Protein AF-0000000081638972 (afdb_homodimer)

Foldseek 3Di:
DDDPPPPDPDQPVPCPPVCLVVQVVQQPDFPQDPAWTFRDGPVATETEGAPPPPDDPVVVVQVVCVVVVNGPRYHYDHLCDAGPQSDGPLLSCLLSLVLVVNLRSLLSPHQQQRQTLQGDGSLLSNLQSLRQNSNQSSVQLPHDQQAAGLQLDGSLNSLCVHDDVSSVQSNQLVVQVLVLVLVCQVPVCCCVVPVTSVVSRDDPVVPPPPPPDDDDDPVPPVVPPPPPPPPPRQRQHFDDDPPATWGQDPLRDIDHDDDAAEHEPVQKAADPVDDWDKDDLDDFKIWTWIDRVPAIWIKIWGPDPPPPNDSCNNVQLLVVQQCSVQVPDDDPQAWHFRHWYAYSSRNTIMTITHAQDPAFQCCCLPVVVVVPVDPDPVLVVLQLVSVVVVLVVQQVQFKDQQQDASSQWTHRDRSGIHGGSSSQMWGQHPPRDIRGSRSDQDDPVRLLLFDPCSVVVHDDHSVRVVSSSVQRSCCSVPSDGRDNPD/DDDPPPDDPDQPVPCPVVCLVVQLVQQPDFPQDPAWTFRDGVVATETEGAPPPPDDPVVVVQVVCVVVVNGPRYHYDHLCDAGPQSDGPLLSCLLSLVLVVNLRSLLSPHQQQRQTLQGDGSLLSNLQSLRQNSNQSSVQLPHDQQAAGLQLDGSLNSLCVHDDVSSVQSNQLVVQVLVLVLVCQVPVCCCVVPVTSVVSRDDPVVPPPPPPDDDDDPVPPVVPPPPPPPPPRQRQHFDDDPPATWGQDPLRDIDHDDDAAEHEPVQKAADPVDDWDKDDLDDFKIWTWIDRVPAIWIKIWGPDPPDVNDSCNNVQLLVVQQCSVLVPDDDPQAWHFRHWYAYSSRNTIMTITHAQDPAFQCCCLPVVVVVPVDPDPVLVVLQLVSVVVVLVVQQVQFKDQQQDASSQWTHRDRSGIHGGSSSQMWGQHDPRDIRGSRSDQDDPVRLLLFDPCSVVVHDDHSVRVVSSSVQRSCCSVPSDGRDNPD

Organism: Gekko japonicus (NCBI:txid146911)

pLDDT: mean 76.45, std 24.0, range [19.0, 98.81]

Nearest PDB structures (foldseek):
  5hry-assembly4_G  TM=9.126E-01  e=1.509E-05  synthetic construct
  5hry-assembly2_E  TM=9.129E-01  e=5.934E-05  synthetic construct
  5y4f-assembly2_B  TM=8.318E-01  e=5.023E-04  Homo sapiens
  8v0e-assembly1_A  TM=8.570E-01  e=9.692E-04  Homo sapiens
  7uzu-assembly1_A  TM=7.551E-01  e=3.617E-04  Homo sapiens

Secondary structure (DSSP, 8-state):
-----------TT---TTTHHHHHHH---EEE-SS-EEEE-SS-EEEEE-TT-----HHHHHHHHHHTT-TT-EEEEETT-B-TTS-BHHHHHHHHT-HHHHHHHHHTT--TT---TTS--HHHHHHHHT-HHHHHHHHHTT--SS---TTS--HHHHHHHS-HHHHHHHHHHHHHHHHHHHHHHH-GGGGGT--SGGGGS--THHHH-------S-TTTTSS------------S--EESSS-EEEE-TT--EEEEEEEEEEEGGGEE--TTS---EEE-SSSEEEEEEEETTEEEEEEEE-----TT-GGGGGHHHHHHHHHHHTT---TTB--EEEEEE-TTS--EEEEEE--SSEEHHIIIIISGGG-S---HHHHHHHHHHHHHHHHHHHHTTEE-S---GGGEEEEETTEEEE--GGG-EEE-TTS-EEESS-PPPPGGGTTTS-HHHHTT----HHHHHHHHHHHHHHHHH--------/-----------TT---TTTHHHHHHH---EEE-SS-EEEE-SS-EEEEE-TT-----HHHHHHHHHHTT-TT-EEEEETT-B-TTS-BHHHHHHHHT-HHHHHHHHHTT--TT---TTS--HHHHHHHHT-HHHHHHHHHTT--SS---TTS--HHHHHHHS-HHHHHHHHHHHHHHHHHHHHHHH-GGGGGT--SGGGGS--GGGTT-------S-THHHHT------------S--EESSS-EEEE-TT--EEEEEEEEEEEGGGEE--TTS---EEE-SSSEEEEEEEETTEEEEEEEE-S---TT-GGGGGHHHHHHHHHHHTT---TTB--EEEEEE-TTS--EEEEEE--SSEEHHIIIIISGGG-S---HHHHHHHHHHHHHHHHHHHHTTEE-S---GGGEEEEETTEEEE--GGG-EEE-TTS-EEESS-PPPPGGGTTTS-HHHHTT----HHHHHHHHHHHHHHHHH--------

InterPro domains:
  IPR000719 Protein kinase domain [PS50011] (232-486)
  IPR001245 Serine-threonine/tyrosine-protein kinase, catalytic domain [PF07714] (296-478)
  IPR002110 Ankyrin repeat [PF12796] (82-147)
  IPR002110 Ankyrin repeat [PS50088] (85-117)
  IPR002110 Ankyrin repeat [PS50088] (118-150)
  IPR002110 Ankyrin repeat [SM00248] (85-114)
  IPR002110 Ankyrin repeat [SM00248] (118-147)
  IPR011009 Protein kinase-like domain superfamily [SSF56112] (296-480)
  IPR036770 Ankyrin repeat-containing domain superfamily [G3DSA:1.25.40.20] (53-187)
  IPR036770 Ankyrin repeat-containing domain superfamily [SSF48403] (80-172)
  IPR039339 Inactive serine/threonine-protein kinase TEX14 [PTHR23060] (77-481)

Solvent-accessible surface area (backbone atoms only — not comparable to full-atom values): 52242 Å² total; per-residue (Å²): 136,80,77,77,73,78,72,73,77,72,68,71,74,68,54,52,82,77,42,51,59,56,49,56,67,39,57,67,59,70,51,71,49,96,69,35,37,35,41,39,42,90,88,38,36,33,26,32,28,37,70,88,64,76,84,58,74,55,63,60,51,48,50,49,21,50,70,65,69,42,70,86,44,61,45,79,35,38,30,68,43,61,51,96,56,38,42,27,56,48,26,53,28,24,39,68,51,38,49,70,56,38,50,49,34,40,64,47,63,31,62,36,61,45,53,20,75,55,21,44,27,23,41,29,28,8,29,34,50,31,33,60,70,38,36,30,52,33,17,50,49,41,9,46,50,77,47,30,18,71,72,29,46,27,23,66,53,37,8,66,70,27,61,69,76,40,15,54,58,37,48,49,40,53,49,47,33,51,50,47,52,46,46,33,75,75,36,62,71,50,52,76,75,48,68,44,45,64,72,55,55,86,62,75,72,76,70,58,74,76,64,80,80,80,78,80,72,74,69,56,62,72,65,55,53,77,72,70,71,69,65,51,72,61,46,81,51,67,32,19,55,20,81,44,44,25,32,66,43,97,82,68,40,54,19,30,69,28,38,36,41,55,46,49,57,87,52,51,45,75,52,88,89,52,76,88,47,70,49,66,50,45,96,56,29,33,31,34,54,32,21,49,80,90,42,67,24,22,36,39,32,73,61,64,80,75,64,84,88,46,65,60,53,33,58,58,35,35,57,53,33,23,49,60,50,43,54,47,58,61,54,90,23,37,56,48,57,41,32,40,32,36,38,84,85,66,79,45,70,33,42,32,26,51,48,51,73,67,39,21,46,38,46,41,67,70,73,37,33,81,82,49,75,77,74,50,66,66,47,52,51,51,26,50,53,37,37,51,51,38,50,50,53,38,41,74,73,33,33,34,51,60,58,44,38,41,44,24,30,32,29,38,47,92,72,35,38,21,34,51,70,48,42,69,30,32,36,59,40,95,89,72,50,68,48,57,78,53,78,70,75,82,58,74,87,52,45,51,25,34,28,69,45,51,74,68,69,42,86,71,45,63,64,37,33,50,47,5,45,51,42,37,51,48,23,71,76,69,71,47,76,61,75,61,81,121,135,80,77,76,74,79,72,75,78,71,68,71,74,68,53,50,84,76,40,49,57,56,49,56,67,40,56,69,58,71,53,69,48,96,68,35,37,33,40,38,41,90,87,38,36,34,28,34,28,39,68,88,64,76,85,59,74,55,62,61,50,49,50,49,20,51,73,67,68,43,68,85,42,62,46,77,34,38,30,69,41,60,53,95,56,36,42,29,57,50,27,54,28,24,40,67,52,38,49,70,55,39,51,49,34,39,63,46,62,31,61,38,61,47,52,20,76,56,22,44,26,24,40,29,29,8,30,34,49,31,34,61,69,39,35,30,54,34,16,53,50,40,9,47,51,77,47,30,19,70,73,28,46,27,22,68,53,36,8,65,70,27,60,69,76,39,14,54,58,37,48,50,39,54,48,47,34,49,51,48,52,44,46,31,75,76,37,61,72,50,52,76,76,48,68,46,44,66,72,55,56,86,63,75,74,78,70,58,76,76,65,82,78,82,79,80,70,75,69,58,62,73,66,56,55,77,73,71,69,69,64,52,72,58,41,85,48,69,32,18,58,19,80,44,44,24,33,66,43,97,83,67,40,54,19,31,68,27,39,36,42,54,44,49,58,87,51,50,46,74,53,88,90,53,76,89,47,70,48,64,50,45,96,58,29,32,30,34,53,32,22,50,79,91,40,66,24,23,35,39,33,71,64,64,80,82,53,90,88,44,67,62,51,34,59,58,34,36,57,53,34,23,48,62,51,43,54,48,59,59,53,89,23,36,55,49,58,42,33,39,30,35,37,84,83,65,80,45,69,33,43,32,26,49,47,53,73,68,38,21,46,38,46,41,68,69,74,37,33,82,82,49,75,77,74,49,66,67,47,52,51,49,27,50,53,36,37,52,52,37,49,50,53,38,40,76,71,32,34,33,50,60,58,44,37,40,46,22,31,32,29,39,47,94,71,36,39,21,34,51,69,48,43,69,31,32,36,59,41,97,84,74,52,67,48,59,77,52,76,70,77,81,58,73,86,53,45,52,23,34,27,69,46,51,74,69,68,43,86,72,46,67,64,37,34,51,47,5,45,52,44,39,50,49,23,71,76,67,72,46,77,62,75,60,81,121

Structure (mmCIF, N/CA/C/O backbone):
data_AF-0000000081638972-model_v1
#
loop_
_entity.id
_entity.type
_entity.pdbx_description
1 polymer 'Inactive serine/threonine-protein kinase TEX14'
#
loop_
_atom_site.group_PDB
_atom_site.id
_atom_site.type_symbol
_atom_site.label_atom_id
_atom_site.label_alt_id
_atom_site.label_comp_id
_atom_site.label_asym_id
_atom_site.label_entity_id
_atom_site.label_seq_id
_atom_site.pdbx_PDB_ins_code
_atom_site.Cartn_x
_atom_site.Cartn_y
_atom_site.Cartn_z
_atom_site.occupancy
_atom_site.B_iso_or_equiv
_atom_site.auth_seq_id
_atom_site.auth_comp_id
_atom_site.auth_asym_id
_atom_site.auth_atom_id
_atom_site.pdbx_PDB_model_num
ATOM 1 N N . MET A 1 1 ? 4.227 33.844 55.656 1 19.73 1 MET A N 1
ATOM 2 C CA . MET A 1 1 ? 4.891 32.781 54.938 1 19.73 1 MET A CA 1
ATOM 3 C C . MET A 1 1 ? 4.633 32.875 53.438 1 19.73 1 MET A C 1
ATOM 5 O O . MET A 1 1 ? 3.492 32.781 53 1 19.73 1 MET A O 1
ATOM 9 N N . SER A 1 2 ? 5.227 33.594 52.656 1 20.03 2 SER A N 1
ATOM 10 C CA . SER A 1 2 ? 5.02 34.375 51.438 1 20.03 2 SER A CA 1
ATOM 11 C C . SER A 1 2 ? 5.094 33.469 50.188 1 20.03 2 SER A C 1
ATOM 13 O O . SER A 1 2 ? 6.031 32.688 50.031 1 20.03 2 SER A O 1
ATOM 15 N N . ARG A 1 3 ? 3.969 33.062 49.625 1 20.84 3 ARG A N 1
ATOM 16 C CA . ARG A 1 3 ? 3.613 32.125 48.562 1 20.84 3 ARG A CA 1
ATOM 17 C C . ARG A 1 3 ? 4.375 32.438 47.281 1 20.84 3 ARG A C 1
ATOM 19 O O . ARG A 1 3 ? 4.293 33.531 46.75 1 20.84 3 ARG A O 1
ATOM 26 N N . LEU A 1 4 ? 5.527 32.031 47.188 1 21.34 4 LEU A N 1
ATOM 27 C CA . LEU A 1 4 ? 6.473 32.344 46.094 1 21.34 4 LEU A CA 1
ATOM 28 C C . LEU A 1 4 ? 5.805 32.219 44.75 1 21.34 4 LEU A C 1
ATOM 30 O O . LEU A 1 4 ? 5.191 31.188 44.438 1 21.34 4 LEU A O 1
ATOM 34 N N . SER A 1 5 ? 5.27 33.25 44.188 1 19.56 5 SER A N 1
ATOM 35 C CA . SER A 1 5 ? 4.551 33.562 42.969 1 19.56 5 SER A CA 1
ATOM 36 C C . SER A 1 5 ? 5.242 32.969 41.75 1 19.56 5 SER A C 1
ATOM 38 O O . SER A 1 5 ? 6.406 33.281 41.469 1 19.56 5 SER A O 1
ATOM 40 N N . ILE A 1 6 ? 5.133 31.75 41.562 1 23.53 6 ILE A N 1
ATOM 41 C CA . ILE A 1 6 ? 5.75 30.953 40.5 1 23.53 6 ILE A CA 1
ATOM 42 C C . ILE A 1 6 ? 5.598 31.656 39.156 1 23.53 6 ILE A C 1
ATOM 44 O O . ILE A 1 6 ? 4.477 31.859 38.688 1 23.53 6 ILE A O 1
ATOM 48 N N . ASP A 1 7 ? 6.418 32.594 38.875 1 23.75 7 ASP A N 1
ATOM 49 C CA . ASP A 1 7 ? 6.586 33.469 37.719 1 23.75 7 ASP A CA 1
ATOM 50 C C . ASP A 1 7 ? 6.332 32.719 36.406 1 23.75 7 ASP A C 1
ATOM 52 O O . ASP A 1 7 ? 6.641 31.531 36.281 1 23.75 7 ASP A O 1
ATOM 56 N N . LYS A 1 8 ? 5.461 33.188 35.656 1 25.22 8 LYS A N 1
ATOM 57 C CA . LYS A 1 8 ? 4.797 32.812 34.406 1 25.22 8 LYS A CA 1
ATOM 58 C C . LYS A 1 8 ? 5.812 32.406 33.344 1 25.22 8 LYS A C 1
ATOM 60 O O . LYS A 1 8 ? 6.766 33.125 33.062 1 25.22 8 LYS A O 1
ATOM 65 N N . PRO A 1 9 ? 6.043 31.125 33.156 1 24.89 9 PRO A N 1
ATOM 66 C CA . PRO A 1 9 ? 7.117 30.688 32.281 1 24.89 9 PRO A CA 1
ATOM 67 C C . PRO A 1 9 ? 7.086 31.406 30.922 1 24.89 9 PRO A C 1
ATOM 69 O O . PRO A 1 9 ? 6.012 31.672 30.375 1 24.89 9 PRO A O 1
ATOM 72 N N . VAL A 1 10 ? 7.895 32.406 30.656 1 25.73 10 VAL A N 1
ATOM 73 C CA . VAL A 1 10 ? 8.109 33.156 29.438 1 25.73 10 VAL A CA 1
ATOM 74 C C . VAL A 1 10 ? 8.062 32.219 28.234 1 25.73 10 VAL A C 1
ATOM 76 O O . VAL A 1 10 ? 8.688 31.156 28.25 1 25.73 10 VAL A O 1
ATOM 79 N N . PRO A 1 11 ? 6.941 32.281 27.5 1 26.41 11 PRO A N 1
ATOM 80 C CA . PRO A 1 11 ? 6.602 31.438 26.359 1 26.41 11 PRO A CA 1
ATOM 81 C C . PRO A 1 11 ? 7.777 31.234 25.406 1 26.41 11 PRO A C 1
ATOM 83 O O . PRO A 1 11 ? 8.328 32.219 24.891 1 26.41 11 PRO A O 1
ATOM 86 N N . MET A 1 12 ? 8.594 30.484 25.719 1 25.58 12 MET A N 1
ATOM 87 C CA . MET A 1 12 ? 9.883 30.234 25.078 1 25.58 12 MET A CA 1
ATOM 88 C C . MET A 1 12 ? 9.742 30.219 23.547 1 25.58 12 MET A C 1
ATOM 90 O O . MET A 1 12 ? 10.734 30.281 22.828 1 25.58 12 MET A O 1
ATOM 94 N N . TRP A 1 13 ? 8.641 29.656 23.062 1 26.38 13 TRP A N 1
ATOM 95 C CA . TRP A 1 13 ? 8.367 29.234 21.703 1 26.38 13 TRP A CA 1
ATOM 96 C C . TRP A 1 13 ? 8.094 30.438 20.812 1 26.38 13 TRP A C 1
ATOM 98 O O . TRP A 1 13 ? 7.855 30.297 19.609 1 26.38 13 TRP A O 1
ATOM 108 N N . LYS A 1 14 ? 7.516 31.547 21.266 1 29.8 14 LYS A N 1
ATOM 109 C CA . LYS A 1 14 ? 7.551 32.875 20.656 1 29.8 14 LYS A CA 1
ATOM 110 C C . LYS A 1 14 ? 8.984 33.375 20.484 1 29.8 14 LYS A C 1
ATOM 112 O O . LYS A 1 14 ? 9.539 34 21.375 1 29.8 14 LYS A O 1
ATOM 117 N N . ILE A 1 15 ? 9.867 32.594 20.047 1 31.39 15 ILE A N 1
ATOM 118 C CA . ILE A 1 15 ? 11.094 33.312 19.703 1 31.39 15 ILE A CA 1
ATOM 119 C C . ILE A 1 15 ? 10.773 34.406 18.703 1 31.39 15 ILE A C 1
ATOM 121 O O . ILE A 1 15 ? 10.305 34.156 17.594 1 31.39 15 ILE A O 1
ATOM 125 N N . PRO A 1 16 ? 10.406 35.562 19.016 1 30.56 16 PRO A N 1
ATOM 126 C CA . PRO A 1 16 ? 10.289 36.625 18.016 1 30.56 16 PRO A CA 1
ATOM 127 C C . PRO A 1 16 ? 11.297 36.5 16.875 1 30.56 16 PRO A C 1
ATOM 129 O O . PRO A 1 16 ? 12.391 35.969 17.078 1 30.56 16 PRO A O 1
ATOM 132 N N . LEU A 1 17 ? 10.82 36.375 15.508 1 31.86 17 LEU A N 1
ATOM 133 C CA . LEU A 1 17 ? 11.719 36.406 14.367 1 31.86 17 LEU A CA 1
ATOM 134 C C . LEU A 1 17 ? 13.023 37.125 14.727 1 31.86 17 LEU A C 1
ATOM 136 O O . LEU A 1 17 ? 14.062 36.875 14.094 1 31.86 17 LEU A O 1
ATOM 140 N N . SER A 1 18 ? 12.984 38 15.539 1 32.44 18 SER A N 1
ATOM 141 C CA . SER A 1 18 ? 14.148 38.719 16.031 1 32.44 18 SER A CA 1
ATOM 142 C C . SER A 1 18 ? 15.117 37.812 16.766 1 32.44 18 SER A C 1
ATOM 144 O O . SER A 1 18 ? 16.312 38.094 16.844 1 32.44 18 SER A O 1
ATOM 146 N N . GLN A 1 19 ? 14.617 36.781 17.391 1 31.12 19 GLN A N 1
ATOM 147 C CA . GLN A 1 19 ? 15.508 35.969 18.219 1 31.12 19 GLN A CA 1
ATOM 148 C C . GLN A 1 19 ? 16.062 34.781 17.422 1 31.12 19 GLN A C 1
ATOM 150 O O . GLN A 1 19 ? 16.875 34 17.938 1 31.12 19 GLN A O 1
ATOM 155 N N . THR A 1 20 ? 15.477 34.469 16.344 1 33.41 20 THR A N 1
ATOM 156 C CA . THR A 1 20 ? 16.047 33.469 15.469 1 33.41 20 THR A CA 1
ATOM 157 C C . THR A 1 20 ? 17.531 33.719 15.242 1 33.41 20 THR A C 1
ATOM 159 O O . THR A 1 20 ? 18.328 32.781 15.102 1 33.41 20 THR A O 1
ATOM 162 N N . ALA A 1 21 ? 17.828 34.938 15.188 1 34.03 21 ALA A N 1
ATOM 163 C CA . ALA A 1 21 ? 19.25 35.281 15.016 1 34.03 21 ALA A CA 1
ATOM 164 C C . ALA A 1 21 ? 20.094 34.688 16.141 1 34.03 21 ALA A C 1
ATOM 166 O O . ALA A 1 21 ? 21.188 34.188 15.906 1 34.03 21 ALA A O 1
ATOM 167 N N . THR A 1 22 ? 19.594 34.812 17.297 1 32.72 22 THR A N 1
ATOM 168 C CA . THR A 1 22 ? 20.375 34.344 18.438 1 32.72 22 THR A CA 1
ATOM 169 C C . THR A 1 22 ? 20.453 32.812 18.422 1 32.72 22 THR A C 1
ATOM 171 O O . THR A 1 22 ? 21.516 32.25 18.734 1 32.72 22 THR A O 1
ATOM 174 N N . LEU A 1 23 ? 19.406 32.25 18.109 1 36.28 23 LEU A N 1
ATOM 175 C CA . LEU A 1 23 ? 19.453 30.781 18.109 1 36.28 23 LEU A CA 1
ATOM 176 C C . LEU A 1 23 ? 20.406 30.266 17.031 1 36.28 23 LEU A C 1
ATOM 178 O O . LEU A 1 23 ? 21.141 29.297 17.25 1 36.28 23 LEU A O 1
ATOM 182 N N . ARG A 1 24 ? 20.391 30.859 15.875 1 36.41 24 ARG A N 1
ATOM 183 C CA . ARG A 1 24 ? 21.359 30.5 14.836 1 36.41 24 ARG A CA 1
ATOM 184 C C . ARG A 1 24 ? 22.781 30.547 15.359 1 36.41 24 ARG A C 1
ATOM 186 O O . ARG A 1 24 ? 23.625 29.719 14.984 1 36.41 24 ARG A O 1
ATOM 193 N N . ARG A 1 25 ? 23.031 31.578 16.031 1 34.62 25 ARG A N 1
ATOM 194 C CA . ARG A 1 25 ? 24.391 31.75 16.562 1 34.62 25 ARG A CA 1
ATOM 195 C C . ARG A 1 25 ? 24.734 30.609 17.516 1 34.62 25 ARG A C 1
ATOM 197 O O . ARG A 1 25 ? 25.906 30.219 17.625 1 34.62 25 ARG A O 1
ATOM 204 N N . HIS A 1 26 ? 23.75 30.141 18.188 1 31.39 26 HIS A N 1
ATOM 205 C CA . HIS A 1 26 ? 24.094 29.156 19.219 1 31.39 26 HIS A CA 1
ATOM 206 C C . HIS A 1 26 ? 24.047 27.734 18.672 1 31.39 26 HIS A C 1
ATOM 208 O O . HIS A 1 26 ? 24.578 26.812 19.281 1 31.39 26 HIS A O 1
ATOM 214 N N . LEU A 1 27 ? 23.328 27.5 17.734 1 34.88 27 LEU A N 1
ATOM 215 C CA . LEU A 1 27 ? 23.219 26.125 17.234 1 34.88 27 LEU A CA 1
ATOM 216 C C . LEU A 1 27 ? 24.391 25.781 16.312 1 34.88 27 LEU A C 1
ATOM 218 O O . LEU A 1 27 ? 24.328 26.031 15.109 1 34.88 27 LEU A O 1
ATOM 222 N N . THR A 1 28 ? 25.594 26.062 16.609 1 31.84 28 THR A N 1
ATOM 223 C CA . THR A 1 28 ? 26.75 25.938 15.727 1 31.84 28 THR A CA 1
ATOM 224 C C . THR A 1 28 ? 27.047 24.469 15.422 1 31.84 28 THR A C 1
ATOM 226 O O . THR A 1 28 ? 27.516 24.141 14.336 1 31.84 28 THR A O 1
ATOM 229 N N . ASN A 1 29 ? 27.156 23.609 16.516 1 29.84 29 ASN A N 1
ATOM 230 C CA . ASN A 1 29 ? 27.844 22.359 16.188 1 29.84 29 ASN A CA 1
ATOM 231 C C . ASN A 1 29 ? 26.906 21.156 16.312 1 29.84 29 ASN A C 1
ATOM 233 O O . ASN A 1 29 ? 26.219 21 17.328 1 29.84 29 ASN A O 1
ATOM 237 N N . VAL A 1 30 ? 26.156 20.844 15.383 1 34.75 30 VAL A N 1
ATOM 238 C CA . VAL A 1 30 ? 25.344 19.625 15.32 1 34.75 30 VAL A CA 1
ATOM 239 C C . VAL A 1 30 ? 26.266 18.422 15.164 1 34.75 30 VAL A C 1
ATOM 241 O O . VAL A 1 30 ? 27.047 18.344 14.211 1 34.75 30 VAL A O 1
ATOM 244 N N . ILE A 1 31 ? 26.656 17.719 16.25 1 30.36 31 ILE A N 1
ATOM 245 C CA . ILE A 1 31 ? 27.391 16.453 16.172 1 30.36 31 ILE A CA 1
ATOM 246 C C . ILE A 1 31 ? 26.406 15.305 15.953 1 30.36 31 ILE A C 1
ATOM 248 O O . ILE A 1 31 ? 25.469 15.125 16.719 1 30.36 31 ILE A O 1
ATOM 252 N N . SER A 1 32 ? 26.156 14.898 14.781 1 31.92 32 SER A N 1
ATOM 253 C CA . SER A 1 32 ? 25.281 13.789 14.422 1 31.92 32 SER A CA 1
ATOM 254 C C . SER A 1 32 ? 25.984 12.453 14.586 1 31.92 32 SER A C 1
ATOM 256 O O . SER A 1 32 ? 27.125 12.289 14.141 1 31.92 32 SER A O 1
ATOM 258 N N . THR A 1 33 ? 25.781 11.836 15.727 1 32.88 33 THR A N 1
ATOM 259 C CA . THR A 1 33 ? 26.156 10.422 15.703 1 32.88 33 THR A CA 1
ATOM 260 C C . THR A 1 33 ? 25 9.57 15.172 1 32.88 33 THR A C 1
ATOM 262 O O . THR A 1 33 ? 23.891 10.07 15 1 32.88 33 THR A O 1
ATOM 265 N N . ILE A 1 34 ? 25.312 8.352 14.914 1 35.62 34 ILE A N 1
ATOM 266 C CA . ILE A 1 34 ? 24.391 7.402 14.297 1 35.62 34 ILE A CA 1
ATOM 267 C C . ILE A 1 34 ? 23.016 7.508 14.953 1 35.62 34 ILE A C 1
ATOM 269 O O . ILE A 1 34 ? 21.984 7.434 14.273 1 35.62 34 ILE A O 1
ATOM 273 N N . LEU A 1 35 ? 23.031 7.453 16.312 1 38.28 35 LEU A N 1
ATOM 274 C CA . LEU A 1 35 ? 21.781 7.223 17.016 1 38.28 35 LEU A CA 1
ATOM 275 C C . LEU A 1 35 ? 21.312 8.484 17.734 1 38.28 35 LEU A C 1
ATOM 277 O O . LEU A 1 35 ? 20.188 8.539 18.234 1 38.28 35 LEU A O 1
ATOM 281 N N . THR A 1 36 ? 22.188 9.336 17.953 1 41.5 36 THR A N 1
ATOM 282 C CA . THR A 1 36 ? 21.828 10.469 18.797 1 41.5 36 THR A CA 1
ATOM 283 C C . THR A 1 36 ? 22.312 11.781 18.172 1 41.5 36 THR A C 1
ATOM 285 O O . THR A 1 36 ? 23.406 11.836 17.609 1 41.5 36 THR A O 1
ATOM 288 N N . ALA A 1 37 ? 21.422 12.508 17.703 1 44.16 37 ALA A N 1
ATOM 289 C CA . ALA A 1 37 ? 21.828 13.867 17.328 1 44.16 37 ALA A CA 1
ATOM 290 C C . ALA A 1 37 ? 21.859 14.781 18.547 1 44.16 37 ALA A C 1
ATOM 292 O O . ALA A 1 37 ? 20.938 14.766 19.375 1 44.16 37 ALA A O 1
ATOM 293 N N . ILE A 1 38 ? 23.109 15.25 18.984 1 43.66 38 ILE A N 1
ATOM 294 C CA . ILE A 1 38 ? 23.281 16.125 20.141 1 43.66 38 ILE A CA 1
ATOM 295 C C . ILE A 1 38 ? 23.25 17.594 19.688 1 43.66 38 ILE A C 1
ATOM 297 O O . ILE A 1 38 ? 23.984 17.984 18.797 1 43.66 38 ILE A O 1
ATOM 301 N N . LEU A 1 39 ? 22.156 18.141 20 1 44.81 39 LEU A N 1
ATOM 302 C CA . LEU A 1 39 ? 22.016 19.578 19.828 1 44.81 39 LEU A CA 1
ATOM 303 C C . LEU A 1 39 ? 22.594 20.344 21.016 1 44.81 39 LEU A C 1
ATOM 305 O O . LEU A 1 39 ? 22.25 20.062 22.156 1 44.81 39 LEU A O 1
ATOM 309 N N . ILE A 1 40 ? 23.766 20.938 20.797 1 40.47 40 ILE A N 1
ATOM 310 C CA . ILE A 1 40 ? 24.422 21.672 21.859 1 40.47 40 ILE A CA 1
ATOM 311 C C . ILE A 1 40 ? 23.969 23.141 21.828 1 40.47 40 ILE A C 1
ATOM 313 O O . ILE A 1 40 ? 24.109 23.812 20.812 1 40.47 40 ILE A O 1
ATOM 317 N N . ASN A 1 41 ? 22.969 23.281 22.578 1 38.62 41 ASN A N 1
ATOM 318 C CA . ASN A 1 41 ? 22.734 24.703 22.828 1 38.62 41 ASN A CA 1
ATOM 319 C C . ASN A 1 41 ? 23.641 25.219 23.938 1 38.62 41 ASN A C 1
ATOM 321 O O . ASN A 1 41 ? 24.266 24.438 24.672 1 38.62 41 ASN A O 1
ATOM 325 N N . GLN A 1 42 ? 24 26.453 23.969 1 39.69 42 GLN A N 1
ATOM 326 C CA . GLN A 1 42 ? 24.906 27.031 24.969 1 39.69 42 GLN A CA 1
ATOM 327 C C . GLN A 1 42 ? 24.719 26.359 26.328 1 39.69 42 GLN A C 1
ATOM 329 O O . GLN A 1 42 ? 25.688 26.172 27.062 1 39.69 42 GLN A O 1
ATOM 334 N N . ALA A 1 43 ? 23.531 26.156 26.719 1 40.56 43 ALA A N 1
ATOM 335 C CA . ALA A 1 43 ? 23.312 25.766 28.109 1 40.56 43 ALA A CA 1
ATOM 336 C C . ALA A 1 43 ? 23.109 24.25 28.234 1 40.56 43 ALA A C 1
ATOM 338 O O . ALA A 1 43 ? 23.375 23.672 29.281 1 40.56 43 ALA A O 1
ATOM 339 N N . SER A 1 44 ? 22.5 23.656 27.188 1 44.41 44 SER A N 1
ATOM 340 C CA . SER A 1 44 ? 22.141 22.25 27.359 1 44.41 44 SER A CA 1
ATOM 341 C C . SER A 1 44 ? 22.375 21.453 26.078 1 44.41 44 SER A C 1
ATOM 343 O O . SER A 1 44 ? 22.438 22.016 24.984 1 44.41 44 SER A O 1
ATOM 345 N N . VAL A 1 45 ? 22.969 20.359 26.359 1 48.88 45 VAL A N 1
ATOM 346 C CA . VAL A 1 45 ? 23.172 19.391 25.281 1 48.88 45 VAL A CA 1
ATOM 347 C C . VAL A 1 45 ? 21.906 18.547 25.094 1 48.88 45 VAL A C 1
ATOM 349 O O . VAL A 1 45 ? 21.422 17.922 26.031 1 48.88 45 VAL A O 1
ATOM 352 N N . ILE A 1 46 ? 21.219 18.922 23.984 1 51.56 46 ILE A N 1
ATOM 353 C CA . ILE A 1 46 ? 20.031 18.125 23.703 1 51.56 46 ILE A CA 1
ATOM 354 C C . ILE A 1 46 ? 20.391 16.969 22.766 1 51.56 46 ILE A C 1
ATOM 356 O O . ILE A 1 46 ? 21.016 17.188 21.719 1 51.56 46 ILE A O 1
ATOM 360 N N . ALA A 1 47 ? 20.297 15.781 23.297 1 57.53 47 ALA A N 1
ATOM 361 C CA . ALA A 1 47 ? 20.484 14.578 22.484 1 57.53 47 ALA A CA 1
ATOM 362 C C . ALA A 1 47 ? 19.141 14.062 21.969 1 57.53 47 ALA A C 1
ATOM 364 O O . ALA A 1 47 ? 18.172 13.953 22.719 1 57.53 47 ALA A O 1
ATOM 365 N N . VAL A 1 48 ? 19.031 14.078 20.656 1 56.78 48 VAL A N 1
ATOM 366 C CA . VAL A 1 48 ? 17.797 13.625 20.031 1 56.78 48 VAL A CA 1
ATOM 367 C C . VAL A 1 48 ? 17.844 12.109 19.828 1 56.78 48 VAL A C 1
ATOM 369 O O . VAL A 1 48 ? 18.859 11.57 19.375 1 56.78 48 VAL A O 1
ATOM 372 N N . LYS A 1 49 ? 16.891 11.477 20.422 1 56.41 49 LYS A N 1
ATOM 373 C CA . LYS A 1 49 ? 16.75 10.031 20.25 1 56.41 49 LYS A CA 1
ATOM 374 C C . LYS A 1 49 ? 15.461 9.68 19.531 1 56.41 49 LYS A C 1
ATOM 376 O O . LYS A 1 49 ? 14.555 10.516 19.422 1 56.41 49 LYS A O 1
ATOM 381 N N . GLN A 1 50 ? 15.523 8.555 18.812 1 53.81 50 GLN A N 1
ATOM 382 C CA . GLN A 1 50 ? 14.266 8.047 18.266 1 53.81 50 GLN A CA 1
ATOM 383 C C . GLN A 1 50 ? 13.266 7.75 19.375 1 53.81 50 GLN A C 1
ATOM 385 O O . GLN A 1 50 ? 13.641 7.219 20.438 1 53.81 50 GLN A O 1
ATOM 390 N N . CYS A 1 51 ? 12.133 8.273 19.094 1 51.94 51 CYS A N 1
ATOM 391 C CA . CYS A 1 51 ? 11.109 8.062 20.109 1 51.94 51 CYS A CA 1
ATOM 392 C C . CYS A 1 51 ? 10.922 6.57 20.391 1 51.94 51 CYS A C 1
ATOM 394 O O . CYS A 1 51 ? 10.859 5.77 19.453 1 51.94 51 CYS A O 1
ATOM 396 N N . GLY A 1 52 ? 10.891 6.191 21.625 1 48.03 52 GLY A N 1
ATOM 397 C CA . GLY A 1 52 ? 10.672 4.816 22.047 1 48.03 52 GLY A CA 1
ATOM 398 C C . GLY A 1 52 ? 11.961 4.047 22.266 1 48.03 52 GLY A C 1
ATOM 399 O O . GLY A 1 52 ? 11.945 2.924 22.766 1 48.03 52 GLY A O 1
ATOM 400 N N . VAL A 1 53 ? 13.055 4.512 21.625 1 46.41 53 VAL A N 1
ATOM 401 C CA . VAL A 1 53 ? 14.32 3.801 21.828 1 46.41 53 VAL A CA 1
ATOM 402 C C . VAL A 1 53 ? 14.93 4.207 23.172 1 46.41 53 VAL A C 1
ATOM 404 O O . VAL A 1 53 ? 15.156 5.391 23.422 1 46.41 53 VAL A O 1
ATOM 407 N N . VAL A 1 54 ? 14.758 3.465 24.188 1 42.25 54 VAL A N 1
ATOM 408 C CA . VAL A 1 54 ? 15.188 3.738 25.562 1 42.25 54 VAL A CA 1
ATOM 409 C C . VAL A 1 54 ? 16.719 3.701 25.641 1 42.25 54 VAL A C 1
ATOM 411 O O . VAL A 1 54 ? 17.328 4.508 26.344 1 42.25 54 VAL A O 1
ATOM 414 N N . GLU A 1 55 ? 17.312 2.531 25.344 1 43.22 55 GLU A N 1
ATOM 415 C CA . GLU A 1 55 ? 18.672 2.309 25.844 1 43.22 55 GLU A CA 1
ATOM 416 C C . GLU A 1 55 ? 19.719 2.709 24.812 1 43.22 55 GLU A C 1
ATOM 418 O O . GLU A 1 55 ? 19.641 2.283 23.656 1 43.22 55 GLU A O 1
ATOM 423 N N . TYR A 1 56 ? 20.047 3.854 24.734 1 43.94 56 TYR A N 1
ATOM 424 C CA . TYR A 1 56 ? 21.234 4.117 23.938 1 43.94 56 TYR A CA 1
ATOM 425 C C . TYR A 1 56 ? 22.5 4.051 24.781 1 43.94 56 TYR A C 1
ATOM 427 O O . TYR A 1 56 ? 22.438 4.172 26 1 43.94 56 TYR A O 1
ATOM 435 N N . ASN A 1 57 ? 23.422 3.666 24.125 1 40.78 57 ASN A N 1
ATOM 436 C CA . ASN A 1 57 ? 24.734 3.6 24.797 1 40.78 57 ASN A CA 1
ATOM 437 C C . ASN A 1 57 ? 25.078 4.914 25.484 1 40.78 57 ASN A C 1
ATOM 439 O O . ASN A 1 57 ? 25.359 5.914 24.828 1 40.78 57 ASN A O 1
ATOM 443 N N . THR A 1 58 ? 24.625 4.977 26.625 1 47.84 58 THR A N 1
ATOM 444 C CA . THR A 1 58 ? 24.828 6.098 27.531 1 47.84 58 THR A CA 1
ATOM 445 C C . THR A 1 58 ? 26.297 6.488 27.609 1 47.84 58 THR A C 1
ATOM 447 O O . THR A 1 58 ? 26.625 7.637 27.922 1 47.84 58 THR A O 1
ATOM 450 N N . ALA A 1 59 ? 27.047 5.492 27.312 1 47.12 59 ALA A N 1
ATOM 451 C CA . ALA A 1 59 ? 28.469 5.793 27.469 1 47.12 59 ALA A CA 1
ATOM 452 C C . ALA A 1 59 ? 28.922 6.848 26.453 1 47.12 59 ALA A C 1
ATOM 454 O O . ALA A 1 59 ? 29.688 7.75 26.797 1 47.12 59 ALA A O 1
ATOM 455 N N . TYR A 1 60 ? 28.438 6.668 25.297 1 44.69 60 TYR A N 1
ATOM 456 C CA . TYR A 1 60 ? 28.828 7.625 24.266 1 44.69 60 TYR A CA 1
ATOM 457 C C . TYR A 1 60 ? 28.328 9.023 24.609 1 44.69 60 TYR A C 1
ATOM 459 O O . TYR A 1 60 ? 29.047 10.008 24.438 1 44.69 60 TYR A O 1
ATOM 467 N N . LEU A 1 61 ? 27.266 9 25.141 1 49.56 61 LEU A N 1
ATOM 468 C CA . LEU A 1 61 ? 26.688 10.289 25.5 1 49.56 61 LEU A CA 1
ATOM 469 C C . LEU A 1 61 ? 27.422 10.914 26.672 1 49.56 61 LEU A C 1
ATOM 471 O O . LEU A 1 61 ? 27.609 12.133 26.719 1 49.56 61 LEU A O 1
ATOM 475 N N . GLU A 1 62 ? 27.75 10.031 27.531 1 54.81 62 GLU A N 1
ATOM 476 C CA . GLU A 1 62 ? 28.531 10.508 28.656 1 54.81 62 GLU A CA 1
ATOM 477 C C . GLU A 1 62 ? 29.844 11.141 28.203 1 54.81 62 GLU A C 1
ATOM 479 O O . GLU A 1 62 ? 30.266 12.172 28.719 1 54.81 62 GLU A O 1
ATOM 484 N N . LYS A 1 63 ? 30.375 10.578 27.172 1 50.56 63 LYS A N 1
ATOM 485 C CA . LYS A 1 63 ? 31.625 11.117 26.641 1 50.56 63 LYS A CA 1
ATOM 486 C C . LYS A 1 63 ? 31.406 12.469 25.984 1 50.56 63 LYS A C 1
ATOM 488 O O . LYS A 1 63 ? 32.25 13.367 26.094 1 50.56 63 LYS A O 1
ATOM 493 N N . ILE A 1 64 ? 30.344 12.5 25.359 1 50.28 64 ILE A N 1
ATOM 494 C CA . ILE A 1 64 ? 30.031 13.773 24.734 1 50.28 64 ILE A CA 1
ATOM 495 C C . ILE A 1 64 ? 29.766 14.836 25.797 1 50.28 64 ILE A C 1
ATOM 497 O O . ILE A 1 64 ? 30.219 15.977 25.688 1 50.28 64 ILE A O 1
ATOM 501 N N . GLU A 1 65 ? 29.078 14.375 26.797 1 54.38 65 GLU A N 1
ATOM 502 C CA . GLU A 1 65 ? 28.828 15.266 27.922 1 54.38 65 GLU A CA 1
ATOM 503 C C . GLU A 1 65 ? 30.141 15.758 28.531 1 54.38 65 GLU A C 1
ATOM 505 O O . GLU A 1 65 ? 30.281 16.938 28.859 1 54.38 65 GLU A O 1
ATOM 510 N N . GLU A 1 66 ? 30.922 14.828 28.688 1 57 66 GLU A N 1
ATOM 511 C CA . GLU A 1 66 ? 32.219 15.164 29.281 1 57 66 GLU A CA 1
ATOM 512 C C . GLU A 1 66 ? 33 16.141 28.391 1 57 66 GLU A C 1
ATOM 514 O O . GLU A 1 66 ? 33.562 17.109 28.891 1 57 66 GLU A O 1
ATOM 519 N N . LYS A 1 67 ? 32.906 15.828 27.172 1 50.94 67 LYS A N 1
ATOM 520 C CA . LYS A 1 67 ? 33.656 16.672 26.234 1 50.94 67 LYS A CA 1
ATOM 521 C C . LYS A 1 67 ? 33.031 18.062 26.156 1 50.94 67 LYS A C 1
ATOM 523 O O . LYS A 1 67 ? 33.75 19.047 25.922 1 50.94 67 LYS A O 1
ATOM 528 N N . LEU A 1 68 ? 31.859 17.969 26.312 1 50.69 68 LEU A N 1
ATOM 529 C CA . LEU A 1 68 ? 31.188 19.266 26.25 1 50.69 68 LEU A CA 1
ATOM 530 C C . LEU A 1 68 ? 31.25 19.969 27.609 1 50.69 68 LEU A C 1
ATOM 532 O O . LEU A 1 68 ? 30.891 21.141 27.719 1 50.69 68 LEU A O 1
ATOM 536 N N . GLY A 1 69 ? 31.922 19.344 28.5 1 51.28 69 GLY A N 1
ATOM 537 C CA . GLY A 1 69 ? 32.094 19.906 29.828 1 51.28 69 GLY A CA 1
ATOM 538 C C . GLY A 1 69 ? 30.797 20.031 30.594 1 51.28 69 GLY A C 1
ATOM 539 O O . GLY A 1 69 ? 30.656 20.906 31.469 1 51.28 69 GLY A O 1
ATOM 540 N N . LYS A 1 70 ? 29.781 19.609 30.125 1 47.59 70 LYS A N 1
ATOM 541 C CA . LYS A 1 70 ? 28.5 19.672 30.797 1 47.59 70 LYS A CA 1
ATOM 542 C C . LYS A 1 70 ? 27.984 18.266 31.141 1 47.59 70 LYS A C 1
ATOM 544 O O . LYS A 1 70 ? 27.016 17.797 30.531 1 47.59 70 LYS A O 1
ATOM 549 N N . PRO A 1 71 ? 28.625 17.625 32.094 1 51.38 71 PRO A N 1
ATOM 550 C CA . PRO A 1 71 ? 28.234 16.25 32.469 1 51.38 71 PRO A CA 1
ATOM 551 C C . PRO A 1 71 ? 26.812 16.172 33.031 1 51.38 71 PRO A C 1
ATOM 553 O O . PRO A 1 71 ? 26.422 16.984 33.875 1 51.38 71 PRO A O 1
ATOM 556 N N . GLY A 1 72 ? 25.938 15.305 32.594 1 53.06 72 GLY A N 1
ATOM 557 C CA . GLY A 1 72 ? 24.609 15.039 33.094 1 53.06 72 GLY A CA 1
ATOM 558 C C . GLY A 1 72 ? 23.547 15.961 32.5 1 53.06 72 GLY A C 1
ATOM 559 O O . GLY A 1 72 ? 22.391 15.93 32.906 1 53.06 72 GLY A O 1
ATOM 560 N N . GLN A 1 73 ? 23.969 16.781 31.656 1 50.16 73 GLN A N 1
ATOM 561 C CA . GLN A 1 73 ? 23.016 17.766 31.188 1 50.16 73 GLN A CA 1
ATOM 562 C C . GLN A 1 73 ? 22.438 17.359 29.828 1 50.16 73 GLN A C 1
ATOM 564 O O . GLN A 1 73 ? 21.859 18.188 29.125 1 50.16 73 GLN A O 1
ATOM 569 N N . ILE A 1 74 ? 22.656 16.188 29.453 1 53.72 74 ILE A N 1
ATOM 570 C CA . ILE A 1 74 ? 22.078 15.781 28.172 1 53.72 74 ILE A CA 1
ATOM 571 C C . ILE A 1 74 ? 20.609 15.422 28.375 1 53.72 74 ILE A C 1
ATOM 573 O O . ILE A 1 74 ? 20.281 14.57 29.203 1 53.72 74 ILE A O 1
ATOM 577 N N . THR A 1 75 ? 19.75 16.281 27.859 1 53.44 75 THR A N 1
ATOM 578 C CA . THR A 1 75 ? 18.328 15.953 27.828 1 53.44 75 THR A CA 1
ATOM 579 C C . THR A 1 75 ? 17.984 15.195 26.547 1 53.44 75 THR A C 1
ATOM 581 O O . THR A 1 75 ? 18.266 15.664 2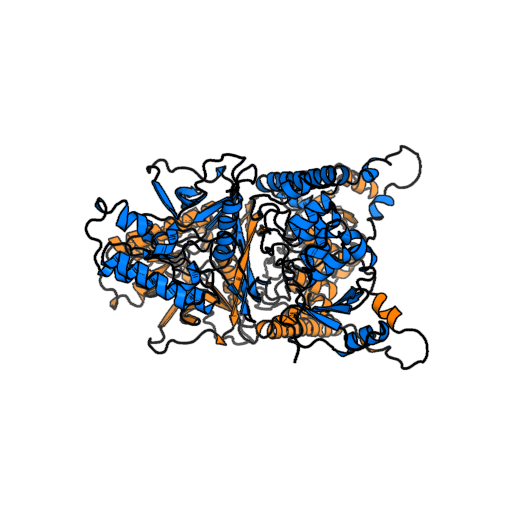5.453 1 53.44 75 THR A O 1
ATOM 584 N N . TRP A 1 76 ? 17.609 13.922 26.75 1 53.91 76 TRP A N 1
ATOM 585 C CA . TRP A 1 76 ? 17.156 13.086 25.641 1 53.91 76 TRP A CA 1
ATOM 586 C C . TRP A 1 76 ? 15.742 13.453 25.219 1 53.91 76 TRP A C 1
ATOM 588 O O . TRP A 1 76 ? 14.844 13.57 26.062 1 53.91 76 TRP A O 1
ATOM 598 N N . ILE A 1 77 ? 15.812 14 23.969 1 56.53 77 ILE A N 1
ATOM 599 C CA . ILE A 1 77 ? 14.445 14.258 23.516 1 56.53 77 ILE A CA 1
ATOM 600 C C . ILE A 1 77 ? 14.117 13.344 22.328 1 56.53 77 ILE A C 1
ATOM 602 O O . ILE A 1 77 ? 15.008 12.938 21.578 1 56.53 77 ILE A O 1
ATOM 606 N N . CYS A 1 78 ? 12.898 12.961 22.25 1 63.66 78 CYS A N 1
ATOM 607 C CA . CYS A 1 78 ? 12.367 12.25 21.094 1 63.66 78 CYS A CA 1
ATOM 608 C C . CYS A 1 78 ? 12.344 13.148 19.859 1 63.66 78 CYS A C 1
ATOM 610 O O . CYS A 1 78 ? 12.117 14.352 19.969 1 63.66 78 CYS A O 1
ATOM 612 N N . ALA A 1 79 ? 12.641 12.57 18.781 1 66.12 79 ALA A N 1
ATOM 613 C CA . ALA A 1 79 ? 12.695 13.312 17.531 1 66.12 79 ALA A CA 1
ATOM 614 C C . ALA A 1 79 ? 11.414 14.102 17.297 1 66.12 79 ALA A C 1
ATOM 616 O O . ALA A 1 79 ? 11.43 15.172 16.688 1 66.12 79 ALA A O 1
ATOM 617 N N . ASP A 1 80 ? 10.312 13.633 17.875 1 70.62 80 ASP A N 1
ATOM 618 C CA . ASP A 1 80 ? 9.047 14.312 17.625 1 70.62 80 ASP A CA 1
ATOM 619 C C . ASP A 1 80 ? 8.531 15 18.891 1 70.62 80 ASP A C 1
ATOM 621 O O . ASP A 1 80 ? 7.34 15.305 18.984 1 70.62 80 ASP A O 1
ATOM 625 N N . ALA A 1 81 ? 9.422 15.211 19.797 1 68.69 81 ALA A N 1
ATOM 626 C CA . ALA A 1 81 ? 9.031 15.977 20.969 1 68.69 81 ALA A CA 1
ATOM 627 C C . ALA A 1 81 ? 8.547 17.375 20.594 1 68.69 81 ALA A C 1
ATOM 629 O O . ALA A 1 81 ? 9.07 17.984 19.656 1 68.69 81 ALA A O 1
ATOM 630 N N . ILE A 1 82 ? 7.5 17.844 21.375 1 72.88 82 ILE A N 1
ATOM 631 C CA . ILE A 1 82 ? 6.887 19.109 20.969 1 72.88 82 ILE A CA 1
ATOM 632 C C . ILE A 1 82 ? 7.039 20.141 22.094 1 72.88 82 ILE A C 1
ATOM 634 O O . ILE A 1 82 ? 7.164 19.781 23.266 1 72.88 82 ILE A O 1
ATOM 638 N N . ASN A 1 83 ? 7.055 21.438 21.734 1 66.19 83 ASN A N 1
ATOM 639 C CA . ASN A 1 83 ? 7.07 22.516 22.703 1 66.19 83 ASN A CA 1
ATOM 640 C C . ASN A 1 83 ? 5.664 23.047 22.984 1 66.19 83 ASN A C 1
ATOM 642 O O . ASN A 1 83 ? 4.676 22.391 22.656 1 66.19 83 ASN A O 1
ATOM 646 N N . SER A 1 84 ? 5.578 24.203 23.641 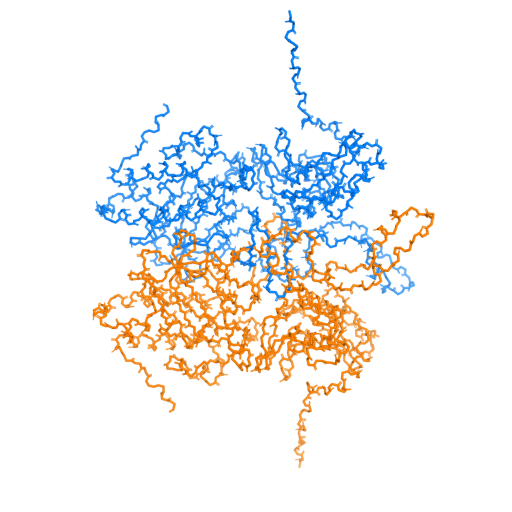1 69 84 SER A N 1
ATOM 647 C CA . SER A 1 84 ? 4.305 24.766 24.094 1 69 84 SER A CA 1
ATOM 648 C C . SER A 1 84 ? 3.439 25.203 22.922 1 69 84 SER A C 1
ATOM 650 O O . SER A 1 84 ? 2.232 25.391 23.078 1 69 84 SER A O 1
ATOM 652 N N . LEU A 1 85 ? 4.07 25.359 21.75 1 74.88 85 LEU A N 1
ATOM 653 C CA . LEU A 1 85 ? 3.316 25.75 20.562 1 74.88 85 LEU A CA 1
ATOM 654 C C . LEU A 1 85 ? 3.047 24.547 19.672 1 74.88 85 LEU A C 1
ATOM 656 O O . LEU A 1 85 ? 2.541 24.688 18.547 1 74.88 85 LEU A O 1
ATOM 660 N N . GLY A 1 86 ? 3.451 23.359 20.141 1 75.44 86 GLY A N 1
ATOM 661 C CA . GLY A 1 86 ? 3.262 22.141 19.359 1 75.44 86 GLY A CA 1
ATOM 662 C C . GLY A 1 86 ? 4.328 21.938 18.312 1 75.44 86 GLY A C 1
ATOM 663 O O . GLY A 1 86 ? 4.184 21.078 17.438 1 75.44 86 GLY A O 1
ATOM 664 N N . GLN A 1 87 ? 5.336 22.75 18.375 1 75.94 87 GLN A N 1
ATOM 665 C CA . GLN A 1 87 ? 6.391 22.672 17.359 1 75.94 87 GLN A CA 1
ATOM 666 C C . GLN A 1 87 ? 7.406 21.594 17.719 1 75.94 87 GLN A C 1
ATOM 668 O O . GLN A 1 87 ? 7.77 21.422 18.875 1 75.94 87 GLN A O 1
ATOM 673 N N . THR A 1 88 ? 7.77 20.875 16.703 1 78.06 88 THR A N 1
ATOM 674 C CA . THR A 1 88 ? 8.805 19.859 16.891 1 78.06 88 THR A CA 1
ATOM 675 C C . THR A 1 88 ? 10.188 20.453 16.672 1 78.06 88 THR A C 1
ATOM 677 O O . THR A 1 88 ? 10.32 21.594 16.203 1 78.06 88 THR A O 1
ATOM 680 N N . ALA A 1 89 ? 11.203 19.656 17.078 1 75.75 89 ALA A N 1
ATOM 681 C CA . ALA A 1 89 ? 12.578 20.062 16.797 1 75.75 89 ALA A CA 1
ATOM 682 C C . ALA A 1 89 ? 12.789 20.234 15.289 1 75.75 89 ALA A C 1
ATOM 684 O O . ALA A 1 89 ? 13.508 21.141 14.859 1 75.75 89 ALA A O 1
ATOM 685 N N . LEU A 1 90 ? 12.117 19.438 14.539 1 85.44 90 LEU A N 1
ATOM 686 C CA . LEU A 1 90 ? 12.219 19.531 13.086 1 85.44 90 LEU A CA 1
ATOM 687 C C . LEU A 1 90 ? 11.641 20.844 12.586 1 85.44 90 LEU A C 1
ATOM 689 O O . LEU A 1 90 ? 12.219 21.484 11.703 1 85.44 90 LEU A O 1
ATOM 693 N N . PHE A 1 91 ? 10.562 21.25 13.156 1 85.69 91 PHE A N 1
ATOM 694 C CA . PHE A 1 91 ? 9.953 22.516 12.789 1 85.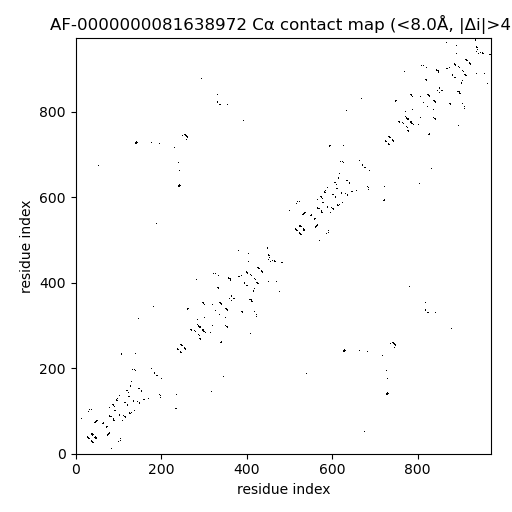69 91 PHE A CA 1
ATOM 695 C C . PHE A 1 91 ? 10.914 23.672 13.039 1 85.69 91 PHE A C 1
ATOM 697 O O . PHE A 1 91 ? 11.148 24.5 12.156 1 85.69 91 PHE A O 1
ATOM 704 N N . THR A 1 92 ? 11.484 23.719 14.156 1 79.12 92 THR A N 1
ATOM 705 C CA . THR A 1 92 ? 12.383 24.797 14.547 1 79.12 92 THR A CA 1
ATOM 706 C C . THR A 1 92 ? 13.641 24.797 13.688 1 79.12 92 THR A C 1
ATOM 708 O O . THR A 1 92 ? 14.094 25.844 13.227 1 79.12 92 THR A O 1
ATOM 711 N N . ALA A 1 93 ? 14.164 23.609 13.492 1 79.06 93 ALA A N 1
ATOM 712 C CA . ALA A 1 93 ? 15.344 23.5 12.648 1 79.06 93 ALA A CA 1
ATOM 713 C C . ALA A 1 93 ? 15.062 24 11.234 1 79.06 93 ALA A C 1
ATOM 715 O O . ALA A 1 93 ? 15.898 24.672 10.633 1 79.06 93 ALA A O 1
ATOM 716 N N . ALA A 1 94 ? 13.922 23.719 10.734 1 88 94 ALA A N 1
ATOM 717 C CA . ALA A 1 94 ? 13.516 24.156 9.398 1 88 94 ALA A CA 1
ATOM 718 C C . ALA A 1 94 ? 13.344 25.672 9.352 1 88 94 ALA A C 1
ATOM 720 O O . ALA A 1 94 ? 13.773 26.312 8.398 1 88 94 ALA A O 1
ATOM 721 N N . LEU A 1 95 ? 12.789 26.172 10.344 1 82.75 95 LEU A N 1
ATOM 722 C CA . LEU A 1 95 ? 12.547 27.609 10.422 1 82.75 95 LEU A CA 1
ATOM 723 C C . LEU A 1 95 ? 13.867 28.375 10.453 1 82.75 95 LEU A C 1
ATOM 725 O O . LEU A 1 95 ? 13.977 29.438 9.836 1 82.75 95 LEU A O 1
ATOM 729 N N . LEU A 1 96 ? 14.797 27.797 11.078 1 75.12 96 LEU A N 1
ATOM 730 C CA . LEU A 1 96 ? 16.078 28.469 11.258 1 75.12 96 LEU A CA 1
ATOM 731 C C . LEU A 1 96 ? 17.031 28.125 10.117 1 75.12 96 LEU A C 1
ATOM 733 O O . LEU A 1 96 ? 18.141 28.656 10.055 1 75.12 96 LEU A O 1
ATOM 737 N N . GLY A 1 97 ? 16.641 27.266 9.281 1 77.25 97 GLY A N 1
ATOM 738 C CA . GLY A 1 97 ? 17.469 26.906 8.133 1 77.25 97 GLY A CA 1
ATOM 739 C C . GLY A 1 97 ? 18.672 26.062 8.508 1 77.25 97 GLY A C 1
ATOM 740 O O . GLY A 1 97 ? 19.75 26.203 7.918 1 77.25 97 GLY A O 1
ATOM 741 N N . LEU A 1 98 ? 18.578 25.25 9.516 1 74.81 98 LEU A N 1
ATOM 742 C CA . LEU A 1 98 ? 19.672 24.391 9.969 1 74.81 98 LEU A CA 1
ATOM 743 C C . LEU A 1 98 ? 19.672 23.062 9.219 1 74.81 98 LEU A C 1
ATOM 745 O O . LEU A 1 98 ? 19.219 22.047 9.75 1 74.81 98 LEU A O 1
ATOM 749 N N . GLY A 1 99 ? 20.234 23 8.094 1 79.12 99 GLY A N 1
ATOM 750 C CA . GLY A 1 99 ? 20.172 21.875 7.168 1 79.12 99 GLY A CA 1
ATOM 751 C C . GLY A 1 99 ? 20.719 20.594 7.754 1 79.12 99 GLY A C 1
ATOM 752 O O . GLY A 1 99 ? 20.109 19.531 7.609 1 79.12 99 GLY A O 1
ATOM 753 N N . LYS A 1 100 ? 21.828 20.672 8.398 1 70.94 100 LYS A N 1
ATOM 754 C CA . LYS A 1 100 ? 22.438 19.469 8.961 1 70.94 100 LYS A CA 1
ATOM 755 C C . LYS A 1 100 ? 21.562 18.875 10.055 1 70.94 100 LYS A C 1
ATOM 757 O O . LYS A 1 100 ? 21.406 17.656 10.133 1 70.94 100 LYS A O 1
ATOM 762 N N . LEU A 1 101 ? 21.031 19.719 10.828 1 73.19 101 LEU A N 1
ATOM 763 C CA . LEU A 1 101 ? 20.156 19.234 11.883 1 73.19 101 LEU A CA 1
ATOM 764 C C . LEU A 1 101 ? 18.891 18.625 11.297 1 73.19 101 LEU A C 1
ATOM 766 O O . LEU A 1 101 ? 18.391 17.609 11.789 1 73.19 101 LEU A O 1
ATOM 770 N N . VAL A 1 102 ? 18.344 19.234 10.297 1 84.38 102 VAL A N 1
ATOM 771 C CA . VAL A 1 102 ? 17.172 18.719 9.609 1 84.38 102 VAL A CA 1
ATOM 772 C C . VAL A 1 102 ? 17.438 17.297 9.109 1 84.38 102 VAL A C 1
ATOM 774 O O . VAL A 1 102 ? 16.625 16.391 9.312 1 84.38 102 VAL A O 1
ATOM 777 N N . ASP A 1 103 ? 18.578 17.078 8.609 1 78.19 103 ASP A N 1
ATOM 778 C CA . ASP A 1 103 ? 18.969 15.766 8.117 1 78.19 103 ASP A CA 1
ATOM 779 C C . ASP A 1 103 ? 18.953 14.734 9.242 1 78.19 103 ASP A C 1
ATOM 781 O O . ASP A 1 103 ? 18.391 13.648 9.094 1 78.19 103 ASP A O 1
ATOM 785 N N . ILE A 1 104 ? 19.484 15.094 10.25 1 69.94 104 ILE A N 1
ATOM 786 C CA . ILE A 1 104 ? 19.625 14.18 11.375 1 69.94 104 ILE A CA 1
ATOM 787 C C . ILE A 1 104 ? 18.234 13.836 11.922 1 69.94 104 ILE A C 1
ATOM 789 O O . ILE A 1 104 ? 17.938 12.664 12.164 1 69.94 104 ILE A O 1
ATOM 793 N N . LEU A 1 105 ? 17.438 14.805 12.102 1 76.25 105 LEU A N 1
ATOM 794 C CA . LEU A 1 105 ? 16.094 14.586 12.656 1 76.25 105 LEU A CA 1
ATOM 795 C C . LEU A 1 105 ? 15.266 13.711 11.734 1 76.25 105 LEU A C 1
ATOM 797 O O . LEU A 1 105 ? 14.547 12.82 12.195 1 76.25 105 LEU A O 1
ATOM 801 N N . LEU A 1 106 ? 15.375 13.945 10.453 1 82.25 106 LEU A N 1
ATOM 802 C CA . LEU A 1 106 ? 14.648 13.125 9.484 1 82.25 106 LEU A CA 1
ATOM 803 C C . LEU A 1 106 ? 15.148 11.688 9.516 1 82.25 106 LEU A C 1
ATOM 805 O O . LEU A 1 106 ? 14.359 10.75 9.406 1 82.25 106 LEU A O 1
ATOM 809 N N . ASP A 1 107 ? 16.391 11.539 9.703 1 70.56 107 ASP A N 1
ATOM 810 C CA . ASP A 1 107 ? 16.969 10.203 9.773 1 70.56 107 ASP A CA 1
ATOM 811 C C . ASP A 1 107 ? 16.453 9.438 10.984 1 70.56 107 ASP A C 1
ATOM 813 O O . ASP A 1 107 ? 16.328 8.211 10.945 1 70.56 107 ASP A O 1
ATOM 817 N N . PHE A 1 108 ? 16.141 10.211 11.898 1 69.12 108 PHE A N 1
ATOM 818 C CA . PHE A 1 108 ? 15.664 9.57 13.117 1 69.12 108 PHE A CA 1
ATOM 819 C C . PHE A 1 108 ? 14.148 9.453 13.109 1 69.12 108 PHE A C 1
ATOM 821 O O . PHE A 1 108 ? 13.539 9.102 14.117 1 69.12 108 PHE A O 1
ATOM 828 N N . GLY A 1 109 ? 13.555 9.836 12.062 1 74.62 109 GLY A N 1
ATOM 829 C CA . GLY A 1 109 ? 12.156 9.516 11.883 1 74.62 109 GLY A CA 1
ATOM 830 C C . GLY A 1 109 ? 11.227 10.68 12.188 1 74.62 109 GLY A C 1
ATOM 831 O O . GLY A 1 109 ? 10.016 10.492 12.336 1 74.62 109 GLY A O 1
ATOM 832 N N . ALA A 1 110 ? 11.781 11.859 12.336 1 81.06 110 ALA A N 1
ATOM 833 C CA . ALA A 1 110 ? 10.906 13.008 12.547 1 81.06 110 ALA A CA 1
ATOM 834 C C . ALA A 1 110 ? 9.93 13.164 11.383 1 81.06 110 ALA A C 1
ATOM 836 O O . ALA A 1 110 ? 10.305 12.977 10.219 1 81.06 110 ALA A O 1
ATOM 837 N N . ASP A 1 111 ? 8.758 13.531 11.711 1 86.69 111 ASP A N 1
ATOM 838 C CA . ASP A 1 111 ? 7.699 13.648 10.711 1 86.69 111 ASP A CA 1
ATOM 839 C C . ASP A 1 111 ? 7.684 15.047 10.094 1 86.69 111 ASP A C 1
ATOM 841 O O . ASP A 1 111 ? 7.371 16.031 10.773 1 86.69 111 ASP A O 1
ATOM 845 N N . PRO A 1 112 ? 7.953 15.141 8.852 1 93.25 112 PRO A N 1
ATOM 846 C CA . PRO A 1 112 ? 7.934 16.453 8.203 1 93.25 112 PRO A CA 1
ATOM 847 C C . PRO A 1 112 ? 6.527 17.031 8.086 1 93.25 112 PRO A C 1
ATOM 849 O O . PRO A 1 112 ? 6.367 18.203 7.746 1 93.25 112 PRO A O 1
ATOM 852 N N . ASN A 1 113 ? 5.5 16.234 8.328 1 93.56 113 ASN A N 1
ATOM 853 C CA . ASN A 1 113 ? 4.121 16.703 8.203 1 93.56 113 ASN A CA 1
ATOM 854 C C . ASN A 1 113 ? 3.459 16.859 9.57 1 93.56 113 ASN A C 1
ATOM 856 O O . ASN A 1 113 ? 2.236 16.984 9.664 1 93.56 113 ASN A O 1
ATOM 860 N N . HIS A 1 114 ? 4.266 16.781 10.617 1 90.25 114 HIS A N 1
ATOM 861 C CA . HIS A 1 114 ? 3.699 17.016 11.938 1 90.25 114 HIS A CA 1
ATOM 862 C C . HIS A 1 114 ? 2.992 18.375 12 1 90.25 114 HIS A C 1
ATOM 864 O O . HIS A 1 114 ? 3.531 19.375 11.531 1 90.25 114 HIS A O 1
ATOM 870 N N . ARG A 1 115 ? 1.805 18.359 12.578 1 92.31 115 ARG A N 1
ATOM 871 C CA . ARG A 1 115 ? 1.041 19.609 12.688 1 92.31 115 ARG A CA 1
ATOM 872 C C . ARG A 1 115 ? 1.247 20.25 14.055 1 92.31 115 ARG A C 1
ATOM 874 O O . ARG A 1 115 ? 0.955 19.641 15.086 1 92.31 115 ARG A O 1
ATOM 881 N N . CYS A 1 116 ? 1.693 21.484 14.023 1 86.25 116 CYS A N 1
ATOM 882 C CA . CYS A 1 116 ? 1.714 22.281 15.25 1 86.25 116 CYS A CA 1
ATOM 883 C C . CYS A 1 116 ? 0.3 22.641 15.688 1 86.25 116 CYS A C 1
ATOM 885 O O . CYS A 1 116 ? -0.673 22.281 15.023 1 86.25 116 CYS A O 1
ATOM 887 N N . TYR A 1 117 ? 0.177 23.375 16.844 1 84 117 TYR A N 1
ATOM 888 C CA . TYR A 1 117 ? -1.155 23.688 17.328 1 84 117 TYR A CA 1
ATOM 889 C C . TYR A 1 117 ? -1.893 24.609 16.375 1 84 117 TYR A C 1
ATOM 891 O O . TYR A 1 117 ? -3.121 24.562 16.266 1 84 117 TYR A O 1
ATOM 899 N N . ASP A 1 118 ? -1.125 25.391 15.602 1 87.31 118 ASP A N 1
ATOM 900 C CA . ASP A 1 118 ? -1.767 26.266 14.625 1 87.31 118 ASP A CA 1
ATOM 901 C C . ASP A 1 118 ? -1.891 25.578 13.266 1 87.31 118 ASP A C 1
ATOM 903 O O . ASP A 1 118 ? -2.207 26.234 12.266 1 87.31 118 ASP A O 1
ATOM 907 N N . GLY A 1 119 ? -1.488 24.312 13.195 1 91.62 119 GLY A N 1
ATOM 908 C CA . GLY A 1 119 ? -1.655 23.531 11.984 1 91.62 119 GLY A CA 1
ATOM 909 C C . GLY A 1 119 ? -0.449 23.594 11.062 1 91.62 119 GLY A C 1
ATOM 910 O O . GLY A 1 119 ? -0.377 22.859 10.078 1 91.62 119 GLY A O 1
ATOM 911 N N . SER A 1 120 ? 0.507 24.469 11.383 1 93 120 SER A N 1
ATOM 912 C CA . SER A 1 120 ? 1.674 24.594 10.516 1 93 120 SER A CA 1
ATOM 913 C C . SER A 1 120 ? 2.584 23.375 10.641 1 93 120 SER A C 1
ATOM 915 O O . SER A 1 120 ? 2.584 22.703 11.672 1 93 120 SER A O 1
ATOM 917 N N . THR A 1 121 ? 3.283 23.109 9.586 1 95.31 121 THR A N 1
ATOM 918 C CA . THR A 1 121 ? 4.188 21.969 9.539 1 95.31 121 THR A CA 1
ATOM 919 C C . THR A 1 121 ? 5.629 22.422 9.336 1 95.31 121 THR A C 1
ATOM 921 O O . THR A 1 121 ? 5.875 23.594 8.992 1 95.31 121 THR A O 1
ATOM 924 N N . PRO A 1 122 ? 6.594 21.516 9.555 1 93.69 122 PRO A N 1
ATOM 925 C CA . PRO A 1 122 ? 7.984 21.844 9.227 1 93.69 122 PRO A CA 1
ATOM 926 C C . PRO A 1 122 ? 8.156 22.312 7.777 1 93.69 122 PRO A C 1
ATOM 928 O O . PRO A 1 122 ? 9.031 23.125 7.488 1 93.69 122 PRO A O 1
ATOM 931 N N . VAL A 1 123 ? 7.324 21.906 6.883 1 97.75 123 VAL A N 1
ATOM 932 C CA . VAL A 1 123 ? 7.375 22.344 5.488 1 97.75 123 VAL A CA 1
ATOM 933 C C . VAL A 1 123 ? 6.996 23.812 5.395 1 97.75 123 VAL A C 1
ATOM 935 O O . VAL A 1 123 ? 7.621 24.578 4.652 1 97.75 123 VAL A O 1
ATOM 938 N N . HIS A 1 124 ? 5.996 24.219 6.125 1 96.25 124 HIS A N 1
ATOM 939 C CA . HIS A 1 124 ? 5.676 25.641 6.227 1 96.25 124 HIS A CA 1
ATOM 940 C C . HIS A 1 124 ? 6.887 26.453 6.684 1 96.25 124 HIS A C 1
ATOM 942 O O . HIS A 1 124 ? 7.219 27.469 6.078 1 96.25 124 HIS A O 1
ATOM 948 N N . ALA A 1 125 ? 7.469 25.969 7.746 1 91.62 125 ALA A N 1
ATOM 949 C CA . ALA A 1 125 ? 8.609 26.641 8.344 1 91.62 125 ALA A CA 1
ATOM 950 C C . ALA A 1 125 ? 9.75 26.797 7.336 1 91.62 125 ALA A C 1
ATOM 952 O O . ALA A 1 125 ? 10.344 27.859 7.219 1 91.62 125 ALA A O 1
ATOM 953 N N . ALA A 1 126 ? 10.031 25.75 6.66 1 95 126 ALA A N 1
ATOM 954 C CA . ALA A 1 126 ? 11.094 25.781 5.656 1 95 126 ALA A CA 1
ATOM 955 C C . ALA A 1 126 ? 10.75 26.766 4.535 1 95 126 ALA A C 1
ATOM 957 O O . ALA A 1 126 ? 11.617 27.5 4.07 1 95 126 ALA A O 1
ATOM 958 N N . ALA A 1 127 ? 9.531 26.75 4.086 1 95.06 127 ALA A N 1
ATOM 959 C CA . ALA A 1 127 ? 9.086 27.672 3.039 1 95.06 127 ALA A CA 1
ATOM 960 C C . ALA A 1 127 ? 9.242 29.125 3.477 1 95.06 127 ALA A C 1
ATOM 962 O O . ALA A 1 127 ? 9.656 29.984 2.688 1 95.06 127 ALA A O 1
ATOM 963 N N . PHE A 1 128 ? 8.945 29.375 4.648 1 91.69 128 PHE A N 1
ATOM 964 C CA . PHE A 1 128 ? 9.039 30.719 5.191 1 91.69 128 PHE A CA 1
ATOM 965 C C . PHE A 1 128 ? 10.5 31.141 5.375 1 91.69 128 PHE A C 1
ATOM 967 O O . PHE A 1 128 ? 10.859 32.281 5.141 1 91.69 128 PHE A O 1
ATOM 974 N N . SER A 1 129 ? 11.328 30.234 5.832 1 85.44 129 SER A N 1
ATOM 975 C CA . SER A 1 129 ? 12.734 30.516 6.078 1 85.44 129 SER A CA 1
ATOM 976 C C . SER A 1 129 ? 13.461 30.891 4.789 1 85.44 129 SER A C 1
ATOM 978 O O . SER A 1 129 ? 14.477 31.594 4.82 1 85.44 129 SER A O 1
ATOM 980 N N . GLY A 1 130 ? 13.031 30.359 3.74 1 88.19 130 GLY A N 1
ATOM 981 C CA . GLY A 1 130 ? 13.633 30.641 2.445 1 88.19 130 GLY A CA 1
ATOM 982 C C . GLY A 1 130 ? 14.82 29.766 2.127 1 88.19 130 GLY A C 1
ATOM 983 O O . GLY A 1 130 ? 15.516 29.984 1.133 1 88.19 130 GLY A O 1
ATOM 984 N N . ASN A 1 131 ? 15.109 28.859 2.885 1 87.94 131 ASN A N 1
ATOM 985 C CA . ASN A 1 131 ? 16.219 27.953 2.645 1 87.94 131 ASN A CA 1
ATOM 986 C C . ASN A 1 131 ? 15.82 26.797 1.731 1 87.94 131 ASN A C 1
ATOM 988 O O . ASN A 1 131 ? 15.188 25.844 2.18 1 87.94 131 ASN A O 1
ATOM 992 N N . GLN A 1 132 ? 16.234 26.859 0.536 1 92.69 132 GLN A N 1
ATOM 993 C CA . GLN A 1 132 ? 15.805 25.891 -0.469 1 92.69 132 GLN A CA 1
ATOM 994 C C . GLN A 1 132 ? 16.328 24.484 -0.138 1 92.69 132 GLN A C 1
ATOM 996 O O . GLN A 1 132 ? 15.656 23.484 -0.384 1 92.69 132 GLN A O 1
ATOM 1001 N N . SER A 1 133 ? 17.5 24.453 0.411 1 90.62 133 SER A N 1
ATOM 1002 C CA . SER A 1 133 ? 18.094 23.172 0.764 1 90.62 133 SER A CA 1
ATOM 1003 C C . SER A 1 133 ? 17.266 22.453 1.824 1 90.62 133 SER A C 1
ATOM 1005 O O . SER A 1 133 ? 17 21.25 1.714 1 90.62 133 SER A O 1
ATOM 1007 N N . VAL A 1 134 ? 16.797 23.172 2.74 1 91.81 134 VAL A N 1
ATOM 1008 C CA . VAL A 1 134 ? 16 22.609 3.82 1 91.81 134 VAL A CA 1
ATOM 1009 C C . VAL A 1 134 ? 14.648 22.141 3.279 1 91.81 134 VAL A C 1
ATOM 1011 O O . VAL A 1 134 ? 14.18 21.062 3.609 1 91.81 134 VAL A O 1
ATOM 1014 N N . LEU A 1 135 ? 14.062 22.969 2.443 1 96.12 135 LEU A N 1
ATOM 1015 C CA . LEU A 1 135 ? 12.766 22.594 1.89 1 96.12 135 LEU A CA 1
ATOM 1016 C C . LEU A 1 135 ? 12.875 21.312 1.077 1 96.12 135 LEU A C 1
ATOM 1018 O O . LEU A 1 135 ? 12.039 20.422 1.214 1 96.12 135 LEU A O 1
ATOM 1022 N N . THR A 1 136 ? 13.867 21.188 0.268 1 95 136 THR A N 1
ATOM 1023 C CA . THR A 1 136 ? 14.008 20.016 -0.578 1 95 136 THR A CA 1
ATOM 1024 C C . THR A 1 136 ? 14.227 18.75 0.269 1 95 136 THR A C 1
ATOM 1026 O O . THR A 1 136 ? 13.711 17.688 -0.06 1 95 136 THR A O 1
ATOM 1029 N N . LYS A 1 137 ? 14.953 18.891 1.381 1 91.88 137 LYS A N 1
ATOM 1030 C CA . LYS A 1 137 ? 15.141 17.766 2.293 1 91.88 137 LYS A CA 1
ATOM 1031 C C . LYS A 1 137 ? 13.805 17.297 2.879 1 91.88 137 LYS A C 1
ATOM 1033 O O . LYS A 1 137 ? 13.539 16.094 2.961 1 91.88 137 LYS A O 1
ATOM 1038 N N . LEU A 1 138 ? 13.008 18.234 3.234 1 95.56 138 LEU A N 1
ATOM 1039 C CA . LEU A 1 138 ? 11.719 17.906 3.824 1 95.56 138 LEU A CA 1
ATOM 1040 C C . LEU A 1 138 ? 10.797 17.266 2.795 1 95.56 138 LEU A C 1
ATOM 1042 O O . LEU A 1 138 ? 10.094 16.297 3.104 1 95.56 138 LEU A O 1
ATOM 1046 N N . LEU A 1 139 ? 10.812 17.828 1.579 1 95.94 139 LEU A N 1
ATOM 1047 C CA . LEU A 1 139 ? 9.969 17.266 0.527 1 95.94 139 LEU A CA 1
ATOM 1048 C C . LEU A 1 139 ? 10.391 15.836 0.186 1 95.94 139 LEU A C 1
ATOM 1050 O O . LEU A 1 139 ? 9.547 14.961 0.006 1 95.94 139 LEU A O 1
ATOM 1054 N N . GLU A 1 140 ? 11.633 15.625 0.167 1 90.19 140 GLU A N 1
ATOM 1055 C CA . GLU A 1 140 ? 12.156 14.289 -0.115 1 90.19 140 GLU A CA 1
ATOM 1056 C C . GLU A 1 140 ? 11.719 13.289 0.952 1 90.19 140 GLU A C 1
ATOM 1058 O O . GLU A 1 140 ? 11.508 12.109 0.657 1 90.19 140 GLU A O 1
ATOM 1063 N N . ALA A 1 141 ? 11.648 13.789 2.105 1 89.5 141 ALA A N 1
ATOM 1064 C CA . ALA A 1 141 ? 11.25 12.938 3.223 1 89.5 141 ALA A CA 1
ATOM 1065 C C . ALA A 1 141 ? 9.734 12.75 3.266 1 89.5 141 ALA A C 1
ATOM 1067 O O . ALA A 1 141 ? 9.219 12.055 4.141 1 89.5 141 ALA A O 1
ATOM 1068 N N . GLY A 1 142 ? 9.023 13.383 2.375 1 92.44 142 GLY A N 1
ATOM 1069 C CA . GLY A 1 142 ? 7.586 13.172 2.301 1 92.44 142 GLY A CA 1
ATOM 1070 C C . GLY A 1 142 ? 6.785 14.383 2.748 1 92.44 142 GLY A C 1
ATOM 1071 O O . GLY A 1 142 ? 5.566 14.305 2.92 1 92.44 142 GLY A O 1
ATOM 1072 N N . GLY A 1 143 ? 7.48 15.477 3.002 1 95.75 143 GLY A N 1
ATOM 1073 C CA . GLY A 1 143 ? 6.758 16.688 3.33 1 95.75 143 GLY A CA 1
ATOM 1074 C C . GLY A 1 143 ? 5.746 17.094 2.271 1 95.75 143 GLY A C 1
ATOM 1075 O O . GLY A 1 143 ? 6.008 16.953 1.074 1 95.75 143 GLY A O 1
ATOM 1076 N N . ASP A 1 144 ? 4.66 17.625 2.711 1 96.44 144 ASP A N 1
ATOM 1077 C CA . ASP A 1 144 ? 3.549 17.891 1.804 1 96.44 144 ASP A CA 1
ATOM 1078 C C . ASP A 1 144 ? 3.311 19.391 1.651 1 96.44 144 ASP A C 1
ATOM 1080 O O . ASP A 1 144 ? 3.211 20.109 2.646 1 96.44 144 ASP A O 1
ATOM 1084 N N . LEU A 1 145 ? 3.229 19.844 0.404 1 97.06 145 LEU A N 1
ATOM 1085 C CA . LEU A 1 145 ? 3.029 21.25 0.085 1 97.06 145 LEU A CA 1
ATOM 1086 C C . LEU A 1 145 ? 1.547 21.609 0.118 1 97.06 145 LEU A C 1
ATOM 1088 O O . LEU A 1 145 ? 1.19 22.797 0.12 1 97.06 145 LEU A O 1
ATOM 1092 N N . ARG A 1 146 ? 0.71 20.656 0.297 1 95.25 146 ARG A N 1
ATOM 1093 C CA . ARG A 1 146 ? -0.724 20.875 0.131 1 95.25 146 ARG A CA 1
ATOM 1094 C C . ARG A 1 146 ? -1.388 21.188 1.467 1 95.25 146 ARG A C 1
ATOM 1096 O O . ARG A 1 146 ? -2.518 21.688 1.502 1 95.25 146 ARG A O 1
ATOM 1103 N N . VAL A 1 147 ? -0.757 20.875 2.533 1 94.94 147 VAL A N 1
ATOM 1104 C CA . VAL A 1 147 ? -1.39 20.969 3.844 1 94.94 147 VAL A CA 1
ATOM 1105 C C . VAL A 1 147 ? -1.495 22.438 4.262 1 94.94 147 VAL A C 1
ATOM 1107 O O . VAL A 1 147 ? -0.71 23.266 3.809 1 94.94 147 VAL A O 1
ATOM 1110 N N . HIS A 1 148 ? -2.443 22.75 5.203 1 94.06 148 HIS A N 1
ATOM 1111 C CA . HIS A 1 148 ? -2.732 24.125 5.574 1 94.06 148 HIS A CA 1
ATOM 1112 C C . HIS A 1 148 ? -2.59 24.328 7.078 1 94.06 148 HIS A C 1
ATOM 1114 O O . HIS A 1 148 ? -2.732 23.391 7.855 1 94.06 148 HIS A O 1
ATOM 1120 N N . ASP A 1 149 ? -2.268 25.578 7.422 1 91.06 149 ASP A N 1
ATOM 1121 C CA . ASP A 1 149 ? -2.375 25.953 8.82 1 91.06 149 ASP A CA 1
ATOM 1122 C C . ASP A 1 149 ? -3.814 26.312 9.188 1 91.06 149 ASP A C 1
ATOM 1124 O O . ASP A 1 149 ? -4.73 26.109 8.391 1 91.06 149 ASP A O 1
ATOM 1128 N N . GLU A 1 150 ? -4.043 26.797 10.398 1 88.56 150 GLU A N 1
ATOM 1129 C CA . GLU A 1 150 ? -5.391 27.062 10.898 1 88.56 150 GLU A CA 1
ATOM 1130 C C . GLU A 1 150 ? -6.059 28.188 10.125 1 88.56 150 GLU A C 1
ATOM 1132 O O . GLU A 1 150 ? -7.289 28.297 10.125 1 88.56 150 GLU A O 1
ATOM 1137 N N . ASN A 1 151 ? -5.238 29.047 9.469 1 88.75 151 ASN A N 1
ATOM 1138 C CA . ASN A 1 151 ? -5.777 30.156 8.703 1 88.75 151 ASN A CA 1
ATOM 1139 C C . ASN A 1 151 ? -5.973 29.797 7.234 1 88.75 151 ASN A C 1
ATOM 1141 O O . ASN A 1 151 ? -6.254 30.672 6.406 1 88.75 151 ASN A O 1
ATOM 1145 N N . GLY A 1 152 ? -5.734 28.531 6.93 1 90.62 152 GLY A N 1
ATOM 1146 C CA . GLY A 1 152 ? -5.938 28.078 5.57 1 90.62 152 GLY A CA 1
ATOM 1147 C C . GLY A 1 152 ? -4.762 28.359 4.656 1 90.62 152 GLY A C 1
ATOM 1148 O O . GLY A 1 152 ? -4.902 28.344 3.434 1 90.62 152 GLY A O 1
ATOM 1149 N N . LYS A 1 153 ? -3.643 28.734 5.219 1 92.56 153 LYS A N 1
ATOM 1150 C CA . LYS A 1 153 ? -2.459 29.062 4.426 1 92.56 153 LYS A CA 1
ATOM 1151 C C . LYS A 1 153 ? -1.562 27.828 4.258 1 92.56 153 LYS A C 1
ATOM 1153 O O . LYS A 1 153 ? -1.243 27.156 5.234 1 92.56 153 LYS A O 1
ATOM 1158 N N . ASN A 1 154 ? -1.212 27.594 3.025 1 94.56 154 ASN A N 1
ATOM 1159 C CA . ASN A 1 154 ? -0.305 26.484 2.746 1 94.56 154 ASN A CA 1
ATOM 1160 C C . ASN A 1 154 ? 1.145 26.953 2.664 1 94.56 154 ASN A C 1
ATOM 1162 O O . ASN A 1 154 ? 1.427 28.141 2.822 1 94.56 154 ASN A O 1
ATOM 1166 N N . PRO A 1 155 ? 2.125 26.062 2.504 1 96 155 PRO A N 1
ATOM 1167 C CA . PRO A 1 155 ? 3.537 26.453 2.465 1 96 155 PRO A CA 1
ATOM 1168 C C . PRO A 1 155 ? 3.84 27.469 1.368 1 96 155 PRO A C 1
ATOM 1170 O O . PRO A 1 155 ? 4.707 28.328 1.542 1 96 155 PRO A O 1
ATOM 1173 N N . GLU A 1 156 ? 3.18 27.438 0.292 1 95.19 156 GLU A N 1
ATOM 1174 C CA . GLU A 1 156 ? 3.357 28.438 -0.752 1 95.19 156 GLU A CA 1
ATOM 1175 C C . GLU A 1 156 ? 2.986 29.828 -0.249 1 95.19 156 GLU A C 1
ATOM 1177 O O . GLU A 1 156 ? 3.688 30.812 -0.532 1 95.19 156 GLU A O 1
ATOM 1182 N N . ASN A 1 157 ? 1.885 29.891 0.476 1 93.06 157 ASN A N 1
ATOM 1183 C CA . ASN A 1 157 ? 1.484 31.156 1.087 1 93.06 157 ASN A CA 1
ATOM 1184 C C . ASN A 1 157 ? 2.537 31.656 2.068 1 93.06 157 ASN A C 1
ATOM 1186 O O . ASN A 1 157 ? 2.834 32.844 2.102 1 93.06 157 ASN A O 1
ATOM 1190 N N . TRP A 1 158 ? 3.02 30.734 2.898 1 93.69 158 TRP A N 1
ATOM 1191 C CA . TRP A 1 158 ? 4.059 31.109 3.852 1 93.69 158 TRP A CA 1
ATOM 1192 C C . TRP A 1 158 ? 5.297 31.625 3.131 1 93.69 158 TRP A C 1
ATOM 1194 O O . TRP A 1 158 ? 5.91 32.594 3.568 1 93.69 158 TRP A O 1
ATOM 1204 N N . ALA A 1 159 ? 5.664 31.016 2.072 1 94 159 ALA A N 1
ATOM 1205 C CA . ALA A 1 159 ? 6.801 31.469 1.274 1 94 159 ALA A CA 1
ATOM 1206 C C . ALA A 1 159 ? 6.562 32.875 0.752 1 94 159 ALA A C 1
ATOM 1208 O O . ALA A 1 159 ? 7.473 33.719 0.76 1 94 159 ALA A O 1
ATOM 1209 N N . ALA A 1 160 ? 5.418 33.125 0.309 1 92.62 160 ALA A N 1
ATOM 1210 C CA . ALA A 1 160 ? 5.062 34.438 -0.243 1 92.62 160 ALA A CA 1
ATOM 1211 C C . ALA A 1 160 ? 5.129 35.531 0.83 1 92.62 160 ALA A C 1
ATOM 1213 O O . ALA A 1 160 ? 5.379 36.688 0.525 1 92.62 160 ALA A O 1
ATOM 1214 N N . SER A 1 161 ? 4.898 35.156 2.027 1 88 161 SER A N 1
ATOM 1215 C CA . SER A 1 161 ? 4.859 36.125 3.125 1 88 161 SER A CA 1
ATOM 1216 C C . SER A 1 161 ? 6.25 36.375 3.695 1 88 161 SER A C 1
ATOM 1218 O O . SER A 1 161 ? 6.438 37.25 4.539 1 88 161 SER A O 1
ATOM 1220 N N . ALA A 1 162 ? 7.191 35.562 3.271 1 85.25 162 ALA A N 1
ATOM 1221 C CA . ALA A 1 162 ? 8.57 35.719 3.742 1 85.25 162 ALA A CA 1
ATOM 1222 C C . ALA A 1 162 ? 9.227 36.938 3.129 1 85.25 162 ALA A C 1
ATOM 1224 O O . ALA A 1 162 ? 8.586 37.688 2.389 1 85.25 162 ALA A O 1
ATOM 1225 N N . ALA A 1 163 ? 10.531 37.188 3.545 1 77.69 163 ALA A N 1
ATOM 1226 C CA . ALA A 1 163 ? 11.273 38.312 2.984 1 77.69 163 ALA A CA 1
ATOM 1227 C C . ALA A 1 163 ? 11.398 38.188 1.469 1 77.69 163 ALA A C 1
ATOM 1229 O O . ALA A 1 163 ? 11.508 37.094 0.939 1 77.69 163 ALA A O 1
ATOM 1230 N N . LYS A 1 164 ? 11.484 39.344 0.792 1 74.12 164 LYS A N 1
ATOM 1231 C CA . LYS A 1 164 ? 11.281 39.469 -0.65 1 74.12 164 LYS A CA 1
ATOM 1232 C C . LYS A 1 164 ? 12.258 38.562 -1.412 1 74.12 164 LYS A C 1
ATOM 1234 O O . LYS A 1 164 ? 11.844 37.781 -2.27 1 74.12 164 LYS A O 1
ATOM 1239 N N . GLU A 1 165 ? 13.57 38.719 -1.195 1 76.75 165 GLU A N 1
ATOM 1240 C CA . GLU A 1 165 ? 14.523 37.969 -2.016 1 76.75 165 GLU A CA 1
ATOM 1241 C C . GLU A 1 165 ? 14.383 36.469 -1.809 1 76.75 165 GLU A C 1
ATOM 1243 O O . GLU A 1 165 ? 14.359 35.719 -2.775 1 76.75 165 GLU A O 1
ATOM 1248 N N . SER A 1 166 ? 14.195 36.031 -0.612 1 79.69 166 SER A N 1
ATOM 1249 C CA . SER A 1 166 ? 14.078 34.625 -0.301 1 79.69 166 SER A CA 1
ATOM 1250 C C . SER A 1 166 ? 12.734 34.062 -0.763 1 79.69 166 SER A C 1
ATOM 1252 O O . SER A 1 166 ? 12.648 32.906 -1.183 1 79.69 166 SER A O 1
ATOM 1254 N N . SER A 1 167 ? 11.828 34.938 -0.866 1 86.94 167 SER A N 1
ATOM 1255 C CA . SER A 1 167 ? 10.477 34.531 -1.235 1 86.94 167 SER A CA 1
ATOM 1256 C C . SER A 1 167 ? 10.398 34.156 -2.709 1 86.94 167 SER A C 1
ATOM 1258 O O . SER A 1 167 ? 9.789 33.125 -3.059 1 86.94 167 SER A O 1
ATOM 1260 N N . ILE A 1 168 ? 11.055 34.906 -3.529 1 90.31 168 ILE A N 1
ATOM 1261 C CA . ILE A 1 168 ? 10.969 34.656 -4.969 1 90.31 168 ILE A CA 1
ATOM 1262 C C . ILE A 1 168 ? 11.586 33.312 -5.312 1 90.31 168 ILE A C 1
ATOM 1264 O O . ILE A 1 168 ? 10.977 32.5 -6.027 1 90.31 168 ILE A O 1
ATOM 1268 N N . GLN A 1 169 ? 12.719 33.062 -4.801 1 89.62 169 GLN A N 1
ATOM 1269 C CA . GLN A 1 169 ? 13.406 31.812 -5.09 1 89.62 169 GLN A CA 1
ATOM 1270 C C . GLN A 1 169 ? 12.617 30.609 -4.562 1 89.62 169 GLN A C 1
ATOM 1272 O O . GLN A 1 169 ? 12.539 29.578 -5.223 1 89.62 169 GLN A O 1
ATOM 1277 N N . MET A 1 170 ? 12.07 30.812 -3.42 1 93.25 170 MET A N 1
ATOM 1278 C CA . MET A 1 170 ? 11.297 29.734 -2.803 1 93.25 170 MET A CA 1
ATOM 1279 C C . MET A 1 170 ? 10.031 29.438 -3.607 1 93.25 170 MET A C 1
ATOM 1281 O O . MET A 1 170 ? 9.703 28.281 -3.844 1 93.25 170 MET A O 1
ATOM 1285 N N . LEU A 1 171 ? 9.414 30.453 -4.023 1 94.69 171 LEU A N 1
ATOM 1286 C CA . LEU A 1 171 ? 8.195 30.297 -4.805 1 94.69 171 LEU A CA 1
ATOM 1287 C C . LEU A 1 171 ? 8.484 29.625 -6.145 1 94.69 171 LEU A C 1
ATOM 1289 O O . LEU A 1 171 ? 7.707 28.797 -6.613 1 94.69 171 LEU A O 1
ATOM 1293 N N . GLU A 1 172 ? 9.562 29.984 -6.707 1 93.81 172 GLU A N 1
ATOM 1294 C CA . GLU A 1 172 ? 9.961 29.359 -7.961 1 93.81 172 GLU A CA 1
ATOM 1295 C C . GLU A 1 172 ? 10.219 27.859 -7.77 1 93.81 172 GLU A C 1
ATOM 1297 O O . GLU A 1 172 ? 9.828 27.047 -8.609 1 93.81 172 GLU A O 1
ATOM 1302 N N . LEU A 1 173 ? 10.883 27.547 -6.727 1 94.56 173 LEU A N 1
ATOM 1303 C CA . LEU A 1 173 ? 11.141 26.141 -6.438 1 94.56 173 LEU A CA 1
ATOM 1304 C C . LEU A 1 173 ? 9.828 25.375 -6.27 1 94.56 173 LEU A C 1
ATOM 1306 O O . LEU A 1 173 ? 9.664 24.281 -6.828 1 94.56 173 LEU A O 1
ATOM 1310 N N . ILE A 1 174 ? 8.898 25.891 -5.504 1 96.12 174 ILE A N 1
ATOM 1311 C CA . ILE A 1 174 ? 7.613 25.25 -5.27 1 96.12 174 ILE A CA 1
ATOM 1312 C C . ILE A 1 174 ? 6.875 25.078 -6.594 1 96.12 174 ILE A C 1
ATOM 1314 O O . ILE A 1 174 ? 6.277 24.031 -6.844 1 96.12 174 ILE A O 1
ATOM 1318 N N . GLN A 1 175 ? 7 26.047 -7.426 1 94.62 175 GLN A N 1
ATOM 1319 C CA . GLN A 1 175 ? 6.355 25.969 -8.734 1 94.62 175 GLN A CA 1
ATOM 1320 C C . GLN A 1 175 ? 6.988 24.891 -9.602 1 94.62 175 GLN A C 1
ATOM 1322 O O . GLN A 1 175 ? 6.289 24.188 -10.328 1 94.62 175 GLN A O 1
ATOM 1327 N N . ARG A 1 176 ? 8.227 24.797 -9.562 1 93.81 176 ARG A N 1
ATOM 1328 C CA . ARG A 1 176 ? 8.906 23.75 -10.328 1 93.81 176 ARG A CA 1
ATOM 1329 C C . ARG A 1 176 ? 8.516 22.359 -9.836 1 93.81 176 ARG A C 1
ATOM 1331 O O . ARG A 1 176 ? 8.328 21.438 -10.633 1 93.81 176 ARG A O 1
ATOM 1338 N N . CYS A 1 177 ? 8.445 22.219 -8.531 1 94.38 177 CYS A N 1
ATOM 1339 C CA . CYS A 1 177 ? 8 20.938 -7.98 1 94.38 177 CYS A CA 1
ATOM 1340 C C . CYS A 1 177 ? 6.586 20.609 -8.445 1 94.38 177 CYS A C 1
ATOM 1342 O O . CYS A 1 177 ? 6.305 19.469 -8.836 1 94.38 177 CYS A O 1
ATOM 1344 N N . THR A 1 178 ? 5.734 21.594 -8.422 1 94.81 178 THR A N 1
ATOM 1345 C CA . THR A 1 178 ? 4.352 21.422 -8.852 1 94.81 178 THR A CA 1
ATOM 1346 C C . THR A 1 178 ? 4.285 21.047 -10.328 1 94.81 178 THR A C 1
ATOM 1348 O O . THR A 1 178 ? 3.58 20.109 -10.711 1 94.81 178 THR A O 1
ATOM 1351 N N . ALA A 1 179 ? 5.043 21.734 -11.094 1 93.12 179 ALA A N 1
ATOM 1352 C CA . ALA A 1 179 ? 5.062 21.484 -12.531 1 93.12 179 ALA A CA 1
ATOM 1353 C C . ALA A 1 179 ? 5.59 20.094 -12.836 1 93.12 179 ALA A C 1
ATOM 1355 O O . ALA A 1 179 ? 5.074 19.406 -13.719 1 93.12 179 ALA A O 1
ATOM 1356 N N . HIS A 1 180 ? 6.547 19.766 -12.141 1 91.56 180 HIS A N 1
ATOM 1357 C CA . HIS A 1 180 ? 7.105 18.438 -12.352 1 91.56 180 HIS A CA 1
ATOM 1358 C C . HIS A 1 180 ? 6.09 17.344 -11.992 1 91.56 180 HIS A C 1
ATOM 1360 O O . HIS A 1 180 ? 5.957 16.359 -12.711 1 91.56 180 HIS A O 1
ATOM 1366 N N . MET A 1 181 ? 5.438 17.516 -10.883 1 92.81 181 MET A N 1
ATOM 1367 C CA . MET A 1 181 ? 4.418 16.547 -10.484 1 92.81 181 MET A CA 1
ATOM 1368 C C . MET A 1 181 ? 3.309 16.453 -11.531 1 92.81 181 MET A C 1
ATOM 1370 O O . MET A 1 181 ? 2.854 15.367 -11.875 1 92.81 181 MET A O 1
ATOM 1374 N N . GLN A 1 182 ? 2.914 17.594 -12 1 91.94 182 GLN A N 1
ATOM 1375 C CA . GLN A 1 182 ? 1.9 17.625 -13.055 1 91.94 182 GLN A CA 1
ATOM 1376 C C . GLN A 1 182 ? 2.361 16.859 -14.289 1 91.94 182 GLN A C 1
ATOM 1378 O O . GLN A 1 182 ? 1.603 16.062 -14.852 1 91.94 182 GLN A O 1
ATOM 1383 N N . ALA A 1 183 ? 3.561 17.078 -14.625 1 89.06 183 ALA A N 1
ATOM 1384 C CA . ALA A 1 183 ? 4.125 16.406 -15.797 1 89.06 183 ALA A CA 1
ATOM 1385 C C . ALA A 1 183 ? 4.25 14.906 -15.578 1 89.06 183 ALA A C 1
ATOM 1387 O O . ALA A 1 183 ? 4.004 14.117 -16.484 1 89.06 183 ALA A O 1
ATOM 1388 N N . THR A 1 184 ? 4.613 14.562 -14.414 1 87.5 184 THR A N 1
ATOM 1389 C CA . THR A 1 184 ? 4.793 13.164 -14.062 1 87.5 184 THR A CA 1
ATOM 1390 C C . THR A 1 184 ? 3.461 12.414 -14.133 1 87.5 184 THR A C 1
ATOM 1392 O O . THR A 1 184 ? 3.42 11.242 -14.508 1 87.5 184 THR A O 1
ATOM 1395 N N . LEU A 1 185 ? 2.398 13.055 -13.734 1 87.12 185 LEU A N 1
ATOM 1396 C CA . LEU A 1 185 ? 1.076 12.445 -13.797 1 87.12 185 LEU A CA 1
ATOM 1397 C C . LEU A 1 185 ? 0.711 12.086 -15.227 1 87.12 185 LEU A C 1
ATOM 1399 O O . LEU A 1 185 ? -0.002 11.102 -15.469 1 87.12 185 LEU A O 1
ATOM 1403 N N . LEU A 1 186 ? 1.253 12.867 -16.125 1 82.25 186 LEU A N 1
ATOM 1404 C CA . LEU A 1 186 ? 0.95 12.648 -17.531 1 82.25 186 LEU A CA 1
ATOM 1405 C C . LEU A 1 186 ? 1.945 11.68 -18.156 1 82.25 186 LEU A C 1
ATOM 1407 O O . LEU A 1 186 ? 1.574 10.867 -19.016 1 82.25 186 LEU A O 1
ATOM 1411 N N . ASN A 1 187 ? 3.158 11.891 -17.703 1 79.31 187 ASN A N 1
ATOM 1412 C CA . ASN A 1 187 ? 4.246 11.086 -18.25 1 79.31 187 ASN A CA 1
ATOM 1413 C C . ASN A 1 187 ? 5.215 10.648 -17.156 1 79.31 187 ASN A C 1
ATOM 1415 O O . ASN A 1 187 ? 6.109 11.406 -16.766 1 79.31 187 ASN A O 1
ATOM 1419 N N . HIS A 1 188 ? 5.152 9.43 -16.844 1 75.88 188 HIS A N 1
ATOM 1420 C CA . HIS A 1 188 ? 5.918 8.93 -15.711 1 75.88 188 HIS A CA 1
ATOM 1421 C C . HIS A 1 188 ? 7.395 8.789 -16.062 1 75.88 188 HIS A C 1
ATOM 1423 O O . HIS A 1 188 ? 8.242 8.664 -15.172 1 75.88 188 HIS A O 1
ATOM 1429 N N . THR A 1 189 ? 7.742 8.828 -17.297 1 69.38 189 THR A N 1
ATOM 1430 C CA . THR A 1 189 ? 9.133 8.656 -17.719 1 69.38 189 THR A CA 1
ATOM 1431 C C . THR A 1 189 ? 9.984 9.82 -17.234 1 69.38 189 THR A C 1
ATOM 1433 O O . THR A 1 189 ? 11.211 9.719 -17.188 1 69.38 189 THR A O 1
ATOM 1436 N N . LEU A 1 190 ? 9.328 10.906 -16.844 1 74.12 190 LEU A N 1
ATOM 1437 C CA . LEU A 1 190 ? 10.047 12.078 -16.359 1 74.12 190 LEU A CA 1
ATOM 1438 C C . LEU A 1 190 ? 10.75 11.773 -15.039 1 74.12 190 LEU A C 1
ATOM 1440 O O . LEU A 1 190 ? 11.672 12.492 -14.648 1 74.12 190 LEU A O 1
ATOM 1444 N N . LEU A 1 191 ? 10.297 10.781 -14.375 1 75.94 191 LEU A N 1
ATOM 1445 C CA . LEU A 1 191 ? 10.883 10.398 -13.094 1 75.94 191 LEU A CA 1
ATOM 1446 C C . LEU A 1 191 ? 12.297 9.859 -13.281 1 75.94 191 LEU A C 1
ATOM 1448 O O . LEU A 1 191 ? 13.07 9.781 -12.328 1 75.94 191 LEU A O 1
ATOM 1452 N N . TYR A 1 192 ? 12.617 9.531 -14.445 1 65.81 192 TYR A N 1
ATOM 1453 C CA . TYR A 1 192 ? 13.969 9.047 -14.727 1 65.81 192 TYR A CA 1
ATOM 1454 C C . TYR A 1 192 ? 14.945 10.203 -14.867 1 65.81 192 TYR A C 1
ATOM 1456 O O . TYR A 1 192 ? 16.156 10.023 -14.711 1 65.81 192 TYR A O 1
ATOM 1464 N N . LYS A 1 193 ? 14.375 11.398 -15.078 1 65.75 193 LYS A N 1
ATOM 1465 C CA . LYS A 1 193 ? 15.211 12.578 -15.25 1 65.75 193 LYS A CA 1
ATOM 1466 C C . LYS A 1 193 ? 15.344 13.359 -13.945 1 65.75 193 LYS A C 1
ATOM 1468 O O . LYS A 1 193 ? 16.422 13.844 -13.609 1 65.75 193 LYS A O 1
ATOM 1473 N N . VAL A 1 194 ? 14.297 13.477 -13.344 1 77.56 194 VAL A N 1
ATOM 1474 C CA . VAL A 1 194 ? 14.234 14.188 -12.07 1 77.56 194 VAL A CA 1
ATOM 1475 C C . VAL A 1 194 ? 13.836 13.219 -10.953 1 77.56 194 VAL A C 1
ATOM 1477 O O . VAL A 1 194 ? 12.711 12.719 -10.938 1 77.56 194 VAL A O 1
ATOM 1480 N N . ARG A 1 195 ? 14.742 13.016 -10.016 1 75.94 195 ARG A N 1
ATOM 1481 C CA . ARG A 1 195 ? 14.492 11.984 -9.016 1 75.94 195 ARG A CA 1
ATOM 1482 C C . ARG A 1 195 ? 14.172 12.594 -7.66 1 75.94 195 ARG A C 1
ATOM 1484 O O . ARG A 1 195 ? 13.578 11.938 -6.801 1 75.94 195 ARG A O 1
ATOM 1491 N N . SER A 1 196 ? 14.664 13.812 -7.535 1 83.62 196 SER A N 1
ATOM 1492 C CA . SER A 1 196 ? 14.484 14.477 -6.25 1 83.62 196 SER A CA 1
ATOM 1493 C C . SER A 1 196 ? 14.18 15.953 -6.434 1 83.62 196 SER A C 1
ATOM 1495 O O . SER A 1 196 ? 14.516 16.547 -7.461 1 83.62 196 SER A O 1
ATOM 1497 N N . PRO A 1 197 ? 13.492 16.5 -5.508 1 89.31 197 PRO A N 1
ATOM 1498 C CA . PRO A 1 197 ? 13.281 17.953 -5.57 1 89.31 197 PRO A CA 1
ATOM 1499 C C . PRO A 1 197 ? 14.594 18.734 -5.609 1 89.31 197 PRO A C 1
ATOM 1501 O O . PRO A 1 197 ? 14.617 19.875 -6.066 1 89.31 197 PRO A O 1
ATOM 1504 N N . ARG A 1 198 ? 15.641 18.188 -5.141 1 85.44 198 ARG A N 1
ATOM 1505 C CA . ARG A 1 198 ? 16.938 18.844 -5.18 1 85.44 198 ARG A CA 1
ATOM 1506 C C . ARG A 1 198 ? 17.359 19.141 -6.617 1 85.44 198 ARG A C 1
ATOM 1508 O O . ARG A 1 198 ? 18.062 20.109 -6.875 1 85.44 198 ARG A O 1
ATOM 1515 N N . ASP A 1 199 ? 16.906 18.281 -7.504 1 82.44 199 ASP A N 1
ATOM 1516 C CA . ASP A 1 199 ? 17.219 18.422 -8.922 1 82.44 199 ASP A CA 1
ATOM 1517 C C . ASP A 1 199 ? 16.484 19.609 -9.523 1 82.44 199 ASP A C 1
ATOM 1519 O O . ASP A 1 199 ? 16.828 20.062 -10.625 1 82.44 199 ASP A O 1
ATOM 1523 N N . LEU A 1 200 ? 15.602 20.141 -8.781 1 87.06 200 LEU A N 1
ATOM 1524 C CA . LEU A 1 200 ? 14.766 21.219 -9.305 1 87.06 200 LEU A CA 1
ATOM 1525 C C . LEU A 1 200 ? 15.219 22.562 -8.758 1 87.06 200 LEU A C 1
ATOM 1527 O O . LEU A 1 200 ? 14.633 23.594 -9.086 1 87.06 200 LEU A O 1
ATOM 1531 N N . VAL A 1 201 ? 16.266 22.516 -7.926 1 84.12 201 VAL A N 1
ATOM 1532 C CA . VAL A 1 201 ? 16.797 23.766 -7.395 1 84.12 201 VAL A CA 1
ATOM 1533 C C . VAL A 1 201 ? 17.594 24.484 -8.477 1 84.12 201 VAL A C 1
ATOM 1535 O O . VAL A 1 201 ? 18.344 23.844 -9.234 1 84.12 201 VAL A O 1
ATOM 1538 N N . TYR A 1 202 ? 17.219 25.797 -9.023 1 64.62 202 TYR A N 1
ATOM 1539 C CA . TYR A 1 202 ? 17.891 26.578 -10.047 1 64.62 202 TYR A CA 1
ATOM 1540 C C . TYR A 1 202 ? 19.328 26.891 -9.625 1 64.62 202 TYR A C 1
ATOM 1542 O O . TYR A 1 202 ? 19.562 27.406 -8.539 1 64.62 202 TYR A O 1
ATOM 1550 N N . ASN A 1 203 ? 20.344 26.25 -10.055 1 51.22 203 ASN A N 1
ATOM 1551 C CA . ASN A 1 203 ? 21.688 26.766 -9.891 1 51.22 203 ASN A CA 1
ATOM 1552 C C . ASN A 1 203 ? 22.094 27.672 -11.055 1 51.22 203 ASN A C 1
ATOM 1554 O O . ASN A 1 203 ? 22.188 27.203 -12.195 1 51.22 203 ASN A O 1
ATOM 1558 N N . PRO A 1 204 ? 22.062 29.109 -11.047 1 41.81 204 PRO A N 1
ATOM 1559 C CA . PRO A 1 204 ? 22.531 29.953 -12.148 1 41.81 204 PRO A CA 1
ATOM 1560 C C . PRO A 1 204 ? 23.828 29.453 -12.773 1 41.81 204 PRO A C 1
ATOM 1562 O O . PRO A 1 204 ? 24.062 29.656 -13.969 1 41.81 204 PRO A O 1
ATOM 1565 N N . SER A 1 205 ? 24.969 29.328 -11.969 1 37.03 205 SER A N 1
ATOM 1566 C CA . SER A 1 205 ? 26.312 29.078 -12.477 1 37.03 205 SER A CA 1
ATOM 1567 C C . SER A 1 205 ? 26.359 27.828 -13.336 1 37.03 205 SER A C 1
ATOM 1569 O O . SER A 1 205 ? 27.375 27.531 -13.953 1 37.03 205 SER A O 1
ATOM 1571 N N . ARG A 1 206 ? 25.469 26.984 -13.242 1 37.84 206 ARG A N 1
ATOM 1572 C CA . ARG A 1 206 ? 25.609 25.781 -14.055 1 37.84 206 ARG A CA 1
ATOM 1573 C C . ARG A 1 206 ? 25.453 26.094 -15.531 1 37.84 206 ARG A C 1
ATOM 1575 O O . ARG A 1 206 ? 25.938 25.359 -16.391 1 37.84 206 ARG A O 1
ATOM 1582 N N . PHE A 1 207 ? 24.719 27.125 -15.953 1 34.19 207 PHE A N 1
ATOM 1583 C CA . PHE A 1 207 ? 24.656 27.453 -17.375 1 34.19 207 PHE A CA 1
ATOM 1584 C C . PHE A 1 207 ? 25.734 28.469 -17.75 1 34.19 207 PHE A C 1
ATOM 1586 O O . PHE A 1 207 ? 25.828 28.875 -18.906 1 34.19 207 PHE A O 1
ATOM 1593 N N . GLY A 1 208 ? 26.328 29.219 -16.812 1 31.36 208 GLY A N 1
ATOM 1594 C CA . GLY A 1 208 ? 27.188 30.266 -17.359 1 31.36 208 GLY A CA 1
ATOM 1595 C C . GLY A 1 208 ? 28.375 29.719 -18.125 1 31.36 208 GLY A C 1
ATOM 1596 O O . GLY A 1 208 ? 28.953 30.406 -18.984 1 31.36 208 GLY A O 1
ATOM 1597 N N . GLY A 1 209 ? 29.297 28.859 -17.578 1 28.62 209 GLY A N 1
ATOM 1598 C CA . GLY A 1 209 ? 30.656 28.797 -18.109 1 28.62 209 GLY A CA 1
ATOM 1599 C C . GLY A 1 209 ? 30.75 28.031 -19.406 1 28.62 209 GLY A C 1
ATOM 1600 O O . GLY A 1 209 ? 31.516 27.062 -19.5 1 28.62 209 GLY A O 1
ATOM 1601 N N . ILE A 1 210 ? 29.766 27.891 -20.219 1 31.27 210 ILE A N 1
ATOM 1602 C CA . ILE A 1 210 ? 30.172 27.359 -21.516 1 31.27 210 ILE A CA 1
ATOM 1603 C C . ILE A 1 210 ? 31.016 28.406 -22.25 1 31.27 210 ILE A C 1
ATOM 1605 O O . ILE A 1 210 ? 30.484 29.25 -22.953 1 31.27 210 ILE A O 1
ATOM 1609 N N . THR A 1 211 ? 31.938 29.094 -21.547 1 26.44 211 THR A N 1
ATOM 1610 C CA . THR A 1 211 ? 32.812 29.797 -22.469 1 26.44 211 THR A CA 1
ATOM 1611 C C . THR A 1 211 ? 33.5 28.828 -23.422 1 26.44 211 THR A C 1
ATOM 1613 O O . THR A 1 211 ? 33.719 27.672 -23.094 1 26.44 211 THR A O 1
ATOM 1616 N N . GLN A 1 212 ? 33.656 29.266 -24.734 1 26.22 212 GLN A N 1
ATOM 1617 C CA . GLN A 1 212 ? 34.188 28.75 -26 1 26.22 212 GLN A CA 1
ATOM 1618 C C . GLN A 1 212 ? 35.625 28.281 -25.844 1 26.22 212 GLN A C 1
ATOM 1620 O O . GLN A 1 212 ? 36.281 27.938 -26.844 1 26.22 212 GLN A O 1
ATOM 1625 N N . GLY A 1 213 ? 36.406 28.656 -24.797 1 25.38 213 GLY A N 1
ATOM 1626 C CA . GLY A 1 213 ? 37.812 28.469 -25.172 1 25.38 213 GLY A CA 1
ATOM 1627 C C . GLY A 1 213 ? 38.125 27.047 -25.547 1 25.38 213 GLY A C 1
ATOM 1628 O O . GLY A 1 213 ? 37.375 26.125 -25.219 1 25.38 213 GLY A O 1
ATOM 1629 N N . ARG A 1 214 ? 39.344 26.828 -26.281 1 26.84 214 ARG A N 1
ATOM 1630 C CA . ARG A 1 214 ? 40.031 25.797 -27.062 1 26.84 214 ARG A CA 1
ATOM 1631 C C . ARG A 1 214 ? 40.125 24.5 -26.266 1 26.84 214 ARG A C 1
ATOM 1633 O O . ARG A 1 214 ? 40.125 23.406 -26.844 1 26.84 214 ARG A O 1
ATOM 1640 N N . ASP A 1 215 ? 40.906 24.688 -25.219 1 25.72 215 ASP A N 1
ATOM 1641 C CA . ASP A 1 215 ? 41.656 23.469 -24.938 1 25.72 215 ASP A CA 1
ATOM 1642 C C . ASP A 1 215 ? 40.75 22.328 -24.531 1 25.72 215 ASP A C 1
ATOM 1644 O O . ASP A 1 215 ? 40.656 21.312 -25.234 1 25.72 215 ASP A O 1
ATOM 1648 N N . HIS A 1 216 ? 41 21.828 -23.188 1 25.98 216 HIS A N 1
ATOM 1649 C CA . HIS A 1 216 ? 41.094 20.469 -22.688 1 25.98 216 HIS A CA 1
ATOM 1650 C C . HIS A 1 216 ? 39.719 19.844 -22.531 1 25.98 216 HIS A C 1
ATOM 1652 O O . HIS A 1 216 ? 38.719 20.562 -22.453 1 25.98 216 HIS A O 1
ATOM 1658 N N . SER A 1 217 ? 39.719 18.359 -22.375 1 26.92 217 SER A N 1
ATOM 1659 C CA . SER A 1 217 ? 38.719 17.328 -22.641 1 26.92 217 SER A CA 1
ATOM 1660 C C . SER A 1 217 ? 37.531 17.484 -21.719 1 26.92 217 SER A C 1
ATOM 1662 O O . SER A 1 217 ? 37.688 17.609 -20.5 1 26.92 217 SER A O 1
ATOM 1664 N N . PRO A 1 218 ? 36.5 18.125 -22.266 1 28.06 218 PRO A N 1
ATOM 1665 C CA . PRO A 1 218 ? 35.219 18.391 -21.594 1 28.06 218 PRO A CA 1
ATOM 1666 C C . PRO A 1 218 ? 34.781 17.203 -20.734 1 28.06 218 PRO A C 1
ATOM 1668 O O . PRO A 1 218 ? 33.688 17.25 -20.141 1 28.06 218 PRO A O 1
ATOM 1671 N N . LEU A 1 219 ? 35.438 16.047 -21 1 28.14 219 LEU A N 1
ATOM 1672 C CA . LEU A 1 219 ? 35.062 14.836 -20.266 1 28.14 219 LEU A CA 1
ATOM 1673 C C . LEU A 1 219 ? 35.281 15.008 -18.766 1 28.14 219 LEU A C 1
ATOM 1675 O O . LEU A 1 219 ? 34.75 14.25 -17.969 1 28.14 219 LEU A O 1
ATOM 1679 N N . GLY A 1 220 ? 36.281 15.922 -18.422 1 26.3 220 GLY A N 1
ATOM 1680 C CA . GLY A 1 220 ? 36.719 16.031 -17.031 1 26.3 220 GLY A CA 1
ATOM 1681 C C . GLY A 1 220 ? 35.656 16.578 -16.109 1 26.3 220 GLY A C 1
ATOM 1682 O O . GLY A 1 220 ? 35.594 16.234 -14.922 1 26.3 220 GLY A O 1
ATOM 1683 N N . ARG A 1 221 ? 35.031 17.625 -16.609 1 29.56 221 ARG A N 1
ATOM 1684 C CA . ARG A 1 221 ? 34.188 18.359 -15.688 1 29.56 221 ARG A CA 1
ATOM 1685 C C . ARG A 1 221 ? 32.906 17.578 -15.336 1 29.56 221 ARG A C 1
ATOM 1687 O O . ARG A 1 221 ? 32.25 17.859 -14.336 1 29.56 221 ARG A O 1
ATOM 1694 N N . PHE A 1 222 ? 32.375 16.875 -16.359 1 29.14 222 PHE A N 1
ATOM 1695 C CA . PHE A 1 222 ? 31.172 16.125 -16.062 1 29.14 222 PHE A CA 1
ATOM 1696 C C . PHE A 1 222 ? 31.422 15.102 -14.969 1 29.14 222 PHE A C 1
ATOM 1698 O O . PHE A 1 222 ? 30.484 14.578 -14.375 1 29.14 222 PHE A O 1
ATOM 1705 N N . LEU A 1 223 ? 32.75 14.641 -14.898 1 28.89 223 LEU A N 1
ATOM 1706 C CA . LEU A 1 223 ? 33.094 13.68 -13.859 1 28.89 223 LEU A CA 1
ATOM 1707 C C . LEU A 1 223 ? 33.094 14.352 -12.484 1 28.89 223 LEU A C 1
ATOM 1709 O O . LEU A 1 223 ? 33.344 13.688 -11.469 1 28.89 223 LEU A O 1
ATOM 1713 N N . LYS A 1 224 ? 33.469 15.656 -12.492 1 28.81 224 LYS A N 1
ATOM 1714 C CA . LYS A 1 224 ? 33.562 16.25 -11.156 1 28.81 224 LYS A CA 1
ATOM 1715 C C . LYS A 1 224 ? 32.188 16.422 -10.547 1 28.81 224 LYS A C 1
ATOM 1717 O O . LYS A 1 224 ? 31.578 17.484 -10.688 1 28.81 224 LYS A O 1
ATOM 1722 N N . GLY A 1 225 ? 31.266 15.539 -10.859 1 29.23 225 GLY A N 1
ATOM 1723 C CA . GLY A 1 225 ? 30.094 15.547 -10.008 1 29.23 225 GLY A CA 1
ATOM 1724 C C . GLY A 1 225 ? 30.391 16 -8.594 1 29.23 225 GLY A C 1
ATOM 1725 O O . GLY A 1 225 ? 31.469 15.75 -8.062 1 29.23 225 GLY A O 1
ATOM 1726 N N . SER A 1 226 ? 29.984 17.266 -8.32 1 28.47 226 SER A N 1
ATOM 1727 C CA . SER A 1 226 ? 30.172 17.734 -6.953 1 28.47 226 SER A CA 1
ATOM 1728 C C . SER A 1 226 ? 30.188 16.578 -5.965 1 28.47 226 SER A C 1
ATOM 1730 O O . SER A 1 226 ? 29.328 15.688 -6.031 1 28.47 226 SER A O 1
ATOM 1732 N N . ASN A 1 227 ? 31.297 16.141 -5.527 1 28.73 227 ASN A N 1
ATOM 1733 C CA . ASN A 1 227 ? 31.703 15.352 -4.371 1 28.73 227 ASN A CA 1
ATOM 1734 C C . ASN A 1 227 ? 30.828 15.633 -3.158 1 28.73 227 ASN A C 1
ATOM 1736 O O . ASN A 1 227 ? 31.281 15.555 -2.018 1 28.73 227 ASN A O 1
ATOM 1740 N N . SER A 1 228 ? 29.969 16.688 -3.213 1 28.7 228 SER A N 1
ATOM 1741 C CA . SER A 1 228 ? 29.281 16.719 -1.924 1 28.7 228 SER A CA 1
ATOM 1742 C C . SER A 1 228 ? 28.75 15.344 -1.543 1 28.7 228 SER A C 1
ATOM 1744 O O . SER A 1 228 ? 28.094 14.68 -2.348 1 28.7 228 SER A O 1
ATOM 1746 N N . SER A 1 229 ? 29.5 14.586 -0.855 1 31.2 229 SER A N 1
ATOM 1747 C CA . SER A 1 229 ? 29.141 13.484 0.028 1 31.2 229 SER A CA 1
ATOM 1748 C C . SER A 1 229 ? 27.688 13.594 0.488 1 31.2 229 SER A C 1
ATOM 1750 O O . SER A 1 229 ? 27.422 13.852 1.663 1 31.2 229 SER A O 1
ATOM 1752 N N . GLU A 1 230 ? 26.891 14.398 -0.195 1 30.86 230 GLU A N 1
ATOM 1753 C CA . GLU A 1 230 ? 25.578 14.32 0.434 1 30.86 230 GLU A CA 1
ATOM 1754 C C . GLU A 1 230 ? 25.109 12.875 0.542 1 30.86 230 GLU A C 1
ATOM 1756 O O . GLU A 1 230 ? 25.016 12.172 -0.466 1 30.86 230 GLU A O 1
ATOM 1761 N N . LYS A 1 231 ? 25.344 12.227 1.581 1 32.47 231 LYS A N 1
ATOM 1762 C CA . LYS A 1 231 ? 24.812 11.023 2.215 1 32.47 231 LYS A CA 1
ATOM 1763 C C . LYS A 1 231 ? 23.391 10.727 1.721 1 32.47 231 LYS A C 1
ATOM 1765 O O . LYS A 1 231 ? 22.562 11.625 1.627 1 32.47 231 LYS A O 1
ATOM 1770 N N . CYS A 1 232 ? 23.312 10.008 0.63 1 34.88 232 CYS A N 1
ATOM 1771 C CA . CYS A 1 232 ? 22.016 9.445 0.282 1 34.88 232 CYS A CA 1
ATOM 1772 C C . CYS A 1 232 ? 21.125 9.328 1.513 1 34.88 232 CYS A C 1
ATOM 1774 O O . CYS A 1 232 ? 21.266 8.398 2.305 1 34.88 232 CYS A O 1
ATOM 1776 N N . LYS A 1 233 ? 20.797 10.492 2.129 1 38.28 233 LYS A N 1
ATOM 1777 C CA . LYS A 1 233 ? 19.953 10.625 3.307 1 38.28 233 LYS A CA 1
ATOM 1778 C C . LYS A 1 233 ? 18.656 9.828 3.15 1 38.28 233 LYS A C 1
ATOM 1780 O O . LYS A 1 233 ? 18 9.891 2.104 1 38.28 233 LYS A O 1
ATOM 1785 N N . GLN A 1 234 ? 18.594 8.656 3.754 1 39.22 234 GLN A N 1
ATOM 1786 C CA . GLN A 1 234 ? 17.719 7.535 4.039 1 39.22 234 GLN A CA 1
ATOM 1787 C C . GLN A 1 234 ? 16.297 8.016 4.336 1 39.22 234 GLN A C 1
ATOM 1789 O O . GLN A 1 234 ? 15.898 8.117 5.5 1 39.22 234 GLN A O 1
ATOM 1794 N N . PHE A 1 235 ? 15.844 9.094 3.717 1 35.47 235 PHE A N 1
ATOM 1795 C CA . PHE A 1 235 ? 14.484 9.422 4.137 1 35.47 235 PHE A CA 1
ATOM 1796 C C . PHE A 1 235 ? 13.516 8.328 3.707 1 35.47 235 PHE A C 1
ATOM 1798 O O . PHE A 1 235 ? 13.727 7.664 2.689 1 35.47 235 PHE A O 1
ATOM 1805 N N . GLY A 1 236 ? 12.406 8.008 4.465 1 51.31 236 GLY A N 1
ATOM 1806 C CA . GLY A 1 236 ? 11.297 7.137 4.809 1 51.31 236 GLY A CA 1
ATOM 1807 C C . GLY A 1 236 ? 11.469 5.719 4.301 1 51.31 236 GLY A C 1
ATOM 1808 O O . GLY A 1 236 ? 11.156 5.422 3.145 1 51.31 236 GLY A O 1
ATOM 1809 N N . ARG A 1 237 ? 12.609 5.062 4.988 1 62.66 237 ARG A N 1
ATOM 1810 C CA . ARG A 1 237 ? 13.531 4.023 4.539 1 62.66 237 ARG A CA 1
ATOM 1811 C C . ARG A 1 237 ? 12.789 2.717 4.273 1 62.66 237 ARG A C 1
ATOM 1813 O O . ARG A 1 237 ? 11.984 2.275 5.09 1 62.66 237 ARG A O 1
ATOM 1820 N N . ILE A 1 238 ? 12.531 2.537 3.16 1 80.69 238 ILE A N 1
ATOM 1821 C CA . ILE A 1 238 ? 12.188 1.185 2.732 1 80.69 238 ILE A CA 1
ATOM 1822 C C . ILE A 1 238 ? 13.359 0.244 3.029 1 80.69 238 ILE A C 1
ATOM 1824 O O . ILE A 1 238 ? 14.508 0.565 2.74 1 80.69 238 ILE A O 1
ATOM 1828 N N . PHE A 1 239 ? 13.102 -0.754 3.822 1 86.19 239 PHE A N 1
ATOM 1829 C CA . PHE A 1 239 ? 14.094 -1.759 4.191 1 86.19 239 PHE A CA 1
ATOM 1830 C C . PHE A 1 239 ? 13.914 -3.025 3.361 1 86.19 239 PHE A C 1
ATOM 1832 O O . PHE A 1 239 ? 12.797 -3.369 2.98 1 86.19 239 PHE A O 1
ATOM 1839 N N . SER A 1 240 ? 15.039 -3.615 3.041 1 91.5 240 SER A N 1
ATOM 1840 C CA . SER A 1 240 ? 15.023 -4.895 2.338 1 91.5 240 SER A CA 1
ATOM 1841 C C . SER A 1 240 ? 16.234 -5.734 2.688 1 91.5 240 SER A C 1
ATOM 1843 O O . SER A 1 240 ? 17.375 -5.316 2.457 1 91.5 240 SER A O 1
ATOM 1845 N N . PHE A 1 241 ? 16.031 -6.922 3.244 1 93.12 241 PHE A N 1
ATOM 1846 C CA . PHE A 1 241 ? 17.109 -7.805 3.656 1 93.12 241 PHE A CA 1
ATOM 1847 C C . PHE A 1 241 ? 16.984 -9.164 2.98 1 93.12 241 PHE A C 1
ATOM 1849 O O . PHE A 1 241 ? 17.547 -10.156 3.457 1 93.12 241 PHE A O 1
ATOM 1856 N N . GLY A 1 242 ? 16.141 -9.164 1.998 1 94.94 242 GLY A N 1
ATOM 1857 C CA . GLY A 1 242 ? 16 -10.398 1.244 1 94.94 242 GLY A CA 1
ATOM 1858 C C . GLY A 1 242 ? 14.656 -11.07 1.455 1 94.94 242 GLY A C 1
ATOM 1859 O O . GLY A 1 242 ? 14.43 -12.18 0.977 1 94.94 242 GLY A O 1
ATOM 1860 N N . PHE A 1 243 ? 13.781 -10.414 2.133 1 94.62 243 PHE A N 1
ATOM 1861 C CA . PHE A 1 243 ? 12.484 -11.008 2.436 1 94.62 243 PHE A CA 1
ATOM 1862 C C . PHE A 1 243 ? 11.352 -10.047 2.084 1 94.62 243 PHE A C 1
ATOM 1864 O O . PHE A 1 243 ? 10.32 -10.023 2.756 1 94.62 243 PHE A O 1
ATOM 1871 N N . GLY A 1 244 ? 11.602 -9.266 1.06 1 91.38 244 GLY A N 1
ATOM 1872 C CA . GLY A 1 244 ? 10.633 -8.266 0.644 1 91.38 244 GLY A CA 1
ATOM 1873 C C . GLY A 1 244 ? 10.977 -6.871 1.121 1 91.38 244 GLY A C 1
ATOM 1874 O O . GLY A 1 244 ? 11.789 -6.703 2.027 1 91.38 244 GLY A O 1
ATOM 1875 N N . LYS A 1 245 ? 10.336 -5.93 0.47 1 90 245 LYS A N 1
ATOM 1876 C CA . LYS A 1 245 ? 10.508 -4.539 0.868 1 90 245 LYS A CA 1
ATOM 1877 C C . LYS A 1 245 ? 9.461 -4.125 1.896 1 90 245 LYS A C 1
ATOM 1879 O O . LYS A 1 245 ? 8.266 -4.363 1.706 1 90 245 LYS A O 1
ATOM 1884 N N . PHE A 1 246 ? 9.977 -3.541 2.961 1 89.62 246 PHE A N 1
ATOM 1885 C CA . PHE A 1 246 ? 9.047 -3.152 4.016 1 89.62 246 PHE A CA 1
ATOM 1886 C C . PHE A 1 246 ? 9.477 -1.839 4.66 1 89.62 246 PHE A C 1
ATOM 1888 O O . PHE A 1 246 ? 10.57 -1.336 4.383 1 89.62 246 PHE A O 1
ATOM 1895 N N . TYR A 1 247 ? 8.633 -1.228 5.367 1 85.19 247 TYR A N 1
ATOM 1896 C CA . TYR A 1 247 ? 8.914 0.005 6.094 1 85.19 247 TYR A CA 1
ATOM 1897 C C . TYR A 1 247 ? 8.094 0.09 7.371 1 85.19 247 TYR A C 1
ATOM 1899 O O . TYR A 1 247 ? 7.238 -0.764 7.625 1 85.19 247 TYR A O 1
ATOM 1907 N N . LEU A 1 248 ? 8.484 1.015 8.133 1 78.5 248 LEU A N 1
ATOM 1908 C CA . LEU A 1 248 ? 7.746 1.28 9.359 1 78.5 248 LEU A CA 1
ATOM 1909 C C . LEU A 1 248 ? 6.699 2.365 9.141 1 78.5 248 LEU A C 1
ATOM 1911 O O . LEU A 1 248 ? 7.02 3.459 8.672 1 78.5 248 LEU A O 1
ATOM 1915 N N . THR A 1 249 ? 5.5 1.953 9.398 1 74.38 249 THR A N 1
ATOM 1916 C CA . THR A 1 249 ? 4.43 2.939 9.281 1 74.38 249 THR A CA 1
ATOM 1917 C C . THR A 1 249 ? 4.473 3.92 10.453 1 74.38 249 THR A C 1
ATOM 1919 O O . THR A 1 249 ? 5.309 3.789 11.352 1 74.38 249 THR A O 1
ATOM 1922 N N . GLY A 1 250 ? 3.697 4.996 10.297 1 63.78 250 GLY A N 1
ATOM 1923 C CA . GLY A 1 250 ? 3.623 5.984 11.359 1 63.78 250 GLY A CA 1
ATOM 1924 C C . GLY A 1 250 ? 3.33 5.379 12.719 1 63.78 250 GLY A C 1
ATOM 1925 O O . GLY A 1 250 ? 3.801 5.879 13.742 1 63.78 250 GLY A O 1
ATOM 1926 N N . SER A 1 251 ? 2.6 4.203 12.719 1 61.12 251 SER A N 1
ATOM 1927 C CA . SER A 1 251 ? 2.248 3.529 13.969 1 61.12 251 SER A CA 1
ATOM 1928 C C . SER A 1 251 ? 3.338 2.553 14.398 1 61.12 251 SER A C 1
ATOM 1930 O O . SER A 1 251 ? 3.125 1.726 15.281 1 61.12 251 SER A O 1
ATOM 1932 N N . LYS A 1 252 ? 4.465 2.666 13.695 1 66.56 252 LYS A N 1
ATOM 1933 C CA . LYS A 1 252 ? 5.625 1.829 13.984 1 66.56 252 LYS A CA 1
ATOM 1934 C C . LYS A 1 252 ? 5.305 0.354 13.766 1 66.56 252 LYS A C 1
ATOM 1936 O O . LYS A 1 252 ? 5.684 -0.497 14.57 1 66.56 252 LYS A O 1
ATOM 1941 N N . GLN A 1 253 ? 4.418 0.178 12.922 1 76.69 253 GLN A N 1
ATOM 1942 C CA . GLN A 1 253 ? 4.133 -1.19 12.508 1 76.69 253 GLN A CA 1
ATOM 1943 C C . GLN A 1 253 ? 4.875 -1.538 11.219 1 76.69 253 GLN A C 1
ATOM 1945 O O . GLN A 1 253 ? 5.016 -0.695 10.328 1 76.69 253 GLN A O 1
ATOM 1950 N N . LEU A 1 254 ? 5.344 -2.756 11.312 1 86.81 254 LEU A N 1
ATOM 1951 C CA . LEU A 1 254 ? 6.031 -3.232 10.117 1 86.81 254 LEU A CA 1
ATOM 1952 C C . LEU A 1 254 ? 5.031 -3.594 9.023 1 86.81 254 LEU A C 1
ATOM 1954 O O . LEU A 1 254 ? 4.027 -4.258 9.289 1 86.81 254 LEU A O 1
ATOM 1958 N N . GLY A 1 255 ? 5.254 -3.088 7.863 1 91.69 255 GLY A N 1
ATOM 1959 C CA . GLY A 1 255 ? 4.398 -3.418 6.738 1 91.69 255 GLY A CA 1
ATOM 1960 C C . GLY A 1 255 ? 5.152 -3.514 5.422 1 91.69 255 GLY A C 1
ATOM 1961 O O . GLY A 1 255 ? 6.105 -2.77 5.191 1 91.69 255 GLY A O 1
ATOM 1962 N N . TYR A 1 256 ? 4.715 -4.453 4.621 1 93.75 256 TYR A N 1
ATOM 1963 C CA . TYR A 1 256 ? 5.277 -4.559 3.279 1 93.75 256 TYR A CA 1
ATOM 1964 C C . TYR A 1 256 ? 4.781 -3.424 2.391 1 93.75 256 TYR A C 1
ATOM 1966 O O . TYR A 1 256 ? 3.67 -2.924 2.574 1 93.75 256 TYR A O 1
ATOM 1974 N N . LEU A 1 257 ? 5.625 -3.08 1.49 1 90.75 257 LEU A N 1
ATOM 1975 C CA . LEU A 1 257 ? 5.285 -2.018 0.549 1 90.75 257 LEU A CA 1
ATOM 1976 C C . LEU A 1 257 ? 4.113 -2.426 -0.333 1 90.75 257 LEU A C 1
ATOM 1978 O O . LEU A 1 257 ? 4.102 -3.527 -0.89 1 90.75 257 LEU A O 1
ATOM 1982 N N . SER A 1 258 ? 3.156 -1.639 -0.358 1 92.88 258 SER A N 1
ATOM 1983 C CA . SER A 1 258 ? 2.01 -1.733 -1.255 1 92.88 258 SER A CA 1
ATOM 1984 C C . SER A 1 258 ? 1.724 -0.396 -1.931 1 92.88 258 SER A C 1
ATOM 1986 O O . SER A 1 258 ? 2.5 0.552 -1.795 1 92.88 258 SER A O 1
ATOM 1988 N N . SER A 1 259 ? 0.665 -0.388 -2.809 1 92.06 259 SER A N 1
ATOM 1989 C CA . SER A 1 259 ? 0.444 0.835 -3.574 1 92.06 259 SER A CA 1
ATOM 1990 C C . SER A 1 259 ? -1.042 1.155 -3.688 1 92.06 259 SER A C 1
ATOM 1992 O O . SER A 1 259 ? -1.878 0.249 -3.701 1 92.06 259 SER A O 1
ATOM 1994 N N . LEU A 1 260 ? -1.309 2.395 -3.615 1 96.06 260 LEU A N 1
ATOM 1995 C CA . LEU A 1 260 ? -2.609 2.949 -3.975 1 96.06 260 LEU A CA 1
ATOM 1996 C C . LEU A 1 260 ? -2.547 3.641 -5.332 1 96.06 260 LEU A C 1
ATOM 1998 O O . LEU A 1 260 ? -1.817 4.617 -5.504 1 96.06 260 LEU A O 1
ATOM 2002 N N . PRO A 1 261 ? -3.322 3.199 -6.258 1 94.94 261 PRO A N 1
ATOM 2003 C CA . PRO A 1 261 ? -3.26 3.793 -7.594 1 94.94 261 PRO A CA 1
ATOM 2004 C C . PRO A 1 261 ? -3.543 5.293 -7.586 1 94.94 261 PRO A C 1
ATOM 2006 O O . PRO A 1 261 ? -4.418 5.758 -6.852 1 94.94 261 PRO A O 1
ATOM 2009 N N . LEU A 1 262 ? -2.74 5.98 -8.289 1 94.81 262 LEU A N 1
ATOM 2010 C CA . LEU A 1 262 ? -2.934 7.406 -8.539 1 94.81 262 LEU A CA 1
ATOM 2011 C C . LEU A 1 262 ? -3.508 7.641 -9.93 1 94.81 262 LEU A C 1
ATOM 2013 O O . LEU A 1 262 ? -2.92 7.215 -10.93 1 94.81 262 LEU A O 1
ATOM 2017 N N . ILE A 1 263 ? -4.672 8.352 -10.008 1 94.38 263 ILE A N 1
ATOM 2018 C CA . ILE A 1 263 ? -5.297 8.547 -11.305 1 94.38 263 ILE A CA 1
ATOM 2019 C C . ILE A 1 263 ? -5.613 10.031 -11.508 1 94.38 263 ILE A C 1
ATOM 2021 O O . ILE A 1 263 ? -5.48 10.828 -10.57 1 94.38 263 ILE A O 1
ATOM 2025 N N . THR A 1 264 ? -5.984 10.336 -12.727 1 93.44 264 THR A N 1
ATOM 2026 C CA . THR A 1 264 ? -6.328 11.719 -13.055 1 93.44 264 THR A CA 1
ATOM 2027 C C . THR A 1 264 ? -7.832 11.867 -13.25 1 93.44 264 THR A C 1
ATOM 2029 O O . THR A 1 264 ? -8.555 10.875 -13.359 1 93.44 264 THR A O 1
ATOM 2032 N N . GLU A 1 265 ? -8.273 13.047 -13.305 1 93.5 265 GLU A N 1
ATOM 2033 C CA . GLU A 1 265 ? -9.703 13.344 -13.398 1 93.5 265 GLU A CA 1
ATOM 2034 C C . GLU A 1 265 ? -10.289 12.828 -14.711 1 93.5 265 GLU A C 1
ATOM 2036 O O . GLU A 1 265 ? -11.477 12.516 -14.781 1 93.5 265 GLU A O 1
ATOM 2041 N N . LYS A 1 266 ? -9.484 12.672 -15.703 1 92.38 266 LYS A N 1
ATOM 2042 C CA . LYS A 1 266 ? -9.945 12.219 -17.016 1 92.38 266 LYS A CA 1
ATOM 2043 C C . LYS A 1 266 ? -10.391 10.758 -16.969 1 92.38 266 LYS A C 1
ATOM 2045 O O . LYS A 1 266 ? -11.117 10.297 -17.844 1 92.38 266 LYS A O 1
ATOM 2050 N N . GLU A 1 267 ? -9.977 10.102 -15.961 1 94.25 267 GLU A N 1
ATOM 2051 C CA . GLU A 1 267 ? -10.266 8.672 -15.875 1 94.25 267 GLU A CA 1
ATOM 2052 C C . GLU A 1 267 ? -11.609 8.422 -15.203 1 94.25 267 GLU A C 1
ATOM 2054 O O . GLU A 1 267 ? -12.109 7.293 -15.203 1 94.25 267 GLU A O 1
ATOM 2059 N N . LEU A 1 268 ? -12.195 9.438 -14.633 1 96.69 268 LEU A N 1
ATOM 2060 C CA . LEU A 1 268 ? -13.5 9.336 -13.984 1 96.69 268 LEU A CA 1
ATOM 2061 C C . LEU A 1 268 ? -14.578 10.016 -14.82 1 96.69 268 LEU A C 1
ATOM 2063 O O . LEU A 1 268 ? -14.383 11.125 -15.312 1 96.69 268 LEU A O 1
ATOM 2067 N N . PHE A 1 269 ? -15.719 9.312 -14.992 1 96.69 269 PHE A N 1
ATOM 2068 C CA . PHE A 1 269 ? -16.766 9.891 -15.812 1 96.69 269 PHE A CA 1
ATOM 2069 C C . PHE A 1 269 ? -18.141 9.359 -15.398 1 96.69 269 PHE A C 1
ATOM 2071 O O . PHE A 1 269 ? -18.234 8.352 -14.695 1 96.69 269 PHE A O 1
ATOM 2078 N N . GLN A 1 270 ? -19.156 10.039 -15.773 1 96.56 270 GLN A N 1
ATOM 2079 C CA . GLN A 1 270 ? -20.531 9.617 -15.516 1 96.56 270 GLN A CA 1
ATOM 2080 C C . GLN A 1 270 ? -20.953 8.508 -16.469 1 96.56 270 GLN A C 1
ATOM 2082 O O . GLN A 1 270 ? -20.75 8.602 -17.672 1 96.56 270 GLN A O 1
ATOM 2087 N N . ALA A 1 271 ? -21.5 7.5 -15.828 1 94.31 271 ALA A N 1
ATOM 2088 C CA . ALA A 1 271 ? -21.984 6.398 -16.656 1 94.31 271 ALA A CA 1
ATOM 2089 C C . ALA A 1 271 ? -23.141 6.844 -17.547 1 94.31 271 ALA A C 1
ATOM 2091 O O . ALA A 1 271 ? -24 7.613 -17.109 1 94.31 271 ALA A O 1
ATOM 2092 N N . ASP A 1 272 ? -23.281 6.277 -18.703 1 92.31 272 ASP A N 1
ATOM 2093 C CA . ASP A 1 272 ? -24.328 6.633 -19.656 1 92.31 272 ASP A CA 1
ATOM 2094 C C . ASP A 1 272 ? -25.656 6 -19.25 1 92.31 272 ASP A C 1
ATOM 2096 O O . ASP A 1 272 ? -26.719 6.543 -19.562 1 92.31 272 ASP A O 1
ATOM 2100 N N . ASP A 1 273 ? -25.578 4.941 -18.594 1 92.69 273 ASP A N 1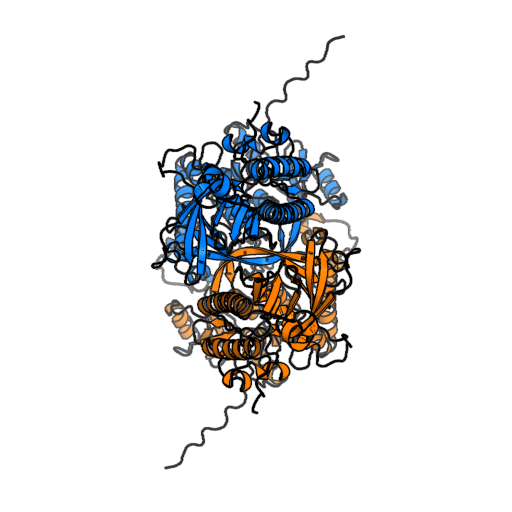
ATOM 2101 C CA . ASP A 1 273 ? -26.781 4.145 -18.359 1 92.69 273 ASP A CA 1
ATOM 2102 C C . ASP A 1 273 ? -27.375 4.43 -16.969 1 92.69 273 ASP A C 1
ATOM 2104 O O . ASP A 1 273 ? -28.281 3.73 -16.516 1 92.69 273 ASP A O 1
ATOM 2108 N N . GLU A 1 274 ? -26.797 5.336 -16.234 1 92.06 274 GLU A N 1
ATOM 2109 C CA . GLU A 1 274 ? -27.344 5.66 -14.922 1 92.06 274 GLU A CA 1
ATOM 2110 C C . GLU A 1 274 ? -27.375 7.172 -14.695 1 92.06 274 GLU A C 1
ATOM 2112 O O . GLU A 1 274 ? -26.516 7.898 -15.211 1 92.06 274 GLU A O 1
ATOM 2117 N N . ARG A 1 275 ? -28.328 7.578 -13.938 1 91.31 275 ARG A N 1
ATOM 2118 C CA . ARG A 1 275 ? -28.422 8.984 -13.578 1 91.31 275 ARG A CA 1
ATOM 2119 C C . ARG A 1 275 ? -27.375 9.359 -12.531 1 91.31 275 ARG A C 1
ATOM 2121 O O . ARG A 1 275 ? -26.906 8.508 -11.781 1 91.31 275 ARG A O 1
ATOM 2128 N N . THR A 1 276 ? -27.094 10.609 -12.555 1 92.56 276 THR A N 1
ATOM 2129 C CA . THR A 1 276 ? -26.141 11.109 -11.555 1 92.56 276 THR A CA 1
ATOM 2130 C C . THR A 1 276 ? -26.703 10.93 -10.148 1 92.56 276 THR A C 1
ATOM 2132 O O . THR A 1 276 ? -27.859 11.273 -9.883 1 92.56 276 THR A O 1
ATOM 2135 N N . PHE A 1 277 ? -26 10.32 -9.336 1 94.62 277 PHE A N 1
ATOM 2136 C CA . PHE A 1 277 ? -26.375 10.086 -7.953 1 94.62 277 PHE A CA 1
ATOM 2137 C C . PHE A 1 277 ? -25.312 10.602 -7 1 94.62 277 PHE A C 1
ATOM 2139 O O . PHE A 1 277 ? -24.172 10.133 -7.02 1 94.62 277 PHE A O 1
ATOM 2146 N N . SER A 1 278 ? -25.672 11.617 -6.215 1 95.19 278 SER A N 1
ATOM 2147 C CA . SER A 1 278 ? -24.797 12.219 -5.207 1 95.19 278 SER A CA 1
ATOM 2148 C C . SER A 1 278 ? -25.484 12.312 -3.855 1 95.19 278 SER A C 1
ATOM 2150 O O . SER A 1 278 ? -26.703 12.484 -3.791 1 95.19 278 SER A O 1
ATOM 2152 N N . PHE A 1 279 ? -24.797 12.156 -2.811 1 94.62 279 PHE A N 1
ATOM 2153 C CA . PHE A 1 279 ? -25.328 12.273 -1.459 1 94.62 279 PHE A CA 1
ATOM 2154 C C . PHE A 1 279 ? -24.281 12.812 -0.504 1 94.62 279 PHE A C 1
ATOM 2156 O O . PHE A 1 279 ? -23.078 12.742 -0.791 1 94.62 279 PHE A O 1
ATOM 2163 N N . PRO A 1 280 ? -24.672 13.367 0.612 1 93 280 PRO A N 1
ATOM 2164 C CA . PRO A 1 280 ? -23.703 13.906 1.563 1 93 280 PRO A CA 1
ATOM 2165 C C . PRO A 1 280 ? -22.922 12.82 2.301 1 93 280 PRO A C 1
ATOM 2167 O O . PRO A 1 280 ? -23.516 11.859 2.797 1 93 280 PRO A O 1
ATOM 2170 N N . GLY A 1 281 ? -21.609 12.938 2.311 1 93 281 GLY A N 1
ATOM 2171 C CA . GLY A 1 281 ? -20.734 12.055 3.08 1 93 281 GLY A CA 1
ATOM 2172 C C . GLY A 1 281 ? -20.25 12.688 4.371 1 93 281 GLY A C 1
ATOM 2173 O O . GLY A 1 281 ? -19.188 12.32 4.887 1 93 281 GLY A O 1
ATOM 2174 N N . GLY A 1 282 ? -20.922 13.609 4.898 1 92.75 282 GLY A N 1
ATOM 2175 C CA . GLY A 1 282 ? -20.562 14.398 6.059 1 92.75 282 GLY A CA 1
ATOM 2176 C C . GLY A 1 282 ? -20.812 15.883 5.871 1 92.75 282 GLY A C 1
ATOM 2177 O O . GLY A 1 282 ? -21.391 16.297 4.859 1 92.75 282 GLY A O 1
ATOM 2178 N N . PRO A 1 283 ? -20.391 16.641 6.871 1 92.06 283 PRO A N 1
ATOM 2179 C CA . PRO A 1 283 ? -20.672 18.062 6.84 1 92.06 283 PRO A CA 1
ATOM 2180 C C . PRO A 1 283 ? -20.016 18.781 5.664 1 92.06 283 PRO A C 1
ATOM 2182 O O . PRO A 1 283 ? -20.562 19.75 5.137 1 92.06 283 PRO A O 1
ATOM 2185 N N . TYR A 1 284 ? -18.891 18.281 5.25 1 93.38 284 TYR A N 1
ATOM 2186 C CA . TYR A 1 284 ? -18.125 19.047 4.277 1 93.38 284 TYR A CA 1
ATOM 2187 C C . TYR A 1 284 ? -17.906 18.25 3.002 1 93.38 284 TYR A C 1
ATOM 2189 O O . TYR A 1 284 ? -17.266 18.734 2.064 1 93.38 284 TYR A O 1
ATOM 2197 N N . MET A 1 285 ? -18.391 17.031 2.932 1 95.25 285 MET A N 1
ATOM 2198 C CA . MET A 1 285 ? -18.031 16.125 1.851 1 95.25 285 MET A CA 1
ATOM 2199 C C . MET A 1 285 ? -19.266 15.719 1.048 1 95.25 285 MET A C 1
ATOM 2201 O O . MET A 1 285 ? -20.359 15.617 1.598 1 95.25 285 MET A O 1
ATOM 2205 N N . ILE A 1 286 ? -19.047 15.469 -0.164 1 95.94 286 ILE A N 1
ATOM 2206 C CA . ILE A 1 286 ? -20.062 14.938 -1.056 1 95.94 286 ILE A CA 1
ATOM 2207 C C . ILE A 1 286 ? -19.547 13.664 -1.724 1 95.94 286 ILE A C 1
ATOM 2209 O O . ILE A 1 286 ? -18.375 13.555 -2.049 1 95.94 286 ILE A O 1
ATOM 2213 N N . MET A 1 287 ? -20.438 12.711 -1.854 1 97.56 287 MET A N 1
ATOM 2214 C CA . MET A 1 287 ? -20.141 11.445 -2.529 1 97.56 287 MET A CA 1
ATOM 2215 C C . MET A 1 287 ? -20.938 11.328 -3.828 1 97.56 287 MET A C 1
ATOM 2217 O O . MET A 1 287 ? -22.141 11.547 -3.844 1 97.56 287 MET A O 1
ATOM 2221 N N . THR A 1 288 ? -20.219 11 -4.898 1 97.81 288 THR A N 1
ATOM 2222 C CA . THR A 1 288 ? -20.859 10.914 -6.207 1 97.81 288 THR A CA 1
ATOM 2223 C C . THR A 1 288 ? -20.531 9.594 -6.891 1 97.81 288 THR A C 1
ATOM 2225 O O . THR A 1 288 ? -19.359 9.188 -6.934 1 97.81 288 THR A O 1
ATOM 2228 N N . ASN A 1 289 ? -21.562 8.945 -7.383 1 98 289 ASN A N 1
ATOM 2229 C CA . ASN A 1 289 ? -21.359 7.715 -8.141 1 98 289 ASN A CA 1
ATOM 2230 C C . ASN A 1 289 ? -20.828 8 -9.547 1 98 289 ASN A C 1
ATOM 2232 O O . ASN A 1 289 ? -21.438 8.758 -10.305 1 98 289 ASN A O 1
ATOM 2236 N N . LEU A 1 290 ? -19.719 7.418 -9.883 1 98.25 290 LEU A N 1
ATOM 2237 C CA . LEU A 1 290 ? -19.078 7.586 -11.18 1 98.25 290 LEU A CA 1
ATOM 2238 C C . LEU A 1 290 ? -18.531 6.258 -11.688 1 98.25 290 LEU A C 1
ATOM 2240 O O . LEU A 1 290 ? -18.828 5.199 -11.133 1 98.25 290 LEU A O 1
ATOM 2244 N N . MET A 1 291 ? -17.875 6.32 -12.859 1 97.31 291 MET A N 1
ATOM 2245 C CA . MET A 1 291 ? -17.172 5.184 -13.445 1 97.31 291 MET A CA 1
ATOM 2246 C C . MET A 1 291 ? -15.672 5.418 -13.461 1 97.31 291 MET A C 1
ATOM 2248 O O . MET A 1 291 ? -15.219 6.531 -13.742 1 97.31 291 MET A O 1
ATOM 2252 N N . TRP A 1 292 ? -14.914 4.457 -13.148 1 97.06 292 TRP A N 1
ATOM 2253 C CA . TRP A 1 292 ? -13.484 4.34 -13.391 1 97.06 292 TRP A CA 1
ATOM 2254 C C . TRP A 1 292 ? -13.188 3.203 -14.367 1 97.06 292 TRP A C 1
ATOM 2256 O O . TRP A 1 292 ? -13.117 2.039 -13.961 1 97.06 292 TRP A O 1
ATOM 2266 N N . GLY A 1 293 ? -12.969 3.582 -15.641 1 91.88 293 GLY A N 1
ATOM 2267 C CA . GLY A 1 293 ? -12.969 2.537 -16.656 1 91.88 293 GLY A CA 1
ATOM 2268 C C . GLY A 1 293 ? -14.289 1.793 -16.734 1 91.88 293 GLY A C 1
ATOM 2269 O O . GLY A 1 293 ? -15.336 2.4 -16.984 1 91.88 293 GLY A O 1
ATOM 2270 N N . VAL A 1 294 ? -14.258 0.524 -16.422 1 92.12 294 VAL A N 1
ATOM 2271 C CA . VAL A 1 294 ? -15.469 -0.283 -16.5 1 92.12 294 VAL A CA 1
ATOM 2272 C C . VAL A 1 294 ? -16.016 -0.524 -15.102 1 92.12 294 VAL A C 1
ATOM 2274 O O . VAL A 1 294 ? -17.062 -1.181 -14.938 1 92.12 294 VAL A O 1
ATOM 2277 N N . THR A 1 295 ? -15.375 -0.002 -14.141 1 95.69 295 THR A N 1
ATOM 2278 C CA . THR A 1 295 ? -15.758 -0.255 -12.758 1 95.69 295 THR A CA 1
ATOM 2279 C C . THR A 1 295 ? -16.609 0.884 -12.211 1 95.69 295 THR A C 1
ATOM 2281 O O . THR A 1 295 ? -16.266 2.057 -12.367 1 95.69 295 THR A O 1
ATOM 2284 N N . ARG A 1 296 ? -17.719 0.507 -11.633 1 97.19 296 ARG A N 1
ATOM 2285 C CA . ARG A 1 296 ? -18.531 1.502 -10.945 1 97.19 296 ARG A CA 1
ATOM 2286 C C . ARG A 1 296 ? -17.938 1.858 -9.586 1 97.19 296 ARG A C 1
ATOM 2288 O O . ARG A 1 296 ? -17.578 0.972 -8.812 1 97.19 296 ARG A O 1
ATOM 2295 N N . VAL A 1 297 ? -17.812 3.186 -9.352 1 98.31 297 VAL A N 1
ATOM 2296 C CA . VAL A 1 297 ? -17.156 3.641 -8.125 1 98.31 297 VAL A CA 1
ATOM 2297 C C . VAL A 1 297 ? -17.938 4.809 -7.527 1 98.31 297 VAL A C 1
ATOM 2299 O O . VAL A 1 297 ? -18.844 5.355 -8.172 1 98.31 297 VAL A O 1
ATOM 2302 N N . THR A 1 298 ? -17.719 5.113 -6.293 1 98.75 298 THR A N 1
ATOM 2303 C CA . THR A 1 298 ? -18.219 6.316 -5.629 1 98.75 298 THR A CA 1
ATOM 2304 C C . THR A 1 298 ? -17.062 7.219 -5.219 1 98.75 298 THR A C 1
ATOM 2306 O O . THR A 1 298 ? -16.109 6.766 -4.566 1 98.75 298 THR A O 1
ATOM 2309 N N . VAL A 1 299 ? -17.141 8.492 -5.605 1 98.56 299 VAL A N 1
ATOM 2310 C CA . VAL A 1 299 ? -16.031 9.422 -5.418 1 98.56 299 VAL A CA 1
ATOM 2311 C C . VAL A 1 299 ? -16.375 10.43 -4.32 1 98.56 299 VAL A C 1
ATOM 2313 O O . VAL A 1 299 ? -17.453 11.031 -4.34 1 98.56 299 VAL A O 1
ATOM 2316 N N . LYS A 1 300 ? -15.484 10.547 -3.348 1 98.19 300 LYS A N 1
ATOM 2317 C CA . LYS A 1 300 ? -15.633 11.5 -2.252 1 98.19 300 LYS A CA 1
ATOM 2318 C C . LYS A 1 300 ? -14.82 12.766 -2.514 1 98.19 300 LYS A C 1
ATOM 2320 O O . LYS A 1 300 ? -13.633 12.688 -2.852 1 98.19 300 LYS A O 1
ATOM 2325 N N . GLU A 1 301 ? -15.398 13.914 -2.375 1 96.12 301 GLU A N 1
ATOM 2326 C CA . GLU A 1 301 ? -14.703 15.18 -2.568 1 96.12 301 GLU A CA 1
ATOM 2327 C C . GLU A 1 301 ? -15.273 16.266 -1.662 1 96.12 301 GLU A C 1
ATOM 2329 O O . GLU A 1 301 ? -16.344 16.094 -1.072 1 96.12 301 GLU A O 1
ATOM 2334 N N . LEU A 1 302 ? -14.5 17.297 -1.47 1 93.44 302 LEU A N 1
ATOM 2335 C CA . LEU A 1 302 ? -14.945 18.438 -0.692 1 93.44 302 LEU A CA 1
ATOM 2336 C C . LEU A 1 302 ? -16.078 19.172 -1.404 1 93.44 302 LEU A C 1
ATOM 2338 O O . LEU A 1 302 ? -16.016 19.375 -2.621 1 93.44 302 LEU A O 1
ATOM 2342 N N . ASN A 1 303 ? -17.141 19.469 -0.618 1 86.88 303 ASN A N 1
ATOM 2343 C CA . ASN A 1 303 ? -18.297 20.172 -1.161 1 86.88 303 ASN A CA 1
ATOM 2344 C C . ASN A 1 303 ? -18.109 21.688 -1.084 1 86.88 303 ASN A C 1
ATOM 2346 O O . ASN A 1 303 ? -18.656 22.328 -0.183 1 86.88 303 ASN A O 1
ATOM 2350 N N . LEU A 1 304 ? -17.016 22.25 -1.118 1 72.12 304 LEU A N 1
ATOM 2351 C CA . LEU A 1 304 ? -16.891 23.703 -0.958 1 72.12 304 LEU A CA 1
ATOM 2352 C C . LEU A 1 304 ? -17.016 24.406 -2.303 1 72.12 304 LEU A C 1
ATOM 2354 O O . LEU A 1 304 ? -16.516 23.922 -3.316 1 72.12 304 LEU A O 1
ATOM 2358 N N . LYS A 1 305 ? -17.969 25.281 -2.402 1 58.19 305 LYS A N 1
ATOM 2359 C CA . LYS A 1 305 ? -17.969 26.234 -3.51 1 58.19 305 LYS A CA 1
ATOM 2360 C C . LYS A 1 305 ? -16.656 27.016 -3.562 1 58.19 305 LYS A C 1
ATOM 2362 O O . LYS A 1 305 ? -16.234 27.609 -2.564 1 58.19 305 LYS A O 1
ATOM 2367 N N . PRO A 1 306 ? -15.75 26.766 -4.492 1 49.22 306 PRO A N 1
ATOM 2368 C CA . PRO A 1 306 ? -14.383 27.266 -4.652 1 49.22 306 PRO A CA 1
ATOM 2369 C C . PRO A 1 306 ? -14.25 28.75 -4.297 1 49.22 306 PRO A C 1
ATOM 2371 O O . PRO A 1 306 ? -13.258 29.375 -4.656 1 49.22 306 PRO A O 1
ATOM 2374 N N . HIS A 1 307 ? -14.805 29.422 -3.441 1 47.88 307 HIS A N 1
ATOM 2375 C CA . HIS A 1 307 ? -14.289 30.797 -3.455 1 47.88 307 HIS A CA 1
ATOM 2376 C C . HIS A 1 307 ? -12.891 30.859 -2.852 1 47.88 307 HIS A C 1
ATOM 2378 O O . HIS A 1 307 ? -12.602 30.188 -1.861 1 47.88 307 HIS A O 1
ATOM 2384 N N . ARG A 1 308 ? -11.844 31.156 -3.643 1 47.44 308 ARG A N 1
ATOM 2385 C CA . ARG A 1 308 ? -10.414 31.312 -3.424 1 47.44 308 ARG A CA 1
ATOM 2386 C C . ARG A 1 308 ? -10.125 31.828 -2.016 1 47.44 308 ARG A C 1
ATOM 2388 O O . ARG A 1 308 ? -9.07 31.531 -1.446 1 47.44 308 ARG A O 1
ATOM 2395 N N . ASN A 1 309 ? -10.727 32.844 -1.617 1 47.72 309 ASN A N 1
ATOM 2396 C CA . ASN A 1 309 ? -10.336 33.625 -0.448 1 47.72 309 ASN A CA 1
ATOM 2397 C C . ASN A 1 309 ? -10.773 32.969 0.849 1 47.72 309 ASN A C 1
ATOM 2399 O O . ASN A 1 309 ? -10.867 33.594 1.892 1 47.72 309 ASN A O 1
ATOM 2403 N N . CYS A 1 310 ? -11.305 31.641 0.906 1 54.97 310 CYS A N 1
ATOM 2404 C CA . CYS A 1 310 ? -12.078 31.203 2.061 1 54.97 310 CYS A CA 1
ATOM 2405 C C . CYS A 1 310 ? -11.227 30.375 3.018 1 54.97 310 CYS A C 1
ATOM 2407 O O . CYS A 1 310 ? -10.359 29.609 2.584 1 54.97 310 CYS A O 1
ATOM 2409 N N . SER A 1 311 ? -11.055 30.812 4.32 1 62.5 311 SER A N 1
ATOM 2410 C CA . SER A 1 311 ? -10.57 30.172 5.527 1 62.5 311 SER A CA 1
ATOM 2411 C C . SER A 1 311 ? -10.906 28.672 5.527 1 62.5 311 SER A C 1
ATOM 2413 O O . SER A 1 311 ? -10.383 27.922 6.344 1 62.5 311 SER A O 1
ATOM 2415 N N . LYS A 1 312 ? -11.484 28.219 4.43 1 77.5 312 LYS A N 1
ATOM 2416 C CA . LYS A 1 312 ? -11.945 26.828 4.508 1 77.5 312 LYS A CA 1
ATOM 2417 C C . LYS A 1 312 ? -11.078 25.922 3.646 1 77.5 312 LYS A C 1
ATOM 2419 O O . LYS A 1 312 ? -11.406 24.75 3.447 1 77.5 312 LYS A O 1
ATOM 2424 N N . GLN A 1 313 ? -9.898 26.484 3.248 1 82.75 313 GLN A N 1
ATOM 2425 C CA . GLN A 1 313 ? -9 25.672 2.443 1 82.75 313 GLN A CA 1
ATOM 2426 C C . GLN A 1 313 ? -8.406 24.531 3.266 1 82.75 313 GLN A C 1
ATOM 2428 O O . GLN A 1 313 ? -8.047 23.484 2.721 1 82.75 313 GLN A O 1
ATOM 2433 N N . HIS A 1 314 ? -8.406 24.75 4.559 1 89.19 314 HIS A N 1
ATOM 2434 C CA . HIS A 1 314 ? -7.812 23.734 5.434 1 89.19 314 HIS A CA 1
ATOM 2435 C C . HIS A 1 314 ? -8.68 22.484 5.504 1 89.19 314 HIS A C 1
ATOM 2437 O O . HIS A 1 314 ? -8.234 21.438 5.973 1 89.19 314 HIS A O 1
ATOM 2443 N N . LEU A 1 315 ? -9.93 22.609 5.035 1 91.56 315 LEU A N 1
ATOM 2444 C CA . LEU A 1 315 ? -10.82 21.453 5.055 1 91.56 315 LEU A CA 1
ATOM 2445 C C . LEU A 1 315 ? -10.344 20.375 4.09 1 91.56 315 LEU A C 1
ATOM 2447 O O . LEU A 1 315 ? -10.703 19.203 4.227 1 91.56 315 LEU A O 1
ATOM 2451 N N . ALA A 1 316 ? -9.562 20.734 3.086 1 92.5 316 ALA A N 1
ATOM 2452 C CA . ALA A 1 316 ? -8.992 19.766 2.148 1 92.5 316 ALA A CA 1
ATOM 2453 C C . ALA A 1 316 ? -8.078 18.781 2.867 1 92.5 316 ALA A C 1
ATOM 2455 O O . ALA A 1 316 ? -7.898 17.656 2.412 1 92.5 316 ALA A O 1
ATOM 2456 N N . ASP A 1 317 ? -7.496 19.219 4.02 1 94.56 317 ASP A N 1
ATOM 2457 C CA . ASP A 1 317 ? -6.594 18.391 4.797 1 94.56 317 ASP A CA 1
ATOM 2458 C C . ASP A 1 317 ? -7.316 17.141 5.328 1 94.56 317 ASP A C 1
ATOM 2460 O O . ASP A 1 317 ? -6.684 16.125 5.602 1 94.56 317 ASP A O 1
ATOM 2464 N N . LEU A 1 318 ? -8.633 17.234 5.461 1 95.12 318 LEU A N 1
ATOM 2465 C CA . LEU A 1 318 ? -9.422 16.109 5.941 1 95.12 318 LEU A CA 1
ATOM 2466 C C . LEU A 1 318 ? -9.383 14.961 4.945 1 95.12 318 LEU A C 1
ATOM 2468 O O . LEU A 1 318 ? -9.281 13.797 5.34 1 95.12 318 LEU A O 1
ATOM 2472 N N . LEU A 1 319 ? -9.453 15.289 3.697 1 95.56 319 LEU A N 1
ATOM 2473 C CA . LEU A 1 319 ? -9.383 14.258 2.668 1 95.56 319 LEU A CA 1
ATOM 2474 C C . LEU A 1 319 ? -8.008 13.594 2.65 1 95.56 319 LEU A C 1
ATOM 2476 O O . LEU A 1 319 ? -7.906 12.375 2.465 1 95.56 319 LEU A O 1
ATOM 2480 N N . LEU A 1 320 ? -7.016 14.398 2.857 1 94.69 320 LEU A N 1
ATOM 2481 C CA . LEU A 1 320 ? -5.66 13.859 2.891 1 94.69 320 LEU A CA 1
ATOM 2482 C C . LEU A 1 320 ? -5.48 12.914 4.07 1 94.69 320 LEU A C 1
ATOM 2484 O O . LEU A 1 320 ? -4.84 11.867 3.938 1 94.69 320 LEU A O 1
ATOM 2488 N N . ALA A 1 321 ? -6.016 13.289 5.145 1 94.94 321 ALA A N 1
ATOM 2489 C CA . ALA A 1 321 ? -5.93 12.438 6.324 1 94.94 321 ALA A CA 1
ATOM 2490 C C . ALA A 1 321 ? -6.664 11.117 6.105 1 94.94 321 ALA A C 1
ATOM 2492 O O . ALA A 1 321 ? -6.145 10.047 6.422 1 94.94 321 ALA A O 1
ATOM 2493 N N . GLU A 1 322 ? -7.844 11.234 5.609 1 96.75 322 GLU A N 1
ATOM 2494 C CA . GLU A 1 322 ? -8.609 10.023 5.34 1 96.75 322 GLU A CA 1
ATOM 2495 C C . GLU A 1 322 ? -7.863 9.102 4.379 1 96.75 322 GLU A C 1
ATOM 2497 O O . GLU A 1 322 ? -7.832 7.887 4.574 1 96.75 322 GLU A O 1
ATOM 2502 N N . LYS A 1 323 ? -7.375 9.688 3.371 1 96.19 323 LYS A N 1
ATOM 2503 C CA . LYS A 1 323 ? -6.602 8.914 2.404 1 96.19 323 LYS A CA 1
ATOM 2504 C C . LYS A 1 323 ? -5.453 8.172 3.088 1 96.19 323 LYS A C 1
ATOM 2506 O O . LYS A 1 323 ? -5.215 7 2.809 1 96.19 323 LYS A O 1
ATOM 2511 N N . GLU A 1 324 ? -4.758 8.844 3.947 1 93.25 324 GLU A N 1
ATOM 2512 C CA . GLU A 1 324 ? -3.607 8.266 4.637 1 93.25 324 GLU A CA 1
ATOM 2513 C C . GLU A 1 324 ? -4.012 7.039 5.445 1 93.25 324 GLU A C 1
ATOM 2515 O O . GLU A 1 324 ? -3.334 6.012 5.402 1 93.25 324 GLU A O 1
ATOM 2520 N N . TYR A 1 325 ? -5.102 7.09 6.094 1 93.88 325 TYR A N 1
ATOM 2521 C CA . TYR A 1 325 ? -5.566 5.973 6.906 1 93.88 325 TYR A CA 1
ATOM 2522 C C . TYR A 1 325 ? -6.148 4.867 6.031 1 93.88 325 TYR A C 1
ATOM 2524 O O . TYR A 1 325 ? -5.754 3.705 6.145 1 93.88 325 TYR A O 1
ATOM 2532 N N . SER A 1 326 ? -7.016 5.25 5.145 1 96.75 326 SER A N 1
ATOM 2533 C CA . SER A 1 326 ? -7.758 4.281 4.344 1 96.75 326 SER A CA 1
ATOM 2534 C C . SER A 1 326 ? -6.832 3.494 3.424 1 96.75 326 SER A C 1
ATOM 2536 O O . SER A 1 326 ? -7.148 2.369 3.031 1 96.75 326 SER A O 1
ATOM 2538 N N . SER A 1 327 ? -5.754 4.062 3.072 1 94.94 327 SER A N 1
ATOM 2539 C CA . SER A 1 327 ? -4.828 3.377 2.174 1 94.94 327 SER A CA 1
ATOM 2540 C C . SER A 1 327 ? -4.078 2.264 2.896 1 94.94 327 SER A C 1
ATOM 2542 O O . SER A 1 327 ? -3.562 1.341 2.262 1 94.94 327 SER A O 1
ATOM 2544 N N . LYS A 1 328 ? -4.066 2.299 4.18 1 92.75 328 LYS A N 1
ATOM 2545 C CA . LYS A 1 328 ? -3.24 1.361 4.93 1 92.75 328 LYS A CA 1
ATOM 2546 C C . LYS A 1 328 ? -4.102 0.366 5.703 1 92.75 328 LYS A C 1
ATOM 2548 O O . LYS A 1 328 ? -3.604 -0.66 6.172 1 92.75 328 LYS A O 1
ATOM 2553 N N . LEU A 1 329 ? -5.309 0.694 5.875 1 94.75 329 LEU A N 1
ATOM 2554 C CA . LEU A 1 329 ? -6.207 -0.18 6.617 1 94.75 329 LEU A CA 1
ATOM 2555 C C . LEU A 1 329 ? -6.945 -1.127 5.672 1 94.75 329 LEU A C 1
ATOM 2557 O O . LEU A 1 329 ? -7.484 -0.697 4.652 1 94.75 329 LEU A O 1
ATOM 2561 N N . ARG A 1 330 ? -6.895 -2.371 6.039 1 96.38 330 ARG A N 1
ATOM 2562 C CA . ARG A 1 330 ? -7.523 -3.4 5.219 1 96.38 330 ARG A CA 1
ATOM 2563 C C . ARG A 1 330 ? -8.492 -4.246 6.047 1 96.38 330 ARG A C 1
ATOM 2565 O O . ARG A 1 330 ? -8.062 -5.098 6.828 1 96.38 330 ARG A O 1
ATOM 2572 N N . HIS A 1 331 ? -9.719 -4.051 5.836 1 97.81 331 HIS A N 1
ATOM 2573 C CA . HIS A 1 331 ? -10.789 -4.777 6.512 1 97.81 331 HIS A CA 1
ATOM 2574 C C . HIS A 1 331 ? -12.055 -4.816 5.664 1 97.81 331 HIS A C 1
ATOM 2576 O O . HIS A 1 331 ? -12.414 -3.82 5.031 1 97.81 331 HIS A O 1
ATOM 2582 N N . PRO A 1 332 ? -12.758 -5.945 5.699 1 97.25 332 PRO A N 1
ATOM 2583 C CA . PRO A 1 332 ? -13.891 -6.109 4.789 1 97.25 332 PRO A CA 1
ATOM 2584 C C . PRO A 1 332 ? -15.047 -5.164 5.109 1 97.25 332 PRO A C 1
ATOM 2586 O O . PRO A 1 332 ? -15.906 -4.922 4.258 1 97.25 332 PRO A O 1
ATOM 2589 N N . HIS A 1 333 ? -15.125 -4.66 6.316 1 98.19 333 HIS A N 1
ATOM 2590 C CA . HIS A 1 333 ? -16.234 -3.787 6.68 1 98.19 333 HIS A CA 1
ATOM 2591 C C . HIS A 1 333 ? -15.789 -2.33 6.754 1 98.19 333 HIS A C 1
ATOM 2593 O O . HIS A 1 333 ? -16.516 -1.48 7.277 1 98.19 333 HIS A O 1
ATOM 2599 N N . LEU A 1 334 ? -14.625 -1.998 6.336 1 98.62 334 LEU A N 1
ATOM 2600 C CA . LEU A 1 334 ? -14.211 -0.636 6.008 1 98.62 334 LEU A CA 1
ATOM 2601 C C . LEU A 1 334 ? -14.438 -0.339 4.531 1 98.62 334 LEU A C 1
ATOM 2603 O O . LEU A 1 334 ? -14.211 -1.199 3.678 1 98.62 334 LEU A O 1
ATOM 2607 N N . LEU A 1 335 ? -14.922 0.842 4.266 1 98.81 335 LEU A N 1
ATOM 2608 C CA . LEU A 1 335 ? -15.109 1.202 2.867 1 98.81 335 LEU A CA 1
ATOM 2609 C C . LEU A 1 335 ? -13.789 1.129 2.102 1 98.81 335 LEU A C 1
ATOM 2611 O O . LEU A 1 335 ? -12.789 1.712 2.525 1 98.81 335 LEU A O 1
ATOM 2615 N N . LEU A 1 336 ? -13.797 0.485 1.003 1 98.62 336 LEU A N 1
ATOM 2616 C CA . LEU A 1 336 ? -12.562 0.183 0.284 1 98.62 336 LEU A CA 1
ATOM 2617 C C . LEU A 1 336 ? -12.117 1.375 -0.556 1 98.62 336 LEU A C 1
ATOM 2619 O O . LEU A 1 336 ? -12.82 1.776 -1.49 1 98.62 336 LEU A O 1
ATOM 2623 N N . LEU A 1 337 ? -11.023 1.94 -0.175 1 98.69 337 LEU A N 1
ATOM 2624 C CA . LEU A 1 337 ? -10.383 2.949 -1.014 1 98.69 337 LEU A CA 1
ATOM 2625 C C . LEU A 1 337 ? -9.648 2.299 -2.18 1 98.69 337 LEU A C 1
ATOM 2627 O O . LEU A 1 337 ? -8.719 1.511 -1.973 1 98.69 337 LEU A O 1
ATOM 2631 N N . MET A 1 338 ? -10 2.672 -3.383 1 98.19 338 MET A N 1
ATOM 2632 C CA . MET A 1 338 ? -9.477 1.979 -4.555 1 98.19 338 MET A CA 1
ATOM 2633 C C . MET A 1 338 ? -8.391 2.803 -5.234 1 98.19 338 MET A C 1
ATOM 2635 O O . MET A 1 338 ? -7.457 2.248 -5.82 1 98.19 338 MET A O 1
ATOM 2639 N N . ALA A 1 339 ? -8.531 4.137 -5.156 1 97.81 339 ALA A N 1
ATOM 2640 C CA . ALA A 1 339 ? -7.562 5.012 -5.812 1 97.81 339 ALA A CA 1
ATOM 2641 C C . ALA A 1 339 ? -7.66 6.438 -5.277 1 97.81 339 ALA A C 1
ATOM 2643 O O . ALA A 1 339 ? -8.602 6.773 -4.555 1 97.81 339 ALA A O 1
ATOM 2644 N N . GLU A 1 340 ? -6.652 7.16 -5.492 1 97.31 340 GLU A N 1
ATOM 2645 C CA . GLU A 1 340 ? -6.668 8.609 -5.297 1 97.31 340 GLU A CA 1
ATOM 2646 C C . GLU A 1 340 ? -6.652 9.344 -6.633 1 97.31 340 GLU A C 1
ATOM 2648 O O . GLU A 1 340 ? -5.891 8.992 -7.535 1 97.31 340 GLU A O 1
ATOM 2653 N N . CYS A 1 341 ? -7.48 10.328 -6.766 1 97.19 341 CYS A N 1
ATOM 2654 C CA . CYS A 1 341 ? -7.574 11.117 -7.988 1 97.19 341 CYS A CA 1
ATOM 2655 C C . CYS A 1 341 ? -7.121 12.555 -7.754 1 97.19 341 CYS A C 1
ATOM 2657 O O . CYS A 1 341 ? -7.637 13.227 -6.863 1 97.19 341 CYS A O 1
ATOM 2659 N N . LEU A 1 342 ? -6.211 12.969 -8.562 1 95.25 342 LEU A N 1
ATOM 2660 C CA . LEU A 1 342 ? -5.738 14.344 -8.477 1 95.25 342 LEU A CA 1
ATOM 2661 C C . LEU A 1 342 ? -6.199 15.148 -9.688 1 95.25 342 LEU A C 1
ATOM 2663 O O . LEU A 1 342 ? -6.23 14.633 -10.812 1 95.25 342 LEU A O 1
ATOM 2667 N N . SER A 1 343 ? -6.492 16.391 -9.422 1 93.75 343 SER A N 1
ATOM 2668 C CA . SER A 1 343 ? -6.789 17.297 -10.523 1 93.75 343 SER A CA 1
ATOM 2669 C C . SER A 1 343 ? -5.523 17.672 -11.281 1 93.75 343 SER A C 1
ATOM 2671 O O . SER A 1 343 ? -4.414 17.5 -10.773 1 93.75 343 SER A O 1
ATOM 2673 N N . SER A 1 344 ? -5.719 18.219 -12.484 1 90.38 344 SER A N 1
ATOM 2674 C CA . SER A 1 344 ? -4.586 18.594 -13.328 1 90.38 344 SER A CA 1
ATOM 2675 C C . SER A 1 344 ? -3.744 19.688 -12.68 1 90.38 344 SER A C 1
ATOM 2677 O O . SER A 1 344 ? -2.523 19.719 -12.844 1 90.38 344 SER A O 1
ATOM 2679 N N . ASP A 1 345 ? -4.402 20.531 -11.969 1 90.19 345 ASP A N 1
ATOM 2680 C CA . ASP A 1 345 ? -3.689 21.625 -11.312 1 90.19 345 ASP A CA 1
ATOM 2681 C C . ASP A 1 345 ? -3.191 21.219 -9.938 1 90.19 345 ASP A C 1
ATOM 2683 O O . ASP A 1 345 ? -2.564 22 -9.227 1 90.19 345 ASP A O 1
ATOM 2687 N N . LEU A 1 346 ? -3.473 19.969 -9.445 1 92.12 346 LEU A N 1
ATOM 2688 C CA . LEU A 1 346 ? -3.031 19.375 -8.195 1 92.12 346 LEU A CA 1
ATOM 2689 C C . LEU A 1 346 ? -3.686 20.047 -6.996 1 92.12 346 LEU A C 1
ATOM 2691 O O . LEU A 1 346 ? -3.262 19.859 -5.855 1 92.12 346 LEU A O 1
ATOM 2695 N N . GLU A 1 347 ? -4.75 20.828 -7.191 1 86.81 347 GLU A N 1
ATOM 2696 C CA . GLU A 1 347 ? -5.383 21.578 -6.109 1 86.81 347 GLU A CA 1
ATOM 2697 C C . GLU A 1 347 ? -6.488 20.766 -5.445 1 86.81 347 GLU A C 1
ATOM 2699 O O . GLU A 1 347 ? -6.875 21.047 -4.309 1 86.81 347 GLU A O 1
ATOM 2704 N N . ARG A 1 348 ? -6.953 19.875 -6.191 1 90 348 ARG A N 1
ATOM 2705 C CA . ARG A 1 348 ? -8.07 19.078 -5.68 1 90 348 ARG A CA 1
ATOM 2706 C C . ARG A 1 348 ? -7.711 17.609 -5.602 1 90 348 ARG A C 1
ATOM 2708 O O . ARG A 1 348 ? -7.156 17.047 -6.551 1 90 348 ARG A O 1
ATOM 2715 N N . THR A 1 349 ? -8.016 17.047 -4.461 1 93.75 349 THR A N 1
ATOM 2716 C CA . THR A 1 349 ? -7.875 15.617 -4.242 1 93.75 349 THR A CA 1
ATOM 2717 C C . THR A 1 349 ? -9.242 14.953 -4.082 1 93.75 349 THR A C 1
ATOM 2719 O O . THR A 1 349 ? -10.109 15.477 -3.387 1 93.75 349 THR A O 1
ATOM 2722 N N . ARG A 1 350 ? -9.43 13.898 -4.742 1 97.31 350 ARG A N 1
ATOM 2723 C CA . ARG A 1 350 ? -10.633 13.086 -4.605 1 97.31 350 ARG A CA 1
ATOM 2724 C C . ARG A 1 350 ? -10.281 11.648 -4.246 1 97.31 350 ARG A C 1
ATOM 2726 O O . ARG A 1 350 ? -9.242 11.133 -4.664 1 97.31 350 ARG A O 1
ATOM 2733 N N . LEU A 1 351 ? -11.078 11.062 -3.432 1 98.56 351 LEU A N 1
ATOM 2734 C CA . LEU A 1 351 ? -10.883 9.672 -3.041 1 98.56 351 LEU A CA 1
ATOM 2735 C C . LEU A 1 351 ? -11.867 8.758 -3.766 1 98.56 351 LEU A C 1
ATOM 2737 O O . LEU A 1 351 ? -13.078 8.984 -3.719 1 98.56 351 LEU A O 1
ATOM 2741 N N . VAL A 1 352 ? -11.391 7.77 -4.457 1 98.75 352 VAL A N 1
ATOM 2742 C CA . VAL A 1 352 ? -12.203 6.824 -5.219 1 98.75 352 VAL A CA 1
ATOM 2743 C C . VAL A 1 352 ? -12.453 5.57 -4.387 1 98.75 352 VAL A C 1
ATOM 2745 O O . VAL A 1 352 ? -11.539 4.781 -4.148 1 98.75 352 VAL A O 1
ATOM 2748 N N . TYR A 1 353 ? -13.703 5.406 -4.004 1 98.81 353 TYR A N 1
ATOM 2749 C CA . TYR A 1 353 ? -14.094 4.27 -3.176 1 98.81 353 TYR A CA 1
ATOM 2750 C C . TYR A 1 353 ? -14.883 3.254 -3.984 1 98.81 353 TYR A C 1
ATOM 2752 O O . TYR A 1 353 ? -15.297 3.533 -5.113 1 98.81 353 TYR A O 1
ATOM 2760 N N . GLU A 1 354 ? -14.969 2.043 -3.369 1 98.62 354 GLU A N 1
ATOM 2761 C CA . GLU A 1 354 ? -15.906 1.086 -3.949 1 98.62 354 GLU A CA 1
ATOM 2762 C C . GLU A 1 354 ? -17.297 1.696 -4.098 1 98.62 354 GLU A C 1
ATOM 2764 O O . GLU A 1 354 ? -17.641 2.641 -3.387 1 98.62 354 GLU A O 1
ATOM 2769 N N . ARG A 1 355 ? -18.062 1.131 -4.977 1 98.12 355 ARG A N 1
ATOM 2770 C CA . ARG A 1 355 ? -19.375 1.675 -5.285 1 98.12 355 ARG A CA 1
ATOM 2771 C C . ARG A 1 355 ? -20.312 1.561 -4.082 1 98.12 355 ARG A C 1
ATOM 2773 O O . ARG A 1 355 ? -20.453 0.485 -3.496 1 98.12 355 ARG A O 1
ATOM 2780 N N . VAL A 1 356 ? -20.875 2.686 -3.699 1 98.06 356 VAL A N 1
ATOM 2781 C CA . VAL A 1 356 ? -21.938 2.736 -2.713 1 98.06 356 VAL A CA 1
ATOM 2782 C C . VAL A 1 356 ? -23.297 2.873 -3.42 1 98.06 356 VAL A C 1
ATOM 2784 O O . VAL A 1 356 ? -23.641 3.957 -3.889 1 98.06 356 VAL A O 1
ATOM 2787 N N . ASN A 1 357 ? -24.047 1.842 -3.35 1 95.06 357 ASN A N 1
ATOM 2788 C CA . ASN A 1 357 ? -25.266 1.81 -4.168 1 95.06 357 ASN A CA 1
ATOM 2789 C C . ASN A 1 357 ? -26.406 2.566 -3.51 1 95.06 357 ASN A C 1
ATOM 2791 O O . ASN A 1 357 ? -27.25 3.15 -4.195 1 95.06 357 ASN A O 1
ATOM 2795 N N . PHE A 1 358 ? -26.438 2.611 -2.15 1 94.06 358 PHE A N 1
ATOM 2796 C CA . PHE A 1 358 ? -27.656 3.109 -1.518 1 94.06 358 PHE A CA 1
ATOM 2797 C C . PHE A 1 358 ? -27.391 4.418 -0.781 1 94.06 358 PHE A C 1
ATOM 2799 O O . PHE A 1 358 ? -28.312 5.121 -0.389 1 94.06 358 PHE A O 1
ATOM 2806 N N . GLY A 1 359 ? -26.094 4.707 -0.529 1 95.5 359 GLY A N 1
ATOM 2807 C CA . GLY A 1 359 ? -25.734 5.949 0.143 1 95.5 359 GLY A CA 1
ATOM 2808 C C . GLY A 1 359 ? -25.406 5.762 1.61 1 95.5 359 GLY A C 1
ATOM 2809 O O . GLY A 1 359 ? -25.125 4.645 2.053 1 95.5 359 GLY A O 1
ATOM 2810 N N . SER A 1 360 ? -25.344 6.84 2.355 1 96.06 360 SER A N 1
ATOM 2811 C CA . SER A 1 360 ? -25.078 6.785 3.789 1 96.06 360 SER A CA 1
ATOM 2812 C C . SER A 1 360 ? -26.328 6.402 4.574 1 96.06 360 SER A C 1
ATOM 2814 O O . SER A 1 360 ? -27.438 6.582 4.094 1 96.06 360 SER A O 1
ATOM 2816 N N . LEU A 1 361 ? -26.078 5.836 5.738 1 94.62 361 LEU A N 1
ATOM 2817 C CA . LEU A 1 361 ? -27.203 5.531 6.613 1 94.62 361 LEU A CA 1
ATOM 2818 C C . LEU A 1 361 ? -28.016 6.785 6.906 1 94.62 361 LEU A C 1
ATOM 2820 O O . LEU A 1 361 ? -29.25 6.727 6.98 1 94.62 361 LEU A O 1
ATOM 2824 N N . TYR A 1 362 ? -27.359 7.891 7.031 1 94.12 362 TYR A N 1
ATOM 2825 C CA . TYR A 1 362 ? -28.031 9.156 7.266 1 94.12 362 TYR A CA 1
ATOM 2826 C C . TYR A 1 362 ? -28.969 9.492 6.113 1 94.12 362 TYR A C 1
ATOM 2828 O O . TYR A 1 362 ? -30.141 9.836 6.336 1 94.12 362 TYR A O 1
ATOM 2836 N N . SER A 1 363 ? -28.453 9.43 4.926 1 92.12 363 SER A N 1
ATOM 2837 C CA . SER A 1 363 ? -29.25 9.727 3.75 1 92.12 363 SER A CA 1
ATOM 2838 C C . SER A 1 363 ? -30.469 8.82 3.67 1 92.12 363 SER A C 1
ATOM 2840 O O . SER A 1 363 ? -31.562 9.258 3.297 1 92.12 363 SER A O 1
ATOM 2842 N N . ILE A 1 364 ? -30.359 7.598 4.012 1 90.62 364 ILE A N 1
ATOM 2843 C CA . ILE A 1 364 ? -31.438 6.613 3.941 1 90.62 364 ILE A CA 1
ATOM 2844 C C . ILE A 1 364 ? -32.469 6.898 5.027 1 90.62 364 ILE A C 1
ATOM 2846 O O . ILE A 1 364 ? -33.688 6.891 4.766 1 90.62 364 ILE A O 1
ATOM 2850 N N . LEU A 1 365 ? -32.031 7.227 6.223 1 89.25 365 LEU A N 1
ATOM 2851 C CA . LEU A 1 365 ? -32.938 7.379 7.371 1 89.25 365 LEU A CA 1
ATOM 2852 C C . LEU A 1 365 ? -33.656 8.719 7.316 1 89.25 365 LEU A C 1
ATOM 2854 O O . LEU A 1 365 ? -34.812 8.82 7.73 1 89.25 365 LEU A O 1
ATOM 2858 N N . HIS A 1 366 ? -33 9.734 6.73 1 89 366 HIS A N 1
ATOM 2859 C CA . HIS A 1 366 ? -33.531 11.07 6.93 1 89 366 HIS A CA 1
ATOM 2860 C C . HIS A 1 366 ? -33.844 11.742 5.598 1 89 366 HIS A C 1
ATOM 2862 O O . HIS A 1 366 ? -34.812 12.523 5.508 1 89 366 HIS A O 1
ATOM 2868 N N . GLU A 1 367 ? -33.125 11.5 4.586 1 88.19 367 GLU A N 1
ATOM 2869 C CA . GLU A 1 367 ? -33.312 12.203 3.32 1 88.19 367 GLU A CA 1
ATOM 2870 C C . GLU A 1 367 ? -34.188 11.383 2.361 1 88.19 367 GLU A C 1
ATOM 2872 O O . GLU A 1 367 ? -34.938 11.945 1.568 1 88.19 367 GLU A O 1
ATOM 2877 N N . ARG A 1 368 ? -34.062 10.078 2.426 1 87.81 368 ARG A N 1
ATOM 2878 C CA . ARG A 1 368 ? -34.75 9.227 1.458 1 87.81 368 ARG A CA 1
ATOM 2879 C C . ARG A 1 368 ? -35.594 8.18 2.16 1 87.81 368 ARG A C 1
ATOM 2881 O O . ARG A 1 368 ? -35.688 7.031 1.709 1 87.81 368 ARG A O 1
ATOM 2888 N N . ARG A 1 369 ? -36.188 8.516 3.15 1 81.31 369 ARG A N 1
ATOM 2889 C CA . ARG A 1 369 ? -36.969 7.594 3.963 1 81.31 369 ARG A CA 1
ATOM 2890 C C . ARG A 1 369 ? -38.125 7 3.158 1 81.31 369 ARG A C 1
ATOM 2892 O O . ARG A 1 369 ? -38.469 5.824 3.32 1 81.31 369 ARG A O 1
ATOM 2899 N N . SER A 1 370 ? -38.625 7.781 2.307 1 81.62 370 SER A N 1
ATOM 2900 C CA . SER A 1 370 ? -39.781 7.355 1.528 1 81.62 370 SER A CA 1
ATOM 2901 C C . SER A 1 370 ? -39.406 6.254 0.543 1 81.62 370 SER A C 1
ATOM 2903 O O . SER A 1 370 ? -40.25 5.422 0.189 1 81.62 370 SER A O 1
ATOM 2905 N N . GLU A 1 371 ? -38.156 6.242 0.165 1 82.25 371 GLU A N 1
ATOM 2906 C CA . GLU A 1 371 ? -37.688 5.246 -0.789 1 82.25 371 GLU A CA 1
ATOM 2907 C C . GLU A 1 371 ? -37.438 3.902 -0.105 1 82.25 371 GLU A C 1
ATOM 2909 O O . GLU A 1 371 ? -37.344 2.869 -0.771 1 82.25 371 GLU A O 1
ATOM 2914 N N . PHE A 1 372 ? -37.312 3.955 1.174 1 77.81 372 PHE A N 1
ATOM 2915 C CA . PHE A 1 372 ? -37.031 2.75 1.944 1 77.81 372 PHE A CA 1
ATOM 2916 C C . PHE A 1 372 ? -38.031 2.578 3.074 1 77.81 372 PHE A C 1
ATOM 2918 O O . PHE A 1 372 ? -37.688 2.668 4.25 1 77.81 372 PHE A O 1
ATOM 2925 N N . PRO A 1 373 ? -39.25 2.367 2.711 1 61.84 373 PRO A N 1
ATOM 2926 C CA . PRO A 1 373 ? -40.312 2.406 3.707 1 61.84 373 PRO A CA 1
ATOM 2927 C C . PRO A 1 373 ? -40.094 1.417 4.852 1 61.84 373 PRO A C 1
ATOM 2929 O O . PRO A 1 373 ? -40.438 1.706 5.996 1 61.84 373 PRO A O 1
ATOM 2932 N N . ILE A 1 374 ? -39.594 0.202 4.531 1 60.22 374 ILE A N 1
ATOM 2933 C CA . ILE A 1 374 ? -39.469 -0.742 5.637 1 60.22 374 ILE A CA 1
ATOM 2934 C C . ILE A 1 374 ? -38 -1.186 5.766 1 60.22 374 ILE A C 1
ATOM 2936 O O . ILE A 1 374 ? -37.5 -1.929 4.922 1 60.22 374 ILE A O 1
ATOM 2940 N N . VAL A 1 375 ? -37.281 -0.39 6.559 1 65.5 375 VAL A N 1
ATOM 2941 C CA . VAL A 1 375 ? -36 -0.979 6.918 1 65.5 375 VAL A CA 1
ATOM 2942 C C . VAL A 1 375 ? -36.188 -1.897 8.125 1 65.5 375 VAL A C 1
ATOM 2944 O O . VAL A 1 375 ? -36.438 -1.431 9.242 1 65.5 375 VAL A O 1
ATOM 2947 N N . HIS A 1 376 ? -36.312 -3.193 7.797 1 79.5 376 HIS A N 1
ATOM 2948 C CA . HIS A 1 376 ? -36.5 -4.191 8.844 1 79.5 376 HIS A CA 1
ATOM 2949 C C . HIS A 1 376 ? -35.375 -4.102 9.891 1 79.5 376 HIS A C 1
ATOM 2951 O O . HIS A 1 376 ? -34.219 -3.857 9.555 1 79.5 376 HIS A O 1
ATOM 2957 N N . ALA A 1 377 ? -35.906 -4.164 11.109 1 81.69 377 ALA A N 1
ATOM 2958 C CA . ALA A 1 377 ? -35 -4.121 12.25 1 81.69 377 ALA A CA 1
ATOM 2959 C C . ALA A 1 377 ? -33.875 -5.133 12.086 1 81.69 377 ALA A C 1
ATOM 2961 O O . ALA A 1 377 ? -32.719 -4.855 12.445 1 81.69 377 ALA A O 1
ATOM 2962 N N . GLU A 1 378 ? -34.188 -6.188 11.5 1 86.31 378 GLU A N 1
ATOM 2963 C CA . GLU A 1 378 ? -33.188 -7.234 11.305 1 86.31 378 GLU A CA 1
ATOM 2964 C C . GLU A 1 378 ? -32.094 -6.77 10.383 1 86.31 378 GLU A C 1
ATOM 2966 O O . GLU A 1 378 ? -30.906 -7.047 10.633 1 86.31 378 GLU A O 1
ATOM 2971 N N . THR A 1 379 ? -32.469 -6.098 9.422 1 88.44 379 THR A N 1
ATOM 2972 C CA . THR A 1 379 ? -31.469 -5.586 8.477 1 88.44 379 THR A CA 1
ATOM 2973 C C . THR A 1 379 ? -30.562 -4.562 9.148 1 88.44 379 THR A C 1
ATOM 2975 O O . THR A 1 379 ? -29.344 -4.594 8.969 1 88.44 379 THR A O 1
ATOM 2978 N N . ILE A 1 380 ? -31.172 -3.744 9.938 1 90.5 380 ILE A N 1
ATOM 2979 C CA . ILE A 1 380 ? -30.422 -2.703 10.633 1 90.5 380 ILE A CA 1
ATOM 2980 C C . ILE A 1 380 ? -29.422 -3.338 11.586 1 90.5 380 ILE A C 1
ATOM 2982 O O . ILE A 1 380 ? -28.25 -2.922 11.641 1 90.5 380 ILE A O 1
ATOM 2986 N N . VAL A 1 381 ? -29.875 -4.312 12.266 1 92.56 381 VAL A N 1
ATOM 2987 C CA . VAL A 1 381 ? -29.016 -4.977 13.234 1 92.56 381 VAL A CA 1
ATOM 2988 C C . VAL A 1 381 ? -27.828 -5.605 12.5 1 92.56 381 VAL A C 1
ATOM 2990 O O . VAL A 1 381 ? -26.688 -5.512 12.961 1 92.56 381 VAL A O 1
ATOM 2993 N N . HIS A 1 382 ? -28.078 -6.176 11.398 1 93.31 382 HIS A N 1
ATOM 2994 C CA . HIS A 1 382 ? -27.016 -6.801 10.617 1 93.31 382 HIS A CA 1
ATOM 2995 C C . HIS A 1 382 ? -26 -5.766 10.141 1 93.31 382 HIS A C 1
ATOM 2997 O O . HIS A 1 382 ? -24.797 -6.008 10.172 1 93.31 382 HIS A O 1
ATOM 3003 N N . LEU A 1 383 ? -26.516 -4.68 9.734 1 95.06 383 LEU A N 1
ATOM 3004 C CA . LEU A 1 383 ? -25.641 -3.594 9.312 1 95.06 383 LEU A CA 1
ATOM 3005 C C . LEU A 1 383 ? -24.766 -3.119 10.469 1 95.06 383 LEU A C 1
ATOM 3007 O O . LEU A 1 383 ? -23.547 -2.955 10.305 1 95.06 383 LEU A O 1
ATOM 3011 N N . LEU A 1 384 ? -25.406 -2.977 11.617 1 96.38 384 LEU A N 1
ATOM 3012 C CA . LEU A 1 384 ? -24.703 -2.447 12.781 1 96.38 384 LEU A CA 1
ATOM 3013 C C . LEU A 1 384 ? -23.656 -3.443 13.289 1 96.38 384 LEU A C 1
ATOM 3015 O O . LEU A 1 384 ? -22.609 -3.049 13.797 1 96.38 384 LEU A O 1
ATOM 3019 N N . LEU A 1 385 ? -23.938 -4.711 13.141 1 96.5 385 LEU A N 1
ATOM 3020 C CA . LEU A 1 385 ? -22.969 -5.738 13.539 1 96.5 385 LEU A CA 1
ATOM 3021 C C . LEU A 1 385 ? -21.703 -5.652 12.688 1 96.5 385 LEU A C 1
ATOM 3023 O O . LEU A 1 385 ? -20.594 -5.84 13.195 1 96.5 385 LEU A O 1
ATOM 3027 N N . GLN A 1 386 ? -21.844 -5.355 11.445 1 96.88 386 GLN A N 1
ATOM 3028 C CA . GLN A 1 386 ? -20.688 -5.176 10.57 1 96.88 386 GLN A CA 1
ATOM 3029 C C . GLN A 1 386 ? -19.875 -3.955 10.977 1 96.88 386 GLN A C 1
ATOM 3031 O O . GLN A 1 386 ? -18.641 -4.012 11.031 1 96.88 386 GLN A O 1
ATOM 3036 N N . VAL A 1 387 ? -20.516 -2.92 11.336 1 98 387 VAL A N 1
ATOM 3037 C CA . VAL A 1 387 ? -19.859 -1.669 11.711 1 98 387 VAL A CA 1
ATOM 3038 C C . VAL A 1 387 ? -19.094 -1.857 13.016 1 98 387 VAL A C 1
ATOM 3040 O O . VAL A 1 387 ? -17.969 -1.378 13.148 1 98 387 VAL A O 1
ATOM 3043 N N . ILE A 1 388 ? -19.719 -2.521 13.945 1 97.56 388 ILE A N 1
ATOM 3044 C CA . ILE A 1 388 ? -19.047 -2.697 15.227 1 97.56 388 ILE A CA 1
ATOM 3045 C C . ILE A 1 388 ? -17.812 -3.568 15.047 1 97.56 388 ILE A C 1
ATOM 3047 O O . ILE A 1 388 ? -16.797 -3.379 15.734 1 97.56 388 ILE A O 1
ATOM 3051 N N . GLU A 1 389 ? -17.844 -4.523 14.156 1 97.12 389 GLU A N 1
ATOM 3052 C CA . GLU A 1 389 ? -16.656 -5.324 13.852 1 97.12 389 GLU A CA 1
ATOM 3053 C C . GLU A 1 389 ? -15.531 -4.457 13.297 1 97.12 389 GLU A C 1
ATOM 3055 O O . GLU A 1 389 ? -14.367 -4.629 13.664 1 97.12 389 GLU A O 1
ATOM 3060 N N . ALA A 1 390 ? -15.852 -3.572 12.406 1 98.19 390 ALA A N 1
ATOM 3061 C CA . ALA A 1 390 ? -14.867 -2.639 11.867 1 98.19 390 ALA A CA 1
ATOM 3062 C C . ALA A 1 390 ? -14.281 -1.764 12.969 1 98.19 390 ALA A C 1
ATOM 3064 O O . ALA A 1 390 ? -13.07 -1.51 12.992 1 98.19 390 ALA A O 1
ATOM 3065 N N . LEU A 1 391 ? -15.133 -1.33 13.898 1 97.94 391 LEU A N 1
ATOM 3066 C CA . LEU A 1 391 ? -14.672 -0.498 15.008 1 97.94 391 LEU A CA 1
ATOM 3067 C C . LEU A 1 391 ? -13.711 -1.269 15.906 1 97.94 391 LEU A C 1
ATOM 3069 O O . LEU A 1 391 ? -12.68 -0.731 16.328 1 97.94 391 LEU A O 1
ATOM 3073 N N . GLN A 1 392 ? -14.055 -2.473 16.172 1 97 392 GLN A N 1
ATOM 3074 C CA . GLN A 1 392 ? -13.18 -3.305 16.984 1 97 392 GLN A CA 1
ATOM 3075 C C . GLN A 1 392 ? -11.812 -3.475 16.328 1 97 392 GLN A C 1
ATOM 3077 O O . GLN A 1 392 ? -10.781 -3.414 17 1 97 392 GLN A O 1
ATOM 3082 N N . PHE A 1 393 ? -11.859 -3.686 15.078 1 96.56 393 PHE A N 1
ATOM 3083 C CA . PHE A 1 393 ? -10.617 -3.797 14.328 1 96.56 393 PHE A CA 1
ATOM 3084 C C . PHE A 1 393 ? -9.773 -2.533 14.477 1 96.56 393 PHE A C 1
ATOM 3086 O O . PHE A 1 393 ? -8.578 -2.607 14.75 1 96.56 393 PHE A O 1
ATOM 3093 N N . LEU A 1 394 ? -10.383 -1.357 14.273 1 96 394 LEU A N 1
ATOM 3094 C CA . LEU A 1 394 ? -9.68 -0.09 14.422 1 96 394 LEU A CA 1
ATOM 3095 C C . LEU A 1 394 ? -9.078 0.037 15.82 1 96 394 LEU A C 1
ATOM 3097 O O . LEU A 1 394 ? -7.91 0.41 15.969 1 96 394 LEU A O 1
ATOM 3101 N N . HIS A 1 395 ? -9.828 -0.337 16.797 1 94.38 395 HIS A N 1
ATOM 3102 C CA . HIS A 1 395 ? -9.406 -0.177 18.188 1 94.38 395 HIS A CA 1
ATOM 3103 C C . HIS A 1 395 ? -8.203 -1.066 18.5 1 94.38 395 HIS A C 1
ATOM 3105 O O . HIS A 1 395 ? -7.258 -0.627 19.156 1 94.38 395 HIS A O 1
ATOM 3111 N N . ILE A 1 396 ? -8.273 -2.264 18.047 1 90.62 396 ILE A N 1
ATOM 3112 C CA . ILE A 1 396 ? -7.199 -3.209 18.312 1 90.62 396 ILE A CA 1
ATOM 3113 C C . ILE A 1 396 ? -5.91 -2.732 17.656 1 90.62 396 ILE A C 1
ATOM 3115 O O . ILE A 1 396 ? -4.812 -2.979 18.156 1 90.62 396 ILE A O 1
ATOM 3119 N N . HIS A 1 397 ? -6.059 -2.027 16.609 1 88.38 397 HIS A N 1
ATOM 3120 C CA . HIS A 1 397 ? -4.879 -1.533 15.914 1 88.38 397 HIS A CA 1
ATOM 3121 C C . HIS A 1 397 ? -4.504 -0.132 16.375 1 88.38 397 HIS A C 1
ATOM 3123 O O . HIS A 1 397 ? -3.689 0.542 15.75 1 88.38 397 HIS A O 1
ATOM 3129 N N . GLY A 1 398 ? -5.141 0.35 17.375 1 87.5 398 GLY A N 1
ATOM 3130 C CA . GLY A 1 398 ? -4.711 1.56 18.062 1 87.5 398 GLY A CA 1
ATOM 3131 C C . GLY A 1 398 ? -5.363 2.816 17.516 1 87.5 398 GLY A C 1
ATOM 3132 O O . GLY A 1 398 ? -4.859 3.924 17.719 1 87.5 398 GLY A O 1
ATOM 3133 N N . PHE A 1 399 ? -6.5 2.672 16.828 1 93 399 PHE A N 1
ATOM 3134 C CA . PHE A 1 399 ? -7.164 3.836 16.25 1 93 399 PHE A CA 1
ATOM 3135 C C . PHE A 1 399 ? -8.484 4.105 16.969 1 93 399 PHE A C 1
ATOM 3137 O O . PHE A 1 399 ? -9.148 3.176 17.422 1 93 399 PHE A O 1
ATOM 3144 N N . VAL A 1 400 ? -8.812 5.336 17.047 1 95.06 400 VAL A N 1
ATOM 3145 C CA . VAL A 1 400 ? -10.117 5.789 17.516 1 95.06 400 VAL A CA 1
ATOM 3146 C C . VAL A 1 400 ? -10.773 6.664 16.453 1 95.06 400 VAL A C 1
ATOM 3148 O O . VAL A 1 400 ? -10.203 7.668 16.016 1 95.06 400 VAL A O 1
ATOM 3151 N N . HIS A 1 401 ? -11.914 6.328 16.062 1 97.06 401 HIS A N 1
ATOM 3152 C CA . HIS A 1 401 ? -12.594 6.992 14.961 1 97.06 401 HIS A CA 1
ATOM 3153 C C . HIS A 1 401 ? -13 8.414 15.336 1 97.06 401 HIS A C 1
ATOM 3155 O O . HIS A 1 401 ? -12.812 9.344 14.547 1 97.06 401 HIS A O 1
ATOM 3161 N N . ARG A 1 402 ? -13.648 8.617 16.516 1 96.06 402 ARG A N 1
ATOM 3162 C CA . ARG A 1 402 ? -14.008 9.852 17.203 1 96.06 402 ARG A CA 1
ATOM 3163 C C . ARG A 1 402 ? -15.328 10.406 16.672 1 96.06 402 ARG A C 1
ATOM 3165 O O . ARG A 1 402 ? -16.031 11.141 17.375 1 96.06 402 ARG A O 1
ATOM 3172 N N . THR A 1 403 ? -15.695 10.07 15.43 1 97 403 THR A N 1
ATOM 3173 C CA . THR A 1 403 ? -16.891 10.688 14.852 1 97 403 THR A CA 1
ATOM 3174 C C . THR A 1 403 ? -17.766 9.641 14.18 1 97 403 THR A C 1
ATOM 3176 O O . THR A 1 403 ? -18.281 9.867 13.086 1 97 403 THR A O 1
ATOM 3179 N N . VAL A 1 404 ? -17.891 8.539 14.797 1 98.19 404 VAL A N 1
ATOM 3180 C CA . VAL A 1 404 ? -18.844 7.559 14.289 1 98.19 404 VAL A CA 1
ATOM 3181 C C . VAL A 1 404 ? -20.234 8.18 14.219 1 98.19 404 VAL A C 1
ATOM 3183 O O . VAL A 1 404 ? -20.719 8.75 15.195 1 98.19 404 VAL A O 1
ATOM 3186 N N . SER A 1 405 ? -20.828 8.211 13.117 1 97.81 405 SER A N 1
ATOM 3187 C CA . SER A 1 405 ? -22.141 8.805 12.844 1 97.81 405 SER A CA 1
ATOM 3188 C C . SER A 1 405 ? -22.844 8.07 11.711 1 97.81 405 SER A C 1
ATOM 3190 O O . SER A 1 405 ? -22.266 7.188 11.07 1 97.81 405 SER A O 1
ATOM 3192 N N . SER A 1 406 ? -24.125 8.375 11.508 1 96.69 406 SER A N 1
ATOM 3193 C CA . SER A 1 406 ? -24.844 7.77 10.398 1 96.69 406 SER A CA 1
ATOM 3194 C C . SER A 1 406 ? -24.297 8.234 9.055 1 96.69 406 SER A C 1
ATOM 3196 O O . SER A 1 406 ? -24.5 7.574 8.031 1 96.69 406 SER A O 1
ATOM 3198 N N . TYR A 1 407 ? -23.484 9.344 9.07 1 97.19 407 TYR A N 1
ATOM 3199 C CA . TYR A 1 407 ? -22.766 9.766 7.867 1 97.19 407 TYR A CA 1
ATOM 3200 C C . TYR A 1 407 ? -21.625 8.805 7.543 1 97.19 407 TYR A C 1
ATOM 3202 O O . TYR A 1 407 ? -21.266 8.641 6.379 1 97.19 407 TYR A O 1
ATOM 3210 N N . ALA A 1 408 ? -21.094 8.172 8.562 1 98.44 408 ALA A N 1
ATOM 3211 C CA . ALA A 1 408 ? -19.891 7.371 8.43 1 98.44 408 ALA A CA 1
ATOM 3212 C C . ALA A 1 408 ? -20.219 5.926 8.07 1 98.44 408 ALA A C 1
ATOM 3214 O O . ALA A 1 408 ? -19.328 5.102 7.883 1 98.44 408 ALA A O 1
ATOM 3215 N N . ILE A 1 409 ? -21.438 5.578 7.996 1 98.19 409 ILE A N 1
ATOM 3216 C CA . ILE A 1 409 ? -21.875 4.234 7.637 1 98.19 409 ILE A CA 1
ATOM 3217 C C . ILE A 1 409 ? -22.484 4.25 6.234 1 98.19 409 ILE A C 1
ATOM 3219 O O . ILE A 1 409 ? -23.516 4.887 6.012 1 98.19 409 ILE A O 1
ATOM 3223 N N . MET A 1 410 ? -21.844 3.582 5.332 1 98.06 410 MET A N 1
ATOM 3224 C CA . MET A 1 410 ? -22.281 3.502 3.943 1 98.06 410 MET A CA 1
ATOM 3225 C C . MET A 1 410 ? -22.969 2.164 3.666 1 98.06 410 MET A C 1
ATOM 3227 O O . MET A 1 410 ? -22.438 1.109 4.027 1 98.06 410 MET A O 1
ATOM 3231 N N . VAL A 1 411 ? -24.078 2.225 3.104 1 96.06 411 VAL A N 1
ATOM 3232 C CA . VAL A 1 411 ? -24.75 1.005 2.678 1 96.06 411 VAL A CA 1
ATOM 3233 C C . VAL A 1 411 ? -24.406 0.708 1.218 1 96.06 411 VAL A C 1
ATOM 3235 O O . VAL A 1 411 ? -24.984 1.308 0.306 1 96.06 411 VAL A O 1
ATOM 3238 N N . VAL A 1 412 ? -23.531 -0.199 1.037 1 96.06 412 VAL A N 1
ATOM 3239 C CA . VAL A 1 412 ? -22.969 -0.469 -0.288 1 96.06 412 VAL A CA 1
ATOM 3240 C C . VAL A 1 412 ? -23.938 -1.358 -1.074 1 96.06 412 VAL A C 1
ATOM 3242 O O . VAL A 1 412 ? -24.078 -1.2 -2.287 1 96.06 412 VAL A O 1
ATOM 3245 N N . MET A 1 413 ? -24.531 -2.301 -0.465 1 92.06 413 MET A N 1
ATOM 3246 C CA . MET A 1 413 ? -25.547 -3.207 -1.005 1 92.06 413 MET A CA 1
ATOM 3247 C C . MET A 1 413 ? -26.562 -3.594 0.067 1 92.06 413 MET A C 1
ATOM 3249 O O . MET A 1 413 ? -26.391 -3.256 1.24 1 92.06 413 MET A O 1
ATOM 3253 N N . THR A 1 414 ? -27.594 -4.316 -0.398 1 88.25 414 THR A N 1
ATOM 3254 C CA . THR A 1 414 ? -28.594 -4.754 0.573 1 88.25 414 THR A CA 1
ATOM 3255 C C . THR A 1 414 ? -27.953 -5.613 1.659 1 88.25 414 THR A C 1
ATOM 3257 O O . THR A 1 414 ? -27.297 -6.621 1.361 1 88.25 414 THR A O 1
ATOM 3260 N N . GLY A 1 415 ? -28.047 -5.09 2.852 1 89.31 415 GLY A N 1
ATOM 3261 C CA . GLY A 1 415 ? -27.547 -5.836 3.996 1 89.31 415 GLY A CA 1
ATOM 3262 C C . GLY A 1 415 ? -26.047 -5.691 4.203 1 89.31 415 GLY A C 1
ATOM 3263 O O . GLY A 1 415 ? -25.469 -6.371 5.051 1 89.31 415 GLY A O 1
ATOM 3264 N N . GLU A 1 416 ? -25.453 -4.844 3.428 1 93.75 416 GLU A N 1
ATOM 3265 C CA . GLU A 1 416 ? -24 -4.68 3.531 1 93.75 416 GLU A CA 1
ATOM 3266 C C . GLU A 1 416 ? -23.625 -3.234 3.848 1 93.75 416 GLU A C 1
ATOM 3268 O O . GLU A 1 416 ? -23.953 -2.322 3.084 1 93.75 416 GLU A O 1
ATOM 3273 N N . ALA A 1 417 ? -22.938 -3.096 4.961 1 96.94 417 ALA A N 1
ATOM 3274 C CA . ALA A 1 417 ? -22.516 -1.766 5.391 1 96.94 417 ALA A CA 1
ATOM 3275 C C . ALA A 1 417 ? -21 -1.688 5.508 1 96.94 417 ALA A C 1
ATOM 3277 O O . ALA A 1 417 ? -20.328 -2.703 5.723 1 96.94 417 ALA A O 1
ATOM 3278 N N . ARG A 1 418 ? -20.453 -0.549 5.258 1 98.5 418 ARG A N 1
ATOM 3279 C CA . ARG A 1 418 ? -19.047 -0.238 5.445 1 98.5 418 ARG A CA 1
ATOM 3280 C C . ARG A 1 418 ? -18.859 1.004 6.312 1 98.5 418 ARG A C 1
ATOM 3282 O O . ARG A 1 418 ? -19.609 1.976 6.176 1 98.5 418 ARG A O 1
ATOM 3289 N N . LEU A 1 419 ? -17.906 0.911 7.199 1 98.81 419 LEU A N 1
ATOM 3290 C CA . LEU A 1 419 ? -17.5 2.086 7.965 1 98.81 419 LEU A CA 1
ATOM 3291 C C . LEU A 1 419 ? -16.516 2.934 7.18 1 98.81 419 LEU A C 1
ATOM 3293 O O . LEU A 1 419 ? -15.617 2.396 6.527 1 98.81 419 LEU A O 1
ATOM 3297 N N . THR A 1 420 ? -16.656 4.27 7.176 1 98.56 420 THR A N 1
ATOM 3298 C CA . THR A 1 420 ? -15.766 5.199 6.496 1 98.56 420 THR A CA 1
ATOM 3299 C C . THR A 1 420 ? -15.617 6.492 7.297 1 98.56 420 THR A C 1
ATOM 3301 O O . THR A 1 420 ? -15.664 6.473 8.531 1 98.56 420 THR A O 1
ATOM 3304 N N . ASN A 1 421 ? -15.234 7.609 6.676 1 98.12 421 ASN A N 1
ATOM 3305 C CA . ASN A 1 421 ? -15.039 8.914 7.301 1 98.12 421 ASN A CA 1
ATOM 3306 C C . ASN A 1 421 ? -13.984 8.859 8.398 1 98.12 421 ASN A C 1
ATOM 3308 O O . ASN A 1 421 ? -14.25 9.258 9.539 1 98.12 421 ASN A O 1
ATOM 3312 N N . LEU A 1 422 ? -12.852 8.492 8.008 1 97.62 422 LEU A N 1
ATOM 3313 C CA . LEU A 1 422 ? -11.742 8.359 8.945 1 97.62 422 LEU A CA 1
ATOM 3314 C C . LEU A 1 422 ? -10.977 9.68 9.07 1 97.62 422 LEU A C 1
ATOM 3316 O O . LEU A 1 422 ? -9.859 9.703 9.586 1 97.62 422 LEU A O 1
ATOM 3320 N N . GLU A 1 423 ? -11.531 10.734 8.656 1 96 423 GLU A N 1
ATOM 3321 C CA . GLU A 1 423 ? -10.836 12.008 8.508 1 96 423 GLU A CA 1
ATOM 3322 C C . GLU A 1 423 ? -10.484 12.602 9.867 1 96 423 GLU A C 1
ATOM 3324 O O . GLU A 1 423 ? -9.555 13.406 9.984 1 96 423 GLU A O 1
ATOM 3329 N N . TYR A 1 424 ? -11.211 12.266 10.922 1 95.19 424 TYR A N 1
ATOM 3330 C CA . TYR A 1 424 ? -10.953 12.82 12.242 1 95.19 424 TYR A CA 1
ATOM 3331 C C . TYR A 1 424 ? -10.32 11.773 13.156 1 95.19 424 TYR A C 1
ATOM 3333 O O . TYR A 1 424 ? -10.172 12.008 14.359 1 95.19 424 TYR A O 1
ATOM 3341 N N . MET A 1 425 ? -10.016 10.633 12.594 1 95.19 425 MET A N 1
ATOM 3342 C CA . MET A 1 425 ? -9.484 9.523 13.383 1 95.19 425 MET A CA 1
ATOM 3343 C C . MET A 1 425 ? -8.133 9.891 13.984 1 95.19 425 MET A C 1
ATOM 3345 O O . MET A 1 425 ? -7.379 10.68 13.406 1 95.19 425 MET A O 1
ATOM 3349 N N . ILE A 1 426 ? -7.867 9.297 15.156 1 91.69 426 ILE A N 1
ATOM 3350 C CA . ILE A 1 426 ? -6.586 9.508 15.828 1 91.69 426 ILE A CA 1
ATOM 3351 C C . ILE A 1 426 ? -5.938 8.164 16.141 1 91.69 426 ILE A C 1
ATOM 3353 O O . ILE A 1 426 ? -6.617 7.141 16.203 1 91.69 426 ILE A O 1
ATOM 3357 N N . GLU A 1 427 ? -4.688 8.172 16.125 1 87 427 GLU A N 1
ATOM 3358 C CA . GLU A 1 427 ? -3.912 6.973 16.438 1 87 427 GLU A CA 1
ATOM 3359 C C . GLU A 1 427 ? -3.275 7.059 17.812 1 87 427 GLU A C 1
ATOM 3361 O O . GLU A 1 427 ? -2.688 8.086 18.172 1 87 427 GLU A O 1
ATOM 3366 N N . SER A 1 428 ? -3.539 6.02 18.578 1 73.25 428 SER A N 1
ATOM 3367 C CA . SER A 1 428 ? -2.928 5.957 19.906 1 73.25 428 SER A CA 1
ATOM 3368 C C . SER A 1 428 ? -1.494 5.441 19.828 1 73.25 428 SER A C 1
ATOM 3370 O O . SER A 1 428 ? -1.242 4.375 19.266 1 73.25 428 SER A O 1
ATOM 3372 N N . LYS A 1 429 ? -0.47 6.285 19.844 1 59.94 429 LYS A N 1
ATOM 3373 C CA . LYS A 1 429 ? 0.916 5.828 19.812 1 59.94 429 LYS A CA 1
ATOM 3374 C C . LYS A 1 429 ? 1.368 5.34 21.188 1 59.94 429 LYS A C 1
ATOM 3376 O O . LYS A 1 429 ? 0.783 5.707 22.203 1 59.94 429 LYS A O 1
ATOM 3381 N N . ASP A 1 430 ? 2.293 4.344 21.172 1 50.5 430 ASP A N 1
ATOM 3382 C CA . ASP A 1 430 ? 2.955 3.904 22.406 1 50.5 430 ASP A CA 1
ATOM 3383 C C . ASP A 1 430 ? 3.508 5.094 23.188 1 50.5 430 ASP A C 1
ATOM 3385 O O . ASP A 1 430 ? 4.105 6.004 22.609 1 50.5 430 ASP A O 1
ATOM 3389 N N . GLY A 1 431 ? 2.928 5.469 24.391 1 48.41 431 GLY A N 1
ATOM 3390 C CA . GLY A 1 431 ? 3.342 6.504 25.328 1 48.41 431 GLY A CA 1
ATOM 3391 C C . GLY A 1 431 ? 2.287 7.57 25.547 1 48.41 431 GLY A C 1
ATOM 3392 O O . GLY A 1 431 ? 2.535 8.57 26.234 1 48.41 431 GLY A O 1
ATOM 3393 N N . GLY A 1 432 ? 1.165 7.273 24.906 1 52.56 432 GLY A N 1
ATOM 3394 C CA . GLY A 1 432 ? 0.055 8.125 25.297 1 52.56 432 GLY A CA 1
ATOM 3395 C C . GLY A 1 432 ? -0.158 9.305 24.375 1 52.56 432 GLY A C 1
ATOM 3396 O O . GLY A 1 432 ? -1.147 10.023 24.5 1 52.56 432 GLY A O 1
ATOM 3397 N N . GLU A 1 433 ? 0.859 9.523 23.484 1 58.34 433 GLU A N 1
ATOM 3398 C CA . GLU A 1 433 ? 0.653 10.703 22.656 1 58.34 433 GLU A CA 1
ATOM 3399 C C . GLU A 1 433 ? -0.236 10.383 21.453 1 58.34 433 GLU A C 1
ATOM 3401 O O . GLU A 1 433 ? -0.107 9.32 20.844 1 58.34 433 GLU A O 1
ATOM 3406 N N . LEU A 1 434 ? -1.332 11.062 21.359 1 64.31 434 LEU A N 1
ATOM 3407 C CA . LEU A 1 434 ? -2.285 10.914 20.266 1 64.31 434 LEU A CA 1
ATOM 3408 C C . LEU A 1 434 ? -1.827 11.688 19.031 1 64.31 434 LEU A C 1
ATOM 3410 O O . LEU A 1 434 ? -1.336 12.812 19.141 1 64.31 434 LEU A O 1
ATOM 3414 N N . SER A 1 435 ? -1.713 10.883 17.969 1 74.06 435 SER A N 1
ATOM 3415 C CA . SER A 1 435 ? -1.355 11.547 16.719 1 74.06 435 SER A CA 1
ATOM 3416 C C . SER A 1 435 ? -2.594 11.852 15.891 1 74.06 435 SER A C 1
ATOM 3418 O O . SER A 1 435 ? -3.451 10.992 15.695 1 74.06 435 SER A O 1
ATOM 3420 N N . ASN A 1 436 ? -2.822 13.18 15.75 1 76.94 436 ASN A N 1
ATOM 3421 C CA . ASN A 1 436 ? -3.863 13.711 14.875 1 76.94 436 ASN A CA 1
ATOM 3422 C C . ASN A 1 436 ? -3.279 14.25 13.57 1 76.94 436 ASN A C 1
ATOM 3424 O O . ASN A 1 436 ? -2.492 15.203 13.586 1 76.94 436 ASN A O 1
ATOM 3428 N N . LEU A 1 437 ? -3.713 13.773 12.453 1 77.12 437 LEU A N 1
ATOM 3429 C CA . LEU A 1 437 ? -3.119 14.117 11.172 1 77.12 437 LEU A CA 1
ATOM 3430 C C . LEU A 1 437 ? -3.549 15.516 10.727 1 77.12 437 LEU A C 1
ATOM 3432 O O . LEU A 1 437 ? -2.926 16.109 9.844 1 77.12 437 LEU A O 1
ATOM 3436 N N . THR A 1 438 ? -4.602 16.188 11.109 1 82.25 438 THR A N 1
ATOM 3437 C CA . THR A 1 438 ? -5.066 17.438 10.523 1 82.25 438 THR A CA 1
ATOM 3438 C C . THR A 1 438 ? -5.18 18.531 11.594 1 82.25 438 THR A C 1
ATOM 3440 O O . THR A 1 438 ? -4.961 19.703 11.312 1 82.25 438 THR A O 1
ATOM 3443 N N . ARG A 1 439 ? -5.527 18.422 12.734 1 84.69 439 ARG A N 1
ATOM 3444 C CA . ARG A 1 439 ? -5.867 19.359 13.789 1 84.69 439 ARG A CA 1
ATOM 3445 C C . ARG A 1 439 ? -7.129 20.141 13.438 1 84.69 439 ARG A C 1
ATOM 3447 O O . ARG A 1 439 ? -7.441 21.156 14.07 1 84.69 439 ARG A O 1
ATOM 3454 N N . VAL A 1 440 ? -7.801 19.844 12.367 1 89.75 440 VAL A N 1
ATOM 3455 C CA . VAL A 1 440 ? -9.086 20.453 12.023 1 89.75 440 VAL A CA 1
ATOM 3456 C C . VAL A 1 440 ? -10.125 20.078 13.07 1 89.75 440 VAL A C 1
ATOM 3458 O O . VAL A 1 440 ? -10.312 18.906 13.383 1 89.75 440 VAL A O 1
ATOM 3461 N N . PRO A 1 441 ? -10.719 21.078 13.594 1 90.31 441 PRO A N 1
ATOM 3462 C CA . PRO A 1 441 ? -11.727 20.781 14.609 1 90.31 441 PRO A CA 1
ATOM 3463 C C . PRO A 1 441 ? -12.922 20.016 14.047 1 90.31 441 PRO A C 1
ATOM 3465 O O . PRO A 1 441 ? -13.289 20.203 12.891 1 90.31 441 PRO A O 1
ATOM 3468 N N . ILE A 1 442 ? -13.508 19.219 14.922 1 93.88 442 ILE A N 1
ATOM 3469 C CA . ILE A 1 442 ? -14.688 18.438 14.539 1 93.88 442 ILE A CA 1
ATOM 3470 C C . ILE A 1 442 ? -15.883 19.375 14.367 1 93.88 442 ILE A C 1
ATOM 3472 O O . ILE A 1 442 ? -16.094 20.281 15.18 1 93.88 442 ILE A O 1
ATOM 3476 N N . SER A 1 443 ? -16.609 19.203 13.328 1 93.12 443 SER A N 1
ATOM 3477 C CA . SER A 1 443 ? -17.781 20.031 13.023 1 93.12 443 SER A CA 1
ATOM 3478 C C . SER A 1 443 ? -18.875 19.844 14.078 1 93.12 443 SER A C 1
ATOM 3480 O O . SER A 1 443 ? -19.125 18.719 14.523 1 93.12 443 SER A O 1
ATOM 3482 N N . SER A 1 444 ? -19.531 20.922 14.383 1 93.69 444 SER A N 1
ATOM 3483 C CA . SER A 1 444 ? -20.625 20.875 15.352 1 93.69 444 SER A CA 1
ATOM 3484 C C . SER A 1 444 ? -21.781 20.016 14.836 1 93.69 444 SER A C 1
ATOM 3486 O O . SER A 1 444 ? -22.562 19.484 15.625 1 93.69 444 SER A O 1
ATOM 3488 N N . GLN A 1 445 ? -21.875 19.859 13.539 1 92.69 445 GLN A N 1
ATOM 3489 C CA . GLN A 1 445 ? -22.922 19.047 12.945 1 92.69 445 GLN A CA 1
ATOM 3490 C C . GLN A 1 445 ? -22.797 17.594 13.359 1 92.69 445 GLN A C 1
ATOM 3492 O O . GLN A 1 445 ? -23.766 16.828 13.258 1 92.69 445 GLN A O 1
ATOM 3497 N N . LEU A 1 446 ? -21.625 17.219 13.766 1 95.81 446 LEU A N 1
ATOM 3498 C CA . LEU A 1 446 ? -21.391 15.828 14.125 1 95.81 446 LEU A CA 1
ATOM 3499 C C . LEU A 1 446 ? -21.562 15.617 15.625 1 95.81 446 LEU A C 1
ATOM 3501 O O . LEU A 1 446 ? -21.516 14.484 16.109 1 95.81 446 LEU A O 1
ATOM 3505 N N . PHE A 1 447 ? -21.859 16.641 16.406 1 95.31 447 PHE A N 1
ATOM 3506 C CA . PHE A 1 447 ? -21.875 16.578 17.859 1 95.31 447 PHE A CA 1
ATOM 3507 C C . PHE A 1 447 ? -23.016 15.688 18.344 1 95.31 447 PHE A C 1
ATOM 3509 O O . PHE A 1 447 ? -22.922 15.086 19.422 1 95.31 447 PHE A O 1
ATOM 3516 N N . ARG A 1 448 ? -24.031 15.539 17.547 1 94.31 448 ARG A N 1
ATOM 3517 C CA . ARG A 1 448 ? -25.172 14.742 17.938 1 94.31 448 ARG A CA 1
ATOM 3518 C C . ARG A 1 448 ? -24.781 13.289 18.188 1 94.31 448 ARG A C 1
ATOM 3520 O O . ARG A 1 448 ? -25.438 12.578 18.953 1 94.31 448 ARG A O 1
ATOM 3527 N N . TRP A 1 449 ? -23.734 12.844 17.578 1 97.12 449 TRP A N 1
ATOM 3528 C CA . TRP A 1 449 ? -23.297 11.461 17.719 1 97.12 449 TRP A CA 1
ATOM 3529 C C . TRP A 1 449 ? -22.094 11.359 18.625 1 97.12 449 TRP A C 1
ATOM 3531 O O . TRP A 1 449 ? -21.766 10.281 19.141 1 97.12 449 TRP A O 1
ATOM 3541 N N . CYS A 1 450 ? -21.422 12.461 18.875 1 96.69 450 CYS A N 1
ATOM 3542 C CA . CYS A 1 450 ? -20.125 12.438 19.547 1 96.69 450 CYS A CA 1
ATOM 3543 C C . CYS A 1 450 ? -20.297 12.32 21.062 1 96.69 450 CYS A C 1
ATOM 3545 O O . CYS A 1 450 ? -21.281 12.836 21.609 1 96.69 450 CYS A O 1
ATOM 3547 N N . SER A 1 451 ? -19.328 11.664 21.656 1 95.81 451 SER A N 1
ATOM 3548 C CA . SER A 1 451 ? -19.281 11.617 23.109 1 95.81 451 SER A CA 1
ATOM 3549 C C . SER A 1 451 ? -18.891 12.969 23.703 1 95.81 451 SER A C 1
ATOM 3551 O O . SER A 1 451 ? -18.266 13.789 23.016 1 95.81 451 SER A O 1
ATOM 3553 N N . PRO A 1 452 ? -19.25 13.18 24.938 1 95.25 452 PRO A N 1
ATOM 3554 C CA . PRO A 1 452 ? -18.938 14.469 25.562 1 95.25 452 PRO A CA 1
ATOM 3555 C C . PRO A 1 452 ? -17.453 14.781 25.578 1 95.25 452 PRO A C 1
ATOM 3557 O O . PRO A 1 452 ? -17.047 15.922 25.344 1 95.25 452 PRO A O 1
ATOM 3560 N N . GLU A 1 453 ? -16.641 13.789 25.812 1 94.06 453 GLU A N 1
ATOM 3561 C CA . GLU A 1 453 ? -15.211 14.055 25.875 1 94.06 453 GLU A CA 1
ATOM 3562 C C . GLU A 1 453 ? -14.672 14.484 24.516 1 94.06 453 GLU A C 1
ATOM 3564 O O . GLU A 1 453 ? -13.75 15.297 24.438 1 94.06 453 GLU A O 1
ATOM 3569 N N . VAL A 1 454 ? -15.211 13.969 23.422 1 93.94 454 VAL A N 1
ATOM 3570 C CA . VAL A 1 454 ? -14.797 14.359 22.078 1 93.94 454 VAL A CA 1
ATOM 3571 C C . VAL A 1 454 ? -15.242 15.797 21.812 1 93.94 454 VAL A C 1
ATOM 3573 O O . VAL A 1 454 ? -14.477 16.594 21.266 1 93.94 454 VAL A O 1
ATOM 3576 N N . ILE A 1 455 ? -16.438 16.109 22.219 1 94.44 455 ILE A N 1
ATOM 3577 C CA . ILE A 1 455 ? -16.969 17.453 22.031 1 94.44 455 ILE A CA 1
ATOM 3578 C C . ILE A 1 455 ? -16.125 18.469 22.797 1 94.44 455 ILE A C 1
ATOM 3580 O O . ILE A 1 455 ? -15.852 19.562 22.281 1 94.44 455 ILE A O 1
ATOM 3584 N N . LEU A 1 456 ? -15.734 18.062 23.938 1 92.75 456 LEU A N 1
ATOM 3585 C CA . LEU A 1 456 ? -14.977 18.953 24.812 1 92.75 456 LEU A CA 1
ATOM 3586 C C . LEU A 1 456 ? -13.492 18.891 24.484 1 92.75 456 LEU A C 1
ATOM 3588 O O . LEU A 1 456 ? -12.672 19.453 25.203 1 92.75 456 LEU A O 1
ATOM 3592 N N . GLU A 1 457 ? -13.117 18.156 23.438 1 88.44 457 GLU A N 1
ATOM 3593 C CA . GLU A 1 457 ? -11.75 18.047 22.938 1 88.44 457 GLU A CA 1
ATOM 3594 C C . GLU A 1 457 ? -10.828 17.453 24 1 88.44 457 GLU A C 1
ATOM 3596 O O . GLU A 1 457 ? -9.695 17.922 24.172 1 88.44 457 GLU A O 1
ATOM 3601 N N . LYS A 1 458 ? -11.406 16.547 24.734 1 87.69 458 LYS A N 1
ATOM 3602 C CA . LYS A 1 458 ? -10.609 15.742 25.672 1 87.69 458 LYS A CA 1
ATOM 3603 C C . LYS A 1 458 ? -10.125 14.453 25 1 87.69 458 LYS A C 1
ATOM 3605 O O . LYS A 1 458 ? -10.398 14.211 23.828 1 87.69 458 LYS A O 1
ATOM 3610 N N . SER A 1 459 ? -9.367 13.734 25.734 1 86.25 459 SER A N 1
ATOM 3611 C CA . SER A 1 459 ? -8.797 12.508 25.188 1 86.25 459 SER A CA 1
ATOM 3612 C C . SER A 1 459 ? -9.883 11.5 24.844 1 86.25 459 SER A C 1
ATOM 3614 O O . SER A 1 459 ? -10.711 11.156 25.688 1 86.25 459 SER A O 1
ATOM 3616 N N . ALA A 1 460 ? -9.891 11.109 23.609 1 91.25 460 ALA A N 1
ATOM 3617 C CA . ALA A 1 460 ? -10.859 10.133 23.125 1 91.25 460 ALA A CA 1
ATOM 3618 C C . ALA A 1 460 ? -10.328 8.711 23.266 1 91.25 460 ALA A C 1
ATOM 3620 O O . ALA A 1 460 ? -9.125 8.477 23.125 1 91.25 460 ALA A O 1
ATOM 3621 N N . THR A 1 461 ? -11.141 7.781 23.562 1 91.81 461 THR A N 1
ATOM 3622 C CA . THR A 1 461 ? -10.812 6.367 23.688 1 91.81 461 THR A CA 1
ATOM 3623 C C . THR A 1 461 ? -11.805 5.504 22.922 1 91.81 461 THR A C 1
ATOM 3625 O O . THR A 1 461 ? -12.719 6.027 22.281 1 91.81 461 THR A O 1
ATOM 3628 N N . ALA A 1 462 ? -11.562 4.242 23.031 1 94.5 462 ALA A N 1
ATOM 3629 C CA . ALA A 1 462 ? -12.477 3.309 22.375 1 94.5 462 ALA A CA 1
ATOM 3630 C C . ALA A 1 462 ? -13.898 3.492 22.891 1 94.5 462 ALA A C 1
ATOM 3632 O O . ALA A 1 462 ? -14.867 3.307 22.141 1 94.5 462 ALA A O 1
ATOM 3633 N N . LYS A 1 463 ? -14.055 3.898 24.125 1 95.69 463 LYS A N 1
ATOM 3634 C CA . LYS A 1 463 ? -15.367 4.117 24.734 1 95.69 463 LYS A CA 1
ATOM 3635 C C . LYS A 1 463 ? -16.109 5.258 24.031 1 95.69 463 LYS A C 1
ATOM 3637 O O . LYS A 1 463 ? -17.344 5.246 23.938 1 95.69 463 LYS A O 1
ATOM 3642 N N . SER A 1 464 ? -15.367 6.246 23.578 1 96.12 464 SER A N 1
ATOM 3643 C CA . SER A 1 464 ? -15.977 7.352 22.844 1 96.12 464 SER A CA 1
ATOM 3644 C C . SER A 1 464 ? -16.672 6.863 21.578 1 96.12 464 SER A C 1
ATOM 3646 O O . SER A 1 464 ? -17.781 7.285 21.266 1 96.12 464 SER A O 1
ATOM 3648 N N . ASP A 1 465 ? -15.969 5.949 20.922 1 97.44 465 ASP A N 1
ATOM 3649 C CA . ASP A 1 465 ? -16.547 5.383 19.703 1 97.44 465 ASP A CA 1
ATOM 3650 C C . ASP A 1 465 ? -17.781 4.555 20.016 1 97.44 465 ASP A C 1
ATOM 3652 O O . ASP A 1 465 ? -18.766 4.57 19.25 1 97.44 465 ASP A O 1
ATOM 3656 N N . ILE A 1 466 ? -17.75 3.811 21.125 1 97.81 466 ILE A N 1
ATOM 3657 C CA . ILE A 1 466 ? -18.891 2.984 21.516 1 97.81 466 ILE A CA 1
ATOM 3658 C C . ILE A 1 466 ? -20.078 3.877 21.844 1 97.81 466 ILE A C 1
ATOM 3660 O O . ILE A 1 466 ? -21.219 3.555 21.484 1 97.81 466 ILE A O 1
ATOM 3664 N N . TYR A 1 467 ? -19.797 4.949 22.531 1 97.44 467 TYR A N 1
ATOM 3665 C CA . TYR A 1 467 ? -20.859 5.922 22.781 1 97.44 467 TYR A CA 1
ATOM 3666 C C . TYR A 1 467 ? -21.5 6.367 21.469 1 97.44 467 TYR A C 1
ATOM 3668 O O . TYR A 1 467 ? -22.734 6.34 21.344 1 97.44 467 TYR A O 1
ATOM 3676 N N . SER A 1 468 ? -20.688 6.824 20.547 1 97.75 468 SER A N 1
ATOM 3677 C CA . SER A 1 468 ? -21.188 7.273 19.25 1 97.75 468 SER A CA 1
ATOM 3678 C C . SER A 1 468 ? -21.969 6.168 18.547 1 97.75 468 SER A C 1
ATOM 3680 O O . SER A 1 468 ? -23 6.43 17.922 1 97.75 468 SER A O 1
ATOM 3682 N N . PHE A 1 469 ? -21.484 4.938 18.656 1 98 469 PHE A N 1
ATOM 3683 C CA . PHE A 1 469 ? -22.156 3.793 18.047 1 98 469 PHE A CA 1
ATOM 3684 C C . PHE A 1 469 ? -23.547 3.605 18.641 1 98 469 PHE A C 1
ATOM 3686 O O . PHE A 1 469 ? -24.5 3.35 17.906 1 98 469 PHE A O 1
ATOM 3693 N N . CYS A 1 470 ? -23.625 3.686 19.906 1 96.94 470 CYS A N 1
ATOM 3694 C CA . CYS A 1 470 ? -24.922 3.559 20.578 1 96.94 470 CYS A CA 1
ATOM 3695 C C . CYS A 1 470 ? -25.875 4.652 20.125 1 96.94 470 CYS A C 1
ATOM 3697 O O . CYS A 1 470 ? -27.078 4.406 19.953 1 96.94 470 CYS A O 1
ATOM 3699 N N . ALA A 1 471 ? -25.328 5.828 19.953 1 96.62 471 ALA A N 1
ATOM 3700 C CA . ALA A 1 471 ? -26.141 6.922 19.438 1 96.62 471 ALA A CA 1
ATOM 3701 C C . ALA A 1 471 ? -26.688 6.594 18.047 1 96.62 471 ALA A C 1
ATOM 3703 O O . ALA A 1 471 ? -27.844 6.852 17.75 1 96.62 471 ALA A O 1
ATOM 3704 N N . VAL A 1 472 ? -25.891 6.031 17.188 1 96.81 472 VAL A N 1
ATOM 3705 C CA . VAL A 1 472 ? -26.312 5.645 15.836 1 96.81 472 VAL A CA 1
ATOM 3706 C C . VAL A 1 472 ? -27.344 4.531 15.922 1 96.81 472 VAL A C 1
ATOM 3708 O O . VAL A 1 472 ? -28.328 4.531 15.172 1 96.81 472 VAL A O 1
ATOM 3711 N N . MET A 1 473 ? -27.078 3.562 16.828 1 95.19 473 MET A N 1
ATOM 3712 C CA . MET A 1 473 ? -28.016 2.461 17.016 1 95.19 473 MET A CA 1
ATOM 3713 C C . MET A 1 473 ? -29.391 2.984 17.422 1 95.19 473 MET A C 1
ATOM 3715 O O . MET A 1 473 ? -30.406 2.572 16.859 1 95.19 473 MET A O 1
ATOM 3719 N N . GLN A 1 474 ? -29.391 3.891 18.359 1 94.25 474 GLN A N 1
ATOM 3720 C CA . GLN A 1 474 ? -30.641 4.5 18.781 1 94.25 474 GLN A CA 1
ATOM 3721 C C . GLN A 1 474 ? -31.328 5.238 17.641 1 94.25 474 GLN A C 1
ATOM 3723 O O . GLN A 1 474 ? -32.531 5.109 17.438 1 94.25 474 GLN A O 1
ATOM 3728 N N . GLU A 1 475 ? -30.547 5.945 16.875 1 93.62 475 GLU A N 1
ATOM 3729 C CA . GLU A 1 475 ? -31.031 6.672 15.711 1 93.62 475 GLU A CA 1
ATOM 3730 C C . GLU A 1 475 ? -31.656 5.727 14.695 1 93.62 475 GLU A C 1
ATOM 3732 O O . GLU A 1 475 ? -32.75 5.984 14.195 1 93.62 475 GLU A O 1
ATOM 3737 N N . ALA A 1 476 ? -31 4.637 14.43 1 92.19 476 ALA A N 1
ATOM 3738 C CA . ALA A 1 476 ? -31.422 3.697 13.391 1 92.19 476 ALA A CA 1
ATOM 3739 C C . ALA A 1 476 ? -32.688 2.955 13.812 1 92.19 476 ALA A C 1
ATOM 3741 O O . ALA A 1 476 ? -33.531 2.658 12.969 1 92.19 476 ALA A O 1
ATOM 3742 N N . LEU A 1 477 ? -32.844 2.689 15.078 1 89.12 477 LEU A N 1
ATOM 3743 C CA . LEU A 1 477 ? -33.938 1.888 15.555 1 89.12 477 LEU A CA 1
ATOM 3744 C C . LEU A 1 477 ? -35.156 2.764 15.828 1 89.12 477 LEU A C 1
ATOM 3746 O O . LEU A 1 477 ? -36.312 2.299 15.727 1 89.12 477 LEU A O 1
ATOM 3750 N N . THR A 1 478 ? -34.938 4.086 16.094 1 88.12 478 THR A N 1
ATOM 3751 C CA . THR A 1 478 ? -36.031 4.957 16.453 1 88.12 478 THR A CA 1
ATOM 3752 C C . THR A 1 478 ? -36.344 5.945 15.336 1 88.12 478 THR A C 1
ATOM 3754 O O . THR A 1 478 ? -37.438 6.52 15.289 1 88.12 478 THR A O 1
ATOM 3757 N N . GLY A 1 479 ? -35.344 6.215 14.57 1 84.69 479 GLY A N 1
ATOM 3758 C CA . GLY A 1 479 ? -35.5 7.199 13.508 1 84.69 479 GLY A CA 1
ATOM 3759 C C . GLY A 1 479 ? -35.312 8.625 13.992 1 84.69 479 GLY A C 1
ATOM 3760 O O . GLY A 1 479 ? -35.594 9.57 13.25 1 84.69 479 GLY A O 1
ATOM 3761 N N . THR A 1 480 ? -34.906 8.766 15.219 1 84.56 480 THR A N 1
ATOM 3762 C CA . THR A 1 480 ? -34.781 10.102 15.797 1 84.56 480 THR A CA 1
ATOM 3763 C C . THR A 1 480 ? -33.312 10.375 16.172 1 84.56 480 THR A C 1
ATOM 3765 O O . THR A 1 480 ? -32.625 9.484 16.656 1 84.56 480 THR A O 1
ATOM 3768 N N . LEU A 1 481 ? -32.938 11.625 15.82 1 82.62 481 LEU A N 1
ATOM 3769 C CA . LEU A 1 481 ? -31.594 12.047 16.188 1 82.62 481 LEU A CA 1
ATOM 3770 C C . LEU A 1 481 ? -31.578 12.602 17.625 1 82.62 481 LEU A C 1
ATOM 3772 O O . LEU A 1 481 ? -32.531 13.281 18.031 1 82.62 481 LEU A O 1
ATOM 3776 N N . LYS A 1 482 ? -30.625 12.094 18.391 1 73.69 482 LYS A N 1
ATOM 3777 C CA . LYS A 1 482 ? -30.484 12.633 19.75 1 73.69 482 LYS A CA 1
ATOM 3778 C C . LYS A 1 482 ? -30.266 14.141 19.719 1 73.69 482 LYS A C 1
ATOM 3780 O O . LYS A 1 482 ? -29.578 14.656 18.844 1 73.69 482 LYS A O 1
ATOM 3785 N N . GLU A 1 483 ? -31.156 14.898 20.469 1 66.25 483 GLU A N 1
ATOM 3786 C CA . GLU A 1 483 ? -30.938 16.344 20.609 1 66.25 483 GLU A CA 1
ATOM 3787 C C . GLU A 1 483 ? -29.625 16.625 21.344 1 66.25 483 GLU A C 1
ATOM 3789 O O . GLU A 1 483 ? -29.266 15.906 22.266 1 66.25 483 GLU A O 1
ATOM 3794 N N . ALA A 1 484 ? -28.547 17.062 20.672 1 54.59 484 ALA A N 1
ATOM 3795 C CA . ALA A 1 484 ? -27.312 17.438 21.344 1 54.59 484 ALA A CA 1
ATOM 3796 C C . ALA A 1 484 ? -27.578 18.25 22.594 1 54.59 484 ALA A C 1
ATOM 3798 O O . ALA A 1 484 ? -28.234 19.297 22.531 1 54.59 484 ALA A O 1
ATOM 3799 N N . GLU A 1 485 ? -28.062 17.781 23.688 1 45.12 485 GLU A N 1
ATOM 3800 C CA . GLU A 1 485 ? -28.219 18.672 24.844 1 45.12 485 GLU A CA 1
ATOM 3801 C C . GLU A 1 485 ? -26.938 19.438 25.125 1 45.12 485 GLU A C 1
ATOM 3803 O O . GLU A 1 485 ? -25.906 18.828 25.438 1 45.12 485 GLU A O 1
ATOM 3808 N N . CYS A 1 486 ? -26.641 20.406 24.281 1 36.44 486 CYS A N 1
ATOM 3809 C CA . CYS A 1 486 ? -25.703 21.344 24.875 1 36.44 486 CYS A CA 1
ATOM 3810 C C . CYS A 1 486 ? -26.312 22.047 26.078 1 36.44 486 CYS A C 1
ATOM 3812 O O . CYS A 1 486 ? -27.5 22.359 26.078 1 36.44 486 CYS A O 1
ATOM 3814 N N . MET B 1 1 ? 22.906 -22.984 -56.938 1 19.48 1 MET B N 1
ATOM 3815 C CA . MET B 1 1 ? 22.797 -21.766 -56.125 1 19.48 1 MET B CA 1
ATOM 3816 C C . MET B 1 1 ? 22.719 -22.078 -54.656 1 19.48 1 MET B C 1
ATOM 3818 O O . MET B 1 1 ? 21.766 -22.734 -54.188 1 19.48 1 MET B O 1
ATOM 3822 N N . SER B 1 2 ? 23.609 -22.25 -53.875 1 19.75 2 SER B N 1
ATOM 3823 C CA . SER B 1 2 ? 23.969 -23.047 -52.719 1 19.75 2 SER B CA 1
ATOM 3824 C C . SER B 1 2 ? 23.484 -22.406 -51.438 1 19.75 2 SER B C 1
ATOM 3826 O O . SER B 1 2 ? 23.688 -21.203 -51.219 1 19.75 2 SER B O 1
ATOM 3828 N N . ARG B 1 3 ? 22.406 -22.859 -50.812 1 20 3 ARG B N 1
ATOM 3829 C CA . ARG B 1 3 ? 21.531 -22.438 -49.719 1 20 3 ARG B CA 1
ATOM 3830 C C . ARG B 1 3 ? 22.328 -22.219 -48.438 1 20 3 ARG B C 1
ATOM 3832 O O . ARG B 1 3 ? 23 -23.156 -47.969 1 20 3 ARG B O 1
ATOM 3839 N N . LEU B 1 4 ? 22.969 -21.219 -48.312 1 20.94 4 LEU B N 1
ATOM 3840 C CA . LEU B 1 4 ? 23.922 -20.906 -47.25 1 20.94 4 LEU B CA 1
ATOM 3841 C C . LEU B 1 4 ? 23.344 -21.281 -45.875 1 20.94 4 LEU B C 1
ATOM 3843 O O . LEU B 1 4 ? 22.234 -20.875 -45.531 1 20.94 4 LEU B O 1
ATOM 3847 N N . SER B 1 5 ? 23.547 -22.453 -45.406 1 19 5 SER B N 1
ATOM 3848 C CA . SER B 1 5 ? 23.188 -23.203 -44.188 1 19 5 SER B CA 1
ATOM 3849 C C . SER B 1 5 ? 23.359 -22.375 -42.938 1 19 5 SER B C 1
ATOM 3851 O O . SER B 1 5 ? 24.469 -21.922 -42.656 1 19 5 SER B O 1
ATOM 3853 N N . ILE B 1 6 ? 22.547 -21.5 -42.719 1 22.89 6 ILE B N 1
ATOM 3854 C CA . ILE B 1 6 ? 22.531 -20.547 -41.625 1 22.89 6 ILE B CA 1
ATOM 3855 C C . ILE B 1 6 ? 22.828 -21.25 -40.312 1 22.89 6 ILE B C 1
ATOM 3857 O O . ILE B 1 6 ? 22.078 -22.125 -39.875 1 22.89 6 ILE B O 1
ATOM 3861 N N . ASP B 1 7 ? 24.031 -21.531 -40 1 23.59 7 ASP B N 1
ATOM 3862 C CA . ASP B 1 7 ? 24.719 -22.219 -38.906 1 23.59 7 ASP B CA 1
ATOM 3863 C C . ASP B 1 7 ? 24.078 -21.859 -37.562 1 23.59 7 ASP B C 1
ATOM 3865 O O . ASP B 1 7 ? 23.578 -20.75 -37.406 1 23.59 7 ASP B O 1
ATOM 3869 N N . LYS B 1 8 ? 23.766 -22.766 -36.844 1 24.84 8 LYS B N 1
ATOM 3870 C CA . LYS B 1 8 ? 23.047 -22.938 -35.562 1 24.84 8 LYS B CA 1
ATOM 3871 C C . LYS B 1 8 ? 23.562 -21.984 -34.5 1 24.84 8 LYS B C 1
ATOM 3873 O O . LYS B 1 8 ? 24.766 -21.859 -34.312 1 24.84 8 LYS B O 1
ATOM 3878 N N . PRO B 1 9 ? 22.875 -20.938 -34.188 1 24.55 9 PRO B N 1
ATOM 3879 C CA . PRO B 1 9 ? 23.391 -19.875 -33.312 1 24.55 9 PRO B CA 1
ATOM 3880 C C . PRO B 1 9 ? 23.969 -20.438 -32 1 24.55 9 PRO B C 1
ATOM 3882 O O . PRO B 1 9 ? 23.406 -21.359 -31.422 1 24.55 9 PRO B O 1
ATOM 3885 N N . VAL B 1 10 ? 25.25 -20.641 -31.859 1 25.36 10 VAL B N 1
ATOM 3886 C CA . VAL B 1 10 ? 26 -21.078 -30.672 1 25.36 10 VAL B CA 1
ATOM 3887 C C . VAL B 1 10 ? 25.422 -20.422 -29.422 1 25.36 10 VAL B C 1
ATOM 3889 O O . VAL B 1 10 ? 25.141 -19.219 -29.406 1 25.36 10 VAL B O 1
ATOM 3892 N N . PRO B 1 11 ? 24.734 -21.25 -28.609 1 26.34 11 PRO B N 1
ATOM 3893 C CA . PRO B 1 11 ? 24 -20.859 -27.406 1 26.34 11 PRO B CA 1
ATOM 3894 C C . PRO B 1 11 ? 24.797 -19.891 -26.531 1 26.34 11 PRO B C 1
ATOM 3896 O O . PRO B 1 11 ? 25.922 -20.203 -26.109 1 26.34 11 PRO B O 1
ATOM 3899 N N . MET B 1 12 ? 24.828 -18.797 -26.859 1 25.69 12 MET B N 1
ATOM 3900 C CA . MET B 1 12 ? 25.656 -17.719 -26.312 1 25.69 12 MET B CA 1
ATOM 3901 C C . MET B 1 12 ? 25.688 -17.781 -24.797 1 25.69 12 MET B C 1
ATOM 3903 O O . MET B 1 12 ? 26.484 -17.094 -24.156 1 25.69 12 MET B O 1
ATOM 3907 N N . TRP B 1 13 ? 24.547 -18.125 -24.188 1 26.3 13 TRP B N 1
ATOM 3908 C CA . TRP B 1 13 ? 24.219 -18.031 -22.781 1 26.3 13 TRP B CA 1
ATOM 3909 C C . TRP B 1 13 ? 24.969 -19.078 -21.969 1 26.3 13 TRP B C 1
ATOM 3911 O O . TRP B 1 13 ? 24.844 -19.141 -20.75 1 26.3 13 TRP B O 1
ATOM 3921 N N . LYS B 1 14 ? 25.281 -20.25 -22.484 1 29.7 14 LYS B N 1
ATOM 3922 C CA . LYS B 1 14 ? 26.25 -21.219 -21.984 1 29.7 14 LYS B CA 1
ATOM 3923 C C . LYS B 1 14 ? 27.641 -20.594 -21.906 1 29.7 14 LYS B C 1
ATOM 3925 O O . LYS B 1 14 ? 28.422 -20.688 -22.875 1 29.7 14 LYS B O 1
ATOM 3930 N N . ILE B 1 15 ? 27.766 -19.438 -21.531 1 31.3 15 ILE B N 1
ATOM 3931 C CA . ILE B 1 15 ? 29.172 -19.125 -21.25 1 31.3 15 ILE B CA 1
ATOM 3932 C C . ILE B 1 15 ? 29.719 -20.156 -20.266 1 31.3 15 ILE B C 1
ATOM 3934 O O . ILE B 1 15 ? 29.25 -20.25 -19.125 1 31.3 15 ILE B O 1
ATOM 3938 N N . PRO B 1 16 ? 30.188 -21.25 -20.578 1 30.73 16 PRO B N 1
ATOM 3939 C CA . PRO B 1 16 ? 30.859 -22.109 -19.609 1 30.73 16 PRO B CA 1
ATOM 3940 C C . PRO B 1 16 ? 31.578 -21.328 -18.516 1 30.73 16 PRO B C 1
ATOM 3942 O O . PRO B 1 16 ? 32.031 -20.203 -18.75 1 30.73 16 PRO B O 1
ATOM 3945 N N . LEU B 1 17 ? 31.188 -21.547 -17.141 1 32 17 LEU B N 1
ATOM 3946 C CA . LEU B 1 17 ? 31.953 -20.969 -16.031 1 32 17 LEU B CA 1
ATOM 3947 C C . LEU B 1 17 ? 33.375 -20.641 -16.469 1 32 17 LEU B C 1
ATOM 3949 O O . LEU B 1 17 ? 34.031 -19.766 -15.891 1 32 17 LEU B O 1
ATOM 3953 N N . SER B 1 18 ? 33.875 -21.344 -17.297 1 32.5 18 SER B N 1
ATOM 3954 C CA . SER B 1 18 ? 35.219 -21.125 -17.875 1 32.5 18 SER B CA 1
ATOM 3955 C C . SER B 1 18 ? 35.281 -19.812 -18.641 1 32.5 18 SER B C 1
ATOM 3957 O O . SER B 1 18 ? 36.375 -19.234 -18.781 1 32.5 18 SER B O 1
ATOM 3959 N N . GLN B 1 19 ? 34.188 -19.391 -19.203 1 31.58 19 GLN B N 1
ATOM 3960 C CA . GLN B 1 19 ? 34.281 -18.203 -20.062 1 31.58 19 GLN B CA 1
ATOM 3961 C C . GLN B 1 19 ? 33.969 -16.938 -19.266 1 31.58 19 GLN B C 1
ATOM 3963 O O . GLN B 1 19 ? 34.062 -15.836 -19.797 1 31.58 19 GLN B O 1
ATOM 3968 N N . THR B 1 20 ? 33.375 -17.078 -18.188 1 33.66 20 THR B N 1
ATOM 3969 C CA . THR B 1 20 ? 33.188 -15.922 -17.297 1 33.66 20 THR B CA 1
ATOM 3970 C C . THR B 1 20 ? 34.5 -15.156 -17.141 1 33.66 20 THR B C 1
ATOM 3972 O O . THR B 1 20 ? 34.5 -13.93 -17.016 1 33.66 20 THR B O 1
ATOM 3975 N N . ALA B 1 21 ? 35.5 -15.898 -17.109 1 34.44 21 ALA B N 1
ATOM 3976 C CA . ALA B 1 21 ? 36.781 -15.234 -16.984 1 34.44 21 ALA B CA 1
ATOM 3977 C C . ALA B 1 21 ? 37 -14.258 -18.141 1 34.44 21 ALA B C 1
ATOM 3979 O O . ALA B 1 21 ? 37.531 -13.164 -17.938 1 34.44 21 ALA B O 1
ATOM 3980 N N . THR B 1 22 ? 36.688 -14.703 -19.281 1 33.31 22 THR B N 1
ATOM 3981 C CA . THR B 1 22 ? 36.938 -13.852 -20.438 1 33.31 22 THR B CA 1
ATOM 3982 C C . THR B 1 22 ? 36.031 -12.633 -20.422 1 33.31 22 THR B C 1
ATOM 3984 O O . THR B 1 22 ? 36.438 -11.523 -20.766 1 33.31 22 THR B O 1
ATOM 3987 N N . LEU B 1 23 ? 34.844 -12.867 -20.078 1 36.66 23 LEU B N 1
ATOM 3988 C CA . LEU B 1 23 ? 33.938 -11.727 -20.047 1 36.66 23 LEU B CA 1
ATOM 3989 C C . LEU B 1 23 ? 34.344 -10.711 -19 1 36.66 23 LEU B C 1
ATOM 3991 O O . LEU B 1 23 ? 34.281 -9.5 -19.234 1 36.66 23 LEU B O 1
ATOM 3995 N N . ARG B 1 24 ? 34.781 -11.141 -17.859 1 36.62 24 ARG B N 1
ATOM 3996 C CA . ARG B 1 24 ? 35.312 -10.234 -16.859 1 36.62 24 ARG B CA 1
ATOM 3997 C C . ARG B 1 24 ? 36.406 -9.352 -17.438 1 36.62 24 ARG B C 1
ATOM 3999 O O . ARG B 1 24 ? 36.531 -8.18 -17.078 1 36.62 24 ARG B O 1
ATOM 4006 N N . ARG B 1 25 ? 37.25 -10 -18.141 1 34.66 25 ARG B N 1
ATOM 4007 C CA . ARG B 1 25 ? 38.344 -9.25 -18.719 1 34.66 25 ARG B CA 1
ATOM 4008 C C . ARG B 1 25 ? 37.844 -8.172 -19.672 1 34.66 25 ARG B C 1
ATOM 4010 O O . ARG B 1 25 ? 38.5 -7.133 -19.828 1 34.66 25 ARG B O 1
ATOM 4017 N N . HIS B 1 26 ? 36.781 -8.461 -20.281 1 31.45 26 HIS B N 1
ATOM 4018 C CA . HIS B 1 26 ? 36.375 -7.523 -21.328 1 31.45 26 HIS B CA 1
ATOM 4019 C C . HIS B 1 26 ? 35.438 -6.457 -20.766 1 31.45 26 HIS B C 1
ATOM 4021 O O . HIS B 1 26 ? 35.219 -5.414 -21.375 1 31.45 26 HIS B O 1
ATOM 4027 N N . LEU B 1 27 ? 34.781 -6.711 -19.812 1 34.97 27 LEU B N 1
ATOM 4028 C CA . LEU B 1 27 ? 33.812 -5.738 -19.281 1 34.97 27 LEU B CA 1
ATOM 4029 C C . LEU B 1 27 ? 34.531 -4.695 -18.422 1 34.97 27 LEU B C 1
ATOM 4031 O O . LEU B 1 27 ? 34.688 -4.895 -17.219 1 34.97 27 LEU B O 1
ATOM 4035 N N . THR B 1 28 ? 35.625 -4.148 -18.781 1 32.25 28 THR B N 1
ATOM 4036 C CA . THR B 1 28 ? 36.469 -3.283 -17.969 1 32.25 28 THR B CA 1
ATOM 4037 C C . THR B 1 28 ? 35.75 -1.97 -17.656 1 32.25 28 THR B C 1
ATOM 4039 O O . THR B 1 28 ? 35.969 -1.376 -16.594 1 32.25 28 THR B O 1
ATOM 4042 N N . ASN B 1 29 ? 35.188 -1.288 -18.734 1 30.78 29 ASN B N 1
ATOM 4043 C CA . ASN B 1 29 ? 34.875 0.108 -18.438 1 30.78 29 ASN B CA 1
ATOM 4044 C C . ASN B 1 29 ? 33.375 0.388 -18.484 1 30.78 29 ASN B C 1
ATOM 4046 O O . ASN B 1 29 ? 32.719 0.021 -19.438 1 30.78 29 ASN B O 1
ATOM 4050 N N . VAL B 1 30 ? 32.688 0.192 -17.5 1 35.34 30 VAL B N 1
ATOM 4051 C CA . VAL B 1 30 ? 31.281 0.587 -17.391 1 35.34 30 VAL B CA 1
ATOM 4052 C C . VAL B 1 30 ? 31.172 2.104 -17.25 1 35.34 30 VAL B C 1
ATOM 4054 O O . VAL B 1 30 ? 31.75 2.688 -16.328 1 35.34 30 VAL B O 1
ATOM 4057 N N . ILE B 1 31 ? 30.953 2.875 -18.344 1 31.22 31 ILE B N 1
ATOM 4058 C CA . ILE B 1 31 ? 30.672 4.309 -18.281 1 31.22 31 ILE B CA 1
ATOM 4059 C C . ILE B 1 31 ? 29.203 4.543 -18 1 31.22 31 ILE B C 1
ATOM 4061 O O . ILE B 1 31 ? 28.328 4.027 -18.703 1 31.22 31 ILE B O 1
ATOM 4065 N N . SER B 1 32 ? 28.797 4.703 -16.812 1 32.41 32 SER B N 1
ATOM 4066 C CA . SER B 1 32 ? 27.422 4.973 -16.406 1 32.41 32 SER B CA 1
ATOM 4067 C C . SER B 1 32 ? 27.078 6.449 -16.578 1 32.41 32 SER B C 1
ATOM 4069 O O . SER B 1 32 ? 27.859 7.32 -16.188 1 32.41 32 SER B O 1
ATOM 4071 N N . THR B 1 33 ? 26.484 6.762 -17.703 1 33.38 33 THR B N 1
ATOM 4072 C CA . THR B 1 33 ? 25.844 8.078 -17.672 1 33.38 33 THR B CA 1
ATOM 4073 C C . THR B 1 33 ? 24.453 7.988 -17.062 1 33.38 33 THR B C 1
ATOM 4075 O O . THR B 1 33 ? 23.922 6.891 -16.844 1 33.38 33 THR B O 1
ATOM 4078 N N . ILE B 1 34 ? 23.906 9.125 -16.828 1 35.81 34 ILE B N 1
ATOM 4079 C CA . ILE B 1 34 ? 22.641 9.289 -16.141 1 35.81 34 ILE B CA 1
ATOM 4080 C C . ILE B 1 34 ? 21.625 8.297 -16.688 1 35.81 34 ILE B C 1
ATOM 4082 O O . ILE B 1 34 ? 20.828 7.711 -15.938 1 35.81 34 ILE B O 1
ATOM 4086 N N . LEU B 1 35 ? 21.484 8.289 -18.062 1 38.72 35 LEU B N 1
ATOM 4087 C CA . LEU B 1 35 ? 20.344 7.621 -18.672 1 38.72 35 LEU B CA 1
ATOM 4088 C C . LEU B 1 35 ? 20.766 6.34 -19.375 1 38.72 35 LEU B C 1
ATOM 4090 O O . LEU B 1 35 ? 19.922 5.559 -19.812 1 38.72 35 LEU B O 1
ATOM 4094 N N . THR B 1 36 ? 21.969 6.254 -19.672 1 42.31 36 THR B N 1
ATOM 4095 C CA . THR B 1 36 ? 22.391 5.129 -20.5 1 42.31 36 THR B CA 1
ATOM 4096 C C . THR B 1 36 ? 23.656 4.48 -19.922 1 42.31 36 THR B C 1
ATOM 4098 O O . THR B 1 36 ? 24.547 5.176 -19.438 1 42.31 36 THR B O 1
ATOM 4101 N N . ALA B 1 37 ? 23.484 3.357 -19.422 1 44.78 37 ALA B N 1
ATOM 4102 C CA . ALA B 1 37 ? 24.703 2.615 -19.094 1 44.78 37 ALA B CA 1
ATOM 4103 C C . ALA B 1 37 ? 25.266 1.911 -20.328 1 44.78 37 ALA B C 1
ATOM 4105 O O . ALA B 1 37 ? 24.516 1.305 -21.109 1 44.78 37 ALA B O 1
ATOM 4106 N N . ILE B 1 38 ? 26.484 2.355 -20.828 1 44.47 38 ILE B N 1
ATOM 4107 C CA . ILE B 1 38 ? 27.141 1.785 -22.016 1 44.47 38 ILE B CA 1
ATOM 4108 C C . ILE B 1 38 ? 28.094 0.674 -21.594 1 44.47 38 ILE B C 1
ATOM 4110 O O . ILE B 1 38 ? 28.969 0.888 -20.734 1 44.47 38 ILE B O 1
ATOM 4114 N N . LEU B 1 39 ? 27.609 -0.466 -21.859 1 45.28 39 LEU B N 1
ATOM 4115 C CA . LEU B 1 39 ? 28.469 -1.634 -21.688 1 45.28 39 LEU B CA 1
ATOM 4116 C C . LEU B 1 39 ? 29.344 -1.857 -22.922 1 45.28 39 LEU B C 1
ATOM 4118 O O . LEU B 1 39 ? 28.828 -1.921 -24.047 1 45.28 39 LEU B O 1
ATOM 4122 N N . ILE B 1 40 ? 30.625 -1.528 -22.781 1 40.69 40 ILE B N 1
ATOM 4123 C CA . ILE B 1 40 ? 31.562 -1.684 -23.891 1 40.69 40 ILE B CA 1
ATOM 4124 C C . ILE B 1 40 ? 32.188 -3.076 -23.859 1 40.69 40 ILE B C 1
ATOM 4126 O O . ILE B 1 40 ? 32.781 -3.461 -22.859 1 40.69 40 ILE B O 1
ATOM 4130 N N . ASN B 1 41 ? 31.5 -3.867 -24.547 1 38.88 41 ASN B N 1
ATOM 4131 C CA . ASN B 1 41 ? 32.25 -5.09 -24.797 1 38.88 41 ASN B CA 1
ATOM 4132 C C . ASN B 1 41 ? 33.219 -4.93 -25.969 1 38.88 41 ASN B C 1
ATOM 4134 O O . ASN B 1 41 ? 33.125 -3.955 -26.719 1 38.88 41 ASN B O 1
ATOM 4138 N N . GLN B 1 42 ? 34.281 -5.664 -26.031 1 40.03 42 GLN B N 1
ATOM 4139 C CA . GLN B 1 42 ? 35.281 -5.555 -27.094 1 40.03 42 GLN B CA 1
ATOM 4140 C C . GLN B 1 42 ? 34.625 -5.242 -28.438 1 40.03 42 GLN B C 1
ATOM 4142 O O . GLN B 1 42 ? 35.188 -4.512 -29.25 1 40.03 42 GLN B O 1
ATOM 4147 N N . ALA B 1 43 ? 33.562 -5.836 -28.719 1 41.09 43 ALA B N 1
ATOM 4148 C CA . ALA B 1 43 ? 33.031 -5.766 -30.094 1 41.09 43 ALA B CA 1
ATOM 4149 C C . ALA B 1 43 ? 31.891 -4.75 -30.188 1 41.09 43 ALA B C 1
ATOM 4151 O O . ALA B 1 43 ? 31.672 -4.164 -31.25 1 41.09 43 ALA B O 1
ATOM 4152 N N . SER B 1 44 ? 31.109 -4.652 -29.109 1 44.78 44 SER B N 1
ATOM 4153 C CA . SER B 1 44 ? 29.906 -3.822 -29.25 1 44.78 44 SER B CA 1
ATOM 4154 C C . SER B 1 44 ? 29.641 -3.021 -27.984 1 44.78 44 SER B C 1
ATOM 4156 O O . SER B 1 44 ? 30.109 -3.381 -26.906 1 44.78 44 SER B O 1
ATOM 4158 N N . VAL B 1 45 ? 29.344 -1.812 -28.281 1 49.06 45 VAL B N 1
ATOM 4159 C CA . VAL B 1 45 ? 28.922 -0.916 -27.203 1 49.06 45 VAL B CA 1
ATOM 4160 C C . VAL B 1 45 ? 27.438 -1.101 -26.922 1 49.06 45 VAL B C 1
ATOM 4162 O O . VAL B 1 45 ? 26.609 -0.977 -27.828 1 49.06 45 VAL B O 1
ATOM 4165 N N . ILE B 1 46 ? 27.203 -1.795 -25.781 1 52.31 46 ILE B N 1
ATOM 4166 C CA . ILE B 1 46 ? 25.812 -1.96 -25.406 1 52.31 46 ILE B CA 1
ATOM 4167 C C . ILE B 1 46 ? 25.375 -0.833 -24.469 1 52.31 46 ILE B C 1
ATOM 4169 O O . ILE B 1 46 ? 26.047 -0.576 -23.469 1 52.31 46 ILE B O 1
ATOM 4173 N N . ALA B 1 47 ? 24.516 0.001 -24.984 1 57.94 47 ALA B 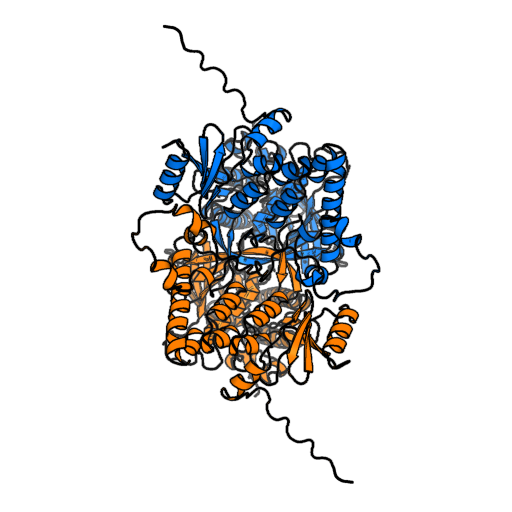N 1
ATOM 4174 C CA . ALA B 1 47 ? 23.906 1.054 -24.172 1 57.94 47 ALA B CA 1
ATOM 4175 C C . ALA B 1 47 ? 22.594 0.587 -23.547 1 57.94 47 ALA B C 1
ATOM 4177 O O . ALA B 1 47 ? 21.734 0.025 -24.25 1 57.94 47 ALA B O 1
ATOM 4178 N N . VAL B 1 48 ? 22.609 0.536 -22.25 1 57.12 48 VAL B N 1
ATOM 4179 C CA . VAL B 1 48 ? 21.406 0.096 -21.531 1 57.12 48 VAL B CA 1
ATOM 4180 C C . VAL B 1 48 ? 20.484 1.285 -21.297 1 57.12 48 VAL B C 1
ATOM 4182 O O . VAL B 1 48 ? 20.922 2.361 -20.906 1 57.12 48 VAL B O 1
ATOM 4185 N N . LYS B 1 49 ? 19.297 1.146 -21.828 1 56.84 49 LYS B N 1
ATOM 4186 C CA . LYS B 1 49 ? 18.281 2.164 -21.609 1 56.84 49 LYS B CA 1
ATOM 4187 C C . LYS B 1 49 ? 17.109 1.612 -20.812 1 56.84 49 LYS B C 1
ATOM 4189 O O . LYS B 1 49 ? 16.969 0.396 -20.656 1 56.84 49 LYS B O 1
ATOM 4194 N N . GLN B 1 50 ? 16.469 2.514 -20.062 1 53.88 50 GLN B N 1
ATOM 4195 C CA . GLN B 1 50 ? 15.227 2.104 -19.438 1 53.88 50 GLN B CA 1
ATOM 4196 C C . GLN B 1 50 ? 14.203 1.661 -20.469 1 53.88 50 GLN B C 1
ATOM 4198 O O . GLN B 1 50 ? 14.07 2.285 -21.531 1 53.88 50 GLN B O 1
ATOM 4203 N N . CYS B 1 51 ? 13.688 0.527 -20.156 1 52.22 51 CYS B N 1
ATOM 4204 C CA . CYS B 1 51 ? 12.711 0.01 -21.109 1 52.22 51 CYS B CA 1
ATOM 4205 C C . CYS B 1 51 ? 11.578 1.011 -21.328 1 52.22 51 CYS B C 1
ATOM 4207 O O . CYS B 1 51 ? 11.078 1.601 -20.359 1 52.22 51 CYS B O 1
ATOM 4209 N N . GLY B 1 52 ? 11.227 1.253 -22.562 1 48.03 52 GLY B N 1
ATOM 4210 C CA . GLY B 1 52 ? 10.148 2.15 -22.922 1 48.03 52 GLY B CA 1
ATOM 4211 C C . GLY B 1 52 ? 10.609 3.57 -23.188 1 48.03 52 GLY B C 1
ATOM 4212 O O . GLY B 1 52 ? 9.828 4.41 -23.641 1 48.03 52 GLY B O 1
ATOM 4213 N N . VAL B 1 53 ? 11.773 3.939 -22.625 1 46.44 53 VAL B N 1
ATOM 4214 C CA . VAL B 1 53 ? 12.25 5.297 -22.875 1 46.44 53 VAL B CA 1
ATOM 4215 C C . VAL B 1 53 ? 12.906 5.367 -24.266 1 46.44 53 VAL B C 1
ATOM 4217 O O . VAL B 1 53 ? 13.836 4.617 -24.547 1 46.44 53 VAL B O 1
ATOM 4220 N N . VAL B 1 54 ? 12.25 5.785 -25.266 1 42.69 54 VAL B N 1
ATOM 4221 C CA . VAL B 1 54 ? 12.68 5.832 -26.656 1 42.69 54 VAL B CA 1
ATOM 4222 C C . VAL B 1 54 ? 13.797 6.859 -26.812 1 42.69 54 VAL B C 1
ATOM 4224 O O . VAL B 1 54 ? 14.742 6.645 -27.578 1 42.69 54 VAL B O 1
ATOM 4227 N N . GLU B 1 55 ? 13.531 8.141 -26.484 1 43.53 55 GLU B N 1
ATOM 4228 C CA . GLU B 1 55 ? 14.375 9.188 -27.062 1 43.53 55 GLU B CA 1
ATOM 4229 C C . GLU B 1 55 ? 15.5 9.57 -26.094 1 43.53 55 GLU B C 1
ATOM 4231 O O . GLU B 1 55 ? 15.242 9.875 -24.922 1 43.53 55 GLU B O 1
ATOM 4236 N N . TYR B 1 56 ? 16.484 8.898 -26.094 1 44.22 56 TYR B N 1
ATOM 4237 C CA . TYR B 1 56 ? 17.609 9.484 -25.359 1 44.22 56 TYR B CA 1
ATOM 4238 C C . TYR B 1 56 ? 18.469 10.336 -26.297 1 44.22 56 TYR B C 1
ATOM 4240 O O . TYR B 1 56 ? 18.422 10.172 -27.516 1 44.22 56 TYR B O 1
ATOM 4248 N N . ASN B 1 57 ? 18.953 11.266 -25.719 1 41.16 57 ASN B N 1
ATOM 4249 C CA . ASN B 1 57 ? 19.859 12.133 -26.469 1 41.16 57 ASN B CA 1
ATOM 4250 C C . ASN B 1 57 ? 20.938 11.32 -27.172 1 41.16 57 ASN B C 1
ATOM 4252 O O . ASN B 1 57 ? 21.844 10.781 -26.531 1 41.16 57 ASN B O 1
ATOM 4256 N N . THR B 1 58 ? 20.594 10.938 -28.281 1 48.12 58 THR B N 1
ATOM 4257 C CA . THR B 1 58 ? 21.422 10.164 -29.203 1 48.12 58 THR B CA 1
ATOM 4258 C C . THR B 1 58 ? 22.781 10.82 -29.391 1 48.12 58 THR B C 1
ATOM 4260 O O . THR B 1 58 ? 23.75 10.164 -29.766 1 48.12 58 THR B O 1
ATOM 4263 N N . ALA B 1 59 ? 22.719 12.086 -29.125 1 47.59 59 ALA B N 1
ATOM 4264 C CA . ALA B 1 59 ? 23.984 12.773 -29.406 1 47.59 59 ALA B CA 1
ATOM 4265 C C . ALA B 1 59 ? 25.078 12.305 -28.453 1 47.59 59 ALA B C 1
ATOM 4267 O O . ALA B 1 59 ? 26.219 12.102 -28.875 1 47.59 59 ALA B O 1
ATOM 4268 N N . TYR B 1 60 ? 24.672 12.156 -27.266 1 45.19 60 TYR B N 1
ATOM 4269 C CA . TYR B 1 60 ? 25.672 11.711 -26.281 1 45.19 60 TYR B CA 1
ATOM 4270 C C . TYR B 1 60 ? 26.172 10.312 -26.625 1 45.19 60 TYR B C 1
ATOM 4272 O O . TYR B 1 60 ? 27.375 10.031 -26.516 1 45.19 60 TYR B O 1
ATOM 4280 N N . LEU B 1 61 ? 25.328 9.625 -27.078 1 50.09 61 LEU B N 1
ATOM 4281 C CA . LEU B 1 61 ? 25.688 8.258 -27.422 1 50.09 61 LEU B CA 1
ATOM 4282 C C . LEU B 1 61 ? 26.578 8.227 -28.672 1 50.09 61 LEU B C 1
ATOM 4284 O O . LEU B 1 61 ? 27.516 7.43 -28.75 1 50.09 61 LEU B O 1
ATOM 4288 N N . GLU B 1 62 ? 26.188 9.078 -29.516 1 55.25 62 GLU B N 1
ATOM 4289 C CA . GLU B 1 62 ? 27.016 9.188 -30.719 1 55.25 62 GLU B CA 1
ATOM 4290 C C . GLU B 1 62 ? 28.453 9.586 -30.359 1 55.25 62 GLU B C 1
ATOM 4292 O O . GLU B 1 62 ? 29.406 9.062 -30.938 1 55.25 62 GLU B O 1
ATOM 4297 N N . LYS B 1 63 ? 28.562 10.391 -29.375 1 50.88 63 LYS B N 1
ATOM 4298 C CA . LYS B 1 63 ? 29.891 10.82 -28.953 1 50.88 63 LYS B CA 1
ATOM 4299 C C . LYS B 1 63 ? 30.641 9.672 -28.297 1 50.88 63 LYS B C 1
ATOM 4301 O O . LYS B 1 63 ? 31.859 9.531 -28.484 1 50.88 63 LYS B O 1
ATOM 4306 N N . ILE B 1 64 ? 29.922 8.969 -27.609 1 50.62 64 ILE B N 1
ATOM 4307 C CA . ILE B 1 64 ? 30.547 7.816 -26.984 1 50.62 64 ILE B CA 1
ATOM 4308 C C . ILE B 1 64 ? 30.969 6.812 -28.047 1 50.62 64 ILE B C 1
ATOM 4310 O O . ILE B 1 64 ? 32.062 6.242 -27.984 1 50.62 64 ILE B O 1
ATOM 4314 N N . GLU B 1 65 ? 30.078 6.668 -28.984 1 54.81 65 GLU B N 1
ATOM 4315 C CA . GLU B 1 65 ? 30.422 5.801 -30.109 1 54.81 65 GLU B CA 1
ATOM 4316 C C . GLU B 1 65 ? 31.688 6.27 -30.812 1 54.81 65 GLU B C 1
ATOM 4318 O O . GLU B 1 65 ? 32.531 5.453 -31.172 1 54.81 65 GLU B O 1
ATOM 4323 N N . GLU B 1 66 ? 31.656 7.484 -31 1 57.5 66 GLU B N 1
ATOM 4324 C CA . GLU B 1 66 ? 32.812 8.047 -31.688 1 57.5 66 GLU B CA 1
ATOM 4325 C C . GLU B 1 66 ? 34.094 7.836 -30.891 1 57.5 66 GLU B C 1
ATOM 4327 O O . GLU B 1 66 ? 35.125 7.473 -31.438 1 57.5 66 GLU B O 1
ATOM 4332 N N . LYS B 1 67 ? 33.906 8.062 -29.641 1 51.47 67 LYS B N 1
ATOM 4333 C CA . LYS B 1 67 ? 35.062 7.938 -28.781 1 51.47 67 LYS B CA 1
ATOM 4334 C C . LYS B 1 67 ? 35.531 6.484 -28.688 1 51.47 67 LYS B C 1
ATOM 4336 O O . LYS B 1 67 ? 36.719 6.215 -28.516 1 51.47 67 LYS B O 1
ATOM 4341 N N . LEU B 1 68 ? 34.562 5.781 -28.766 1 51.28 68 LEU B N 1
ATOM 4342 C CA . LEU B 1 68 ? 34.906 4.363 -28.688 1 51.28 68 LEU B CA 1
ATOM 4343 C C . LEU B 1 68 ? 35.344 3.828 -30.047 1 51.28 68 LEU B C 1
ATOM 4345 O O . LEU B 1 68 ? 35.844 2.699 -30.141 1 51.28 68 LEU B O 1
ATOM 4349 N N . GLY B 1 69 ? 35.375 4.711 -30.969 1 51.62 69 GLY B N 1
ATOM 4350 C CA . GLY B 1 69 ? 35.781 4.359 -32.312 1 51.62 69 GLY B CA 1
ATOM 4351 C C . GLY B 1 69 ? 34.844 3.393 -33 1 51.62 69 GLY B C 1
ATOM 4352 O O . GLY B 1 69 ? 35.25 2.615 -33.875 1 51.62 69 GLY B O 1
ATOM 4353 N N . LYS B 1 70 ? 33.812 3.074 -32.438 1 48.16 70 LYS B N 1
ATOM 4354 C CA . LYS B 1 70 ? 32.844 2.168 -33.062 1 48.16 70 LYS B CA 1
ATOM 4355 C C . LYS B 1 70 ? 31.531 2.883 -33.344 1 48.16 70 LYS B C 1
ATOM 4357 O O . LYS B 1 70 ? 30.531 2.627 -32.656 1 48.16 70 LYS B O 1
ATOM 4362 N N . PRO B 1 71 ? 31.531 3.771 -34.312 1 51.22 71 PRO B N 1
ATOM 4363 C CA . PRO B 1 71 ? 30.328 4.551 -34.625 1 51.22 71 PRO B CA 1
ATOM 4364 C C . PRO B 1 71 ? 29.156 3.676 -35.094 1 51.22 71 PRO B C 1
ATOM 4366 O O . PRO B 1 71 ? 29.344 2.781 -35.938 1 51.22 71 PRO B O 1
ATOM 4369 N N . GLY B 1 72 ? 27.953 3.771 -34.594 1 53.34 72 GLY B N 1
ATOM 4370 C CA . GLY B 1 72 ? 26.75 3.086 -35.031 1 53.34 72 GLY B CA 1
ATOM 4371 C C . GLY B 1 72 ? 26.594 1.717 -34.375 1 53.34 72 GLY B C 1
ATOM 4372 O O . GLY B 1 72 ? 25.672 0.973 -34.719 1 53.34 72 GLY B O 1
ATOM 4373 N N . GLN B 1 73 ? 27.484 1.396 -33.594 1 50.75 73 GLN B N 1
ATOM 4374 C CA . GLN B 1 73 ? 27.422 0.036 -33.062 1 50.75 73 GLN B CA 1
ATOM 4375 C C . GLN B 1 73 ? 26.812 0.012 -31.672 1 50.75 73 GLN B C 1
ATOM 4377 O O . GLN B 1 73 ? 26.953 -0.969 -30.938 1 50.75 73 GLN B O 1
ATOM 4382 N N . ILE B 1 74 ? 26.219 1.043 -31.281 1 54.06 74 ILE B N 1
ATOM 4383 C CA . ILE B 1 74 ? 25.578 1.007 -29.969 1 54.06 74 ILE B CA 1
ATOM 4384 C C . ILE B 1 74 ? 24.234 0.308 -30.062 1 54.06 74 ILE B C 1
ATOM 4386 O O . ILE B 1 74 ? 23.375 0.708 -30.859 1 54.06 74 ILE B O 1
ATOM 4390 N N . THR B 1 75 ? 24.172 -0.878 -29.516 1 53.97 75 THR B N 1
ATOM 4391 C CA . THR B 1 75 ? 22.891 -1.562 -29.391 1 53.97 75 THR B CA 1
ATOM 4392 C C . THR B 1 75 ? 22.203 -1.167 -28.078 1 53.97 75 THR B C 1
ATOM 4394 O O . THR B 1 75 ? 22.781 -1.299 -27 1 53.97 75 THR B O 1
ATOM 4397 N N . TRP B 1 76 ? 21.078 -0.463 -28.25 1 54 76 TRP B N 1
ATOM 4398 C CA . TRP B 1 76 ? 20.25 -0.082 -27.109 1 54 76 TRP B CA 1
ATOM 4399 C C . TRP B 1 76 ? 19.438 -1.27 -26.594 1 54 76 TRP B C 1
ATOM 4401 O O . TRP B 1 76 ? 18.797 -1.969 -27.375 1 54 76 TRP B O 1
ATOM 4411 N N . ILE B 1 77 ? 19.906 -1.595 -25.359 1 56.81 77 ILE B N 1
ATOM 4412 C CA . ILE B 1 77 ? 19.062 -2.66 -24.828 1 56.81 77 ILE B CA 1
ATOM 4413 C C . ILE B 1 77 ? 18.297 -2.141 -23.609 1 56.81 77 ILE B C 1
ATOM 4415 O O . ILE B 1 77 ? 18.75 -1.229 -22.922 1 56.81 77 ILE B O 1
ATOM 4419 N N . CYS B 1 78 ? 17.125 -2.635 -23.453 1 63.69 78 CYS B N 1
ATOM 4420 C CA . CYS B 1 78 ? 16.328 -2.4 -22.25 1 63.69 78 CYS B CA 1
ATOM 4421 C C . CYS B 1 78 ? 16.969 -3.07 -21.031 1 63.69 78 CYS B C 1
ATOM 4423 O O . CYS B 1 78 ? 17.578 -4.137 -21.156 1 63.69 78 CYS B O 1
ATOM 4425 N N . ALA B 1 79 ? 16.891 -2.402 -19.969 1 65.81 79 ALA B N 1
ATOM 4426 C CA . ALA B 1 79 ? 17.484 -2.906 -18.734 1 65.81 79 ALA B CA 1
ATOM 4427 C C . ALA B 1 79 ? 17.031 -4.332 -18.438 1 65.81 79 ALA B C 1
ATOM 4429 O O . ALA B 1 79 ? 17.766 -5.117 -17.844 1 65.81 79 ALA B O 1
ATOM 4430 N N . ASP B 1 80 ? 15.859 -4.695 -18.938 1 70.44 80 ASP B N 1
ATOM 4431 C CA . ASP B 1 80 ? 15.344 -6.023 -18.625 1 70.44 80 ASP B CA 1
ATOM 4432 C C . ASP B 1 80 ? 15.336 -6.918 -19.859 1 70.44 80 ASP B C 1
ATOM 4434 O O . ASP B 1 80 ? 14.617 -7.922 -19.906 1 70.44 80 ASP B O 1
ATOM 4438 N N . ALA B 1 81 ? 16.094 -6.523 -20.828 1 68.56 81 ALA B N 1
ATOM 4439 C CA . ALA B 1 81 ? 16.219 -7.391 -22 1 68.56 81 ALA B CA 1
ATOM 4440 C C . ALA B 1 81 ? 16.781 -8.758 -21.609 1 68.56 81 ALA B C 1
ATOM 4442 O O . ALA B 1 81 ? 17.641 -8.852 -20.719 1 68.56 81 ALA B O 1
ATOM 4443 N N . ILE B 1 82 ? 16.25 -9.82 -22.328 1 72.94 82 ILE B N 1
ATOM 4444 C CA . ILE B 1 82 ? 16.625 -11.172 -21.906 1 72.94 82 ILE B CA 1
ATOM 4445 C C . ILE B 1 82 ? 17.328 -11.883 -23.062 1 72.94 82 ILE B C 1
ATOM 4447 O O . ILE B 1 82 ? 17.125 -11.562 -24.234 1 72.94 82 ILE B O 1
ATOM 4451 N N . ASN B 1 83 ? 18.203 -12.844 -22.734 1 66.19 83 ASN B N 1
ATOM 4452 C CA . ASN B 1 83 ? 18.859 -13.688 -23.734 1 66.19 83 ASN B CA 1
ATOM 4453 C C . ASN B 1 83 ? 18.109 -15 -23.922 1 66.19 83 ASN B C 1
ATOM 4455 O O . ASN B 1 83 ? 16.953 -15.133 -23.531 1 66.19 83 ASN B O 1
ATOM 4459 N N . SER B 1 84 ? 18.75 -15.969 -24.609 1 69.25 84 SER B N 1
ATOM 4460 C CA . SER B 1 84 ? 18.125 -17.234 -25 1 69.25 84 SER B CA 1
ATOM 4461 C C . SER B 1 84 ? 17.812 -18.094 -23.781 1 69.25 84 SER B C 1
ATOM 4463 O O . SER B 1 84 ? 17.016 -19.031 -23.859 1 69.25 84 SER B O 1
ATOM 4465 N N .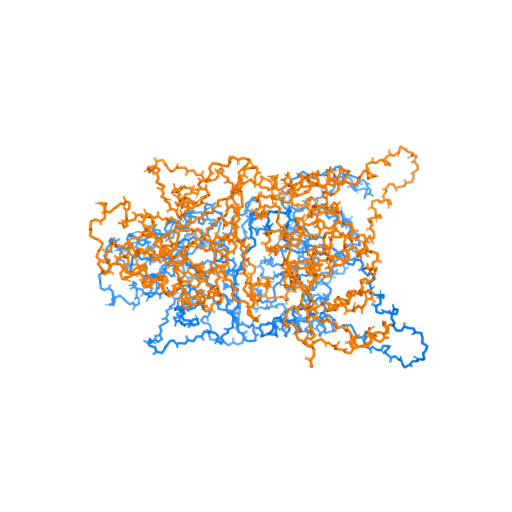 LEU B 1 85 ? 18.469 -17.766 -22.656 1 74.88 85 LEU B N 1
ATOM 4466 C CA . LEU B 1 85 ? 18.219 -18.531 -21.422 1 74.88 85 LEU B CA 1
ATOM 4467 C C . LEU B 1 85 ? 17.281 -17.766 -20.484 1 74.88 85 LEU B C 1
ATOM 4469 O O . LEU B 1 85 ? 17.062 -18.188 -19.359 1 74.88 85 LEU B O 1
ATOM 4473 N N . GLY B 1 86 ? 16.812 -16.609 -20.969 1 75.56 86 GLY B N 1
ATOM 4474 C CA . GLY B 1 86 ? 15.922 -15.789 -20.156 1 75.56 86 GLY B CA 1
ATOM 4475 C C . GLY B 1 86 ? 16.656 -14.914 -19.172 1 75.56 86 GLY B C 1
ATOM 4476 O O . GLY B 1 86 ? 16.047 -14.328 -18.281 1 75.56 86 GLY B O 1
ATOM 4477 N N . GLN B 1 87 ? 17.953 -14.875 -19.297 1 75.94 87 GLN B N 1
ATOM 4478 C CA . GLN B 1 87 ? 18.766 -14.102 -18.359 1 75.94 87 GLN B CA 1
ATOM 4479 C C . GLN B 1 87 ? 18.812 -12.633 -18.75 1 75.94 87 GLN B C 1
ATOM 4481 O O . GLN B 1 87 ? 18.906 -12.297 -19.938 1 75.94 87 GLN B O 1
ATOM 4486 N N . THR B 1 88 ? 18.688 -11.828 -17.766 1 78 88 THR B N 1
ATOM 4487 C CA . THR B 1 88 ? 18.797 -10.391 -17.984 1 78 88 THR B CA 1
ATOM 4488 C C . THR B 1 88 ? 20.25 -9.93 -17.859 1 78 88 THR B C 1
ATOM 4490 O O . THR B 1 88 ? 21.109 -10.695 -17.438 1 78 88 THR B O 1
ATOM 4493 N N . ALA B 1 89 ? 20.469 -8.68 -18.312 1 75.81 89 ALA B N 1
ATOM 4494 C CA . ALA B 1 89 ? 21.797 -8.086 -18.109 1 75.81 89 ALA B CA 1
ATOM 4495 C C . ALA B 1 89 ? 22.156 -8.047 -16.625 1 75.81 89 ALA B C 1
ATOM 4497 O O . ALA B 1 89 ? 23.312 -8.258 -16.266 1 75.81 89 ALA B O 1
ATOM 4498 N N . LEU B 1 90 ? 21.172 -7.871 -15.82 1 85.31 90 LEU B N 1
ATOM 4499 C CA . LEU B 1 90 ? 21.406 -7.844 -14.383 1 85.31 90 LEU B CA 1
ATOM 4500 C C . LEU B 1 90 ? 21.844 -9.211 -13.875 1 85.31 90 LEU B C 1
ATOM 4502 O O . LEU B 1 90 ? 22.75 -9.297 -13.039 1 85.31 90 LEU B O 1
ATOM 4506 N N . PHE B 1 91 ? 21.25 -10.219 -14.383 1 85.75 91 PHE B N 1
ATOM 4507 C CA . PHE B 1 91 ? 21.641 -11.57 -14.008 1 85.75 91 PHE B CA 1
ATOM 4508 C C . PHE B 1 91 ? 23.094 -11.828 -14.344 1 85.75 91 PHE B C 1
ATOM 4510 O O . PHE B 1 91 ? 23.859 -12.289 -13.492 1 85.75 91 PHE B O 1
ATOM 4517 N N . THR B 1 92 ? 23.5 -11.516 -15.5 1 78.75 92 THR B N 1
ATOM 4518 C CA . THR B 1 92 ? 24.844 -11.758 -15.969 1 78.75 92 THR B CA 1
ATOM 4519 C C . THR B 1 92 ? 25.859 -10.922 -15.18 1 78.75 92 THR B C 1
ATOM 4521 O O . THR B 1 92 ? 26.906 -11.414 -14.773 1 78.75 92 THR B O 1
ATOM 4524 N N . ALA B 1 93 ? 25.5 -9.688 -15 1 78.75 93 ALA B N 1
ATOM 4525 C CA . ALA B 1 93 ? 26.359 -8.812 -14.219 1 78.75 93 ALA B CA 1
ATOM 4526 C C . ALA B 1 93 ? 26.562 -9.352 -12.805 1 78.75 93 ALA B C 1
ATOM 4528 O O . ALA B 1 93 ? 27.672 -9.305 -12.266 1 78.75 93 ALA B O 1
ATOM 4529 N N . ALA B 1 94 ? 25.531 -9.859 -12.219 1 87.94 94 ALA B N 1
ATOM 4530 C CA . ALA B 1 94 ? 25.594 -10.422 -10.875 1 87.94 94 ALA B CA 1
ATOM 4531 C C . ALA B 1 94 ? 26.453 -11.688 -10.852 1 87.94 94 ALA B C 1
ATOM 4533 O O . ALA B 1 94 ? 27.266 -11.883 -9.938 1 87.94 94 ALA B O 1
ATOM 4534 N N . LEU B 1 95 ? 26.281 -12.453 -11.82 1 82.75 95 LEU B N 1
ATOM 4535 C CA . LEU B 1 95 ? 27.031 -13.703 -11.906 1 82.75 95 LEU B CA 1
ATOM 4536 C C . LEU B 1 95 ? 28.531 -13.438 -12.031 1 82.75 95 LEU B C 1
ATOM 4538 O O . LEU B 1 95 ? 29.344 -14.156 -11.445 1 82.75 95 LEU B O 1
ATOM 4542 N N . LEU B 1 96 ? 28.828 -12.398 -12.703 1 75.06 96 LEU B N 1
ATOM 4543 C CA . LEU B 1 96 ? 30.219 -12.078 -12.969 1 75.06 96 LEU B CA 1
ATOM 4544 C C . LEU B 1 96 ? 30.797 -11.18 -11.883 1 75.06 96 LEU B C 1
ATOM 4546 O O . LEU B 1 96 ? 31.984 -10.859 -11.891 1 75.06 96 LEU B O 1
ATOM 4550 N N . GLY B 1 97 ? 30 -10.75 -11.008 1 77.12 97 GLY B N 1
ATOM 4551 C CA . GLY B 1 97 ? 30.453 -9.922 -9.906 1 77.12 97 GLY B CA 1
ATOM 4552 C C . GLY B 1 97 ? 30.797 -8.508 -10.328 1 77.12 97 GLY B C 1
ATOM 4553 O O . GLY B 1 97 ? 31.734 -7.91 -9.797 1 77.12 97 GLY B O 1
ATOM 4554 N N . LEU B 1 98 ? 30.141 -7.98 -11.305 1 74.88 98 LEU B N 1
ATOM 4555 C CA . LEU B 1 98 ? 30.391 -6.633 -11.805 1 74.88 98 LEU B CA 1
ATOM 4556 C C . LEU B 1 98 ? 29.578 -5.602 -11.031 1 74.88 98 LEU B C 1
ATOM 4558 O O . LEU B 1 98 ? 28.547 -5.137 -11.508 1 74.88 98 LEU B O 1
ATOM 4562 N N . GLY B 1 99 ? 30.016 -5.176 -9.945 1 78.94 99 GLY B N 1
ATOM 4563 C CA . GLY B 1 99 ? 29.312 -4.336 -8.992 1 78.94 99 GLY B CA 1
ATOM 4564 C C . GLY B 1 99 ? 28.844 -3.02 -9.586 1 78.94 99 GLY B C 1
ATOM 4565 O O . GLY B 1 99 ? 27.703 -2.607 -9.383 1 78.94 99 GLY B O 1
ATOM 4566 N N . LYS B 1 100 ? 29.703 -2.369 -10.289 1 70.94 100 LYS B N 1
ATOM 4567 C CA . LYS B 1 100 ? 29.359 -1.073 -10.867 1 70.94 100 LYS B CA 1
ATOM 4568 C C . LYS B 1 100 ? 28.234 -1.208 -11.891 1 70.94 100 LYS B C 1
ATOM 4570 O O . LYS B 1 100 ? 27.328 -0.375 -11.938 1 70.94 100 LYS B O 1
ATOM 4575 N N . LEU B 1 101 ? 28.328 -2.219 -12.641 1 73.06 101 LEU B N 1
ATOM 4576 C CA . LEU B 1 101 ? 27.297 -2.451 -13.641 1 73.06 101 LEU B CA 1
ATOM 4577 C C . LEU B 1 101 ? 25.969 -2.797 -12.969 1 73.06 101 LEU B C 1
ATOM 4579 O O . LEU B 1 101 ? 24.906 -2.354 -13.414 1 73.06 101 LEU B O 1
ATOM 4583 N N . VAL B 1 102 ? 26.031 -3.574 -11.953 1 84.31 102 VAL B N 1
ATOM 4584 C CA . VAL B 1 102 ? 24.828 -3.93 -11.188 1 84.31 102 VAL B CA 1
ATOM 4585 C C . VAL B 1 102 ? 24.156 -2.662 -10.68 1 84.31 102 VAL B C 1
ATOM 4587 O O . VAL B 1 102 ? 22.938 -2.508 -10.805 1 84.31 102 VAL B O 1
ATOM 4590 N N . ASP B 1 103 ? 24.906 -1.735 -10.242 1 78.19 103 ASP B N 1
ATOM 4591 C CA . ASP B 1 103 ? 24.359 -0.469 -9.75 1 78.19 103 ASP B CA 1
ATOM 4592 C C . ASP B 1 103 ? 23.609 0.275 -10.852 1 78.19 103 ASP B C 1
ATOM 4594 O O . ASP B 1 103 ? 22.5 0.74 -10.641 1 78.19 103 ASP B O 1
ATOM 4598 N N . ILE B 1 104 ? 24.203 0.324 -11.891 1 69.94 104 ILE B N 1
ATOM 4599 C CA . ILE B 1 104 ? 23.641 1.076 -13 1 69.94 104 ILE B CA 1
ATOM 4600 C C . ILE B 1 104 ? 22.328 0.427 -13.453 1 69.94 104 ILE B C 1
ATOM 4602 O O . ILE B 1 104 ? 21.328 1.115 -13.656 1 69.94 104 ILE B O 1
ATOM 4606 N N . LEU B 1 105 ? 22.344 -0.839 -13.617 1 76.19 105 LEU B N 1
ATOM 4607 C CA . LEU B 1 105 ? 21.156 -1.554 -14.078 1 76.19 105 LEU B CA 1
ATOM 4608 C C . LEU B 1 105 ? 20.016 -1.408 -13.086 1 76.19 105 LEU B C 1
ATOM 4610 O O . LEU B 1 105 ? 18.859 -1.209 -13.484 1 76.19 105 LEU B O 1
ATOM 4614 N N . LEU B 1 106 ? 20.328 -1.48 -11.828 1 82.25 106 LEU B N 1
ATOM 4615 C CA . LEU B 1 106 ? 19.297 -1.304 -10.805 1 82.25 106 LEU B CA 1
ATOM 4616 C C . LEU B 1 106 ? 18.734 0.115 -10.828 1 82.25 106 LEU B C 1
ATOM 4618 O O . LEU B 1 106 ? 17.531 0.317 -10.656 1 82.25 106 LEU B O 1
ATOM 4622 N N . ASP B 1 107 ? 19.578 1.027 -11.094 1 70.62 107 ASP B N 1
ATOM 4623 C CA . ASP B 1 107 ? 19.141 2.422 -11.164 1 70.62 107 ASP B CA 1
ATOM 4624 C C . ASP B 1 107 ? 18.172 2.637 -12.328 1 70.62 107 ASP B C 1
ATOM 4626 O O . ASP B 1 107 ? 17.297 3.49 -12.258 1 70.62 107 ASP B O 1
ATOM 4630 N N . PHE B 1 108 ? 18.391 1.818 -13.234 1 69.31 108 PHE B N 1
ATOM 4631 C CA . PHE B 1 108 ? 17.547 1.974 -14.406 1 69.31 108 PHE B CA 1
ATOM 4632 C C . PHE B 1 108 ? 16.312 1.077 -14.312 1 69.31 108 PHE B C 1
ATOM 4634 O O . PHE B 1 108 ? 15.57 0.925 -15.281 1 69.31 108 PHE B O 1
ATOM 4641 N N . GLY B 1 109 ? 16.172 0.415 -13.242 1 74.62 109 GLY B N 1
ATOM 4642 C CA . GLY B 1 109 ? 14.914 -0.245 -12.969 1 74.62 109 GLY B CA 1
ATOM 4643 C C . GLY B 1 109 ? 14.945 -1.736 -13.242 1 74.62 109 GLY B C 1
ATOM 4644 O O . GLY B 1 109 ? 13.898 -2.383 -13.32 1 74.62 109 GLY B O 1
ATOM 4645 N N . ALA B 1 110 ? 16.125 -2.277 -13.445 1 80.88 110 ALA B N 1
ATOM 4646 C CA . ALA B 1 110 ? 16.188 -3.727 -13.625 1 80.88 110 ALA B CA 1
ATOM 4647 C C . ALA B 1 110 ? 15.625 -4.453 -12.406 1 80.88 110 ALA B C 1
ATOM 4649 O O . ALA B 1 110 ? 15.852 -4.035 -11.266 1 80.88 110 ALA B O 1
ATOM 4650 N N . ASP B 1 111 ? 14.969 -5.5 -12.672 1 86.62 111 ASP B N 1
ATOM 4651 C CA . ASP B 1 111 ? 14.305 -6.254 -11.617 1 86.62 111 ASP B CA 1
ATOM 4652 C C . ASP B 1 111 ? 15.234 -7.312 -11.023 1 86.62 111 ASP B C 1
ATOM 4654 O O . ASP B 1 111 ? 15.594 -8.281 -11.703 1 86.62 111 ASP B O 1
ATOM 4658 N N . PRO B 1 112 ? 15.555 -7.164 -9.805 1 93.19 112 PRO B N 1
ATOM 4659 C CA . PRO B 1 112 ? 16.438 -8.156 -9.18 1 93.19 112 PRO B CA 1
ATOM 4660 C C . PRO B 1 112 ? 15.75 -9.508 -8.992 1 93.19 112 PRO B C 1
ATOM 4662 O O . PRO B 1 112 ? 16.406 -10.5 -8.672 1 93.19 112 PRO B O 1
ATOM 4665 N N . ASN B 1 113 ? 14.445 -9.586 -9.156 1 93.56 113 ASN B N 1
ATOM 4666 C CA . ASN B 1 113 ? 13.711 -10.828 -8.961 1 93.56 113 ASN B CA 1
ATOM 4667 C C . ASN B 1 113 ? 13.227 -11.414 -10.289 1 93.56 113 ASN B C 1
ATOM 4669 O O . ASN B 1 113 ? 12.375 -12.297 -10.305 1 93.56 113 ASN B O 1
ATOM 4673 N N . HIS B 1 114 ? 13.719 -10.844 -11.383 1 90.25 114 HIS B N 1
ATOM 4674 C CA . HIS B 1 114 ? 13.375 -11.43 -12.672 1 90.25 114 HIS B CA 1
ATOM 4675 C C . HIS B 1 114 ? 13.703 -12.914 -12.711 1 90.25 114 HIS B C 1
ATOM 4677 O O . HIS B 1 114 ? 14.789 -13.328 -12.289 1 90.25 114 HIS B O 1
ATOM 4683 N N . ARG B 1 115 ? 12.773 -13.703 -13.227 1 92.19 115 ARG B N 1
ATOM 4684 C CA . ARG B 1 115 ? 12.984 -15.148 -13.32 1 92.19 115 ARG B CA 1
ATOM 4685 C C . ARG B 1 115 ? 13.484 -15.539 -14.703 1 92.19 115 ARG B C 1
ATOM 4687 O O . ARG B 1 115 ? 12.805 -15.289 -15.703 1 92.19 115 ARG B O 1
ATOM 4694 N N . CYS B 1 116 ? 14.617 -16.188 -14.719 1 86.12 116 CYS B N 1
ATOM 4695 C CA . CYS B 1 116 ? 15.078 -16.812 -15.961 1 86.12 116 CYS B CA 1
ATOM 4696 C C . CYS B 1 116 ? 14.219 -18.016 -16.312 1 86.12 116 CYS B C 1
ATOM 4698 O O . CYS B 1 116 ? 13.281 -18.359 -15.594 1 86.12 116 CYS B O 1
ATOM 4700 N N . TYR B 1 117 ? 14.539 -18.672 -17.484 1 84 117 TYR B N 1
ATOM 4701 C CA . TYR B 1 117 ? 13.703 -19.797 -17.906 1 84 117 TYR B CA 1
ATOM 4702 C C . TYR B 1 117 ? 13.797 -20.953 -16.906 1 84 117 TYR B C 1
ATOM 4704 O O . TYR B 1 117 ? 12.844 -21.719 -16.75 1 84 117 TYR B O 1
ATOM 4712 N N . ASP B 1 118 ? 14.93 -21.016 -16.203 1 87.19 118 ASP B N 1
ATOM 4713 C CA . ASP B 1 118 ? 15.07 -22.078 -15.211 1 87.19 118 ASP B CA 1
ATOM 4714 C C . ASP B 1 118 ? 14.609 -21.609 -13.836 1 87.19 118 ASP B C 1
ATOM 4716 O O . ASP B 1 118 ? 14.852 -22.281 -12.828 1 87.19 118 ASP B O 1
ATOM 4720 N N . GLY B 1 119 ? 14.094 -20.375 -13.766 1 91.69 119 GLY B N 1
ATOM 4721 C CA . GLY B 1 119 ? 13.539 -19.875 -12.523 1 91.69 119 GLY B CA 1
ATOM 4722 C C . GLY B 1 119 ? 14.547 -19.109 -11.688 1 91.69 119 GLY B C 1
ATOM 4723 O O . GLY B 1 119 ? 14.18 -18.484 -10.688 1 91.69 119 GLY B O 1
ATOM 4724 N N . SER B 1 120 ? 15.82 -19.156 -12.078 1 92.94 120 SER B N 1
ATOM 4725 C CA . SER B 1 120 ? 16.844 -18.469 -11.281 1 92.94 120 SER B CA 1
ATOM 4726 C C . SER B 1 120 ? 16.734 -16.953 -11.438 1 92.94 120 SER B C 1
ATOM 4728 O O . SER B 1 120 ? 16.234 -16.469 -12.453 1 92.94 120 SER B O 1
ATOM 4730 N N . THR B 1 121 ? 17.156 -16.281 -10.422 1 95.38 121 THR B N 1
ATOM 4731 C CA . THR B 1 121 ? 17.094 -14.82 -10.406 1 95.38 121 THR B CA 1
ATOM 4732 C C . THR B 1 121 ? 18.5 -14.227 -10.297 1 95.38 121 THR B C 1
ATOM 4734 O O . THR B 1 121 ? 19.453 -14.945 -10 1 95.38 121 THR B O 1
ATOM 4737 N N . PRO B 1 122 ? 18.625 -12.922 -10.555 1 93.75 122 PRO B N 1
ATOM 4738 C CA . PRO B 1 122 ? 19.906 -12.258 -10.32 1 93.75 122 PRO B CA 1
ATOM 4739 C C . PRO B 1 122 ? 20.422 -12.469 -8.898 1 93.75 122 PRO B C 1
ATOM 4741 O O . PRO B 1 122 ? 21.641 -12.516 -8.672 1 93.75 122 PRO B O 1
ATOM 4744 N N . VAL B 1 123 ? 19.594 -12.68 -7.938 1 97.75 123 VAL B N 1
ATOM 4745 C CA . VAL B 1 123 ? 20 -12.945 -6.559 1 97.75 123 VAL B CA 1
ATOM 4746 C C . VAL B 1 123 ? 20.672 -14.312 -6.473 1 97.75 123 VAL B C 1
ATOM 4748 O O . VAL B 1 123 ? 21.688 -14.461 -5.789 1 97.75 123 VAL B O 1
ATOM 4751 N N . HIS B 1 124 ? 20.141 -15.289 -7.148 1 96.19 124 HIS B N 1
ATOM 4752 C CA . HIS B 1 124 ? 20.812 -16.578 -7.258 1 96.19 124 HIS B CA 1
ATOM 4753 C C . HIS B 1 124 ? 22.219 -16.422 -7.801 1 96.19 124 HIS B C 1
ATOM 4755 O O . HIS B 1 124 ? 23.172 -16.969 -7.238 1 96.19 124 HIS B O 1
ATOM 4761 N N . ALA B 1 125 ? 22.281 -15.688 -8.891 1 91.62 125 ALA B N 1
ATOM 4762 C CA . ALA B 1 125 ? 23.562 -15.484 -9.57 1 91.62 125 ALA B CA 1
ATOM 4763 C C . ALA B 1 125 ? 24.578 -14.836 -8.641 1 91.62 125 ALA B C 1
ATOM 4765 O O . ALA B 1 125 ? 25.734 -15.266 -8.586 1 91.62 125 ALA B O 1
ATOM 4766 N N . ALA B 1 126 ? 24.156 -13.836 -7.969 1 95 126 ALA B N 1
ATOM 4767 C CA . ALA B 1 126 ? 25.047 -13.148 -7.035 1 95 126 ALA B CA 1
ATOM 4768 C C . ALA B 1 126 ? 25.5 -14.086 -5.914 1 95 126 ALA B C 1
ATOM 4770 O O . ALA B 1 126 ? 26.656 -14.078 -5.52 1 95 126 ALA B O 1
ATOM 4771 N N . ALA B 1 127 ? 24.594 -14.867 -5.387 1 95.06 127 ALA B N 1
ATOM 4772 C CA . ALA B 1 127 ? 24.906 -15.82 -4.328 1 95.06 127 ALA B CA 1
ATOM 4773 C C . ALA B 1 127 ? 25.953 -16.844 -4.805 1 95.06 127 ALA B C 1
ATOM 4775 O O . ALA B 1 127 ? 26.859 -17.203 -4.059 1 95.06 127 ALA B O 1
ATOM 4776 N N . PHE B 1 128 ? 25.812 -17.25 -5.949 1 91.62 128 PHE B N 1
ATOM 4777 C CA . PHE B 1 128 ? 26.719 -18.234 -6.523 1 91.62 128 PHE B CA 1
ATOM 4778 C C . PHE B 1 128 ? 28.078 -17.609 -6.805 1 91.62 128 PHE B C 1
ATOM 4780 O O . PHE B 1 128 ? 29.125 -18.25 -6.609 1 91.62 128 PHE B O 1
ATOM 4787 N N . SER B 1 129 ? 28.109 -16.391 -7.309 1 85.25 129 SER B N 1
ATOM 4788 C CA . SER B 1 129 ? 29.344 -15.703 -7.645 1 85.25 129 SER B CA 1
ATOM 4789 C C . SER B 1 129 ? 30.203 -15.484 -6.41 1 85.25 129 SER B C 1
ATOM 4791 O O . SER B 1 129 ? 31.422 -15.359 -6.512 1 85.25 129 SER B O 1
ATOM 4793 N N . GLY B 1 130 ? 29.609 -15.32 -5.328 1 88.06 130 GLY B N 1
ATOM 4794 C CA . GLY B 1 130 ? 30.328 -15.125 -4.078 1 88.06 130 GLY B CA 1
ATOM 4795 C C . GLY B 1 130 ? 30.672 -13.672 -3.816 1 88.06 130 GLY B C 1
ATOM 4796 O O . GLY B 1 130 ? 31.406 -13.367 -2.875 1 88.06 130 GLY B O 1
ATOM 4797 N N . ASN B 1 131 ? 30.25 -12.82 -4.566 1 87.75 131 ASN B N 1
ATOM 4798 C CA . ASN B 1 131 ? 30.516 -11.398 -4.371 1 87.75 131 ASN B CA 1
ATOM 4799 C C . ASN B 1 131 ? 29.516 -10.766 -3.412 1 87.75 131 ASN B C 1
ATOM 4801 O O . ASN B 1 131 ? 28.391 -10.453 -3.803 1 87.75 131 ASN B O 1
ATOM 4805 N N . GLN B 1 132 ? 29.938 -10.523 -2.25 1 92.62 132 GLN B N 1
ATOM 4806 C CA . GLN B 1 132 ? 29.047 -10.031 -1.201 1 92.62 132 GLN B CA 1
ATOM 4807 C C . GLN B 1 132 ? 28.516 -8.641 -1.532 1 92.62 132 GLN B C 1
ATOM 4809 O O . GLN B 1 132 ? 27.375 -8.32 -1.226 1 92.62 132 GLN B O 1
ATOM 4814 N N . SER B 1 133 ? 29.359 -7.859 -2.146 1 90.5 133 SER B N 1
ATOM 4815 C CA . SER B 1 133 ? 28.938 -6.508 -2.506 1 90.5 133 SER B CA 1
ATOM 4816 C C . SER B 1 133 ? 27.781 -6.531 -3.5 1 90.5 133 SER B C 1
ATOM 4818 O O . SER B 1 133 ? 26.812 -5.785 -3.35 1 90.5 133 SER B O 1
ATOM 4820 N N . VAL B 1 134 ? 27.844 -7.398 -4.398 1 91.81 134 VAL B N 1
ATOM 4821 C CA . VAL B 1 134 ? 26.812 -7.512 -5.418 1 91.81 134 VAL B CA 1
ATOM 4822 C C . VAL B 1 134 ? 25.516 -8.031 -4.789 1 91.81 134 VAL B C 1
ATOM 4824 O O . VAL B 1 134 ? 24.438 -7.512 -5.066 1 91.81 134 VAL B O 1
ATOM 4827 N N . LEU B 1 135 ? 25.656 -9.016 -3.934 1 96.06 135 LEU B N 1
ATOM 4828 C CA . LEU B 1 135 ? 24.469 -9.555 -3.297 1 96.06 135 LEU B CA 1
ATOM 4829 C C . LEU B 1 135 ? 23.766 -8.492 -2.463 1 96.06 135 LEU B C 1
ATOM 4831 O O . LEU B 1 135 ? 22.531 -8.352 -2.529 1 96.06 135 LEU B O 1
ATOM 4835 N N . THR B 1 136 ? 24.484 -7.727 -1.716 1 95.06 136 THR B N 1
ATOM 4836 C CA . THR B 1 136 ? 23.875 -6.715 -0.855 1 95.06 136 THR B CA 1
ATOM 4837 C C . THR B 1 136 ? 23.172 -5.648 -1.688 1 95.06 136 THR B C 1
ATOM 4839 O O . THR B 1 136 ? 22.109 -5.152 -1.306 1 95.06 136 THR B O 1
ATOM 4842 N N . LYS B 1 137 ? 23.734 -5.301 -2.844 1 91.75 137 LYS B N 1
ATOM 4843 C CA . LYS B 1 137 ? 23.094 -4.344 -3.742 1 91.75 137 LYS B CA 1
ATOM 4844 C C . LYS B 1 137 ? 21.75 -4.871 -4.234 1 91.75 137 LYS B C 1
ATOM 4846 O O . LYS B 1 137 ? 20.766 -4.133 -4.277 1 91.75 137 LYS B O 1
ATOM 4851 N N . LEU B 1 138 ? 21.734 -6.105 -4.566 1 95.5 138 LEU B N 1
ATOM 4852 C CA . LEU B 1 138 ? 20.5 -6.715 -5.07 1 95.5 138 LEU B CA 1
ATOM 4853 C C . LEU B 1 138 ? 19.453 -6.797 -3.973 1 95.5 138 LEU B C 1
ATOM 4855 O O . LEU B 1 138 ? 18.266 -6.52 -4.219 1 95.5 138 LEU B O 1
ATOM 4859 N N . LEU B 1 139 ? 19.891 -7.184 -2.766 1 95.88 139 LEU B N 1
ATOM 4860 C CA . LEU B 1 139 ? 18.953 -7.285 -1.654 1 95.88 139 LEU B CA 1
ATOM 4861 C C . LEU B 1 139 ? 18.375 -5.918 -1.309 1 95.88 139 LEU B C 1
ATOM 4863 O O . LEU B 1 139 ? 17.172 -5.793 -1.059 1 95.88 139 LEU B O 1
ATOM 4867 N N . GLU B 1 140 ? 19.172 -4.945 -1.358 1 90.19 140 GLU B N 1
ATOM 4868 C CA . GLU B 1 140 ? 18.719 -3.586 -1.078 1 90.19 140 GLU B CA 1
ATOM 4869 C C . GLU B 1 140 ? 17.672 -3.131 -2.094 1 90.19 140 GLU B C 1
ATOM 4871 O O . GLU B 1 140 ? 16.766 -2.365 -1.761 1 90.19 140 GLU B O 1
ATOM 4876 N N . ALA B 1 141 ? 17.875 -3.594 -3.256 1 89.44 141 ALA B N 1
ATOM 4877 C CA . ALA B 1 141 ? 16.953 -3.225 -4.328 1 89.44 141 ALA B CA 1
ATOM 4878 C C . ALA B 1 141 ? 15.688 -4.07 -4.277 1 89.44 141 ALA B C 1
ATOM 4880 O O . ALA B 1 141 ? 14.789 -3.902 -5.109 1 89.44 141 ALA B O 1
ATOM 4881 N N . GLY B 1 142 ? 15.609 -4.992 -3.357 1 92.38 142 GLY B N 1
ATOM 4882 C CA . GLY B 1 142 ? 14.391 -5.77 -3.195 1 92.38 142 GLY B CA 1
ATOM 4883 C C . GLY B 1 142 ? 14.547 -7.219 -3.613 1 92.38 142 GLY B C 1
ATOM 4884 O O . GLY B 1 142 ? 13.562 -7.953 -3.707 1 92.38 142 GLY B O 1
ATOM 4885 N N . GLY B 1 143 ? 15.758 -7.602 -3.934 1 95.69 143 GLY B N 1
ATOM 4886 C CA . GLY B 1 143 ? 15.984 -9 -4.242 1 95.69 143 GLY B CA 1
ATOM 4887 C C . GLY B 1 143 ? 15.531 -9.938 -3.133 1 95.69 143 GLY B C 1
ATOM 4888 O O . GLY B 1 143 ? 15.703 -9.633 -1.951 1 95.69 143 GLY B O 1
ATOM 4889 N N . ASP B 1 144 ? 15.039 -11.062 -3.523 1 96.44 144 ASP B N 1
ATOM 4890 C CA . ASP B 1 144 ? 14.414 -11.961 -2.559 1 96.44 144 ASP B CA 1
ATOM 4891 C C . ASP B 1 144 ? 15.219 -13.258 -2.424 1 96.44 144 ASP B C 1
ATOM 4893 O O . ASP B 1 144 ? 15.555 -13.891 -3.424 1 96.44 144 ASP B O 1
ATOM 4897 N N . LEU B 1 145 ? 15.523 -13.617 -1.182 1 97.06 145 LEU B N 1
ATOM 4898 C CA . LEU B 1 145 ? 16.312 -14.812 -0.879 1 97.06 145 LEU B CA 1
ATOM 4899 C C . LEU B 1 145 ? 15.414 -16.047 -0.829 1 97.06 145 LEU B C 1
ATOM 4901 O O . LEU B 1 145 ? 15.914 -17.172 -0.83 1 97.06 145 LEU B O 1
ATOM 4905 N N . ARG B 1 146 ? 14.133 -15.891 -0.933 1 95.44 146 ARG B N 1
ATOM 4906 C CA . ARG B 1 146 ? 13.195 -16.984 -0.686 1 95.44 146 ARG B CA 1
ATOM 4907 C C . ARG B 1 146 ? 12.82 -17.688 -1.985 1 95.44 146 ARG B C 1
ATOM 4909 O O . ARG B 1 146 ? 12.281 -18.797 -1.962 1 95.44 146 ARG B O 1
ATOM 4916 N N . VAL B 1 147 ? 13.023 -17.047 -3.088 1 94.81 147 VAL B N 1
ATOM 4917 C CA . VAL B 1 147 ? 12.531 -17.562 -4.359 1 94.81 147 VAL B CA 1
ATOM 4918 C C . VAL B 1 147 ? 13.383 -18.75 -4.801 1 94.81 147 VAL B C 1
ATOM 4920 O O . VAL B 1 147 ? 14.547 -18.875 -4.418 1 94.81 147 VAL B O 1
ATOM 4923 N N . HIS B 1 148 ? 12.82 -19.625 -5.688 1 94.06 148 HIS B N 1
ATOM 4924 C CA . HIS B 1 148 ? 13.477 -20.875 -6.066 1 94.06 148 HIS B CA 1
ATOM 4925 C C . HIS B 1 148 ? 13.633 -20.969 -7.582 1 94.06 148 HIS B C 1
ATOM 4927 O O . HIS B 1 148 ? 12.867 -20.359 -8.328 1 94.06 148 HIS B O 1
ATOM 4933 N N . ASP B 1 149 ? 14.656 -21.719 -7.973 1 91.19 149 ASP B N 1
ATOM 4934 C CA . ASP B 1 149 ? 14.742 -22.109 -9.375 1 91.19 149 ASP B CA 1
ATOM 4935 C C . ASP B 1 149 ? 13.867 -23.328 -9.656 1 91.19 149 ASP B C 1
ATOM 4937 O O . ASP B 1 149 ? 13.094 -23.75 -8.805 1 91.19 149 ASP B O 1
ATOM 4941 N N . GLU B 1 150 ? 13.945 -23.875 -10.859 1 88.62 150 GLU B N 1
ATOM 4942 C CA . GLU B 1 150 ? 13.062 -24.953 -11.281 1 88.62 150 GLU B CA 1
ATOM 4943 C C . GLU B 1 150 ? 13.344 -26.234 -10.492 1 88.62 150 GLU B C 1
ATOM 4945 O O . GLU B 1 150 ? 12.484 -27.109 -10.422 1 88.62 150 GLU B O 1
ATOM 4950 N N . ASN B 1 151 ? 14.555 -26.328 -9.906 1 88.88 151 ASN B N 1
ATOM 4951 C CA . ASN B 1 151 ? 14.922 -27.516 -9.133 1 88.88 151 ASN B CA 1
ATOM 4952 C C . ASN B 1 151 ? 14.625 -27.328 -7.648 1 88.88 151 ASN B C 1
ATOM 4954 O O . ASN B 1 151 ? 15.031 -28.141 -6.824 1 88.88 151 ASN B O 1
ATOM 4958 N N . GLY B 1 152 ? 14 -26.203 -7.34 1 90.69 152 GLY B N 1
ATOM 4959 C CA . GLY B 1 152 ? 13.625 -25.953 -5.961 1 90.69 152 GLY B CA 1
ATOM 4960 C C . GLY B 1 152 ? 14.758 -25.375 -5.125 1 90.69 152 GLY B C 1
ATOM 4961 O O . GLY B 1 152 ? 14.719 -25.438 -3.895 1 90.69 152 GLY B O 1
ATOM 4962 N N . LYS B 1 153 ? 15.805 -24.953 -5.758 1 92.62 153 LYS B N 1
ATOM 4963 C CA . LYS B 1 153 ? 16.953 -24.406 -5.043 1 92.62 153 LYS B CA 1
ATOM 4964 C C . LYS B 1 153 ? 16.859 -22.891 -4.902 1 92.62 153 LYS B C 1
ATOM 4966 O O . LYS B 1 153 ? 16.594 -22.188 -5.879 1 92.62 153 LYS B O 1
ATOM 4971 N N . ASN B 1 154 ? 17.047 -22.453 -3.689 1 94.62 154 ASN B N 1
ATOM 4972 C CA . ASN B 1 154 ? 17.031 -21.016 -3.439 1 94.62 154 ASN B CA 1
ATOM 4973 C C . ASN B 1 154 ? 18.453 -20.438 -3.455 1 94.62 154 ASN B C 1
ATOM 4975 O O . ASN B 1 154 ? 19.422 -21.156 -3.664 1 94.62 154 ASN B O 1
ATOM 4979 N N . PRO B 1 155 ? 18.609 -19.109 -3.344 1 96.06 155 PRO B N 1
ATOM 4980 C CA . PRO B 1 155 ? 19.938 -18.484 -3.398 1 96.06 155 PRO B CA 1
ATOM 4981 C C . PRO B 1 155 ? 20.891 -19.047 -2.342 1 96.06 155 PRO B C 1
ATOM 4983 O O . PRO B 1 155 ? 22.094 -19.141 -2.584 1 96.06 155 PRO B O 1
ATOM 4986 N N . GLU B 1 156 ? 20.422 -19.422 -1.224 1 95.19 156 GLU B N 1
ATOM 4987 C CA . GLU B 1 156 ? 21.281 -20.047 -0.213 1 95.19 156 GLU B CA 1
ATOM 4988 C C . GLU B 1 156 ? 21.875 -21.359 -0.723 1 95.19 156 GLU B C 1
ATOM 4990 O O . GLU B 1 156 ? 23.047 -21.641 -0.504 1 95.19 156 GLU B O 1
ATOM 4995 N N . ASN B 1 157 ? 21.031 -22.141 -1.38 1 93.12 157 ASN B N 1
ATOM 4996 C CA . ASN B 1 157 ? 21.5 -23.375 -1.992 1 93.12 157 ASN B CA 1
ATOM 4997 C C . ASN B 1 157 ? 22.578 -23.094 -3.045 1 93.12 157 ASN B C 1
ATOM 4999 O O . ASN B 1 157 ? 23.578 -23.812 -3.125 1 93.12 157 ASN B O 1
ATOM 5003 N N . TRP B 1 158 ? 22.281 -22.078 -3.885 1 93.88 158 TRP B N 1
ATOM 5004 C CA . TRP B 1 158 ? 23.266 -21.719 -4.906 1 93.88 158 TRP B CA 1
ATOM 5005 C C . TRP B 1 158 ? 24.594 -21.297 -4.27 1 93.88 158 TRP B C 1
ATOM 5007 O O . TRP B 1 158 ? 25.656 -21.656 -4.766 1 93.88 158 TRP B O 1
ATOM 5017 N N . ALA B 1 159 ? 24.531 -20.562 -3.229 1 94.12 159 ALA B N 1
ATOM 5018 C CA . ALA B 1 159 ? 25.734 -20.156 -2.51 1 94.12 159 ALA B CA 1
ATOM 5019 C C . ALA B 1 159 ? 26.5 -21.375 -2.006 1 94.12 159 ALA B C 1
ATOM 5021 O O . ALA B 1 159 ? 27.734 -21.422 -2.09 1 94.12 159 ALA B O 1
ATOM 5022 N N . ALA B 1 160 ? 25.828 -22.297 -1.487 1 92.62 160 ALA B N 1
ATOM 5023 C CA . ALA B 1 160 ? 26.438 -23.5 -0.945 1 92.62 160 ALA B CA 1
ATOM 5024 C C . ALA B 1 160 ? 27.125 -24.312 -2.043 1 92.62 160 ALA B C 1
ATOM 5026 O O . ALA B 1 160 ? 28.094 -25.031 -1.779 1 92.62 160 ALA B O 1
ATOM 5027 N N . SER B 1 161 ? 26.641 -24.203 -3.219 1 88 161 SER B N 1
ATOM 5028 C CA . SER B 1 161 ? 27.172 -24.984 -4.332 1 88 161 SER B CA 1
ATOM 5029 C C . SER B 1 161 ? 28.359 -24.266 -4.988 1 88 161 SER B C 1
ATOM 5031 O O . SER B 1 161 ? 29.016 -24.828 -5.863 1 88 161 SER B O 1
ATOM 5033 N N . ALA B 1 162 ? 28.578 -23.062 -4.605 1 85.19 162 ALA B N 1
ATOM 5034 C CA . ALA B 1 162 ? 29.688 -22.281 -5.156 1 85.19 162 ALA B CA 1
ATOM 5035 C C . ALA B 1 162 ? 31.031 -22.781 -4.613 1 85.19 162 ALA B C 1
ATOM 5037 O O . ALA B 1 162 ? 31.078 -23.766 -3.861 1 85.19 162 ALA B O 1
ATOM 5038 N N . ALA B 1 163 ? 32.156 -22.156 -5.113 1 77.12 163 ALA B N 1
ATOM 5039 C CA . ALA B 1 163 ? 33.469 -22.516 -4.625 1 77.12 163 ALA B CA 1
ATOM 5040 C C . ALA B 1 163 ? 33.594 -22.297 -3.115 1 77.12 163 ALA B C 1
ATOM 5042 O O . ALA B 1 163 ? 32.969 -21.375 -2.568 1 77.12 163 ALA B O 1
ATOM 5043 N N . LYS B 1 164 ? 34.438 -23.094 -2.477 1 73.69 164 LYS B N 1
ATOM 5044 C CA . LYS B 1 164 ? 34.469 -23.281 -1.027 1 73.69 164 LYS B CA 1
ATOM 5045 C C . LYS B 1 164 ? 34.656 -21.938 -0.306 1 73.69 164 LYS B C 1
ATOM 5047 O O . LYS B 1 164 ? 33.875 -21.594 0.592 1 73.69 164 LYS B O 1
ATOM 5052 N N . GLU B 1 165 ? 35.719 -21.188 -0.604 1 76.38 165 GLU B N 1
ATOM 5053 C CA . GLU B 1 165 ? 36.031 -19.984 0.173 1 76.38 165 GLU B CA 1
ATOM 5054 C C . GLU B 1 165 ? 34.906 -18.953 0.004 1 76.38 165 GLU B C 1
ATOM 5056 O O . GLU B 1 165 ? 34.469 -18.359 0.984 1 76.38 165 GLU B O 1
ATOM 5061 N N . SER B 1 166 ? 34.438 -18.781 -1.168 1 79.38 166 SER B N 1
ATOM 5062 C CA . SER B 1 166 ? 33.406 -17.797 -1.444 1 79.38 166 SER B CA 1
ATOM 5063 C C . SER B 1 166 ? 32.031 -18.234 -0.891 1 79.38 166 SER B C 1
ATOM 5065 O O . SER B 1 166 ? 31.25 -17.406 -0.449 1 79.38 166 SER B O 1
ATOM 5067 N N . SER B 1 167 ? 31.938 -19.484 -0.738 1 86.88 167 SER B N 1
ATOM 5068 C CA . SER B 1 167 ? 30.656 -20.047 -0.28 1 86.88 167 SER B CA 1
ATOM 5069 C C . SER B 1 167 ? 30.438 -19.766 1.202 1 86.88 167 SER B C 1
ATOM 5071 O O . SER B 1 167 ? 29.344 -19.375 1.609 1 86.88 167 SER B O 1
ATOM 5073 N N . ILE B 1 168 ? 31.469 -19.891 1.957 1 90.06 168 ILE B N 1
ATOM 5074 C CA . ILE B 1 168 ? 31.344 -19.734 3.402 1 90.06 168 ILE B CA 1
ATOM 5075 C C . ILE B 1 168 ? 30.953 -18.297 3.734 1 90.06 168 ILE B C 1
ATOM 5077 O O . ILE B 1 168 ? 30.016 -18.062 4.5 1 90.06 168 ILE B O 1
ATOM 5081 N N . GLN B 1 169 ? 31.625 -17.375 3.162 1 89.44 169 GLN B N 1
ATOM 5082 C CA . GLN B 1 169 ? 31.344 -15.977 3.436 1 89.44 169 GLN B CA 1
ATOM 5083 C C . GLN B 1 169 ? 29.938 -15.594 2.982 1 89.44 169 GLN B C 1
ATOM 5085 O O . GLN B 1 169 ? 29.234 -14.836 3.662 1 89.44 169 GLN B O 1
ATOM 5090 N N . MET B 1 170 ? 29.562 -16.125 1.872 1 93.12 170 MET B N 1
ATOM 5091 C CA . MET B 1 170 ? 28.25 -15.828 1.326 1 93.12 170 MET B CA 1
ATOM 5092 C C . MET B 1 170 ? 27.141 -16.406 2.213 1 93.12 170 MET B C 1
ATOM 5094 O O . MET B 1 170 ? 26.156 -15.727 2.494 1 93.12 170 MET B O 1
ATOM 5098 N N . LEU B 1 171 ? 27.359 -17.562 2.648 1 94.62 171 LEU B N 1
ATOM 5099 C CA . LEU B 1 171 ? 26.391 -18.219 3.506 1 94.62 171 LEU B CA 1
ATOM 5100 C C . LEU B 1 171 ? 26.25 -17.484 4.84 1 94.62 171 LEU B C 1
ATOM 5102 O O . LEU B 1 171 ? 25.156 -17.344 5.367 1 94.62 171 LEU B O 1
ATOM 5106 N N . GLU B 1 172 ? 27.344 -17.047 5.32 1 93.75 172 GLU B N 1
ATOM 5107 C CA . GLU B 1 172 ? 27.297 -16.281 6.559 1 93.75 172 GLU B CA 1
ATOM 5108 C C . GLU B 1 172 ? 26.516 -14.984 6.383 1 93.75 172 GLU B C 1
ATOM 5110 O O . GLU B 1 172 ? 25.75 -14.602 7.266 1 93.75 172 GLU B O 1
ATOM 5115 N N . LEU B 1 173 ? 26.75 -14.336 5.305 1 94.44 173 LEU B N 1
ATOM 5116 C CA . LEU B 1 173 ? 26.016 -13.109 5.027 1 94.44 173 LEU B CA 1
ATOM 5117 C C . LEU B 1 173 ? 24.516 -13.383 4.957 1 94.44 173 LEU B C 1
ATOM 5119 O O . LEU B 1 173 ? 23.719 -12.648 5.547 1 94.44 173 LEU B O 1
ATOM 5123 N N . ILE B 1 174 ? 24.109 -14.406 4.242 1 96.12 174 ILE B N 1
ATOM 5124 C CA . ILE B 1 174 ? 22.703 -14.758 4.098 1 96.12 174 ILE B CA 1
ATOM 5125 C C . ILE B 1 174 ? 22.109 -15.07 5.469 1 96.12 174 ILE B C 1
ATOM 5127 O O . ILE B 1 174 ? 20.984 -14.656 5.773 1 96.12 174 ILE B O 1
ATOM 5131 N N . GLN B 1 175 ? 22.875 -15.703 6.266 1 94.56 175 GLN B N 1
ATOM 5132 C CA . GLN B 1 175 ? 22.422 -16.047 7.609 1 94.56 175 GLN B CA 1
ATOM 5133 C C . GLN B 1 175 ? 22.25 -14.781 8.461 1 94.56 175 GLN B C 1
ATOM 5135 O O . GLN B 1 175 ? 21.297 -14.688 9.242 1 94.56 175 GLN B O 1
ATOM 5140 N N . ARG B 1 176 ? 23.109 -13.906 8.359 1 93.69 176 ARG B N 1
ATOM 5141 C CA . ARG B 1 176 ? 23 -12.656 9.109 1 93.69 176 ARG B CA 1
ATOM 5142 C C . ARG B 1 176 ? 21.781 -11.859 8.672 1 93.69 176 ARG B C 1
ATOM 5144 O O . ARG B 1 176 ? 21.094 -11.266 9.5 1 93.69 176 ARG B O 1
ATOM 5151 N N . CYS B 1 177 ? 21.547 -11.828 7.379 1 94.25 177 CYS B N 1
ATOM 5152 C CA . CYS B 1 177 ? 20.344 -11.164 6.879 1 94.25 177 CYS B CA 1
ATOM 5153 C C . CYS B 1 177 ? 19.094 -11.82 7.434 1 94.25 177 CYS B C 1
ATOM 5155 O O . CYS B 1 177 ? 18.172 -11.133 7.867 1 94.25 177 CYS B O 1
ATOM 5157 N N . THR B 1 178 ? 19.078 -13.109 7.438 1 94.88 178 THR B N 1
ATOM 5158 C CA . THR B 1 178 ? 17.953 -13.867 7.953 1 94.88 178 THR B CA 1
ATOM 5159 C C . THR B 1 178 ? 17.75 -13.594 9.438 1 94.88 178 THR B C 1
ATOM 5161 O O . THR B 1 178 ? 16.625 -13.328 9.883 1 94.88 178 THR B O 1
ATOM 5164 N N . ALA B 1 179 ? 18.812 -13.617 10.148 1 93 179 ALA B N 1
ATOM 5165 C CA . ALA B 1 179 ? 18.75 -13.383 11.586 1 93 179 ALA B CA 1
ATOM 5166 C C . ALA B 1 179 ? 18.266 -11.969 11.891 1 93 179 ALA B C 1
ATOM 5168 O O . ALA B 1 179 ? 17.484 -11.766 12.82 1 93 179 ALA B O 1
ATOM 5169 N N . HIS B 1 180 ? 18.734 -11.117 11.141 1 91.5 180 HIS B N 1
ATOM 5170 C CA . HIS B 1 180 ? 18.312 -9.734 11.352 1 91.5 180 HIS B CA 1
ATOM 5171 C C . HIS B 1 180 ? 16.812 -9.578 11.086 1 91.5 180 HIS B C 1
ATOM 5173 O O . HIS B 1 180 ? 16.109 -8.891 11.828 1 91.5 180 HIS B O 1
ATOM 5179 N N . MET B 1 181 ? 16.359 -10.148 10.008 1 92.75 181 MET B N 1
ATOM 5180 C CA . MET B 1 181 ? 14.938 -10.078 9.695 1 92.75 181 MET B CA 1
ATOM 5181 C C . MET B 1 181 ? 14.102 -10.711 10.805 1 92.75 181 MET B C 1
ATOM 5183 O O . MET B 1 181 ? 13.07 -10.172 11.195 1 92.75 181 MET B O 1
ATOM 5187 N N . GLN B 1 182 ? 14.57 -11.812 11.281 1 91.94 182 GLN B N 1
ATOM 5188 C CA . GLN B 1 182 ? 13.883 -12.477 12.391 1 91.94 182 GLN B CA 1
ATOM 5189 C C . GLN B 1 182 ? 13.812 -11.562 13.609 1 91.94 182 GLN B C 1
ATOM 5191 O O . GLN B 1 182 ? 12.75 -11.438 14.234 1 91.94 182 GLN B O 1
ATOM 5196 N N . ALA B 1 183 ? 14.875 -10.945 13.867 1 89.06 183 ALA B N 1
ATOM 5197 C CA . ALA B 1 183 ? 14.945 -10.047 15.023 1 89.06 183 ALA B CA 1
ATOM 5198 C C . ALA B 1 183 ? 14.055 -8.828 14.82 1 89.06 183 ALA B C 1
ATOM 5200 O O . ALA B 1 183 ? 13.406 -8.359 15.766 1 89.06 183 ALA B O 1
ATOM 5201 N N . THR B 1 184 ? 14.039 -8.359 13.641 1 87.38 184 THR B N 1
ATOM 5202 C CA . THR B 1 184 ? 13.242 -7.184 13.312 1 87.38 184 THR B CA 1
ATOM 5203 C C . THR B 1 184 ? 11.758 -7.477 13.477 1 87.38 184 THR B C 1
ATOM 5205 O O . THR B 1 184 ? 10.984 -6.605 13.875 1 87.38 184 THR B O 1
ATOM 5208 N N . LEU B 1 185 ? 11.344 -8.664 13.133 1 87.12 185 LEU B N 1
ATOM 5209 C CA . LEU B 1 185 ? 9.945 -9.047 13.281 1 87.12 185 LEU B CA 1
ATOM 5210 C C . LEU B 1 185 ? 9.523 -8.977 14.75 1 87.12 185 LEU B C 1
ATOM 5212 O O . LEU B 1 185 ? 8.359 -8.688 15.047 1 87.12 185 LEU B O 1
ATOM 5216 N N . LEU B 1 186 ? 10.484 -9.203 15.586 1 82 186 LEU B N 1
ATOM 5217 C CA . LEU B 1 186 ? 10.203 -9.203 17.016 1 82 186 LEU B CA 1
ATOM 5218 C C . LEU B 1 186 ? 10.359 -7.801 17.609 1 82 186 LEU B C 1
ATOM 5220 O O . LEU B 1 186 ? 9.602 -7.402 18.484 1 82 186 LEU B O 1
ATOM 5224 N N . ASN B 1 187 ? 11.391 -7.184 17.078 1 79.25 187 ASN B N 1
ATOM 5225 C CA . ASN B 1 187 ? 11.727 -5.852 17.562 1 79.25 187 ASN B CA 1
ATOM 5226 C C . ASN B 1 187 ? 12.117 -4.914 16.422 1 79.25 187 ASN B C 1
ATOM 5228 O O . ASN B 1 187 ? 13.266 -4.918 15.977 1 79.25 187 ASN B O 1
ATOM 5232 N N . HIS B 1 188 ? 11.258 -4.047 16.141 1 75.81 188 HIS B N 1
ATOM 5233 C CA . HIS B 1 188 ? 11.453 -3.199 14.977 1 75.81 188 HIS B CA 1
ATOM 5234 C C . HIS B 1 188 ? 12.508 -2.131 15.242 1 75.81 188 HIS B C 1
ATOM 5236 O O . HIS B 1 188 ? 13.008 -1.506 14.305 1 75.81 188 HIS B O 1
ATOM 5242 N N . THR B 1 189 ? 12.859 -1.891 16.453 1 69.25 189 THR B N 1
ATOM 5243 C CA . THR B 1 189 ? 13.828 -0.854 16.781 1 69.25 189 THR B CA 1
ATOM 5244 C C . THR B 1 189 ? 15.203 -1.198 16.219 1 69.25 189 THR B C 1
ATOM 5246 O O . THR B 1 189 ? 16.062 -0.326 16.109 1 69.25 189 THR B O 1
ATOM 5249 N N . LEU B 1 190 ? 15.391 -2.455 15.852 1 74.12 190 LEU B N 1
ATOM 5250 C CA . LEU B 1 190 ? 16.672 -2.893 15.297 1 74.12 190 LEU B CA 1
ATOM 5251 C C . LEU B 1 190 ? 16.922 -2.234 13.945 1 74.12 190 LEU B C 1
ATOM 5253 O O . LEU B 1 190 ? 18.062 -2.188 13.477 1 74.12 190 LEU B O 1
ATOM 5257 N N . LEU B 1 191 ? 15.883 -1.792 13.336 1 75.88 191 LEU B N 1
ATOM 5258 C CA . LEU B 1 191 ? 16 -1.151 12.031 1 75.88 191 LEU B CA 1
ATOM 5259 C C . LEU B 1 191 ? 16.734 0.183 12.148 1 75.88 191 LEU B C 1
ATOM 5261 O O . LEU B 1 191 ? 17.219 0.718 11.148 1 75.88 191 LEU B O 1
ATOM 5265 N N . TYR B 1 192 ? 16.844 0.662 13.289 1 65.75 192 TYR B N 1
ATOM 5266 C CA . TYR B 1 192 ? 17.562 1.913 13.492 1 65.75 192 TYR B CA 1
ATOM 5267 C C . TYR B 1 192 ? 19.062 1.672 13.555 1 65.75 192 TYR B C 1
ATOM 5269 O O . TYR B 1 192 ? 19.859 2.592 13.328 1 65.75 192 TYR B O 1
ATOM 5277 N N . LYS B 1 193 ? 19.438 0.405 13.773 1 65.75 193 LYS B N 1
ATOM 5278 C CA . LYS B 1 193 ? 20.844 0.049 13.867 1 65.75 193 LYS B CA 1
ATOM 5279 C C . LYS B 1 193 ? 21.359 -0.487 12.539 1 65.75 193 LYS B C 1
ATOM 5281 O O . LYS B 1 193 ? 22.484 -0.164 12.133 1 65.75 193 LYS B O 1
ATOM 5286 N N . VAL B 1 194 ? 20.609 -1.268 11.992 1 77.62 194 VAL B N 1
ATOM 5287 C CA . VAL B 1 194 ? 20.938 -1.875 10.711 1 77.62 194 VAL B CA 1
ATOM 5288 C C . VAL B 1 194 ? 19.953 -1.421 9.648 1 77.62 194 VAL B C 1
ATOM 5290 O O . VAL B 1 194 ? 18.766 -1.761 9.711 1 77.62 194 VAL B O 1
ATOM 5293 N N . ARG B 1 195 ? 20.453 -0.706 8.664 1 75.81 195 ARG B N 1
ATOM 5294 C CA . ARG B 1 195 ? 19.531 -0.097 7.707 1 75.81 195 ARG B CA 1
ATOM 5295 C C . ARG B 1 195 ? 19.609 -0.807 6.359 1 75.81 195 ARG B C 1
ATOM 5297 O O . ARG B 1 195 ? 18.688 -0.71 5.551 1 75.81 195 ARG B O 1
ATOM 5304 N N . SER B 1 196 ? 20.766 -1.412 6.188 1 83.56 196 SER B N 1
ATOM 5305 C CA . SER B 1 196 ? 20.984 -2.066 4.898 1 83.56 196 SER B CA 1
ATOM 5306 C C . SER B 1 196 ? 21.719 -3.393 5.07 1 83.56 196 SER B C 1
ATOM 5308 O O . SER B 1 196 ? 22.406 -3.598 6.066 1 83.56 196 SER B O 1
ATOM 5310 N N . PRO B 1 197 ? 21.5 -4.27 4.168 1 89.31 197 PRO B N 1
ATOM 5311 C CA . PRO B 1 197 ? 22.281 -5.508 4.211 1 89.31 197 PRO B CA 1
ATOM 5312 C C . PRO B 1 197 ? 23.797 -5.254 4.156 1 89.31 197 PRO B C 1
ATOM 5314 O O . PRO B 1 197 ? 24.578 -6.102 4.582 1 89.31 197 PRO B O 1
ATOM 5317 N N . ARG B 1 198 ? 24.203 -4.168 3.643 1 85.62 198 ARG B N 1
ATOM 5318 C CA . ARG B 1 198 ? 25.625 -3.82 3.594 1 85.62 198 ARG B CA 1
ATOM 5319 C C . ARG B 1 198 ? 26.219 -3.74 4.996 1 85.62 198 ARG B C 1
ATOM 5321 O O . ARG B 1 198 ? 27.391 -4.027 5.191 1 85.62 198 ARG B O 1
ATOM 5328 N N . ASP B 1 199 ? 25.359 -3.369 5.926 1 82.5 199 ASP B N 1
ATOM 5329 C CA . ASP B 1 199 ? 25.781 -3.242 7.316 1 82.5 199 ASP B CA 1
ATOM 5330 C C . ASP B 1 199 ? 26.031 -4.613 7.941 1 82.5 199 ASP B C 1
ATOM 5332 O O . ASP B 1 199 ? 26.656 -4.711 9.008 1 82.5 199 ASP B O 1
ATOM 5336 N N . LEU B 1 200 ? 25.656 -5.602 7.234 1 87.06 200 LEU B N 1
ATOM 5337 C CA . LEU B 1 200 ? 25.75 -6.949 7.785 1 87.06 200 LEU B CA 1
ATOM 5338 C C . LEU B 1 200 ? 26.938 -7.695 7.184 1 87.06 200 LEU B C 1
ATOM 5340 O O . LEU B 1 200 ? 27.172 -8.859 7.52 1 87.06 200 LEU B O 1
ATOM 5344 N N . VAL B 1 201 ? 27.641 -7.012 6.285 1 84.31 201 VAL B N 1
ATOM 5345 C CA . VAL B 1 201 ? 28.828 -7.633 5.703 1 84.31 201 VAL B CA 1
ATOM 5346 C C . VAL B 1 201 ? 29.969 -7.629 6.719 1 84.31 201 VAL B C 1
ATOM 5348 O O . VAL B 1 201 ? 30.156 -6.648 7.441 1 84.31 201 VAL B O 1
ATOM 5351 N N . TYR B 1 202 ? 30.547 -8.852 7.246 1 64.62 202 TYR B N 1
ATOM 5352 C CA . TYR B 1 202 ? 31.641 -8.984 8.211 1 64.62 202 TYR B CA 1
ATOM 5353 C C . TYR B 1 202 ? 32.906 -8.297 7.711 1 64.62 202 TYR B C 1
ATOM 5355 O O . TYR B 1 202 ? 33.344 -8.547 6.59 1 64.62 202 TYR B O 1
ATOM 5363 N N . ASN B 1 203 ? 33.281 -7.156 8.109 1 51.06 203 ASN B N 1
ATOM 5364 C CA . ASN B 1 203 ? 34.625 -6.68 7.852 1 51.06 203 ASN B CA 1
ATOM 5365 C C . ASN B 1 203 ? 35.594 -7.07 8.977 1 51.06 203 ASN B C 1
ATOM 5367 O O . ASN B 1 203 ? 35.406 -6.629 10.117 1 51.06 203 ASN B O 1
ATOM 5371 N N . PRO B 1 204 ? 36.5 -8.172 8.945 1 42.12 204 PRO B N 1
ATOM 5372 C CA . PRO B 1 204 ? 37.469 -8.5 10 1 42.12 204 PRO B CA 1
ATOM 5373 C C . PRO B 1 204 ? 38.156 -7.262 10.578 1 42.12 204 PRO B C 1
ATOM 5375 O O . PRO B 1 204 ? 38.5 -7.242 11.758 1 42.12 204 PRO B O 1
ATOM 5378 N N . SER B 1 205 ? 38.906 -6.426 9.727 1 37.53 205 SER B N 1
ATOM 5379 C CA . SER B 1 205 ? 39.781 -5.352 10.164 1 37.53 205 SER B CA 1
ATOM 5380 C C . SER B 1 205 ? 39.031 -4.348 11.039 1 37.53 205 SER B C 1
ATOM 5382 O O . SER B 1 205 ? 39.656 -3.439 11.602 1 37.53 205 SER B O 1
ATOM 5384 N N . ARG B 1 206 ? 37.812 -4.285 11 1 37.66 206 ARG B N 1
ATOM 5385 C CA . ARG B 1 206 ? 37.188 -3.25 11.82 1 37.66 206 ARG B CA 1
ATOM 5386 C C . ARG B 1 206 ? 37.344 -3.57 13.305 1 37.66 206 ARG B C 1
ATOM 5388 O O . ARG B 1 206 ? 37.281 -2.674 14.148 1 37.66 206 ARG B O 1
ATOM 5395 N N . PHE B 1 207 ? 37.5 -4.805 13.727 1 34.09 207 PHE B N 1
ATOM 5396 C CA . PHE B 1 207 ? 37.719 -5.086 15.141 1 34.09 207 PHE B CA 1
ATOM 5397 C C . PHE B 1 207 ? 39.188 -5.148 15.453 1 34.09 207 PHE B C 1
ATOM 5399 O O . PHE B 1 207 ? 39.594 -5.387 16.594 1 34.09 207 PHE B O 1
ATOM 5406 N N . GLY B 1 208 ? 40.125 -5.367 14.477 1 31.66 208 GLY B N 1
ATOM 5407 C CA . GLY B 1 208 ? 41.469 -5.602 14.969 1 31.66 208 GLY B CA 1
ATOM 5408 C C . GLY B 1 208 ? 42.062 -4.406 15.695 1 31.66 208 GLY B C 1
ATOM 5409 O O . GLY B 1 208 ? 42.969 -4.559 16.516 1 31.66 208 GLY B O 1
ATOM 5410 N N . GLY B 1 209 ? 42.188 -3.166 15.117 1 28.62 209 GLY B N 1
ATOM 5411 C CA . GLY B 1 209 ? 43.219 -2.232 15.586 1 28.62 209 GLY B CA 1
ATOM 5412 C C . GLY B 1 209 ? 42.844 -1.555 16.891 1 28.62 209 GLY B C 1
ATOM 5413 O O . GLY B 1 209 ? 42.812 -0.325 16.969 1 28.62 209 GLY B O 1
ATOM 5414 N N . ILE B 1 210 ? 42.062 -2.074 17.75 1 31.81 210 ILE B N 1
ATOM 5415 C CA . ILE B 1 210 ? 42.094 -1.388 19.047 1 31.81 210 ILE B CA 1
ATOM 5416 C C . ILE B 1 210 ? 43.438 -1.634 19.719 1 31.81 210 ILE B C 1
ATOM 5418 O O . ILE B 1 210 ? 43.594 -2.617 20.453 1 31.81 210 ILE B O 1
ATOM 5422 N N . THR B 1 211 ? 44.531 -1.602 18.969 1 26.38 211 THR B N 1
ATOM 5423 C CA . THR B 1 211 ? 45.719 -1.576 19.812 1 26.38 211 THR B CA 1
ATOM 5424 C C . THR B 1 211 ? 45.688 -0.377 20.766 1 26.38 211 THR B C 1
ATOM 5426 O O . THR B 1 211 ? 45.094 0.653 20.438 1 26.38 211 THR B O 1
ATOM 5429 N N . GLN B 1 212 ? 46.188 -0.556 22.062 1 26.41 212 GLN B N 1
ATOM 5430 C CA . GLN B 1 212 ? 46.344 0.201 23.297 1 26.41 212 GLN B CA 1
ATOM 5431 C C . GLN B 1 212 ? 47.156 1.478 23.062 1 26.41 212 GLN B C 1
ATOM 5433 O O . GLN B 1 212 ? 47.5 2.174 24.016 1 26.41 212 GLN B O 1
ATOM 5438 N N . GLY B 1 213 ? 47.906 1.647 21.938 1 25.44 213 GLY B N 1
ATOM 5439 C CA . GLY B 1 213 ? 48.906 2.684 22.203 1 25.44 213 GLY B CA 1
ATOM 5440 C C . GLY B 1 213 ? 48.281 4.008 22.609 1 25.44 213 GLY B C 1
ATOM 5441 O O . GLY B 1 213 ? 47.094 4.23 22.406 1 25.44 213 GLY B O 1
ATOM 5442 N N . ARG B 1 214 ? 49.188 4.949 23.203 1 27.58 214 ARG B N 1
ATOM 5443 C CA . ARG B 1 214 ? 49.094 6.18 23.984 1 27.58 214 ARG B CA 1
ATOM 5444 C C . ARG B 1 214 ? 48.188 7.195 23.312 1 27.58 214 ARG B C 1
ATOM 5446 O O . ARG B 1 214 ? 47.375 7.855 23.984 1 27.58 214 ARG B O 1
ATOM 5453 N N . ASP B 1 215 ? 48.844 7.789 22.297 1 25.52 215 ASP B N 1
ATOM 5454 C CA . ASP B 1 215 ? 48.562 9.211 22.125 1 25.52 215 ASP B CA 1
ATOM 5455 C C . ASP B 1 215 ? 47.125 9.438 21.672 1 25.52 215 ASP B C 1
ATOM 5457 O O . ASP B 1 215 ? 46.406 10.234 22.266 1 25.52 215 ASP B O 1
ATOM 5461 N N . HIS B 1 216 ? 47.031 9.672 20.266 1 25.97 216 HIS B N 1
ATOM 5462 C CA . HIS B 1 216 ? 46.25 10.727 19.641 1 25.97 216 HIS B CA 1
ATOM 5463 C C . HIS B 1 216 ? 44.75 10.359 19.625 1 25.97 216 HIS B C 1
ATOM 5465 O O . HIS B 1 216 ? 44.406 9.18 19.703 1 25.97 216 HIS B O 1
ATOM 5471 N N . SER B 1 217 ? 43.844 11.492 19.594 1 26.58 217 SER B N 1
ATOM 5472 C CA . SER B 1 217 ? 42.438 11.633 19.953 1 26.58 217 SER B CA 1
ATOM 5473 C C . SER B 1 217 ? 41.562 10.734 19.078 1 26.58 217 SER B C 1
ATOM 5475 O O . SER B 1 217 ? 41.688 10.734 17.844 1 26.58 217 SER B O 1
ATOM 5477 N N . PRO B 1 218 ? 41.219 9.57 19.656 1 28.25 218 PRO B N 1
ATOM 5478 C CA . PRO B 1 218 ? 40.375 8.547 19.031 1 28.25 218 PRO B CA 1
ATOM 5479 C C . PRO B 1 218 ? 39.219 9.141 18.234 1 28.25 218 PRO B C 1
ATOM 5481 O O . PRO B 1 218 ? 38.406 8.406 17.688 1 28.25 218 PRO B O 1
ATOM 5484 N N . LEU B 1 219 ? 39 10.492 18.484 1 27.64 219 LEU B N 1
ATOM 5485 C CA . LEU B 1 219 ? 37.906 11.172 17.812 1 27.64 219 LEU B CA 1
ATOM 5486 C C . LEU B 1 219 ? 38.094 11.18 16.312 1 27.64 219 LEU B C 1
ATOM 5488 O O . LEU B 1 219 ? 37.156 11.406 15.555 1 27.64 219 LEU B O 1
ATOM 5492 N N . GLY B 1 220 ? 39.438 11.125 15.875 1 26.81 220 GLY B N 1
ATOM 5493 C CA . GLY B 1 220 ? 39.75 11.336 14.477 1 26.81 220 GLY B CA 1
ATOM 5494 C C . GLY B 1 220 ? 39.188 10.242 13.57 1 26.81 220 GLY B C 1
ATOM 5495 O O . GLY B 1 220 ? 38.969 10.477 12.383 1 26.81 220 GLY B O 1
ATOM 5496 N N . ARG B 1 221 ? 39.406 9.031 14.086 1 28.23 221 ARG B N 1
ATOM 5497 C CA . ARG B 1 221 ? 39.156 7.938 13.148 1 28.23 221 ARG B CA 1
ATOM 5498 C C . ARG B 1 221 ? 37.688 7.742 12.898 1 28.23 221 ARG B C 1
ATOM 5500 O O . ARG B 1 221 ? 37.281 7.082 11.938 1 28.23 221 ARG B O 1
ATOM 5507 N N . PHE B 1 222 ? 36.875 7.93 13.984 1 28.34 222 PHE B N 1
ATOM 5508 C CA . PHE B 1 222 ? 35.438 7.719 13.773 1 28.34 222 PHE B CA 1
ATOM 5509 C C . PHE B 1 222 ? 34.938 8.633 12.672 1 28.34 222 PHE B C 1
ATOM 5511 O O . PHE B 1 222 ? 33.844 8.406 12.148 1 28.34 222 PHE B O 1
ATOM 5518 N N . LEU B 1 223 ? 35.625 9.828 12.484 1 28.47 223 LEU B N 1
ATOM 5519 C CA . LEU B 1 223 ? 35.219 10.773 11.445 1 28.47 223 LEU B CA 1
ATOM 5520 C C . LEU B 1 223 ? 35.562 10.242 10.062 1 28.47 223 LEU B C 1
ATOM 5522 O O . LEU B 1 223 ? 35.25 10.883 9.055 1 28.47 223 LEU B O 1
ATOM 5526 N N . LYS B 1 224 ? 36.656 9.5 10 1 28.62 224 LYS B N 1
ATOM 5527 C CA . LYS B 1 224 ? 37 9.102 8.641 1 28.62 224 LYS B CA 1
ATOM 5528 C C . LYS B 1 224 ? 36.031 8.047 8.109 1 28.62 224 LYS B C 1
ATOM 5530 O O . LYS B 1 224 ? 36.281 6.848 8.258 1 28.62 224 LYS B O 1
ATOM 5535 N N . GLY B 1 225 ? 34.781 8.117 8.469 1 28.8 225 GLY B N 1
ATOM 5536 C CA . GLY B 1 225 ? 33.844 7.336 7.691 1 28.8 225 GLY B CA 1
ATOM 5537 C C . GLY B 1 225 ? 34.281 7.137 6.25 1 28.8 225 GLY B C 1
ATOM 5538 O O . GLY B 1 225 ? 34.875 8.023 5.652 1 28.8 225 GLY B O 1
ATOM 5539 N N . SER B 1 226 ? 34.75 5.898 5.957 1 28.66 226 SER B N 1
ATOM 5540 C CA . SER B 1 226 ? 35.062 5.609 4.566 1 28.66 226 SER B CA 1
ATOM 5541 C C . SER B 1 226 ? 34.281 6.488 3.609 1 28.66 226 SER B C 1
ATOM 5543 O O . SER B 1 226 ? 33.062 6.656 3.777 1 28.66 226 SER B O 1
ATOM 5545 N N . ASN B 1 227 ? 34.812 7.516 3.068 1 28.09 227 ASN B N 1
ATOM 5546 C CA . ASN B 1 227 ? 34.531 8.336 1.896 1 28.09 227 ASN B CA 1
ATOM 5547 C C . ASN B 1 227 ? 33.906 7.512 0.77 1 28.09 227 ASN B C 1
ATOM 5549 O O . ASN B 1 227 ? 34.156 7.781 -0.408 1 28.09 227 ASN B O 1
ATOM 5553 N N . SER B 1 228 ? 33.938 6.137 0.881 1 29 228 SER B N 1
ATOM 5554 C CA . SER B 1 228 ? 33.312 5.625 -0.334 1 29 228 SER B CA 1
ATOM 5555 C C . SER B 1 228 ? 32 6.344 -0.624 1 29 228 SER B C 1
ATOM 5557 O O . SER B 1 228 ? 31.125 6.426 0.244 1 29 228 SER B O 1
ATOM 5559 N N . SER B 1 229 ? 32.031 7.398 -1.288 1 30.66 229 SER B N 1
ATOM 5560 C CA . SER B 1 229 ? 31 8.023 -2.121 1 30.66 229 SER B CA 1
ATOM 5561 C C . SER B 1 229 ? 29.938 7.008 -2.537 1 30.66 229 SER B C 1
ATOM 5563 O O . SER B 1 229 ? 29.781 6.711 -3.723 1 30.66 229 SER B O 1
ATOM 5565 N N . GLU B 1 230 ? 29.938 5.859 -1.875 1 31.55 230 GLU B N 1
ATOM 5566 C CA . GLU B 1 230 ? 28.875 5.066 -2.479 1 31.55 230 GLU B CA 1
ATOM 5567 C C . GLU B 1 230 ? 27.562 5.848 -2.514 1 31.55 230 GLU B C 1
ATOM 5569 O O . GLU B 1 230 ? 27.062 6.289 -1.476 1 31.55 230 GLU B O 1
ATOM 5574 N N . LYS B 1 231 ? 27.281 6.555 -3.541 1 32.59 231 LYS B N 1
ATOM 5575 C CA . LYS B 1 231 ? 26.062 7.121 -4.105 1 32.59 231 LYS B CA 1
ATOM 5576 C C . LYS B 1 231 ? 24.828 6.441 -3.531 1 32.59 231 LYS B C 1
ATOM 5578 O O . LYS B 1 231 ? 24.75 5.211 -3.484 1 32.59 231 LYS B O 1
ATOM 5583 N N . CYS B 1 232 ? 24.312 6.945 -2.422 1 33.97 232 CYS B N 1
ATOM 5584 C CA . CYS B 1 232 ? 22.969 6.551 -1.997 1 33.97 232 CYS B CA 1
ATOM 5585 C C . CYS B 1 232 ? 22.141 6.086 -3.186 1 33.97 232 CYS B C 1
ATOM 5587 O O . CYS B 1 232 ? 21.625 6.906 -3.949 1 33.97 232 CYS B O 1
ATOM 5589 N N . LYS B 1 233 ? 22.625 5.031 -3.879 1 35.53 233 LYS B N 1
ATOM 5590 C CA . LYS B 1 233 ? 21.953 4.355 -4.988 1 35.53 233 LYS B CA 1
ATOM 5591 C C . LYS B 1 233 ? 20.469 4.16 -4.703 1 35.53 233 LYS B C 1
ATOM 5593 O O . LYS B 1 233 ? 20.094 3.721 -3.617 1 35.53 233 LYS B O 1
ATOM 5598 N N . GLN B 1 234 ? 19.625 4.879 -5.32 1 38.84 234 GLN B N 1
ATOM 5599 C CA . GLN B 1 234 ? 18.203 5.133 -5.555 1 38.84 234 GLN B CA 1
ATOM 5600 C C . GLN B 1 234 ? 17.438 3.826 -5.75 1 38.84 234 GLN B C 1
ATOM 5602 O O . GLN B 1 234 ? 17.219 3.391 -6.883 1 38.84 234 GLN B O 1
ATOM 5607 N N . PHE B 1 235 ? 17.875 2.727 -5.152 1 35.91 235 PHE B N 1
ATOM 5608 C CA . PHE B 1 235 ? 17 1.617 -5.512 1 35.91 235 PHE B CA 1
ATOM 5609 C C . PHE B 1 235 ? 15.547 1.974 -5.254 1 35.91 235 PHE B C 1
ATOM 5611 O O . PHE B 1 235 ? 15.25 2.861 -4.449 1 35.91 235 PHE B O 1
ATOM 5618 N N . GLY B 1 236 ? 14.508 1.189 -5.684 1 50.53 236 GLY B N 1
ATOM 5619 C CA . GLY B 1 236 ? 13.086 1.208 -5.988 1 50.53 236 GLY B CA 1
ATOM 5620 C C . GLY B 1 236 ? 12.367 2.414 -5.414 1 50.53 236 GLY B C 1
ATOM 5621 O O . GLY B 1 236 ? 12.047 2.439 -4.227 1 50.53 236 GLY B O 1
ATOM 5622 N N . ARG B 1 237 ? 12.758 3.648 -6.117 1 62.41 237 ARG B N 1
ATOM 5623 C CA . ARG B 1 237 ? 12.82 5.031 -5.652 1 62.41 237 ARG B CA 1
ATOM 5624 C C . ARG B 1 237 ? 11.43 5.551 -5.297 1 62.41 237 ARG B C 1
ATOM 5626 O O . ARG B 1 237 ? 10.484 5.379 -6.062 1 62.41 237 ARG B O 1
ATOM 5633 N N . ILE B 1 238 ? 11.188 5.535 -4.141 1 80.69 238 ILE B N 1
ATOM 5634 C CA . ILE B 1 238 ? 10.078 6.352 -3.65 1 80.69 238 ILE B CA 1
ATOM 5635 C C . ILE B 1 238 ? 10.328 7.816 -3.992 1 80.69 238 ILE B C 1
ATOM 5637 O O . ILE B 1 238 ? 11.43 8.328 -3.777 1 80.69 238 ILE B O 1
ATOM 5641 N N . PHE B 1 239 ? 9.438 8.398 -4.742 1 86.56 239 PHE B N 1
ATOM 5642 C CA . PHE B 1 239 ? 9.516 9.797 -5.148 1 86.56 239 PHE B CA 1
ATOM 5643 C C . PHE B 1 239 ? 8.609 10.664 -4.277 1 86.56 239 PHE B C 1
ATOM 5645 O O . PHE B 1 239 ? 7.559 10.203 -3.824 1 86.56 239 PHE B O 1
ATOM 5652 N N . SER B 1 240 ? 9.094 11.844 -4.008 1 91.69 240 SER B N 1
ATOM 5653 C CA . SER B 1 240 ? 8.297 12.82 -3.275 1 91.69 240 SER B CA 1
ATOM 5654 C C . SER B 1 240 ? 8.648 14.242 -3.68 1 91.69 240 SER B C 1
ATOM 5656 O O . SER B 1 240 ? 9.797 14.664 -3.533 1 91.69 240 SER B O 1
ATOM 5658 N N . PHE B 1 241 ? 7.684 14.992 -4.203 1 93.31 241 PHE B N 1
ATOM 5659 C CA . PHE B 1 241 ? 7.906 16.359 -4.66 1 93.31 241 PHE B CA 1
ATOM 5660 C C . PHE B 1 241 ? 6.973 17.328 -3.947 1 93.31 241 PHE B C 1
ATOM 5662 O O . PHE B 1 241 ? 6.723 18.438 -4.438 1 93.31 241 PHE B O 1
ATOM 5669 N N . GLY B 1 242 ? 6.406 16.797 -2.91 1 95.06 242 GLY B N 1
ATOM 5670 C CA . GLY B 1 242 ? 5.539 17.656 -2.119 1 95.06 242 GLY B CA 1
ATOM 5671 C C . GLY B 1 242 ? 4.07 17.297 -2.234 1 95.06 242 GLY B C 1
ATOM 5672 O O . GLY B 1 242 ? 3.209 18 -1.72 1 95.06 242 GLY B O 1
ATOM 5673 N N . PHE B 1 243 ? 3.783 16.219 -2.869 1 94.88 243 PHE B N 1
ATOM 5674 C CA . PHE B 1 243 ? 2.396 15.82 -3.08 1 94.88 243 PHE B CA 1
ATOM 5675 C C . PHE B 1 243 ? 2.18 14.367 -2.68 1 94.88 243 PHE B C 1
ATOM 5677 O O . PHE B 1 243 ? 1.367 13.664 -3.283 1 94.88 243 PHE B O 1
ATOM 5684 N N . GLY B 1 244 ? 2.934 13.945 -1.687 1 91.56 244 GLY B N 1
ATOM 5685 C CA . GLY B 1 244 ? 2.873 12.57 -1.236 1 91.56 244 GLY B CA 1
ATOM 5686 C C . GLY B 1 244 ? 4.012 11.719 -1.766 1 91.56 244 GLY B C 1
ATOM 5687 O O . GLY B 1 244 ? 4.684 12.094 -2.727 1 91.56 244 GLY B O 1
ATOM 5688 N N . LYS B 1 245 ? 4.18 10.602 -1.095 1 90.25 245 LYS B N 1
ATOM 5689 C CA . LYS B 1 245 ? 5.195 9.648 -1.534 1 90.25 245 LYS B CA 1
ATOM 5690 C C . LYS B 1 245 ? 4.605 8.633 -2.508 1 90.25 245 LYS B C 1
ATOM 5692 O O . LYS B 1 245 ? 3.555 8.039 -2.238 1 90.25 245 LYS B O 1
ATOM 5697 N N . PHE B 1 246 ? 5.301 8.5 -3.617 1 89.81 246 PHE B N 1
ATOM 5698 C CA . PHE B 1 246 ? 4.785 7.574 -4.621 1 89.81 246 PHE B CA 1
ATOM 5699 C C . PHE B 1 246 ? 5.926 6.844 -5.32 1 89.81 246 PHE B C 1
ATOM 5701 O O . PHE B 1 246 ? 7.098 7.176 -5.125 1 89.81 246 PHE B O 1
ATOM 5708 N N . TYR B 1 247 ? 5.645 5.812 -5.992 1 85.38 247 TYR B N 1
ATOM 5709 C CA . TYR B 1 247 ? 6.617 5.043 -6.762 1 85.38 247 TYR B CA 1
ATOM 5710 C C . TYR B 1 247 ? 5.969 4.41 -7.988 1 85.38 247 TYR B C 1
ATOM 5712 O O . TYR B 1 247 ? 4.754 4.5 -8.172 1 85.38 247 TYR B O 1
ATOM 5720 N N . LEU B 1 248 ? 6.828 3.947 -8.797 1 78.62 248 LEU B N 1
ATOM 5721 C CA . LEU B 1 248 ? 6.363 3.236 -9.984 1 78.62 248 LEU B CA 1
ATOM 5722 C C . LEU B 1 248 ? 6.289 1.736 -9.727 1 78.62 248 LEU B C 1
ATOM 5724 O O . LEU B 1 248 ? 7.27 1.125 -9.297 1 78.62 248 LEU B O 1
ATOM 5728 N N . THR B 1 249 ? 5.094 1.254 -9.906 1 74.5 249 THR B N 1
ATOM 5729 C CA . THR B 1 249 ? 4.93 -0.188 -9.75 1 74.5 249 THR B CA 1
ATOM 5730 C C . THR B 1 249 ? 5.527 -0.93 -10.945 1 74.5 249 THR B C 1
ATOM 5732 O O . THR B 1 249 ? 6.023 -0.307 -11.883 1 74.5 249 THR B O 1
ATOM 5735 N N . GLY B 1 250 ? 5.645 -2.25 -10.773 1 63.91 250 GLY B N 1
ATOM 5736 C CA . GLY B 1 250 ? 6.16 -3.076 -11.859 1 63.91 250 GLY B CA 1
ATOM 5737 C C . GLY B 1 250 ? 5.461 -2.832 -13.18 1 63.91 250 GLY B C 1
ATOM 5738 O O . GLY B 1 250 ? 6.078 -2.932 -14.242 1 63.91 250 GLY B O 1
ATOM 5739 N N . SER B 1 251 ? 4.148 -2.406 -13.117 1 61.25 251 SER B N 1
ATOM 5740 C CA . SER B 1 251 ? 3.369 -2.145 -14.32 1 61.25 251 SER B CA 1
ATOM 5741 C C . SER B 1 251 ? 3.539 -0.701 -14.789 1 61.25 251 SER B C 1
ATOM 5743 O O . SER B 1 251 ? 2.787 -0.227 -15.641 1 61.25 251 SER B O 1
ATOM 5745 N N . LYS B 1 252 ? 4.512 -0.045 -14.156 1 66.62 252 LYS B N 1
ATOM 5746 C CA . LYS B 1 252 ? 4.836 1.339 -14.492 1 66.62 252 LYS B CA 1
ATOM 5747 C C . LYS B 1 252 ? 3.65 2.262 -14.219 1 66.62 252 LYS B C 1
ATOM 5749 O O . LYS B 1 252 ? 3.344 3.143 -15.023 1 66.62 252 LYS B O 1
ATOM 5754 N N . GLN B 1 253 ? 2.912 1.833 -13.328 1 76.75 253 GLN B N 1
ATOM 5755 C CA . GLN B 1 253 ? 1.833 2.697 -12.859 1 76.75 253 GLN B CA 1
ATOM 5756 C C . GLN B 1 253 ? 2.246 3.471 -11.617 1 76.75 253 GLN B C 1
ATOM 5758 O O . GLN B 1 253 ? 2.957 2.941 -10.758 1 76.75 253 GLN B O 1
ATOM 5763 N N . LEU B 1 254 ? 1.8 4.691 -11.695 1 86.81 254 LEU B N 1
ATOM 5764 C CA . LEU B 1 254 ? 2.086 5.527 -10.539 1 86.81 254 LEU B CA 1
ATOM 5765 C C . LEU B 1 254 ? 1.156 5.184 -9.375 1 86.81 254 LEU B C 1
ATOM 5767 O O . LEU B 1 254 ? -0.052 5.027 -9.57 1 86.81 254 LEU B O 1
ATOM 5771 N N . GLY B 1 255 ? 1.729 4.977 -8.242 1 91.88 255 GLY B N 1
ATOM 5772 C CA . GLY B 1 255 ? 0.931 4.703 -7.062 1 91.88 255 GLY B CA 1
ATOM 5773 C C . GLY B 1 255 ? 1.52 5.293 -5.793 1 91.88 255 GLY B C 1
ATOM 5774 O O . GLY B 1 255 ? 2.74 5.352 -5.637 1 91.88 255 GLY B O 1
ATOM 5775 N N . TYR B 1 256 ? 0.62 5.742 -4.941 1 93.81 256 TYR B N 1
ATOM 5776 C CA . TYR B 1 256 ? 1.06 6.215 -3.631 1 93.81 256 TYR B CA 1
ATOM 5777 C C . TYR B 1 256 ? 1.474 5.047 -2.742 1 93.81 256 TYR B C 1
ATOM 5779 O O . TYR B 1 256 ? 0.941 3.943 -2.867 1 93.81 256 TYR B O 1
ATOM 5787 N N . LEU B 1 257 ? 2.4 5.352 -1.908 1 90.81 257 LEU B N 1
ATOM 5788 C CA . LEU B 1 257 ? 2.889 4.348 -0.972 1 90.81 257 LEU B CA 1
ATOM 5789 C C . LEU B 1 257 ? 1.785 3.916 -0.013 1 90.81 257 LEU B C 1
ATOM 5791 O O . LEU B 1 257 ? 1.093 4.758 0.564 1 90.81 257 LEU B O 1
ATOM 5795 N N . SER B 1 258 ? 1.565 2.691 0.046 1 92.94 258 SER B N 1
ATOM 5796 C CA . SER B 1 258 ? 0.687 2.041 1.013 1 92.94 258 SER B CA 1
ATOM 5797 C C . SER B 1 258 ? 1.379 0.857 1.679 1 92.94 258 SER B C 1
ATOM 5799 O O . SER B 1 258 ? 2.576 0.639 1.48 1 92.94 258 SER B O 1
ATOM 5801 N N . SER B 1 259 ? 0.633 0.186 2.623 1 92.06 259 SER B N 1
ATOM 5802 C CA . SER B 1 259 ? 1.306 -0.868 3.375 1 92.06 259 SER B CA 1
ATOM 5803 C C . SER B 1 259 ? 0.395 -2.076 3.572 1 92.06 259 SER B C 1
ATOM 5805 O O . SER B 1 259 ? -0.826 -1.931 3.658 1 92.06 259 SER B O 1
ATOM 5807 N N . LEU B 1 260 ? 1.001 -3.191 3.492 1 96 260 LEU B N 1
ATOM 5808 C CA . LEU B 1 260 ? 0.398 -4.453 3.916 1 96 260 LEU B CA 1
ATOM 5809 C C . LEU B 1 260 ? 0.974 -4.91 5.25 1 96 260 LEU B C 1
ATOM 5811 O O . LEU B 1 260 ? 2.174 -5.176 5.355 1 96 260 LEU B O 1
ATOM 5815 N N . PRO B 1 261 ? 0.156 -5.051 6.23 1 94.94 261 PRO B N 1
ATOM 5816 C CA . PRO B 1 261 ? 0.667 -5.438 7.547 1 94.94 261 PRO B CA 1
ATOM 5817 C C . PRO B 1 261 ? 1.424 -6.762 7.523 1 94.94 261 PRO B C 1
ATOM 5819 O O . PRO B 1 261 ? 1.012 -7.699 6.836 1 94.94 261 PRO B O 1
ATOM 5822 N N . LEU B 1 262 ? 2.52 -6.758 8.156 1 94.81 262 LEU B N 1
ATOM 5823 C CA . LEU B 1 262 ? 3.311 -7.961 8.391 1 94.81 262 LEU B CA 1
ATOM 5824 C C . LEU B 1 262 ? 3.107 -8.477 9.805 1 94.81 262 LEU B C 1
ATOM 5826 O O . LEU B 1 262 ? 3.336 -7.75 10.773 1 94.81 262 LEU B O 1
ATOM 5830 N N . ILE B 1 263 ? 2.689 -9.766 9.93 1 94.31 263 ILE B N 1
ATOM 5831 C CA . ILE B 1 263 ? 2.42 -10.297 11.266 1 94.31 263 ILE B CA 1
ATOM 5832 C C . ILE B 1 263 ? 3.158 -11.617 11.445 1 94.31 263 ILE B C 1
ATOM 5834 O O . ILE B 1 263 ? 3.719 -12.164 10.492 1 94.31 263 ILE B O 1
ATOM 5838 N N . THR B 1 264 ? 3.148 -12.062 12.688 1 93.44 264 THR B N 1
ATOM 5839 C CA . THR B 1 264 ? 3.805 -13.328 13.008 1 93.44 264 THR B CA 1
ATOM 5840 C C . THR B 1 264 ? 2.773 -14.414 13.297 1 93.44 264 THR B C 1
ATOM 5842 O O . THR B 1 264 ? 1.59 -14.125 13.469 1 93.44 264 THR B O 1
ATOM 5845 N N . GLU B 1 265 ? 3.211 -15.594 13.344 1 93.38 265 GLU B N 1
ATOM 5846 C CA . GLU B 1 265 ? 2.328 -16.75 13.516 1 93.38 265 GLU B CA 1
ATOM 5847 C C . GLU B 1 265 ? 1.627 -16.703 14.867 1 93.38 265 GLU B C 1
ATOM 5849 O O . GLU B 1 265 ? 0.526 -17.234 15.023 1 93.38 265 GLU B O 1
ATOM 5854 N N . LYS B 1 266 ? 2.195 -16.047 15.812 1 92.38 266 LYS B N 1
ATOM 5855 C CA . LYS B 1 266 ? 1.629 -15.977 17.156 1 92.38 266 LYS B CA 1
ATOM 5856 C C . LYS B 1 266 ? 0.345 -15.148 17.172 1 92.38 266 LYS B C 1
ATOM 5858 O O . LYS B 1 266 ? -0.459 -15.258 18.094 1 92.38 266 LYS B O 1
ATOM 5863 N N . GLU B 1 267 ? 0.171 -14.406 16.156 1 94.19 267 GLU B N 1
ATOM 5864 C CA . GLU B 1 267 ? -0.981 -13.516 16.125 1 94.19 267 GLU B CA 1
ATOM 5865 C C . GLU B 1 267 ? -2.205 -14.211 15.539 1 94.19 267 GLU B C 1
ATOM 5867 O O . GLU B 1 267 ? -3.316 -13.68 15.594 1 94.19 267 GLU B O 1
ATOM 5872 N N . LEU B 1 268 ? -2.023 -15.375 14.984 1 96.69 268 LEU B N 1
ATOM 5873 C CA . LEU B 1 268 ? -3.113 -16.156 14.414 1 96.69 268 LEU B CA 1
ATOM 5874 C C . LEU B 1 268 ? -3.447 -17.359 15.305 1 96.69 268 LEU B C 1
ATOM 5876 O O . LEU B 1 268 ? -2.547 -18.062 15.758 1 96.69 268 LEU B O 1
ATOM 5880 N N . PHE B 1 269 ? -4.746 -17.547 15.547 1 96.69 269 PHE B N 1
ATOM 5881 C CA . PHE B 1 269 ? -5.117 -18.656 16.422 1 96.69 269 PHE B CA 1
ATOM 5882 C C . PHE B 1 269 ? -6.527 -19.156 16.094 1 96.69 269 PHE B C 1
ATOM 5884 O O . PHE B 1 269 ? -7.293 -18.469 15.422 1 96.69 269 PHE B O 1
ATOM 5891 N N . GLN B 1 270 ? -6.828 -20.328 16.531 1 96.5 270 GLN B N 1
ATOM 5892 C CA . GLN B 1 270 ? -8.156 -20.906 16.359 1 96.5 270 GLN B CA 1
ATOM 5893 C C . GLN B 1 270 ? -9.148 -20.312 17.359 1 96.5 270 GLN B C 1
ATOM 5895 O O . GLN B 1 270 ? -8.852 -20.234 18.547 1 96.5 270 GLN B O 1
ATOM 5900 N N . ALA B 1 271 ? -10.258 -19.922 16.781 1 94.38 271 ALA B N 1
ATOM 5901 C CA . ALA B 1 271 ? -11.289 -19.375 17.656 1 94.38 271 ALA B CA 1
ATOM 5902 C C . ALA B 1 271 ? -11.828 -20.453 18.594 1 94.38 271 ALA B C 1
ATOM 5904 O O . ALA B 1 271 ? -12.008 -21.594 18.203 1 94.38 271 ALA B O 1
ATOM 5905 N N . ASP B 1 272 ? -12.227 -20.062 19.766 1 92.38 272 ASP B N 1
ATOM 5906 C CA . ASP B 1 272 ? -12.734 -21 20.766 1 92.38 272 ASP B CA 1
ATOM 5907 C C . ASP B 1 272 ? -14.18 -21.391 20.469 1 92.38 272 ASP B C 1
ATOM 5909 O O . ASP B 1 272 ? -14.617 -22.484 20.812 1 92.38 272 ASP B O 1
ATOM 5913 N N . ASP B 1 273 ? -14.859 -20.547 19.828 1 92.69 273 ASP B N 1
ATOM 5914 C CA . ASP B 1 273 ? -16.297 -20.719 19.688 1 92.69 273 ASP B CA 1
ATOM 5915 C C . ASP B 1 273 ? -16.641 -21.344 18.328 1 92.69 273 ASP B C 1
ATOM 5917 O O . ASP B 1 273 ? -17.812 -21.406 17.953 1 92.69 273 ASP B O 1
ATOM 5921 N N . GLU B 1 274 ? -15.664 -21.688 17.547 1 92.06 274 GLU B N 1
ATOM 5922 C CA . GLU B 1 274 ? -15.953 -22.312 16.266 1 92.06 274 GLU B CA 1
ATOM 5923 C C . GLU 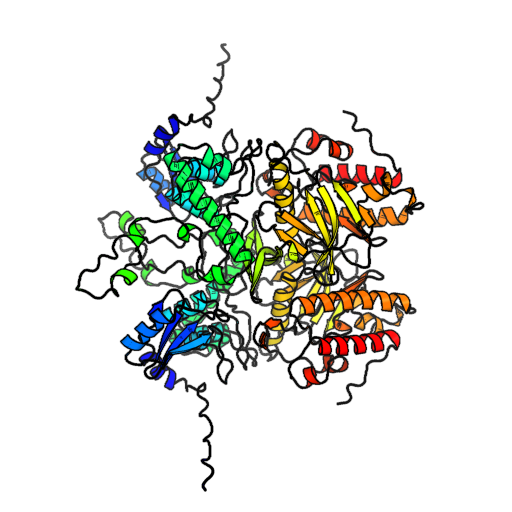B 1 274 ? -15.008 -23.484 16 1 92.06 274 GLU B C 1
ATOM 5925 O O . GLU B 1 274 ? -13.859 -23.484 16.453 1 92.06 274 GLU B O 1
ATOM 5930 N N . ARG B 1 275 ? -15.523 -24.438 15.289 1 91.38 275 ARG B N 1
ATOM 5931 C CA . ARG B 1 275 ? -14.703 -25.578 14.906 1 91.38 275 ARG B CA 1
ATOM 5932 C C . ARG B 1 275 ? -13.727 -25.203 13.797 1 91.38 275 ARG B C 1
ATOM 5934 O O . ARG B 1 275 ? -13.969 -24.266 13.031 1 91.38 275 ARG B O 1
ATOM 5941 N N . THR B 1 276 ? -12.695 -25.969 13.781 1 92.62 276 THR B N 1
ATOM 5942 C CA . THR B 1 276 ? -11.711 -25.766 12.719 1 92.62 276 THR B CA 1
ATOM 5943 C C . THR B 1 276 ? -12.336 -26.031 11.352 1 92.62 276 THR B C 1
ATOM 5945 O O . THR B 1 276 ? -13.008 -27.047 11.156 1 92.62 276 THR B O 1
ATOM 5948 N N . PHE B 1 277 ? -12.242 -25.125 10.516 1 94.69 277 PHE B N 1
ATOM 5949 C CA . PHE B 1 277 ? -12.766 -25.219 9.156 1 94.69 277 PHE B CA 1
ATOM 5950 C C . PHE B 1 277 ? -11.672 -24.953 8.133 1 94.69 277 PHE B C 1
ATOM 5952 O O . PHE B 1 277 ? -11.102 -23.859 8.102 1 94.69 277 PHE B O 1
ATOM 5959 N N . SER B 1 278 ? -11.328 -25.969 7.352 1 95.19 278 SER B N 1
ATOM 5960 C CA . SER B 1 278 ? -10.336 -25.875 6.281 1 95.19 278 SER B CA 1
ATOM 5961 C C . SER B 1 278 ? -10.891 -26.438 4.973 1 95.19 278 SER B C 1
ATOM 5963 O O . SER B 1 278 ? -11.711 -27.359 4.98 1 95.19 278 SER B O 1
ATOM 5965 N N . PHE B 1 279 ? -10.523 -25.891 3.887 1 94.62 279 PHE B N 1
ATOM 5966 C CA . PHE B 1 279 ? -10.93 -26.359 2.568 1 94.62 279 PHE B CA 1
ATOM 5967 C C . PHE B 1 279 ? -9.836 -26.109 1.54 1 94.62 279 PHE B C 1
ATOM 5969 O O . PHE B 1 279 ? -8.961 -25.266 1.754 1 94.62 279 PHE B O 1
ATOM 5976 N N . PRO B 1 280 ? -9.836 -26.812 0.442 1 93 280 PRO B N 1
ATOM 5977 C CA . PRO B 1 280 ? -8.805 -26.609 -0.579 1 93 280 PRO B CA 1
ATOM 5978 C C . PRO B 1 280 ? -8.969 -25.297 -1.336 1 93 280 PRO B C 1
ATOM 5980 O O . PRO B 1 280 ? -10.078 -24.969 -1.77 1 93 280 PRO B O 1
ATOM 5983 N N . GLY B 1 281 ? -7.895 -24.531 -1.423 1 92.94 281 GLY B N 1
ATOM 5984 C CA . GLY B 1 281 ? -7.852 -23.312 -2.225 1 92.94 281 GLY B CA 1
ATOM 5985 C C . GLY B 1 281 ? -7.156 -23.516 -3.559 1 92.94 281 GLY B C 1
ATOM 5986 O O . GLY B 1 281 ? -6.609 -22.562 -4.125 1 92.94 281 GLY B O 1
ATOM 5987 N N . GLY B 1 282 ? -7.125 -24.656 -4.066 1 92.69 282 GLY B N 1
ATOM 5988 C CA . GLY B 1 282 ? -6.402 -25.047 -5.266 1 92.69 282 GLY B CA 1
ATOM 5989 C C . GLY B 1 282 ? -5.617 -26.344 -5.094 1 92.69 282 GLY B C 1
ATOM 5990 O O . GLY B 1 282 ? -5.723 -27 -4.062 1 92.69 282 GLY B O 1
ATOM 5991 N N . PRO B 1 283 ? -4.852 -26.656 -6.141 1 92.06 283 PRO B N 1
ATOM 5992 C CA . PRO B 1 283 ? -4.141 -27.938 -6.121 1 92.06 283 PRO B CA 1
ATOM 5993 C C . PRO B 1 283 ? -3.105 -28.016 -5.004 1 92.06 283 PRO B C 1
ATOM 5995 O O . PRO B 1 283 ? -2.859 -29.094 -4.465 1 92.06 283 PRO B O 1
ATOM 5998 N N . TYR B 1 284 ? -2.561 -26.891 -4.652 1 93.31 284 TYR B N 1
ATOM 5999 C CA . TYR B 1 284 ? -1.421 -26.969 -3.744 1 93.31 284 TYR B CA 1
ATOM 6000 C C . TYR B 1 284 ? -1.692 -26.188 -2.465 1 93.31 284 TYR B C 1
ATOM 6002 O O . TYR B 1 284 ? -0.832 -26.094 -1.585 1 93.31 284 TYR B O 1
ATOM 6010 N N . MET B 1 285 ? -2.842 -25.578 -2.336 1 95.31 285 MET B N 1
ATOM 6011 C CA . MET B 1 285 ? -3.102 -24.625 -1.259 1 95.31 285 MET B CA 1
ATOM 6012 C C . MET B 1 285 ? -4.25 -25.109 -0.376 1 95.31 285 MET B C 1
ATOM 6014 O O . MET B 1 285 ? -5.18 -25.75 -0.857 1 95.31 285 MET B O 1
ATOM 6018 N N . ILE B 1 286 ? -4.164 -24.734 0.824 1 95.94 286 ILE B N 1
ATOM 6019 C CA . ILE B 1 286 ? -5.234 -24.969 1.787 1 95.94 286 ILE B CA 1
ATOM 6020 C C . ILE B 1 286 ? -5.637 -23.656 2.449 1 95.94 286 ILE B C 1
ATOM 6022 O O . ILE B 1 286 ? -4.785 -22.797 2.705 1 95.94 286 ILE B O 1
ATOM 6026 N N . MET B 1 287 ? -6.906 -23.5 2.658 1 97.56 287 MET B N 1
ATOM 6027 C CA . MET B 1 287 ? -7.465 -22.328 3.342 1 97.56 287 MET B CA 1
ATOM 6028 C C . MET B 1 287 ? -8.062 -22.719 4.688 1 97.56 287 MET B C 1
ATOM 6030 O O . MET B 1 287 ? -8.844 -23.672 4.77 1 97.56 287 MET B O 1
ATOM 6034 N N . THR B 1 288 ? -7.684 -21.984 5.719 1 97.81 288 THR B N 1
ATOM 6035 C CA . THR B 1 288 ? -8.148 -22.312 7.062 1 97.81 288 THR B CA 1
ATOM 6036 C C . THR B 1 288 ? -8.711 -21.062 7.754 1 97.81 288 THR B C 1
ATOM 6038 O O . THR B 1 288 ? -8.086 -20 7.734 1 97.81 288 THR B O 1
ATOM 6041 N N . ASN B 1 289 ? -9.883 -21.25 8.32 1 98 289 ASN B N 1
ATOM 6042 C CA . ASN B 1 289 ? -10.484 -20.172 9.094 1 98 289 ASN B CA 1
ATOM 6043 C C . ASN B 1 289 ? -9.812 -20 10.453 1 98 289 ASN B C 1
ATOM 6045 O O . ASN B 1 289 ? -9.734 -20.969 11.227 1 98 289 ASN B O 1
ATOM 6049 N N . LEU B 1 290 ? -9.328 -18.828 10.742 1 98.25 290 LEU B N 1
ATOM 6050 C CA . LEU B 1 290 ? -8.648 -18.516 11.992 1 98.25 290 LEU B CA 1
ATOM 6051 C C . LEU B 1 290 ? -9.062 -17.141 12.492 1 98.25 290 LEU B C 1
ATOM 6053 O O . LEU B 1 290 ? -10.008 -16.531 11.977 1 98.25 290 LEU B O 1
ATOM 6057 N N . MET B 1 291 ? -8.461 -16.734 13.617 1 97.31 291 MET B N 1
ATOM 6058 C CA . MET B 1 291 ? -8.633 -15.398 14.18 1 97.31 291 MET B CA 1
ATOM 6059 C C . MET B 1 291 ? -7.34 -14.602 14.109 1 97.31 291 MET B C 1
ATOM 6061 O O . MET B 1 291 ? -6.258 -15.148 14.336 1 97.31 291 MET B O 1
ATOM 6065 N N . TRP B 1 292 ? -7.406 -13.383 13.773 1 97 292 TRP B N 1
ATOM 6066 C CA . TRP B 1 292 ? -6.375 -12.359 13.93 1 97 292 TRP B CA 1
ATOM 6067 C C . TRP B 1 292 ? -6.828 -11.281 14.906 1 97 292 TRP B C 1
ATOM 6069 O O . TRP B 1 292 ? -7.555 -10.359 14.523 1 97 292 TRP B O 1
ATOM 6079 N N . GLY B 1 293 ? -6.352 -11.391 16.156 1 91.81 293 GLY B N 1
ATOM 6080 C CA . GLY B 1 293 ? -6.969 -10.578 17.188 1 91.81 293 GLY B CA 1
ATOM 6081 C C . GLY B 1 293 ? -8.445 -10.867 17.375 1 91.81 293 GLY B C 1
ATOM 6082 O O . GLY B 1 293 ? -8.828 -12 17.672 1 91.81 293 GLY B O 1
ATOM 6083 N N . VAL B 1 294 ? -9.266 -9.891 17.078 1 92.06 294 VAL B N 1
ATOM 6084 C CA . VAL B 1 294 ? -10.703 -10.062 17.25 1 92.06 294 VAL B CA 1
ATOM 6085 C C . VAL B 1 294 ? -11.367 -10.273 15.891 1 92.06 294 VAL B C 1
ATOM 6087 O O . VAL B 1 294 ? -12.586 -10.445 15.805 1 92.06 294 VAL B O 1
ATOM 6090 N N . THR B 1 295 ? -10.594 -10.266 14.891 1 95.69 295 THR B N 1
ATOM 6091 C CA . THR B 1 295 ? -11.125 -10.352 13.539 1 95.69 295 THR B CA 1
ATOM 6092 C C . THR B 1 295 ? -11.07 -11.789 13.016 1 95.69 295 THR B C 1
ATOM 6094 O O . THR B 1 295 ? -10.039 -12.453 13.125 1 95.69 295 THR B O 1
ATOM 6097 N N . ARG B 1 296 ? -12.18 -12.234 12.516 1 97.19 296 ARG B N 1
ATOM 6098 C CA . ARG B 1 296 ? -12.195 -13.539 11.859 1 97.19 296 ARG B CA 1
ATOM 6099 C C . ARG B 1 296 ? -11.594 -13.453 10.461 1 97.19 296 ARG B C 1
ATOM 6101 O O . ARG B 1 296 ? -11.945 -12.57 9.68 1 97.19 296 ARG B O 1
ATOM 6108 N N . VAL B 1 297 ? -10.664 -14.383 10.188 1 98.31 297 VAL B N 1
ATOM 6109 C CA . VAL B 1 297 ? -9.945 -14.336 8.922 1 98.31 297 VAL B CA 1
ATOM 6110 C C . VAL B 1 297 ? -9.812 -15.742 8.344 1 98.31 297 VAL B C 1
ATOM 6112 O O . VAL B 1 297 ? -10.109 -16.734 9.031 1 98.31 297 VAL B O 1
ATOM 6115 N N . THR B 1 298 ? -9.523 -15.859 7.086 1 98.75 298 THR B N 1
ATOM 6116 C CA . THR B 1 298 ? -9.156 -17.109 6.426 1 98.75 298 THR B CA 1
ATOM 6117 C C . THR B 1 298 ? -7.719 -17.047 5.926 1 98.75 298 THR B C 1
ATOM 6119 O O . THR B 1 298 ? -7.332 -16.109 5.227 1 98.75 298 THR B O 1
ATOM 6122 N N . VAL B 1 299 ? -6.938 -18.078 6.289 1 98.56 299 VAL B N 1
ATOM 6123 C CA . VAL B 1 299 ? -5.504 -18.062 6.016 1 98.56 299 VAL B CA 1
ATOM 6124 C C . VAL B 1 299 ? -5.176 -19.078 4.922 1 98.56 299 VAL B C 1
ATOM 6126 O O . VAL B 1 299 ? -5.594 -20.234 4.996 1 98.56 299 VAL B O 1
ATOM 6129 N N . LYS B 1 300 ? -4.484 -18.609 3.898 1 98.19 300 LYS B N 1
ATOM 6130 C CA . LYS B 1 300 ? -4.035 -19.469 2.797 1 98.19 300 LYS B CA 1
ATOM 6131 C C . LYS B 1 300 ? -2.584 -19.891 2.988 1 98.19 300 LYS B C 1
ATOM 6133 O O . LYS B 1 300 ? -1.716 -19.062 3.256 1 98.19 300 LYS B O 1
ATOM 6138 N N . GLU B 1 301 ? -2.291 -21.141 2.865 1 96 301 GLU B N 1
ATOM 6139 C CA . GLU B 1 301 ? -0.93 -21.656 2.994 1 96 301 GLU B CA 1
ATOM 6140 C C . GLU B 1 301 ? -0.711 -22.875 2.098 1 96 301 GLU B C 1
ATOM 6142 O O . GLU B 1 301 ? -1.669 -23.438 1.568 1 96 301 GLU B O 1
ATOM 6147 N N . LEU B 1 302 ? 0.53 -23.156 1.864 1 93.38 302 LEU B N 1
ATOM 6148 C CA . LEU B 1 302 ? 0.898 -24.328 1.086 1 93.38 302 LEU B CA 1
ATOM 6149 C C . LEU B 1 302 ? 0.566 -25.609 1.848 1 93.38 302 LEU B C 1
ATOM 6151 O O . LEU B 1 302 ? 0.803 -25.703 3.055 1 93.38 302 LEU B O 1
ATOM 6155 N N . ASN B 1 303 ? -0.135 -26.547 1.161 1 86.25 303 ASN B N 1
ATOM 6156 C CA . ASN B 1 303 ? -0.535 -27.812 1.766 1 86.25 303 ASN B CA 1
ATOM 6157 C C . ASN B 1 303 ? 0.584 -28.844 1.693 1 86.25 303 ASN B C 1
ATOM 6159 O O . ASN B 1 303 ? 0.329 -30.047 1.761 1 86.25 303 ASN B O 1
ATOM 6163 N N . LEU B 1 304 ? 1.74 -28.594 1.377 1 72.62 304 LEU B N 1
ATOM 6164 C CA . LEU B 1 304 ? 2.777 -29.609 1.268 1 72.62 304 LEU B CA 1
ATOM 6165 C C . LEU B 1 304 ? 3.582 -29.703 2.559 1 72.62 304 LEU B C 1
ATOM 6167 O O . LEU B 1 304 ? 3.848 -28.688 3.209 1 72.62 304 LEU B O 1
ATOM 6171 N N . LYS B 1 305 ? 3.566 -30.844 3.273 1 57.81 305 LYS B N 1
ATOM 6172 C CA . LYS B 1 305 ? 4.504 -31.031 4.375 1 57.81 305 LYS B CA 1
ATOM 6173 C C . LYS B 1 305 ? 5.938 -30.75 3.93 1 57.81 305 LYS B C 1
ATOM 6175 O O . LYS B 1 305 ? 6.414 -31.359 2.963 1 57.81 305 LYS B O 1
ATOM 6180 N N . PRO B 1 306 ? 6.484 -29.578 4.266 1 51.16 306 PRO B N 1
ATOM 6181 C CA . PRO B 1 306 ? 7.824 -29.156 3.844 1 51.16 306 PRO B CA 1
ATOM 6182 C C . PRO B 1 306 ? 8.867 -30.266 4.02 1 51.16 306 PRO B C 1
ATOM 6184 O O . PRO B 1 306 ? 9.07 -30.75 5.133 1 51.16 306 PRO B O 1
ATOM 6187 N N . HIS B 1 307 ? 8.906 -31.344 3.441 1 48.81 307 HIS B N 1
ATOM 6188 C CA . HIS B 1 307 ? 10.172 -32.031 3.629 1 48.81 307 HIS B CA 1
ATOM 6189 C C . HIS B 1 307 ? 11.297 -31.375 2.842 1 48.81 307 HIS B C 1
ATOM 6191 O O . HIS B 1 307 ? 11.078 -30.875 1.737 1 48.81 307 HIS B O 1
ATOM 6197 N N . ARG B 1 308 ? 12.375 -30.859 3.557 1 48.84 308 ARG B N 1
ATOM 6198 C CA . ARG B 1 308 ? 13.578 -30.172 3.107 1 48.84 308 ARG B CA 1
ATOM 6199 C C . ARG B 1 308 ? 14 -30.641 1.721 1 48.84 308 ARG B C 1
ATOM 6201 O O . ARG B 1 308 ? 14.594 -29.875 0.956 1 48.84 308 ARG B O 1
ATOM 6208 N N . ASN B 1 309 ? 13.992 -31.891 1.541 1 48.09 309 ASN B N 1
ATOM 6209 C CA . ASN B 1 309 ? 14.656 -32.469 0.376 1 48.09 309 ASN B CA 1
ATOM 6210 C C . ASN B 1 309 ? 13.742 -32.469 -0.844 1 48.09 309 ASN B C 1
ATOM 6212 O O . ASN B 1 309 ? 13.992 -33.188 -1.806 1 48.09 309 ASN B O 1
ATOM 6216 N N . CYS B 1 310 ? 12.492 -31.734 -0.879 1 55.28 310 CYS B N 1
ATOM 6217 C CA . CYS B 1 310 ? 11.539 -32.062 -1.935 1 55.28 310 CYS B CA 1
ATOM 6218 C C . CYS B 1 310 ? 11.5 -30.953 -2.984 1 55.28 310 CYS B C 1
ATOM 6220 O O . CYS B 1 310 ? 11.664 -29.781 -2.658 1 55.28 310 CYS B O 1
ATOM 6222 N N . SER B 1 311 ? 11.711 -31.297 -4.355 1 62.28 311 SER B N 1
ATOM 6223 C CA . SER B 1 311 ? 11.547 -30.578 -5.613 1 62.28 311 SER B CA 1
ATOM 6224 C C . SER B 1 311 ? 10.312 -29.688 -5.578 1 62.28 311 SER B C 1
ATOM 6226 O O . SER B 1 311 ? 10.148 -28.828 -6.438 1 62.28 311 SER B O 1
ATOM 6228 N N . LYS B 1 312 ? 9.617 -29.656 -4.453 1 77.5 312 LYS B N 1
ATOM 6229 C CA . LYS B 1 312 ? 8.367 -28.906 -4.492 1 77.5 312 LYS B CA 1
ATOM 6230 C C . LYS B 1 312 ? 8.477 -27.625 -3.672 1 77.5 312 LYS B C 1
ATOM 6232 O O . LYS B 1 312 ? 7.469 -26.953 -3.422 1 77.5 312 LYS B O 1
ATOM 6237 N N . GLN B 1 313 ? 9.742 -27.25 -3.375 1 82.56 313 GLN B N 1
ATOM 6238 C CA . GLN B 1 313 ? 9.938 -26.031 -2.604 1 82.56 313 GLN B CA 1
ATOM 6239 C C . GLN B 1 313 ? 9.602 -24.797 -3.436 1 82.56 313 GLN B C 1
ATOM 6241 O O . GLN B 1 313 ? 9.227 -23.766 -2.889 1 82.56 313 GLN B O 1
ATOM 6246 N N . HIS B 1 314 ? 9.641 -24.984 -4.73 1 89.06 314 HIS B N 1
ATOM 6247 C CA . HIS B 1 314 ? 9.383 -23.859 -5.617 1 89.06 314 HIS B CA 1
ATOM 6248 C C . HIS B 1 314 ? 7.906 -23.469 -5.605 1 89.06 314 HIS B C 1
ATOM 6250 O O . HIS B 1 314 ? 7.539 -22.391 -6.074 1 89.06 314 HIS B O 1
ATOM 6256 N N . LEU B 1 315 ? 7.066 -24.375 -5.062 1 91.5 315 LEU B N 1
ATOM 6257 C CA . LEU B 1 315 ? 5.641 -24.078 -5.004 1 91.5 315 LEU B CA 1
ATOM 6258 C C . LEU B 1 315 ? 5.363 -22.922 -4.043 1 91.5 315 LEU B C 1
ATOM 6260 O O . LEU B 1 315 ? 4.324 -22.266 -4.133 1 91.5 315 LEU B O 1
ATOM 6264 N N . ALA B 1 316 ? 6.254 -22.656 -3.1 1 92.5 316 ALA B N 1
ATOM 6265 C CA . ALA B 1 316 ? 6.121 -21.531 -2.178 1 92.5 316 ALA B CA 1
ATOM 6266 C C . ALA B 1 316 ? 6.125 -20.203 -2.928 1 92.5 316 ALA B C 1
ATOM 6268 O O . ALA B 1 316 ? 5.551 -19.219 -2.459 1 92.5 316 ALA B O 1
ATOM 6269 N N . ASP B 1 317 ? 6.773 -20.203 -4.125 1 94.62 317 ASP B N 1
ATOM 6270 C CA . ASP B 1 317 ? 6.867 -18.984 -4.934 1 94.62 317 ASP B CA 1
ATOM 6271 C C . ASP B 1 317 ? 5.484 -18.531 -5.395 1 94.62 317 ASP B C 1
ATOM 6273 O O . ASP B 1 317 ? 5.281 -17.344 -5.684 1 94.62 317 ASP B O 1
ATOM 6277 N N . LEU B 1 318 ? 4.539 -19.453 -5.449 1 95.06 318 LEU B N 1
ATOM 6278 C CA . LEU B 1 318 ? 3.18 -19.109 -5.852 1 95.06 318 LEU B CA 1
ATOM 6279 C C . LEU B 1 318 ? 2.52 -18.188 -4.836 1 95.06 318 LEU B C 1
ATOM 6281 O O . LEU B 1 318 ? 1.818 -17.25 -5.207 1 95.06 318 LEU B O 1
ATOM 6285 N N . LEU B 1 319 ? 2.758 -18.453 -3.598 1 95.5 319 LEU B N 1
ATOM 6286 C CA . LEU B 1 319 ? 2.203 -17.594 -2.553 1 95.5 319 LEU B CA 1
ATOM 6287 C C . LEU B 1 319 ? 2.816 -16.203 -2.604 1 95.5 319 LEU B C 1
ATOM 6289 O O . LEU B 1 319 ? 2.121 -15.211 -2.395 1 95.5 319 LEU B O 1
ATOM 6293 N N . LEU B 1 320 ? 4.07 -16.172 -2.893 1 94.69 320 LEU B N 1
ATOM 6294 C CA . LEU B 1 320 ? 4.75 -14.883 -2.996 1 94.69 320 LEU B CA 1
ATOM 6295 C C . LEU B 1 320 ? 4.199 -14.07 -4.164 1 94.69 320 LEU B C 1
ATOM 6297 O O . LEU B 1 320 ? 4.008 -12.859 -4.047 1 94.69 320 LEU B O 1
ATOM 6301 N N . ALA B 1 321 ? 3.979 -14.742 -5.207 1 94.88 321 ALA B N 1
ATOM 6302 C CA . ALA B 1 321 ? 3.42 -14.062 -6.375 1 94.88 321 ALA B CA 1
ATOM 6303 C C . ALA B 1 321 ? 2.02 -13.531 -6.082 1 94.88 321 ALA B C 1
ATOM 6305 O O . ALA B 1 321 ? 1.7 -12.391 -6.41 1 94.88 321 ALA B O 1
ATOM 6306 N N . GLU B 1 322 ? 1.229 -14.375 -5.52 1 96.75 322 GLU B N 1
ATOM 6307 C CA . GLU B 1 322 ? -0.123 -13.938 -5.18 1 96.75 322 GLU B CA 1
ATOM 6308 C C . GLU B 1 322 ? -0.098 -12.734 -4.242 1 96.75 322 GLU B C 1
ATOM 6310 O O . GLU B 1 322 ? -0.874 -11.797 -4.414 1 96.75 322 GLU B O 1
ATOM 6315 N N . LYS B 1 323 ? 0.712 -12.836 -3.273 1 96.12 323 LYS B N 1
ATOM 6316 C CA . LYS B 1 323 ? 0.855 -11.727 -2.34 1 96.12 323 LYS B CA 1
ATOM 6317 C C . LYS B 1 323 ? 1.204 -10.43 -3.072 1 96.12 323 LYS B C 1
ATOM 6319 O O . LYS B 1 323 ? 0.641 -9.375 -2.783 1 96.12 323 LYS B O 1
ATOM 6324 N N . GLU B 1 324 ? 2.111 -10.516 -3.99 1 93.19 324 GLU B N 1
ATOM 6325 C CA . GLU B 1 324 ? 2.566 -9.344 -4.734 1 93.19 324 GLU B CA 1
ATOM 6326 C C . GLU B 1 324 ? 1.416 -8.688 -5.492 1 93.19 324 GLU B C 1
ATOM 6328 O O . GLU B 1 324 ? 1.262 -7.465 -5.465 1 93.19 324 GLU B O 1
ATOM 6333 N N . TYR B 1 325 ? 0.594 -9.453 -6.074 1 93.88 325 TYR B N 1
ATOM 6334 C CA . TYR B 1 325 ? -0.533 -8.922 -6.836 1 93.88 325 TYR B CA 1
ATOM 6335 C C . TYR B 1 325 ? -1.641 -8.445 -5.902 1 93.88 325 TYR B C 1
ATOM 6337 O O . TYR B 1 325 ? -2.107 -7.309 -6.02 1 93.88 325 TYR B O 1
ATOM 6345 N N . SER B 1 326 ? -2.004 -9.273 -4.977 1 96.75 326 SER B N 1
ATOM 6346 C CA . SER B 1 326 ? -3.148 -9.008 -4.113 1 96.75 326 SER B CA 1
ATOM 6347 C C . SER B 1 326 ? -2.904 -7.781 -3.236 1 96.75 326 SER B C 1
ATOM 6349 O O . SER B 1 326 ? -3.85 -7.121 -2.803 1 96.75 326 SER B O 1
ATOM 6351 N N . SER B 1 327 ? -1.694 -7.5 -2.967 1 95 327 SER B N 1
ATOM 6352 C CA . SER B 1 327 ? -1.385 -6.359 -2.109 1 95 327 SER B CA 1
ATOM 6353 C C . SER B 1 327 ? -1.578 -5.039 -2.852 1 95 327 SER B C 1
ATOM 6355 O O . SER B 1 327 ? -1.746 -3.99 -2.23 1 95 327 SER B O 1
ATOM 6357 N N . LYS B 1 328 ? -1.624 -5.094 -4.129 1 92.75 328 LYS B N 1
ATOM 6358 C CA . LYS B 1 328 ? -1.646 -3.861 -4.91 1 92.75 328 LYS B CA 1
ATOM 6359 C C . LYS B 1 328 ? -2.992 -3.678 -5.609 1 92.75 328 LYS B C 1
ATOM 6361 O O . LYS B 1 328 ? -3.303 -2.586 -6.09 1 92.75 328 LYS B O 1
ATOM 6366 N N . LEU B 1 329 ? -3.707 -4.715 -5.707 1 94.81 329 LEU B N 1
ATOM 6367 C CA . LEU B 1 329 ? -5 -4.648 -6.375 1 94.81 329 LEU B CA 1
ATOM 6368 C C . LEU B 1 329 ? -6.121 -4.387 -5.371 1 94.81 329 LEU B C 1
ATOM 6370 O O . LEU B 1 329 ? -6.188 -5.043 -4.328 1 94.81 329 LEU B O 1
ATOM 6374 N N . ARG B 1 330 ? -6.906 -3.414 -5.707 1 96.44 330 ARG B N 1
ATOM 6375 C CA . ARG B 1 330 ? -8.008 -3.025 -4.828 1 96.44 330 ARG B CA 1
ATOM 6376 C C . ARG B 1 330 ? -9.336 -3.025 -5.578 1 96.44 330 ARG B C 1
ATOM 6378 O O . ARG B 1 330 ? -9.609 -2.115 -6.363 1 96.44 330 ARG B O 1
ATOM 6385 N N . HIS B 1 331 ? -10.133 -3.963 -5.309 1 97.81 331 HIS B N 1
ATOM 6386 C CA . HIS B 1 331 ? -11.453 -4.117 -5.906 1 97.81 331 HIS B CA 1
ATOM 6387 C C . HIS B 1 331 ? -12.391 -4.891 -4.98 1 97.81 331 HIS B C 1
ATOM 6389 O O . HIS B 1 331 ? -11.977 -5.867 -4.352 1 97.81 331 HIS B O 1
ATOM 6395 N N . PRO B 1 332 ? -13.656 -4.496 -4.949 1 97.31 332 PRO B N 1
ATOM 6396 C CA . PRO B 1 332 ? -14.57 -5.086 -3.969 1 97.31 332 PRO B CA 1
ATOM 6397 C C . PRO B 1 332 ? -14.852 -6.562 -4.238 1 97.31 332 PRO B C 1
ATOM 6399 O O . PRO B 1 332 ? -15.289 -7.285 -3.34 1 97.31 332 PRO B O 1
ATOM 6402 N N . HIS B 1 333 ? -14.648 -7.02 -5.449 1 98.25 333 HIS B N 1
ATOM 6403 C CA . HIS B 1 333 ? -14.945 -8.414 -5.762 1 98.25 333 HIS B CA 1
ATOM 6404 C C . HIS B 1 333 ? -13.672 -9.234 -5.895 1 98.25 333 HIS B C 1
ATOM 6406 O O . HIS B 1 333 ? -13.703 -10.367 -6.391 1 98.25 333 HIS B O 1
ATOM 6412 N N . LEU B 1 334 ? -12.547 -8.727 -5.555 1 98.69 334 LEU B N 1
ATOM 6413 C CA . LEU B 1 334 ? -11.336 -9.492 -5.285 1 98.69 334 LEU B CA 1
ATOM 6414 C C . LEU B 1 334 ? -11.227 -9.828 -3.803 1 98.69 334 LEU B C 1
ATOM 6416 O O . LEU B 1 334 ? -11.562 -9.008 -2.945 1 98.69 334 LEU B O 1
ATOM 6420 N N . LEU B 1 335 ? -10.805 -11.031 -3.537 1 98.81 335 LEU B N 1
ATOM 6421 C CA . LEU B 1 335 ? -10.633 -11.398 -2.137 1 98.81 335 LEU B CA 1
ATOM 6422 C C . LEU B 1 335 ? -9.633 -10.469 -1.451 1 98.81 335 LEU B C 1
ATOM 6424 O O . LEU B 1 335 ? -8.523 -10.273 -1.946 1 98.81 335 LEU B O 1
ATOM 6428 N N . LEU B 1 336 ? -9.992 -9.961 -0.335 1 98.56 336 LEU B N 1
ATOM 6429 C CA . LEU B 1 336 ? -9.211 -8.914 0.315 1 98.56 336 LEU B CA 1
ATOM 6430 C C . LEU B 1 336 ? -8.047 -9.516 1.102 1 98.56 336 LEU B C 1
ATOM 6432 O O . LEU B 1 336 ? -8.266 -10.25 2.066 1 98.56 336 LEU B O 1
ATOM 6436 N N . LEU B 1 337 ? -6.875 -9.242 0.635 1 98.69 337 LEU B N 1
ATOM 6437 C CA . LEU B 1 337 ? -5.684 -9.578 1.412 1 98.69 337 LEU B CA 1
ATOM 6438 C C . LEU B 1 337 ? -5.477 -8.578 2.545 1 98.69 337 LEU B C 1
ATOM 6440 O O . LEU B 1 337 ? -5.301 -7.383 2.301 1 98.69 337 LEU B O 1
ATOM 6444 N N . MET B 1 338 ? -5.422 -9.062 3.764 1 98.25 338 MET B N 1
ATOM 6445 C CA . MET B 1 338 ? -5.402 -8.164 4.918 1 98.25 338 MET B CA 1
ATOM 6446 C C . MET B 1 338 ? -4 -8.07 5.512 1 98.25 338 MET B C 1
ATOM 6448 O O . MET B 1 338 ? -3.621 -7.035 6.055 1 98.25 338 MET B O 1
ATOM 6452 N N . ALA B 1 339 ? -3.256 -9.18 5.414 1 97.75 339 ALA B N 1
ATOM 6453 C CA . ALA B 1 339 ? -1.914 -9.203 5.992 1 97.75 339 ALA B CA 1
ATOM 6454 C C . ALA B 1 339 ? -1.097 -10.367 5.438 1 97.75 339 ALA B C 1
ATOM 6456 O O . ALA B 1 339 ? -1.637 -11.25 4.766 1 97.75 339 ALA B O 1
ATOM 6457 N N . GLU B 1 340 ? 0.153 -10.266 5.578 1 97.31 340 GLU B N 1
ATOM 6458 C CA . GLU B 1 340 ? 1.068 -11.383 5.359 1 97.31 340 GLU B CA 1
ATOM 6459 C C . GLU B 1 340 ? 1.635 -11.898 6.676 1 97.31 340 GLU B C 1
ATOM 6461 O O . GLU B 1 340 ? 2.035 -11.117 7.539 1 97.31 340 GLU B O 1
ATOM 6466 N N . CYS B 1 341 ? 1.653 -13.188 6.832 1 97.12 341 CYS B N 1
ATOM 6467 C CA . CYS B 1 341 ? 2.168 -13.812 8.047 1 97.12 341 CYS B CA 1
ATOM 6468 C C . CYS B 1 341 ? 3.43 -14.617 7.75 1 97.12 341 CYS B C 1
ATOM 6470 O O . CYS B 1 341 ? 3.426 -15.484 6.879 1 97.12 341 CYS B O 1
ATOM 6472 N N . LEU B 1 342 ? 4.434 -14.312 8.484 1 95.25 342 LEU B N 1
ATOM 6473 C CA . LEU B 1 342 ? 5.684 -15.055 8.352 1 95.25 342 LEU B CA 1
ATOM 6474 C C . LEU B 1 342 ? 5.93 -15.938 9.57 1 95.25 342 LEU B C 1
ATOM 6476 O O . LEU B 1 342 ? 5.633 -15.539 10.695 1 95.25 342 LEU B O 1
ATOM 6480 N N . SER B 1 343 ? 6.5 -17.062 9.289 1 93.75 343 SER B N 1
ATOM 6481 C CA . SER B 1 343 ? 6.93 -17.922 10.391 1 93.75 343 SER B CA 1
ATOM 6482 C C . SER B 1 343 ? 8.18 -17.359 11.07 1 93.75 343 SER B C 1
ATOM 6484 O O . SER B 1 343 ? 8.883 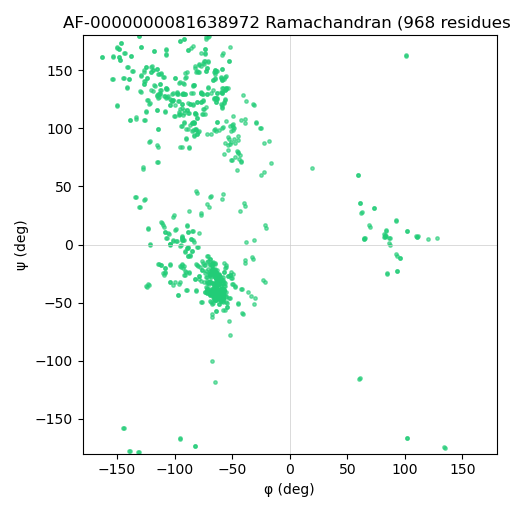-16.531 10.492 1 93.75 343 SER B O 1
ATOM 6486 N N . SER B 1 344 ? 8.453 -17.891 12.273 1 90.31 344 SER B N 1
ATOM 6487 C CA . SER B 1 344 ? 9.602 -17.406 13.031 1 90.31 344 SER B CA 1
ATOM 6488 C C . SER B 1 344 ? 10.906 -17.719 12.312 1 90.31 344 SER B C 1
ATOM 6490 O O . SER B 1 344 ? 11.867 -16.938 12.406 1 90.31 344 SER B O 1
ATOM 6492 N N . ASP B 1 345 ? 10.93 -18.797 11.625 1 90.12 345 ASP B N 1
ATOM 6493 C CA . ASP B 1 345 ? 12.141 -19.188 10.914 1 90.12 345 ASP B CA 1
ATOM 6494 C C . ASP B 1 345 ? 12.164 -18.578 9.508 1 90.12 345 ASP B C 1
ATOM 6496 O O . ASP B 1 345 ? 13.117 -18.781 8.758 1 90.12 345 ASP B O 1
ATOM 6500 N N . LEU B 1 346 ? 11.125 -17.844 9.07 1 92.12 346 LEU B N 1
ATOM 6501 C CA . LEU B 1 346 ? 10.984 -17.125 7.805 1 92.12 346 LEU B CA 1
ATOM 6502 C C . LEU B 1 346 ? 10.867 -18.109 6.641 1 92.12 346 LEU B C 1
ATOM 6504 O O . LEU B 1 346 ? 11 -17.719 5.48 1 92.12 346 LEU B O 1
ATOM 6508 N N . GLU B 1 347 ? 10.57 -19.375 6.891 1 86.75 347 GLU B N 1
ATOM 6509 C CA . GLU B 1 347 ? 10.516 -20.391 5.84 1 86.75 347 GLU B CA 1
ATOM 6510 C C . GLU B 1 347 ? 9.109 -20.5 5.258 1 86.75 347 GLU B C 1
ATOM 6512 O O . GLU B 1 347 ? 8.93 -20.984 4.141 1 86.75 347 GLU B O 1
ATOM 6517 N N . ARG B 1 348 ? 8.227 -20.094 6.031 1 89.94 348 ARG B N 1
ATOM 6518 C CA . ARG B 1 348 ? 6.84 -20.234 5.602 1 89.94 348 ARG B CA 1
ATOM 6519 C C . ARG B 1 348 ? 6.148 -18.875 5.535 1 89.94 348 ARG B C 1
ATOM 6521 O O . ARG B 1 348 ? 6.262 -18.062 6.457 1 89.94 348 ARG B O 1
ATOM 6528 N N . THR B 1 349 ? 5.477 -18.688 4.434 1 93.75 349 THR B N 1
ATOM 6529 C CA . THR B 1 349 ? 4.641 -17.5 4.23 1 93.75 349 THR B CA 1
ATOM 6530 C C . THR B 1 349 ? 3.166 -17.891 4.168 1 93.75 349 THR B C 1
ATOM 6532 O O . THR B 1 349 ? 2.805 -18.875 3.516 1 93.75 349 THR B O 1
ATOM 6535 N N . ARG B 1 350 ? 2.381 -17.203 4.855 1 97.31 350 ARG B N 1
ATOM 6536 C CA . ARG B 1 350 ? 0.932 -17.375 4.805 1 97.31 350 ARG B CA 1
ATOM 6537 C C . ARG B 1 350 ? 0.243 -16.062 4.457 1 97.31 350 ARG B C 1
ATOM 6539 O O . ARG B 1 350 ? 0.726 -14.984 4.82 1 97.31 350 ARG B O 1
ATOM 6546 N N . LEU B 1 351 ? -0.796 -16.141 3.709 1 98.56 351 LEU B N 1
ATOM 6547 C CA . LEU B 1 351 ? -1.574 -14.961 3.338 1 98.56 351 LEU B CA 1
ATOM 6548 C C . LEU B 1 351 ? -2.869 -14.891 4.141 1 98.56 351 LEU B C 1
ATOM 6550 O O . LEU B 1 351 ? -3.646 -15.852 4.16 1 98.56 351 LEU B O 1
ATOM 6554 N N . VAL B 1 352 ? -3.105 -13.812 4.816 1 98.75 352 VAL B N 1
ATOM 6555 C CA . VAL B 1 352 ? -4.289 -13.602 5.645 1 98.75 352 VAL B CA 1
ATOM 6556 C C . VAL B 1 352 ? -5.344 -12.836 4.852 1 98.75 352 VAL B C 1
ATOM 6558 O O . VAL B 1 352 ? -5.176 -11.641 4.578 1 98.75 352 VAL B O 1
ATOM 6561 N N . TYR B 1 353 ? -6.418 -13.523 4.555 1 98.81 353 TYR B N 1
ATOM 6562 C CA . TYR B 1 353 ? -7.5 -12.938 3.773 1 98.81 353 TYR B CA 1
ATOM 6563 C C . TYR B 1 353 ? -8.719 -12.664 4.652 1 98.81 353 TYR B C 1
ATOM 6565 O O . TYR B 1 353 ? -8.781 -13.117 5.797 1 98.81 353 TYR B O 1
ATOM 6573 N N . GLU B 1 354 ? -9.602 -11.805 4.066 1 98.62 354 GLU B N 1
ATOM 6574 C CA . GLU B 1 354 ? -10.898 -11.672 4.723 1 98.62 354 GLU B CA 1
ATOM 6575 C C . GLU B 1 354 ? -11.547 -13.031 4.941 1 98.62 354 GLU B C 1
ATOM 6577 O O . GLU B 1 354 ? -11.242 -13.992 4.23 1 98.62 354 GLU B O 1
ATOM 6582 N N . ARG B 1 355 ? -12.445 -13.086 5.879 1 98.19 355 ARG B N 1
ATOM 6583 C CA . ARG B 1 355 ? -13.07 -14.344 6.25 1 98.19 355 ARG B CA 1
ATOM 6584 C C . ARG B 1 355 ? -13.922 -14.891 5.109 1 98.19 355 ARG B C 1
ATOM 6586 O O . ARG B 1 355 ? -14.758 -14.172 4.559 1 98.19 355 ARG B O 1
ATOM 6593 N N . VAL B 1 356 ? -13.648 -16.125 4.738 1 98.12 356 VAL B N 1
ATOM 6594 C CA . VAL B 1 356 ? -14.484 -16.875 3.818 1 98.12 356 VAL B CA 1
ATOM 6595 C C . VAL B 1 356 ? -15.375 -17.844 4.602 1 98.12 356 VAL B C 1
ATOM 6597 O O . VAL B 1 356 ? -14.914 -18.875 5.07 1 98.12 356 VAL B O 1
ATOM 6600 N N . ASN B 1 357 ? -16.625 -17.547 4.605 1 95.06 357 ASN B N 1
ATOM 6601 C CA . ASN B 1 357 ? -17.5 -18.297 5.5 1 95.06 357 ASN B CA 1
ATOM 6602 C C . ASN B 1 357 ? -17.922 -19.625 4.891 1 95.06 357 ASN B C 1
ATOM 6604 O O . ASN B 1 357 ? -18.125 -20.609 5.617 1 95.06 357 ASN B O 1
ATOM 6608 N N . PHE B 1 358 ? -18.016 -19.719 3.527 1 94.12 358 PHE B N 1
ATOM 6609 C CA . PHE B 1 358 ? -18.641 -20.906 2.957 1 94.12 358 PHE B CA 1
ATOM 6610 C C . PHE B 1 358 ? -17.625 -21.734 2.18 1 94.12 358 PHE B C 1
ATOM 6612 O O . PHE B 1 358 ? -17.906 -22.891 1.838 1 94.12 358 PHE B O 1
ATOM 6619 N N . GLY B 1 359 ? -16.484 -21.125 1.843 1 95.56 359 GLY B N 1
ATOM 6620 C CA . GLY B 1 359 ? -15.453 -21.844 1.124 1 95.56 359 GLY B CA 1
ATOM 6621 C C . GLY B 1 359 ? -15.406 -21.531 -0.357 1 95.56 359 GLY B C 1
ATOM 6622 O O . GLY B 1 359 ? -15.953 -20.5 -0.789 1 95.56 359 GLY B O 1
ATOM 6623 N N . SER B 1 360 ? -14.703 -22.328 -1.13 1 96.06 360 SER B N 1
ATOM 6624 C CA . SER B 1 360 ? -14.625 -22.141 -2.574 1 96.06 360 SER B CA 1
ATOM 6625 C C . SER B 1 360 ? -15.867 -22.672 -3.273 1 96.06 360 SER B C 1
ATOM 6627 O O . SER B 1 360 ? -16.578 -23.531 -2.73 1 96.06 360 SER B O 1
ATOM 6629 N N . LEU B 1 361 ? -16.109 -22.109 -4.441 1 94.69 361 LEU B N 1
ATOM 6630 C CA . LEU B 1 361 ? -17.219 -22.625 -5.238 1 94.69 361 LEU B CA 1
ATOM 6631 C C . LEU B 1 361 ? -17.047 -24.109 -5.516 1 94.69 361 LEU B C 1
ATOM 6633 O O . LEU B 1 361 ? -18.016 -24.859 -5.516 1 94.69 361 LEU B O 1
ATOM 6637 N N . TYR B 1 362 ? -15.828 -24.531 -5.703 1 94.12 362 TYR B N 1
ATOM 6638 C CA . TYR B 1 362 ? -15.539 -25.938 -5.922 1 94.12 362 TYR B CA 1
ATOM 6639 C C . TYR B 1 362 ? -15.969 -26.781 -4.723 1 94.12 362 TYR B C 1
ATOM 6641 O O . TYR B 1 362 ? -16.641 -27.797 -4.883 1 94.12 362 TYR B O 1
ATOM 6649 N N . SER B 1 363 ? -15.531 -26.359 -3.57 1 92.12 363 SER B N 1
ATOM 6650 C CA . SER B 1 363 ? -15.875 -27.094 -2.355 1 92.12 363 SER B CA 1
ATOM 6651 C C . SER B 1 363 ? -17.391 -27.188 -2.182 1 92.12 363 SER B C 1
ATOM 6653 O O . SER B 1 363 ? -17.906 -28.219 -1.761 1 92.12 363 SER B O 1
ATOM 6655 N N . ILE B 1 364 ? -18.125 -26.188 -2.502 1 90.56 364 ILE B N 1
ATOM 6656 C CA . ILE B 1 364 ? -19.562 -26.141 -2.342 1 90.56 364 ILE B CA 1
ATOM 6657 C C . ILE B 1 364 ? -20.234 -27.047 -3.371 1 90.56 364 ILE B C 1
ATOM 6659 O O . ILE B 1 364 ? -21.141 -27.812 -3.035 1 90.56 364 ILE B O 1
ATOM 6663 N N . LEU B 1 365 ? -19.766 -27.031 -4.594 1 89.25 365 LEU B N 1
ATOM 6664 C CA . LEU B 1 365 ? -20.406 -27.75 -5.688 1 89.25 365 LEU B CA 1
ATOM 6665 C C . LEU B 1 365 ? -20.094 -29.25 -5.621 1 89.25 365 LEU B C 1
ATOM 6667 O O . LEU B 1 365 ? -20.938 -30.078 -5.965 1 89.25 365 LEU B O 1
ATOM 6671 N N . HIS B 1 366 ? -18.891 -29.578 -5.098 1 88.88 366 HIS B N 1
ATOM 6672 C CA . HIS B 1 366 ? -18.453 -30.953 -5.297 1 88.88 366 HIS B CA 1
ATOM 6673 C C . HIS B 1 366 ? -18.188 -31.641 -3.961 1 88.88 366 HIS B C 1
ATOM 6675 O O . HIS B 1 366 ? -18.391 -32.844 -3.83 1 88.88 366 HIS B O 1
ATOM 6681 N N . GLU B 1 367 ? -17.703 -30.938 -2.994 1 87.94 367 GLU B N 1
ATOM 6682 C CA . GLU B 1 367 ? -17.328 -31.578 -1.736 1 87.94 367 GLU B CA 1
ATOM 6683 C C . GLU B 1 367 ? -18.453 -31.484 -0.708 1 87.94 367 GLU B C 1
ATOM 6685 O O . GLU B 1 367 ? -18.609 -32.375 0.117 1 87.94 367 GLU B O 1
ATOM 6690 N N . ARG B 1 368 ? -19.219 -30.438 -0.737 1 87.56 368 ARG B N 1
ATOM 6691 C CA . ARG B 1 368 ? -20.234 -30.203 0.288 1 87.56 368 ARG B CA 1
ATOM 6692 C C . ARG B 1 368 ? -21.594 -29.984 -0.339 1 87.56 368 ARG B C 1
ATOM 6694 O O . ARG B 1 368 ? -22.391 -29.156 0.141 1 87.56 368 ARG B O 1
ATOM 6701 N N . ARG B 1 369 ? -21.891 -30.641 -1.301 1 80.94 369 ARG B N 1
ATOM 6702 C CA . ARG B 1 369 ? -23.141 -30.469 -2.047 1 80.94 369 ARG B CA 1
ATOM 6703 C C . ARG B 1 369 ? -24.344 -30.75 -1.161 1 80.94 369 ARG B C 1
ATOM 6705 O O . ARG B 1 369 ? -25.375 -30.078 -1.278 1 80.94 369 ARG B O 1
ATOM 6712 N N . SER B 1 370 ? -24.156 -31.641 -0.303 1 81.31 370 SER B N 1
ATOM 6713 C CA . SER B 1 370 ? -25.266 -32.062 0.551 1 81.31 370 SER B CA 1
ATOM 6714 C C . SER B 1 370 ? -25.656 -30.953 1.536 1 81.31 370 SER B C 1
ATOM 6716 O O . SER B 1 370 ? -26.812 -30.859 1.954 1 81.31 370 SER B O 1
ATOM 6718 N N . GLU B 1 371 ? -24.672 -30.125 1.845 1 82 371 GLU B N 1
ATOM 6719 C CA . GLU B 1 371 ? -24.906 -29.031 2.789 1 82 371 GLU B CA 1
ATOM 6720 C C . GLU B 1 371 ? -25.641 -27.875 2.123 1 82 371 GLU B C 1
ATOM 6722 O O . GLU B 1 371 ? -26.203 -27.016 2.803 1 82 371 GLU B O 1
ATOM 6727 N N . PHE B 1 372 ? -25.578 -27.859 0.837 1 77.62 372 PHE B N 1
ATOM 6728 C CA . PHE B 1 372 ? -26.203 -26.766 0.076 1 77.62 372 PHE B CA 1
ATOM 6729 C C . PHE B 1 372 ? -27.125 -27.328 -0.996 1 77.62 372 PHE B C 1
ATOM 6731 O O . PHE B 1 372 ? -26.859 -27.188 -2.191 1 77.62 372 PHE B O 1
ATOM 6738 N N . PRO B 1 373 ? -28.156 -27.938 -0.573 1 61.62 373 PRO B N 1
ATOM 6739 C CA . PRO B 1 373 ? -29 -28.688 -1.513 1 61.62 373 PRO B CA 1
ATOM 6740 C C . PRO B 1 373 ? -29.531 -27.828 -2.646 1 61.62 373 PRO B C 1
ATOM 6742 O O . PRO B 1 373 ? -29.672 -28.297 -3.779 1 61.62 373 PRO B O 1
ATOM 6745 N N . ILE B 1 374 ? -29.938 -26.562 -2.33 1 60 374 ILE B N 1
ATOM 6746 C CA . ILE B 1 374 ? -30.516 -25.797 -3.42 1 60 374 ILE B CA 1
ATOM 6747 C C . ILE B 1 374 ? -29.719 -24.5 -3.629 1 60 374 ILE B C 1
ATOM 6749 O O . ILE B 1 374 ? -29.781 -23.578 -2.812 1 60 374 ILE B O 1
ATOM 6753 N N . VAL B 1 375 ? -28.703 -24.672 -4.461 1 65.62 375 VAL B N 1
ATOM 6754 C CA . VAL B 1 375 ? -28.125 -23.391 -4.883 1 65.62 375 VAL B CA 1
ATOM 6755 C C . VAL B 1 375 ? -28.922 -22.844 -6.059 1 65.62 375 VAL B C 1
ATOM 6757 O O . VAL B 1 375 ? -28.875 -23.375 -7.164 1 65.62 375 VAL B O 1
ATOM 6760 N N . HIS B 1 376 ? -29.828 -21.922 -5.703 1 79.56 376 HIS B N 1
ATOM 6761 C CA . HIS B 1 376 ? -30.672 -21.312 -6.715 1 79.56 376 HIS B CA 1
ATOM 6762 C C . HIS B 1 376 ? -29.844 -20.672 -7.828 1 79.56 376 HIS B C 1
ATOM 6764 O O . HIS B 1 376 ? -28.797 -20.094 -7.566 1 79.56 376 HIS B O 1
ATOM 6770 N N . ALA B 1 377 ? -30.359 -21.016 -9.016 1 81.88 377 ALA B N 1
ATOM 6771 C CA . ALA B 1 377 ? -29.703 -20.469 -10.203 1 81.88 377 ALA B CA 1
ATOM 6772 C C . ALA B 1 377 ? -29.5 -18.969 -10.086 1 81.88 377 ALA B C 1
ATOM 6774 O O . ALA B 1 377 ? -28.469 -18.438 -10.523 1 81.88 377 ALA B O 1
ATOM 6775 N N . GLU B 1 378 ? -30.422 -18.375 -9.461 1 86.38 378 GLU B N 1
ATOM 6776 C CA . GLU B 1 378 ? -30.328 -16.922 -9.305 1 86.38 378 GLU B CA 1
ATOM 6777 C C . GLU B 1 378 ? -29.125 -16.531 -8.461 1 86.38 378 GLU B C 1
ATOM 6779 O O . GLU B 1 378 ? -28.438 -15.555 -8.773 1 86.38 378 GLU B O 1
ATOM 6784 N N . THR B 1 379 ? -28.922 -17.25 -7.484 1 88.44 379 THR B N 1
ATOM 6785 C CA . THR B 1 379 ? -27.781 -16.984 -6.613 1 88.44 379 THR B CA 1
ATOM 6786 C C . THR B 1 379 ? -26.469 -17.188 -7.359 1 88.44 379 THR B C 1
ATOM 6788 O O . THR B 1 379 ? -25.562 -16.359 -7.246 1 88.44 379 THR B O 1
ATOM 6791 N N . ILE B 1 380 ? -26.453 -18.234 -8.133 1 90.62 380 ILE B N 1
ATOM 6792 C CA . ILE B 1 380 ? -25.25 -18.562 -8.891 1 90.62 380 ILE B CA 1
ATOM 6793 C C . ILE B 1 380 ? -24.938 -17.438 -9.883 1 90.62 380 ILE B C 1
ATOM 6795 O O . ILE B 1 380 ? -23.797 -17 -10.008 1 90.62 380 ILE B O 1
ATOM 6799 N N . VAL B 1 381 ? -25.969 -17 -10.523 1 92.69 381 VAL B N 1
ATOM 6800 C CA . VAL B 1 381 ? -25.797 -15.953 -11.523 1 92.69 381 VAL B CA 1
ATOM 6801 C C . VAL B 1 381 ? -25.266 -14.688 -10.852 1 92.69 381 VAL B C 1
ATOM 6803 O O . VAL B 1 381 ? -24.359 -14.031 -11.383 1 92.69 381 VAL B O 1
ATOM 6806 N N . HIS B 1 382 ? -25.766 -14.398 -9.711 1 93.38 382 HIS B N 1
ATOM 6807 C CA . HIS B 1 382 ? -25.312 -13.211 -8.984 1 93.38 382 HIS B CA 1
ATOM 6808 C C . HIS B 1 382 ? -23.844 -13.336 -8.586 1 93.38 382 HIS B C 1
ATOM 6810 O O . HIS B 1 382 ? -23.094 -12.367 -8.695 1 93.38 382 HIS B O 1
ATOM 6816 N N . LEU B 1 383 ? -23.516 -14.484 -8.18 1 95.12 383 LEU B N 1
ATOM 6817 C CA . LEU B 1 383 ? -22.125 -14.727 -7.828 1 95.12 383 LEU B CA 1
ATOM 6818 C C . LEU B 1 383 ? -21.219 -14.547 -9.047 1 95.12 383 LEU B C 1
ATOM 6820 O O . LEU B 1 383 ? -20.172 -13.883 -8.953 1 95.12 383 LEU B O 1
ATOM 6824 N N . LEU B 1 384 ? -21.672 -15.102 -10.156 1 96.38 384 LEU B N 1
ATOM 6825 C CA . LEU B 1 384 ? -20.859 -15.078 -11.367 1 96.38 384 LEU B CA 1
ATOM 6826 C C . LEU B 1 384 ? -20.75 -13.656 -11.914 1 96.38 384 LEU B C 1
ATOM 6828 O O . LEU B 1 384 ? -19.734 -13.289 -12.492 1 96.38 384 LEU B O 1
ATOM 6832 N N . LEU B 1 385 ? -21.766 -12.859 -11.727 1 96.5 385 LEU B N 1
ATOM 6833 C CA . LEU B 1 385 ? -21.734 -11.461 -12.156 1 96.5 385 LEU B CA 1
ATOM 6834 C C . LEU B 1 385 ? -20.672 -10.688 -11.383 1 96.5 385 LEU B C 1
ATOM 6836 O O . LEU B 1 385 ? -19.969 -9.836 -11.953 1 96.5 385 LEU B O 1
ATOM 6840 N N . GLN B 1 386 ? -20.5 -10.969 -10.141 1 96.94 386 GLN B N 1
ATOM 6841 C CA . GLN B 1 386 ? -19.453 -10.336 -9.336 1 96.94 386 GLN B CA 1
ATOM 6842 C C . GLN B 1 386 ? -18.062 -10.742 -9.82 1 96.94 386 GLN B C 1
ATOM 6844 O O . GLN B 1 386 ? -17.172 -9.906 -9.945 1 96.94 386 GLN B O 1
ATOM 6849 N N . VAL B 1 387 ? -17.922 -11.961 -10.172 1 98 387 VAL B N 1
ATOM 6850 C CA . VAL B 1 387 ? -16.625 -12.492 -10.602 1 98 387 VAL B CA 1
ATOM 6851 C C . VAL B 1 387 ? -16.234 -11.883 -11.945 1 98 387 VAL B C 1
ATOM 6853 O O . VAL B 1 387 ? -15.086 -11.516 -12.156 1 98 387 VAL B O 1
ATOM 6856 N N . ILE B 1 388 ? -17.203 -11.805 -12.828 1 97.56 388 ILE B N 1
ATOM 6857 C CA . ILE B 1 388 ? -16.891 -11.266 -14.148 1 97.56 388 ILE B CA 1
ATOM 6858 C C . ILE B 1 388 ? -16.5 -9.797 -14.023 1 97.56 388 ILE B C 1
ATOM 6860 O O . ILE B 1 388 ? -15.656 -9.305 -14.773 1 97.56 388 ILE B O 1
ATOM 6864 N N . GLU B 1 389 ? -17.094 -9.07 -13.102 1 97.19 389 GLU B N 1
ATOM 6865 C CA . GLU B 1 389 ? -16.703 -7.691 -12.852 1 97.19 389 GLU B CA 1
ATOM 6866 C C . GLU B 1 389 ? -15.25 -7.605 -12.383 1 97.19 389 GLU B C 1
ATOM 6868 O O . GLU B 1 389 ? -14.5 -6.727 -12.82 1 97.19 389 GLU B O 1
ATOM 6873 N N . ALA B 1 390 ? -14.867 -8.453 -11.5 1 98.19 390 ALA B N 1
ATOM 6874 C CA . ALA B 1 390 ? -13.477 -8.516 -11.039 1 98.19 390 ALA B CA 1
ATOM 6875 C C . ALA B 1 390 ? -12.531 -8.82 -12.195 1 98.19 390 ALA B C 1
ATOM 6877 O O . ALA B 1 390 ? -11.453 -8.234 -12.297 1 98.19 390 ALA B O 1
ATOM 6878 N N . LEU B 1 391 ? -12.953 -9.727 -13.086 1 97.88 391 LEU B N 1
ATOM 6879 C CA . LEU B 1 391 ? -12.125 -10.094 -14.234 1 97.88 391 LEU B CA 1
ATOM 6880 C C . LEU B 1 391 ? -11.945 -8.898 -15.172 1 97.88 391 LEU B C 1
ATOM 6882 O O . LEU B 1 391 ? -10.844 -8.648 -15.664 1 97.88 391 LEU B O 1
ATOM 6886 N N . GLN B 1 392 ? -13.008 -8.211 -15.391 1 97 392 GLN B N 1
ATOM 6887 C CA . GLN B 1 392 ? -12.922 -7.031 -16.234 1 97 392 GLN B CA 1
ATOM 6888 C C . GLN B 1 392 ? -11.961 -6 -15.656 1 97 392 GLN B C 1
ATOM 6890 O O . GLN B 1 392 ? -11.18 -5.395 -16.391 1 97 392 GLN B O 1
ATOM 6895 N N . PHE B 1 393 ? -12.062 -5.836 -14.398 1 96.62 393 PHE B N 1
ATOM 6896 C CA . PHE B 1 393 ? -11.148 -4.926 -13.727 1 96.62 393 PHE B CA 1
ATOM 6897 C C . PHE B 1 393 ? -9.703 -5.348 -13.953 1 96.62 393 PHE B C 1
ATOM 6899 O O . PHE B 1 393 ? -8.859 -4.52 -14.297 1 96.62 393 PHE B O 1
ATOM 6906 N N . LEU B 1 394 ? -9.391 -6.641 -13.742 1 96 394 LEU B N 1
ATOM 6907 C CA . LEU B 1 394 ? -8.039 -7.148 -13.953 1 96 394 LEU B CA 1
ATOM 6908 C C . LEU B 1 394 ? -7.582 -6.891 -15.383 1 96 394 LEU B C 1
ATOM 6910 O O . LEU B 1 394 ? -6.461 -6.422 -15.609 1 96 394 LEU B O 1
ATOM 6914 N N . HIS B 1 395 ? -8.445 -7.117 -16.312 1 94.38 395 HIS B N 1
ATOM 6915 C CA . HIS B 1 395 ? -8.102 -6.992 -17.734 1 94.38 395 HIS B CA 1
ATOM 6916 C C . HIS B 1 395 ? -7.789 -5.543 -18.094 1 94.38 395 HIS B C 1
ATOM 6918 O O . HIS B 1 395 ? -6.82 -5.277 -18.812 1 94.38 395 HIS B O 1
ATOM 6924 N N . ILE B 1 396 ? -8.594 -4.668 -17.609 1 90.62 396 ILE B N 1
ATOM 6925 C CA . ILE B 1 396 ? -8.414 -3.256 -17.938 1 90.62 396 ILE B CA 1
ATOM 6926 C C . ILE B 1 396 ? -7.086 -2.766 -17.344 1 90.62 396 ILE B C 1
ATOM 6928 O O . ILE B 1 396 ? -6.441 -1.883 -17.922 1 90.62 396 ILE B O 1
ATOM 6932 N N . HIS B 1 397 ? -6.68 -3.371 -16.312 1 88.38 397 HIS B N 1
ATOM 6933 C CA . HIS B 1 397 ? -5.426 -2.967 -15.688 1 88.38 397 HIS B CA 1
ATOM 6934 C C . HIS B 1 397 ? -4.258 -3.799 -16.219 1 88.38 397 HIS B C 1
ATOM 6936 O O . HIS B 1 397 ? -3.162 -3.764 -15.648 1 88.38 397 HIS B O 1
ATOM 6942 N N . GLY B 1 398 ? -4.492 -4.602 -17.188 1 87.38 398 GLY B N 1
ATOM 6943 C CA . GLY B 1 398 ? -3.42 -5.254 -17.922 1 87.38 398 GLY B CA 1
ATOM 6944 C C . GLY B 1 398 ? -3.064 -6.621 -17.359 1 87.38 398 GLY B C 1
ATOM 6945 O O . GLY B 1 398 ? -1.979 -7.145 -17.625 1 87.38 398 GLY B O 1
ATOM 6946 N N . PHE B 1 399 ? -3.973 -7.242 -16.609 1 92.94 399 PHE B N 1
ATOM 6947 C CA . PHE B 1 399 ? -3.688 -8.547 -16.016 1 92.94 399 PHE B CA 1
ATOM 6948 C C . PHE B 1 399 ? -4.555 -9.625 -16.656 1 92.94 399 PHE B C 1
ATOM 6950 O O . PHE B 1 399 ? -5.691 -9.359 -17.062 1 92.94 399 PHE B O 1
ATOM 6957 N N . VAL B 1 400 ? -4.012 -10.781 -16.75 1 95 400 VAL B N 1
ATOM 6958 C CA . VAL B 1 400 ? -4.734 -11.984 -17.156 1 95 400 VAL B CA 1
ATOM 6959 C C . VAL B 1 400 ? -4.602 -13.055 -16.062 1 95 400 VAL B C 1
ATOM 6961 O O . VAL B 1 400 ? -3.49 -13.43 -15.695 1 95 400 VAL B O 1
ATOM 6964 N N . HIS B 1 401 ? -5.664 -13.523 -15.602 1 97 401 HIS B N 1
ATOM 6965 C CA . HIS B 1 401 ? -5.688 -14.453 -14.477 1 97 401 HIS B CA 1
ATOM 6966 C C . HIS B 1 401 ? -5.094 -15.805 -14.859 1 97 401 HIS B C 1
ATOM 6968 O O . HIS B 1 401 ? -4.301 -16.375 -14.102 1 97 401 HIS B O 1
ATOM 6974 N N . ARG B 1 402 ? -5.523 -16.406 -16 1 96 402 ARG B N 1
ATOM 6975 C CA . ARG B 1 402 ? -5.035 -17.594 -16.688 1 96 402 ARG B CA 1
ATOM 6976 C C . ARG B 1 402 ? -5.648 -18.859 -16.094 1 96 402 ARG B C 1
ATOM 6978 O O . ARG B 1 402 ? -5.746 -19.875 -16.766 1 96 402 ARG B O 1
ATOM 6985 N N . THR B 1 403 ? -6.066 -18.812 -14.828 1 96.94 403 THR B N 1
ATOM 6986 C CA . THR B 1 403 ? -6.535 -20.031 -14.195 1 96.94 403 THR B CA 1
ATOM 6987 C C . THR B 1 403 ? -7.844 -19.797 -13.445 1 96.94 403 THR B C 1
ATOM 6989 O O . THR B 1 403 ? -8.023 -20.281 -12.328 1 96.94 403 THR B O 1
ATOM 6992 N N . VAL B 1 404 ? -8.688 -19.047 -14.039 1 98.19 404 VAL B N 1
ATOM 6993 C CA . VAL B 1 404 ? -10.016 -18.906 -13.445 1 98.19 404 VAL B CA 1
ATOM 6994 C C . VAL B 1 404 ? -10.664 -20.281 -13.305 1 98.19 404 VAL B C 1
ATOM 6996 O O . VAL B 1 404 ? -10.727 -21.047 -14.266 1 98.19 404 VAL B O 1
ATOM 6999 N N . SER B 1 405 ? -11.031 -20.672 -12.164 1 97.81 405 SER B N 1
ATOM 7000 C CA . SER B 1 405 ? -11.625 -21.969 -11.828 1 97.81 405 SER B CA 1
ATOM 7001 C C . SER B 1 405 ? -12.562 -21.844 -10.633 1 97.81 405 SER B C 1
ATOM 7003 O O . SER B 1 405 ? -12.664 -20.781 -10.016 1 97.81 405 SER B O 1
ATOM 7005 N N . SER B 1 406 ? -13.328 -22.906 -10.375 1 96.69 406 SER B N 1
ATOM 7006 C CA . SER B 1 406 ? -14.211 -22.891 -9.211 1 96.69 406 SER B CA 1
ATOM 7007 C C . SER B 1 406 ? -13.414 -22.844 -7.91 1 96.69 406 SER B C 1
ATOM 7009 O O . SER B 1 406 ? -13.93 -22.453 -6.863 1 96.69 406 SER B O 1
ATOM 7011 N N . TYR B 1 407 ? -12.07 -23.156 -8 1 97.12 407 TYR B N 1
ATOM 7012 C CA . TYR B 1 407 ? -11.195 -23 -6.852 1 97.12 407 TYR B CA 1
ATOM 7013 C C . TYR B 1 407 ? -10.93 -21.516 -6.574 1 97.12 407 TYR B C 1
ATOM 7015 O O . TYR B 1 407 ? -10.688 -21.125 -5.43 1 97.12 407 TYR B O 1
ATOM 7023 N N . ALA B 1 408 ? -10.992 -20.719 -7.602 1 98.44 408 ALA B N 1
ATOM 7024 C CA . ALA B 1 408 ? -10.586 -19.312 -7.516 1 98.44 408 ALA B CA 1
ATOM 7025 C C . ALA B 1 408 ? -11.758 -18.422 -7.109 1 98.44 408 ALA B C 1
ATOM 7027 O O . ALA B 1 408 ? -11.602 -17.219 -6.957 1 98.44 408 ALA B O 1
ATOM 7028 N N . ILE B 1 409 ? -12.898 -18.953 -6.961 1 98.19 409 ILE B N 1
ATOM 7029 C CA . ILE B 1 409 ? -14.078 -18.219 -6.547 1 98.19 409 ILE B CA 1
ATOM 7030 C C . ILE B 1 409 ? -14.453 -18.594 -5.113 1 98.19 409 ILE B C 1
ATOM 7032 O O . ILE B 1 409 ? -14.812 -19.734 -4.84 1 98.19 409 ILE B O 1
ATOM 7036 N N . MET B 1 410 ? -14.336 -17.641 -4.234 1 98.06 410 MET B N 1
ATOM 7037 C CA . MET B 1 410 ? -14.648 -17.828 -2.82 1 98.06 410 MET B CA 1
ATOM 7038 C C . MET B 1 410 ? -16.016 -17.25 -2.475 1 98.06 410 MET B C 1
ATOM 7040 O O . MET B 1 410 ? -16.328 -16.109 -2.85 1 98.06 410 MET B O 1
ATOM 7044 N N . VAL B 1 411 ? -16.781 -18 -1.844 1 96.12 411 VAL B N 1
ATOM 7045 C CA . VAL B 1 411 ? -18.062 -17.5 -1.35 1 96.12 411 VAL B CA 1
ATOM 7046 C C . VAL B 1 411 ? -17.906 -17.031 0.093 1 96.12 411 VAL B C 1
ATOM 7048 O O . VAL B 1 411 ? -17.906 -17.828 1.023 1 96.12 411 VAL B O 1
ATOM 7051 N N . VAL B 1 412 ? -17.812 -15.75 0.241 1 96.06 412 VAL B N 1
ATOM 7052 C CA . VAL B 1 412 ? -17.484 -15.156 1.534 1 96.06 412 VAL B CA 1
ATOM 7053 C C . VAL B 1 412 ? -18.734 -15.078 2.398 1 96.06 412 VAL B C 1
ATOM 7055 O O . VAL B 1 412 ? -18.672 -15.273 3.615 1 96.06 412 VAL B O 1
ATOM 7058 N N . MET B 1 413 ? -19.844 -14.758 1.846 1 92.06 413 MET B N 1
ATOM 7059 C CA . MET B 1 413 ? -21.156 -14.711 2.467 1 92.06 413 MET B CA 1
ATOM 7060 C C . MET B 1 413 ? -22.25 -15.094 1.467 1 92.06 413 MET B C 1
ATOM 7062 O O . MET B 1 413 ? -21.969 -15.266 0.278 1 92.06 413 MET B O 1
ATOM 7066 N N . THR B 1 414 ? -23.484 -15.203 2.01 1 88.25 414 THR B N 1
ATOM 7067 C CA . THR B 1 414 ? -24.578 -15.539 1.112 1 88.25 414 THR B CA 1
ATOM 7068 C C . THR B 1 414 ? -24.703 -14.492 0.005 1 88.25 414 THR B C 1
ATOM 7070 O O . THR B 1 414 ? -24.859 -13.305 0.282 1 88.25 414 THR B O 1
ATOM 7073 N N . GLY B 1 415 ? -24.516 -14.992 -1.196 1 89.31 415 GLY B N 1
ATOM 7074 C CA . GLY B 1 415 ? -24.688 -14.141 -2.357 1 89.31 415 GLY B CA 1
ATOM 7075 C C . GLY B 1 415 ? -23.484 -13.281 -2.658 1 89.31 415 GLY B C 1
ATOM 7076 O O . GLY B 1 415 ? -23.531 -12.414 -3.527 1 89.31 415 GLY B O 1
ATOM 7077 N N . GLU B 1 416 ? -22.422 -13.516 -1.935 1 93.88 416 GLU B N 1
ATOM 7078 C CA . GLU B 1 416 ? -21.219 -12.703 -2.129 1 93.88 416 GLU B CA 1
ATOM 7079 C C . GLU B 1 416 ? -20.031 -13.57 -2.504 1 93.88 416 GLU B C 1
ATOM 7081 O O . GLU B 1 416 ? -19.625 -14.453 -1.742 1 93.88 416 GLU B O 1
ATOM 7086 N N . ALA B 1 417 ? -19.484 -13.258 -3.656 1 96.94 417 ALA B N 1
ATOM 7087 C CA . ALA B 1 417 ? -18.328 -14 -4.141 1 96.94 417 ALA B CA 1
ATOM 7088 C C . ALA B 1 417 ? -17.125 -13.078 -4.352 1 96.94 417 ALA B C 1
ATOM 7090 O O . ALA B 1 417 ? -17.297 -11.875 -4.582 1 96.94 417 ALA B O 1
ATOM 7091 N N . ARG B 1 418 ? -15.969 -13.586 -4.156 1 98.5 418 ARG B N 1
ATOM 7092 C CA . ARG B 1 418 ? -14.703 -12.906 -4.434 1 98.5 418 ARG B CA 1
ATOM 7093 C C . ARG B 1 418 ? -13.82 -13.758 -5.336 1 98.5 418 ARG B C 1
ATOM 7095 O O . ARG B 1 418 ? -13.75 -14.977 -5.176 1 98.5 418 ARG B O 1
ATOM 7102 N N . LEU B 1 419 ? -13.203 -13.094 -6.277 1 98.81 419 LEU B N 1
ATOM 7103 C CA . LEU B 1 419 ? -12.18 -13.742 -7.09 1 98.81 419 LEU B CA 1
ATOM 7104 C C . LEU B 1 419 ? -10.828 -13.719 -6.387 1 98.81 419 LEU B C 1
ATOM 7106 O O . LEU B 1 419 ? -10.453 -12.711 -5.781 1 98.81 419 LEU B O 1
ATOM 7110 N N . THR B 1 420 ? -10.078 -14.836 -6.398 1 98.56 420 THR B N 1
ATOM 7111 C CA . THR B 1 420 ? -8.75 -14.945 -5.797 1 98.56 420 THR B CA 1
ATOM 7112 C C . THR B 1 420 ? -7.852 -15.852 -6.633 1 98.56 420 THR B C 1
ATOM 7114 O O . THR B 1 420 ? -7.969 -15.891 -7.859 1 98.56 420 THR B O 1
ATOM 7117 N N . ASN B 1 421 ? -6.793 -16.438 -6.055 1 98.12 421 ASN B N 1
ATOM 7118 C CA . ASN B 1 421 ? -5.84 -17.312 -6.715 1 98.12 421 ASN B CA 1
ATOM 7119 C C . ASN B 1 421 ? -5.141 -16.625 -7.879 1 98.12 421 ASN B C 1
ATOM 7121 O O . ASN B 1 421 ? -5.148 -17.125 -9 1 98.12 421 ASN B O 1
ATOM 7125 N N . LEU B 1 422 ? -4.496 -15.594 -7.551 1 97.62 422 LEU B N 1
ATOM 7126 C CA . LEU B 1 422 ? -3.795 -14.797 -8.547 1 97.62 422 LEU B CA 1
ATOM 7127 C C . LEU B 1 422 ? -2.371 -15.305 -8.75 1 97.62 422 LEU B C 1
ATOM 7129 O O . LEU B 1 422 ? -1.535 -14.609 -9.328 1 97.62 422 LEU B O 1
ATOM 7133 N N . GLU B 1 423 ? -2.082 -16.453 -8.32 1 95.94 423 GLU B N 1
ATOM 7134 C CA . GLU B 1 423 ? -0.718 -16.953 -8.242 1 95.94 423 GLU B CA 1
ATOM 7135 C C . GLU B 1 423 ? -0.147 -17.219 -9.633 1 95.94 423 GLU B C 1
ATOM 7137 O O . GLU B 1 423 ? 1.071 -17.234 -9.812 1 95.94 423 GLU B O 1
ATOM 7142 N N . TYR B 1 424 ? -0.975 -17.469 -10.633 1 95.12 424 TYR B N 1
ATOM 7143 C CA . TYR B 1 424 ? -0.496 -17.75 -11.984 1 95.12 424 TYR B CA 1
ATOM 7144 C C . TYR B 1 424 ? -0.75 -16.562 -12.914 1 95.12 424 TYR B C 1
ATOM 7146 O O . TYR B 1 424 ? -0.555 -16.672 -14.125 1 95.12 424 TYR B O 1
ATOM 7154 N N . MET B 1 425 ? -1.23 -15.492 -12.344 1 95.19 425 MET B N 1
ATOM 7155 C CA . MET B 1 425 ? -1.59 -14.32 -13.141 1 95.19 425 MET B CA 1
ATOM 7156 C C . MET B 1 425 ? -0.364 -13.734 -13.828 1 95.19 425 MET B C 1
ATOM 7158 O O . MET B 1 425 ? 0.752 -13.836 -13.32 1 95.19 425 MET B O 1
ATOM 7162 N N . ILE B 1 426 ? -0.618 -13.133 -15 1 91.62 426 ILE B N 1
ATOM 7163 C CA . ILE B 1 426 ? 0.452 -12.477 -15.75 1 91.62 426 ILE B CA 1
ATOM 7164 C C . ILE B 1 426 ? 0.054 -11.039 -16.062 1 91.62 426 ILE B C 1
ATOM 7166 O O . ILE B 1 426 ? -1.133 -10.703 -16.078 1 91.62 426 ILE B O 1
ATOM 7170 N N . GLU B 1 427 ? 1.01 -10.227 -16.156 1 86.94 427 GLU B N 1
ATOM 7171 C CA . GLU B 1 427 ? 0.801 -8.82 -16.484 1 86.94 427 GLU B CA 1
ATOM 7172 C C . GLU B 1 427 ? 1.244 -8.523 -17.906 1 86.94 427 GLU B C 1
ATOM 7174 O O . GLU B 1 427 ? 2.334 -8.922 -18.328 1 86.94 427 GLU B O 1
ATOM 7179 N N . SER B 1 428 ? 0.309 -7.938 -18.625 1 73 428 SER B N 1
ATOM 7180 C CA . SER B 1 428 ? 0.633 -7.547 -19.984 1 73 428 SER B CA 1
ATOM 7181 C C . SER B 1 428 ? 1.382 -6.219 -20.031 1 73 428 SER B C 1
ATOM 7183 O O . SER B 1 428 ? 0.922 -5.227 -19.453 1 73 428 SER B O 1
ATOM 7185 N N . LYS B 1 429 ? 2.715 -6.184 -20.156 1 59.75 429 LYS B N 1
ATOM 7186 C CA . LYS B 1 429 ? 3.465 -4.934 -20.219 1 59.75 429 LYS B CA 1
ATOM 7187 C C . LYS B 1 429 ? 3.389 -4.324 -21.609 1 59.75 429 LYS B C 1
ATOM 7189 O O . LYS B 1 429 ? 3.127 -5.027 -22.594 1 59.75 429 LYS B O 1
ATOM 7194 N N . ASP B 1 430 ? 3.428 -2.969 -21.656 1 50.44 430 ASP B N 1
ATOM 7195 C CA . ASP B 1 430 ? 3.562 -2.234 -22.906 1 50.44 430 ASP B CA 1
ATOM 7196 C C . ASP B 1 430 ? 4.73 -2.77 -23.734 1 50.44 430 ASP B C 1
ATOM 7198 O O . ASP B 1 430 ? 5.812 -3.014 -23.203 1 50.44 430 ASP B O 1
ATOM 7202 N N . GLY B 1 431 ? 4.52 -3.586 -24.828 1 48.06 431 GLY B N 1
ATOM 7203 C CA . GLY B 1 431 ? 5.461 -4.113 -25.812 1 48.06 431 GLY B CA 1
ATOM 7204 C C . GLY B 1 431 ? 5.355 -5.617 -25.984 1 48.06 431 GLY B C 1
ATOM 7205 O O . GLY B 1 431 ? 6.16 -6.223 -26.688 1 48.06 431 GLY B O 1
ATOM 7206 N N . GLY B 1 432 ? 4.352 -6.102 -25.297 1 52.47 432 GLY B N 1
ATOM 7207 C CA . GLY B 1 432 ? 4.059 -7.488 -25.625 1 52.47 432 GLY B CA 1
ATOM 7208 C C . GLY B 1 432 ? 4.715 -8.484 -24.688 1 52.47 432 GLY B C 1
ATOM 7209 O O . GLY B 1 432 ? 4.441 -9.68 -24.75 1 52.47 432 GLY B O 1
ATOM 7210 N N . GLU B 1 433 ? 5.664 -7.934 -23.859 1 58 433 GLU B N 1
ATOM 7211 C CA . GLU B 1 433 ? 6.328 -8.93 -23.016 1 58 433 GLU B CA 1
ATOM 7212 C C . GLU B 1 433 ? 5.516 -9.219 -21.766 1 58 433 GLU B C 1
ATOM 7214 O O . GLU B 1 433 ? 4.957 -8.305 -21.156 1 58 433 GLU B O 1
ATOM 7219 N N . LEU B 1 434 ? 5.133 -10.43 -21.609 1 63.97 434 LEU B N 1
ATOM 7220 C CA . LEU B 1 434 ? 4.375 -10.891 -20.453 1 63.97 434 LEU B CA 1
ATOM 7221 C C . LEU B 1 434 ? 5.297 -11.148 -19.266 1 63.97 434 LEU B C 1
ATOM 7223 O O . LEU B 1 434 ? 6.387 -11.703 -19.422 1 63.97 434 LEU B O 1
ATOM 7227 N N . SER B 1 435 ? 4.922 -10.414 -18.203 1 73.94 435 SER B N 1
ATOM 7228 C CA . SER B 1 435 ? 5.691 -10.648 -16.984 1 73.94 435 SER B CA 1
ATOM 7229 C C . SER B 1 435 ? 5.008 -11.664 -16.078 1 73.94 435 SER B C 1
ATOM 7231 O O . SER B 1 435 ? 3.805 -11.562 -15.828 1 73.94 435 SER B O 1
ATOM 7233 N N . ASN B 1 436 ? 5.703 -12.828 -15.969 1 76.81 436 ASN B N 1
ATOM 7234 C CA . ASN B 1 436 ? 5.312 -13.883 -15.039 1 76.81 436 ASN B CA 1
ATOM 7235 C C . ASN B 1 436 ? 6.188 -13.883 -13.789 1 76.81 436 ASN B C 1
ATOM 7237 O O . ASN B 1 436 ? 7.398 -14.086 -13.875 1 76.81 436 ASN B O 1
ATOM 7241 N N . LEU B 1 437 ? 5.613 -13.781 -12.648 1 77.06 437 LEU B N 1
ATOM 7242 C CA . LEU B 1 437 ? 6.363 -13.625 -11.406 1 77.06 437 LEU B CA 1
ATOM 7243 C C . LEU B 1 437 ? 6.973 -14.953 -10.969 1 77.06 437 LEU B C 1
ATOM 7245 O O . LEU B 1 437 ? 7.887 -14.977 -10.141 1 77.06 437 LEU B O 1
ATOM 7249 N N . THR B 1 438 ? 6.598 -16.172 -11.297 1 82.56 438 THR B N 1
ATOM 7250 C CA . THR B 1 438 ? 7.098 -17.406 -10.711 1 82.56 438 THR B CA 1
ATOM 7251 C C . THR B 1 438 ? 7.641 -18.328 -11.789 1 82.56 438 THR B C 1
ATOM 7253 O O . THR B 1 438 ? 8.586 -19.094 -11.547 1 82.56 438 THR B O 1
ATOM 7256 N N . ARG B 1 439 ? 7.25 -18.5 -12.906 1 84.81 439 ARG B N 1
ATOM 7257 C CA . ARG B 1 439 ? 7.535 -19.469 -13.961 1 84.81 439 ARG B CA 1
ATOM 7258 C C . ARG B 1 439 ? 7.098 -20.875 -13.547 1 84.81 439 ARG B C 1
ATOM 7260 O O . ARG B 1 439 ? 7.48 -21.859 -14.188 1 84.81 439 ARG B O 1
ATOM 7267 N N . VAL B 1 440 ? 6.457 -21.062 -12.445 1 89.88 440 VAL B N 1
ATOM 7268 C CA . VAL B 1 440 ? 5.895 -22.344 -12.031 1 89.88 440 VAL B CA 1
ATOM 7269 C C . VAL B 1 440 ? 4.801 -22.766 -13.016 1 89.88 440 VAL B C 1
ATOM 7271 O O . VAL B 1 440 ? 3.877 -22 -13.289 1 89.88 440 VAL B O 1
ATOM 7274 N N . PRO B 1 441 ? 4.969 -23.906 -13.516 1 90.31 441 PRO B N 1
ATOM 7275 C CA . PRO B 1 441 ? 3.947 -24.359 -14.469 1 90.31 441 PRO B CA 1
ATOM 7276 C C . PRO B 1 441 ? 2.576 -24.547 -13.82 1 90.31 441 PRO B C 1
ATOM 7278 O O . PRO B 1 441 ? 2.486 -24.891 -12.641 1 90.31 441 PRO B O 1
ATOM 7281 N N . ILE B 1 442 ? 1.562 -24.344 -14.641 1 93.88 442 ILE B N 1
ATOM 7282 C CA . ILE B 1 442 ? 0.194 -24.516 -14.164 1 93.88 442 ILE B CA 1
ATOM 7283 C C . ILE B 1 442 ? -0.092 -26 -13.938 1 93.88 442 ILE B C 1
ATOM 7285 O O . ILE B 1 442 ? 0.279 -26.844 -14.758 1 93.88 442 ILE B O 1
ATOM 7289 N N . SER B 1 443 ? -0.703 -26.312 -12.852 1 93.19 443 SER B N 1
ATOM 7290 C CA . SER B 1 443 ? -1.036 -27.688 -12.508 1 93.19 443 SER B CA 1
ATOM 7291 C C . SER B 1 443 ? -2.045 -28.281 -13.484 1 93.19 443 SER B C 1
ATOM 7293 O O . SER B 1 443 ? -3.002 -27.609 -13.875 1 93.19 443 SER B O 1
ATOM 7295 N N . SER B 1 444 ? -1.882 -29.531 -13.781 1 93.69 444 SER B N 1
ATOM 7296 C CA . SER B 1 444 ? -2.799 -30.234 -14.68 1 93.69 444 SER B CA 1
ATOM 7297 C C . SER B 1 444 ? -4.195 -30.328 -14.078 1 93.69 444 SER B C 1
ATOM 7299 O O . SER B 1 444 ? -5.188 -30.438 -14.805 1 93.69 444 SER B O 1
ATOM 7301 N N . GLN B 1 445 ? -4.281 -30.219 -12.773 1 92.81 445 GLN B N 1
ATOM 7302 C CA . GLN B 1 445 ? -5.57 -30.281 -12.094 1 92.81 445 GLN B CA 1
ATOM 7303 C C . GLN B 1 445 ? -6.449 -29.094 -12.484 1 92.81 445 GLN B C 1
ATOM 7305 O O . GLN B 1 445 ? -7.672 -29.141 -12.305 1 92.81 445 GLN B O 1
ATOM 7310 N N . LEU B 1 446 ? -5.832 -28.062 -12.953 1 95.81 446 LEU B N 1
ATOM 7311 C CA . LEU B 1 446 ? -6.578 -26.844 -13.305 1 95.81 446 LEU B CA 1
ATOM 7312 C C . LEU B 1 446 ? -6.93 -26.844 -14.789 1 95.81 446 LEU B C 1
ATOM 7314 O O . LEU B 1 446 ? -7.66 -25.953 -15.25 1 95.81 446 LEU B O 1
ATOM 7318 N N . PHE B 1 447 ? -6.551 -27.844 -15.562 1 95.38 447 PHE B N 1
ATOM 7319 C CA . PHE B 1 447 ? -6.691 -27.844 -17.016 1 95.38 447 PHE B CA 1
ATOM 7320 C C . PHE B 1 447 ? -8.156 -27.906 -17.422 1 95.38 447 PHE B C 1
ATOM 7322 O O . PHE B 1 447 ? -8.539 -27.422 -18.484 1 95.38 447 PHE B O 1
ATOM 7329 N N . ARG B 1 448 ? -8.961 -28.438 -16.547 1 94.31 448 ARG B N 1
ATOM 7330 C CA . ARG B 1 448 ? -10.383 -28.578 -16.859 1 94.31 448 ARG B CA 1
ATOM 7331 C C . ARG B 1 448 ? -11.031 -27.219 -17.109 1 94.31 448 ARG B C 1
ATOM 7333 O O . ARG B 1 448 ? -12.039 -27.125 -17.812 1 94.31 448 ARG B O 1
ATOM 7340 N N . TRP B 1 449 ? -10.492 -26.188 -16.547 1 97.12 449 TRP B N 1
ATOM 7341 C CA . TRP B 1 449 ? -11.07 -24.859 -16.672 1 97.12 449 TRP B CA 1
ATOM 7342 C C . TRP B 1 449 ? -10.273 -24.016 -17.656 1 97.12 449 TRP B C 1
ATOM 7344 O O . TRP B 1 449 ? -10.766 -23 -18.156 1 97.12 449 TRP B O 1
ATOM 7354 N N . CYS B 1 450 ? -9.062 -24.422 -17.953 1 96.69 450 CYS B N 1
ATOM 7355 C CA . CYS B 1 450 ? -8.141 -23.578 -18.703 1 96.69 450 CYS B CA 1
ATOM 7356 C C . CYS B 1 450 ? -8.438 -23.641 -20.203 1 96.69 450 CYS B C 1
ATOM 7358 O O . CYS B 1 450 ? -8.875 -24.672 -20.719 1 96.69 450 CYS B O 1
ATOM 7360 N N . SER B 1 451 ? -8.156 -22.516 -20.859 1 95.81 451 SER B N 1
ATOM 7361 C CA . SER B 1 451 ? -8.234 -22.484 -22.312 1 95.81 451 SER B CA 1
ATOM 7362 C C . SER B 1 451 ? -7.098 -23.281 -22.938 1 95.81 451 SER B C 1
ATOM 7364 O O . SER B 1 451 ? -6.055 -23.484 -22.328 1 95.81 451 SER B O 1
ATOM 7366 N N . PRO B 1 452 ? -7.312 -23.703 -24.172 1 95.19 452 PRO B N 1
ATOM 7367 C CA . PRO B 1 452 ? -6.281 -24.5 -24.844 1 95.19 452 PRO B CA 1
ATOM 7368 C C . PRO B 1 452 ? -4.945 -23.766 -24.938 1 95.19 452 PRO B C 1
ATOM 7370 O O . PRO B 1 452 ? -3.889 -24.375 -24.75 1 95.19 452 PRO B O 1
ATOM 7373 N N . GLU B 1 453 ? -4.992 -22.5 -25.219 1 93.94 453 GLU B N 1
ATOM 7374 C CA . GLU B 1 453 ? -3.736 -21.766 -25.359 1 93.94 453 GLU B CA 1
ATOM 7375 C C . GLU B 1 453 ? -2.967 -21.719 -24.047 1 93.94 453 GLU B C 1
ATOM 7377 O O . GLU B 1 453 ? -1.733 -21.734 -24.047 1 93.94 453 GLU B O 1
ATOM 7382 N N . VAL B 1 454 ? -3.646 -21.641 -22.922 1 93.88 454 VAL B N 1
ATOM 7383 C CA . VAL B 1 454 ? -3.002 -21.641 -21.609 1 93.88 454 VAL B CA 1
ATOM 7384 C C . VAL B 1 454 ? -2.393 -23.016 -21.344 1 93.88 454 VAL B C 1
ATOM 7386 O O . VAL B 1 454 ? -1.258 -23.109 -20.859 1 93.88 454 VAL B O 1
ATOM 7389 N N . ILE B 1 455 ? -3.105 -24.047 -21.688 1 94.44 455 ILE B N 1
ATOM 7390 C CA . ILE B 1 455 ? -2.637 -25.406 -21.484 1 94.44 455 ILE B CA 1
ATOM 7391 C C . ILE B 1 455 ? -1.383 -25.656 -22.312 1 94.44 455 ILE B C 1
ATOM 7393 O O . ILE B 1 455 ? -0.433 -26.281 -21.844 1 94.44 455 ILE B O 1
ATOM 7397 N N . LEU B 1 456 ? -1.417 -25.109 -23.484 1 92.69 456 LEU B N 1
ATOM 7398 C CA . LEU B 1 456 ? -0.313 -25.312 -24.422 1 92.69 456 LEU B CA 1
ATOM 7399 C C . LEU B 1 456 ? 0.796 -24.297 -24.188 1 92.69 456 LEU B C 1
ATOM 7401 O O . LEU B 1 456 ? 1.747 -24.203 -24.969 1 92.69 456 LEU B O 1
ATOM 7405 N N . GLU B 1 457 ? 0.667 -23.469 -23.141 1 88.38 457 GLU B N 1
ATOM 7406 C CA . GLU B 1 457 ? 1.659 -22.484 -22.734 1 88.38 457 GLU B CA 1
ATOM 7407 C C . GLU B 1 457 ? 1.915 -21.453 -23.828 1 88.38 457 GLU B C 1
ATOM 7409 O O . GLU B 1 457 ? 3.061 -21.062 -24.078 1 88.38 457 GLU B O 1
ATOM 7414 N N . LYS B 1 458 ? 0.836 -21.156 -24.5 1 87.5 458 LYS B N 1
ATOM 7415 C CA . LYS B 1 458 ? 0.872 -20.047 -25.469 1 87.5 458 LYS B CA 1
ATOM 7416 C C . LYS B 1 458 ? 0.445 -18.734 -24.812 1 87.5 458 LYS B C 1
ATOM 7418 O O . LYS B 1 458 ? 0.155 -18.703 -23.609 1 87.5 458 LYS B O 1
ATOM 7423 N N . SER B 1 459 ? 0.501 -17.719 -25.562 1 86.06 459 SER B N 1
ATOM 7424 C CA . SER B 1 459 ? 0.172 -16.406 -25.031 1 86.06 459 SER B CA 1
ATOM 7425 C C . SER B 1 459 ? -1.289 -16.328 -24.594 1 86.06 459 SER B C 1
ATOM 7427 O O . SER B 1 459 ? -2.189 -16.625 -25.391 1 86.06 459 SER B O 1
ATOM 7429 N N . ALA B 1 460 ? -1.478 -16 -23.375 1 91.19 460 ALA B N 1
ATOM 7430 C CA . ALA B 1 460 ? -2.82 -15.883 -22.797 1 91.19 460 ALA B CA 1
ATOM 7431 C C . ALA B 1 460 ? -3.346 -14.453 -22.938 1 91.19 460 ALA B C 1
ATOM 7433 O O . ALA B 1 460 ? -2.58 -13.492 -22.859 1 91.19 460 ALA B O 1
ATOM 7434 N N . THR B 1 461 ? -4.582 -14.297 -23.172 1 91.69 461 THR B N 1
ATOM 7435 C CA . THR B 1 461 ? -5.258 -13.008 -23.281 1 91.69 461 THR B CA 1
ATOM 7436 C C . THR B 1 461 ? -6.523 -12.984 -22.438 1 91.69 461 THR B C 1
ATOM 7438 O O . THR B 1 461 ? -6.84 -13.961 -21.75 1 91.69 461 THR B O 1
ATOM 7441 N N . ALA B 1 462 ? -7.164 -11.867 -22.531 1 94.44 462 ALA B N 1
ATOM 7442 C CA . ALA B 1 462 ? -8.422 -11.742 -21.812 1 94.44 462 ALA B CA 1
ATOM 7443 C C . ALA B 1 462 ? -9.414 -12.82 -22.234 1 94.44 462 ALA B C 1
ATOM 7445 O O . ALA B 1 462 ? -10.227 -13.281 -21.422 1 94.44 462 ALA B O 1
ATOM 7446 N N . LYS B 1 463 ? -9.336 -13.25 -23.469 1 95.62 463 LYS B N 1
ATOM 7447 C CA . LYS B 1 463 ? -10.227 -14.281 -24 1 95.62 463 LYS B CA 1
ATOM 7448 C C . LYS B 1 463 ? -10.008 -15.617 -23.281 1 95.62 463 LYS B C 1
ATOM 7450 O O . LYS B 1 463 ? -10.945 -16.406 -23.125 1 95.62 463 LYS B O 1
ATOM 7455 N N . SER B 1 464 ? -8.781 -15.875 -22.891 1 96.06 464 SER B N 1
ATOM 7456 C CA . SER B 1 464 ? -8.484 -17.094 -22.141 1 96.06 464 SER B CA 1
ATOM 7457 C C . SER B 1 464 ? -9.25 -17.141 -20.828 1 96.06 464 SER B C 1
ATOM 7459 O O . SER B 1 464 ? -9.812 -18.172 -20.469 1 96.06 464 SER B O 1
ATOM 7461 N N . ASP B 1 465 ? -9.266 -15.977 -20.203 1 97.38 465 ASP B N 1
ATOM 7462 C CA . ASP B 1 465 ? -10 -15.891 -18.938 1 97.38 465 ASP B CA 1
ATOM 7463 C C . ASP B 1 465 ? -11.5 -16.078 -19.156 1 97.38 465 ASP B C 1
ATOM 7465 O O . ASP B 1 465 ? -12.18 -16.703 -18.344 1 97.38 465 ASP B O 1
ATOM 7469 N N . ILE B 1 466 ? -12.016 -15.5 -20.266 1 97.75 466 ILE B N 1
ATOM 7470 C CA . ILE B 1 466 ? -13.438 -15.617 -20.562 1 97.75 466 ILE B CA 1
ATOM 7471 C C . ILE B 1 466 ? -13.789 -17.078 -20.828 1 97.75 466 ILE B C 1
ATOM 7473 O O . ILE B 1 466 ? -14.836 -17.562 -20.406 1 97.75 466 ILE B O 1
ATOM 7477 N N . TYR B 1 467 ? -12.914 -17.734 -21.562 1 97.44 467 TYR B N 1
ATOM 7478 C CA . TYR B 1 467 ? -13.102 -19.172 -21.766 1 97.44 467 TYR B CA 1
ATOM 7479 C C . TYR B 1 467 ? -13.227 -19.891 -20.438 1 97.44 467 TYR B C 1
ATOM 7481 O O . TYR B 1 467 ? -14.164 -20.672 -20.234 1 97.44 467 TYR B O 1
ATOM 7489 N N . SER B 1 468 ? -12.266 -19.703 -19.562 1 97.75 468 SER B N 1
ATOM 7490 C CA . SER B 1 468 ? -12.266 -20.328 -18.25 1 97.75 468 SER B CA 1
ATOM 7491 C C . SER B 1 468 ? -13.531 -19.984 -17.469 1 97.75 468 SER B C 1
ATOM 7493 O O . SER B 1 468 ? -14.109 -20.828 -16.797 1 97.75 468 SER B O 1
ATOM 7495 N N . PHE B 1 469 ? -13.969 -18.734 -17.594 1 98 469 PHE B N 1
ATOM 7496 C CA . PHE B 1 469 ? -15.188 -18.281 -16.922 1 98 469 PHE B CA 1
ATOM 7497 C C . PHE B 1 469 ? -16.406 -19.047 -17.422 1 98 469 PHE B C 1
ATOM 7499 O O . PHE B 1 469 ? -17.25 -19.469 -16.625 1 98 469 PHE B O 1
ATOM 7506 N N . CYS B 1 470 ? -16.484 -19.203 -18.688 1 96.94 470 CYS B N 1
ATOM 7507 C CA . CYS B 1 470 ? -17.594 -19.969 -19.266 1 96.94 470 CYS B CA 1
ATOM 7508 C C . CYS B 1 470 ? -17.578 -21.406 -18.781 1 96.94 470 CYS B C 1
ATOM 7510 O O . CYS B 1 470 ? -18.641 -22 -18.547 1 96.94 470 CYS B O 1
ATOM 7512 N N . ALA B 1 471 ? -16.391 -21.938 -18.672 1 96.62 471 ALA B N 1
ATOM 7513 C CA . ALA B 1 471 ? -16.266 -23.297 -18.125 1 96.62 471 ALA B CA 1
ATOM 7514 C C . ALA B 1 471 ? -16.812 -23.359 -16.703 1 96.62 471 ALA B C 1
ATOM 7516 O O . ALA B 1 471 ? -17.516 -24.312 -16.344 1 96.62 471 ALA B O 1
ATOM 7517 N N . VAL B 1 472 ? -16.516 -22.391 -15.883 1 96.81 472 VAL B N 1
ATOM 7518 C CA . VAL B 1 472 ? -17.016 -22.344 -14.508 1 96.81 472 VAL B CA 1
ATOM 7519 C C . VAL B 1 472 ? -18.531 -22.172 -14.508 1 96.81 472 VAL B C 1
ATOM 7521 O O . VAL B 1 472 ? -19.234 -22.797 -13.703 1 96.81 472 VAL B O 1
ATOM 7524 N N . MET B 1 473 ? -19 -21.281 -15.406 1 95.12 473 MET B N 1
ATOM 7525 C CA . MET B 1 473 ? -20.453 -21.047 -15.516 1 95.12 473 MET B CA 1
ATOM 7526 C C . MET B 1 473 ? -21.172 -22.344 -15.852 1 95.12 473 MET B C 1
ATOM 7528 O O . MET B 1 473 ? -22.172 -22.688 -15.219 1 95.12 473 MET B O 1
ATOM 7532 N N . GLN B 1 474 ? -20.641 -23.078 -16.797 1 94.19 474 GLN B N 1
ATOM 7533 C CA . GLN B 1 474 ? -21.219 -24.359 -17.172 1 94.19 474 GLN B CA 1
ATOM 7534 C C . GLN B 1 474 ? -21.188 -25.328 -15.992 1 94.19 474 GLN B C 1
ATOM 7536 O O . GLN B 1 474 ? -22.172 -26.016 -15.719 1 94.19 474 GLN B O 1
ATOM 7541 N N . GLU B 1 475 ? -20.094 -25.344 -15.305 1 93.62 475 GLU B N 1
ATOM 7542 C CA . GLU B 1 475 ? -19.922 -26.188 -14.125 1 93.62 475 GLU B CA 1
ATOM 7543 C C . GLU B 1 475 ? -20.953 -25.859 -13.055 1 93.62 475 GLU B C 1
ATOM 7545 O O . GLU B 1 475 ? -21.578 -26.75 -12.492 1 93.62 475 GLU B O 1
ATOM 7550 N N . ALA B 1 476 ? -21.141 -24.594 -12.797 1 92.19 476 ALA B N 1
ATOM 7551 C CA . ALA B 1 476 ? -22 -24.125 -11.719 1 92.19 476 ALA B CA 1
ATOM 7552 C C . ALA B 1 476 ? -23.469 -24.391 -12.039 1 92.19 476 ALA B C 1
ATOM 7554 O O . ALA B 1 476 ? -24.266 -24.703 -11.148 1 92.19 476 ALA B O 1
ATOM 7555 N N . LEU B 1 477 ? -23.828 -24.312 -13.297 1 89.12 477 LEU B N 1
ATOM 7556 C CA . LEU B 1 477 ? -25.234 -24.438 -13.695 1 89.12 477 LEU B CA 1
ATOM 7557 C C . LEU B 1 477 ? -25.609 -25.891 -13.914 1 89.12 477 LEU B C 1
ATOM 7559 O O . LEU B 1 477 ? -26.766 -26.281 -13.742 1 89.12 477 LEU B O 1
ATOM 7563 N N . THR B 1 478 ? -24.578 -26.75 -14.219 1 88 478 THR B N 1
ATOM 7564 C CA . THR B 1 478 ? -24.875 -28.141 -14.531 1 88 478 THR B CA 1
ATOM 7565 C C . THR B 1 478 ? -24.391 -29.078 -13.422 1 88 478 THR B C 1
ATOM 7567 O O . THR B 1 478 ? -24.828 -30.219 -13.32 1 88 478 THR B O 1
ATOM 7570 N N . GLY B 1 479 ? -23.422 -28.609 -12.711 1 84.56 479 GLY B N 1
ATOM 7571 C CA . GLY B 1 479 ? -22.844 -29.438 -11.664 1 84.56 479 GLY B CA 1
ATOM 7572 C C . GLY B 1 479 ? -21.812 -30.422 -12.188 1 84.56 479 GLY B C 1
ATOM 7573 O O . GLY B 1 479 ? -21.359 -31.312 -11.453 1 84.56 479 GLY B O 1
ATOM 7574 N N . THR B 1 480 ? -21.484 -30.297 -13.445 1 84.38 480 THR B N 1
ATOM 7575 C CA . THR B 1 480 ? -20.547 -31.234 -14.062 1 84.38 480 THR B CA 1
ATOM 7576 C C . THR B 1 480 ? -19.281 -30.5 -14.531 1 84.38 480 THR B C 1
ATOM 7578 O O . THR B 1 480 ? -19.359 -29.391 -15.039 1 84.38 480 THR B O 1
ATOM 7581 N N . LEU B 1 481 ? -18.172 -31.188 -14.227 1 82.31 481 LEU B N 1
ATOM 7582 C CA . LEU B 1 481 ? -16.891 -30.656 -14.688 1 82.31 481 LEU B CA 1
ATOM 7583 C C . LEU B 1 481 ? -16.609 -31.078 -16.125 1 82.31 481 LEU B C 1
ATOM 7585 O O . LEU B 1 481 ? -16.906 -32.219 -16.5 1 82.31 481 LEU B O 1
ATOM 7589 N N . LYS B 1 482 ? -16.25 -30.094 -16.953 1 73.31 482 LYS B N 1
ATOM 7590 C CA . LYS B 1 482 ? -15.875 -30.438 -18.328 1 73.31 482 LYS B CA 1
ATOM 7591 C C . LYS B 1 482 ? -14.734 -31.453 -18.344 1 73.31 482 LYS B C 1
ATOM 7593 O O . LYS B 1 482 ? -13.82 -31.375 -17.516 1 73.31 482 LYS B O 1
ATOM 7598 N N . GLU B 1 483 ? -14.953 -32.625 -19.047 1 65.94 483 GLU B N 1
ATOM 7599 C CA . GLU B 1 483 ? -13.859 -33.594 -19.234 1 65.94 483 GLU B CA 1
ATOM 7600 C C . GLU B 1 483 ? -12.727 -32.969 -20.047 1 65.94 483 GLU B C 1
ATOM 7602 O O . GLU B 1 483 ? -12.969 -32.219 -20.984 1 65.94 483 GLU B O 1
ATOM 7607 N N . ALA B 1 484 ? -11.594 -32.594 -19.453 1 54.66 484 ALA B N 1
ATOM 7608 C CA . ALA B 1 484 ? -10.445 -32.094 -20.203 1 54.66 484 ALA B CA 1
ATOM 7609 C C . ALA B 1 484 ? -10.195 -32.906 -21.469 1 54.66 484 ALA B C 1
ATOM 7611 O O . ALA B 1 484 ? -10.031 -34.125 -21.391 1 54.66 484 ALA B O 1
ATOM 7612 N N . GLU B 1 485 ? -10.945 -32.875 -22.516 1 44.94 485 GLU B N 1
ATOM 7613 C CA . GLU B 1 485 ? -10.555 -33.688 -23.672 1 44.94 485 GLU B CA 1
ATOM 7614 C C . GLU B 1 485 ? -9.102 -33.438 -24.062 1 44.94 485 GLU B C 1
ATOM 7616 O O . GLU B 1 485 ? -8.75 -32.312 -24.438 1 44.94 485 GLU B O 1
ATOM 7621 N N . CYS B 1 486 ? -8.211 -33.938 -23.25 1 36.44 486 CYS B N 1
ATOM 7622 C CA . CYS B 1 486 ? -6.914 -34.062 -23.906 1 36.44 486 CYS B CA 1
ATOM 7623 C C . CYS B 1 486 ? -6.965 -35.094 -25.031 1 36.44 486 CYS B C 1
ATOM 7625 O O . CYS B 1 486 ? -7.633 -36.125 -24.922 1 36.44 486 CYS B O 1
#

Sequence (972 aa):
MSRLSIDKPVPMWKIPLSQTATLRRHLTNVISTILTAILINQASVIAVKQCGVVEYNTAYLEKIEEKLGKPGQITWICADAINSLGQTALFTAALLGLGKLVDILLDFGADPNHRCYDGSTPVHAAAFSGNQSVLTKLLEAGGDLRVHDENGKNPENWAASAAKESSIQMLELIQRCTAHMQATLLNHTLLYKVRSPRDLVYNPSRFGGITQGRDHSPLGRFLKGSNSSEKCKQFGRIFSFGFGKFYLTGSKQLGYLSSLPLITEKELFQADDERTFSFPGGPYMIMTNLMWGVTRVTVKELNLKPHRNCSKQHLADLLLAEKEYSSKLRHPHLLLLMAECLSSDLERTRLVYERVNFGSLYSILHERRSEFPIVHAETIVHLLLQVIEALQFLHIHGFVHRTVSSYAIMVVMTGEARLTNLEYMIESKDGGELSNLTRVPISSQLFRWCSPEVILEKSATAKSDIYSFCAVMQEALTGTLKEAECMSRLSIDKPVPMWKIPLSQTATLRRHLTNVISTILTAILINQASVIAVKQCGVVEYNTAYLEKIEEKLGKPGQITWICADAINSLGQTALFTAALLGLGKLVDILLDFGADPNHRCYDGSTPVHAAAFSGNQSVLTKLLEAGGDLRVHDENGKNPENWAASAAKESSIQMLELIQRCTAHMQATLLNHTLLYKVRSPRDLVYNPSRFGGITQGRDHSPLGRFLKGSNSSEKCKQFGRIFSFGFGKFYLTGSKQLGYLSSLPLITEKELFQADDERTFSFPGGPYMIMTNLMWGVTRVTVKELNLKPHRNCSKQHLADLLLAEKEYSSKLRHPHLLLLMAECLSSDLERTRLVYERVNFGSLYSILHERRSEFPIVHAETIVHLLLQVIEALQFLHIHGFVHRTVSSYAIMVVMTGEARLTNLEYMIESKDGGELSNLTRVPISSQLFRWCSPEVILEKSATAKSDIYSFCAVMQEALTGTLKEAEC

Radius of gyration: 29.92 Å; Cα contacts (8 Å, |Δi|>4): 1773; chains: 2; bounding box: 89×74×111 Å